Protein AF-A0A139WBY4-F1 (afdb_monomer_lite)

pLDDT: mean 70.83, std 23.9, range [20.16, 96.94]

Structure (mmCIF, N/CA/C/O backbone):
data_AF-A0A139WBY4-F1
#
_entry.id   AF-A0A139WBY4-F1
#
loop_
_atom_site.group_PDB
_atom_site.id
_atom_site.type_symbol
_atom_site.label_atom_id
_atom_site.label_alt_id
_atom_site.label_comp_id
_atom_site.label_asym_id
_atom_site.label_entity_id
_atom_site.label_seq_id
_atom_site.pdbx_PDB_ins_code
_atom_site.Cartn_x
_atom_site.Cartn_y
_atom_site.Cartn_z
_atom_site.occupancy
_atom_site.B_iso_or_equiv
_atom_site.auth_seq_id
_atom_site.auth_comp_id
_atom_site.auth_asym_id
_atom_site.auth_atom_id
_atom_site.pdbx_PDB_model_num
ATOM 1 N N . MET A 1 1 ? -14.180 -82.169 -16.763 1.00 25.75 1 MET A N 1
ATOM 2 C CA . MET A 1 1 ? -13.495 -82.871 -15.652 1.00 25.75 1 MET A CA 1
ATOM 3 C C . MET A 1 1 ? -12.190 -82.146 -15.343 1.00 25.75 1 MET A C 1
ATOM 5 O O . MET A 1 1 ? -11.665 -81.523 -16.259 1.00 25.75 1 MET A O 1
ATOM 9 N N . PRO A 1 2 ? -11.700 -82.163 -14.093 1.00 49.03 2 PRO A N 1
ATOM 10 C CA . PRO A 1 2 ? -10.420 -81.559 -13.716 1.00 49.03 2 PRO A CA 1
ATOM 11 C C . PRO A 1 2 ? -9.249 -82.526 -13.975 1.00 49.03 2 PRO A C 1
ATOM 13 O O . PRO A 1 2 ? -9.481 -83.679 -14.327 1.00 49.03 2 PRO A O 1
ATOM 16 N N . VAL A 1 3 ? -8.012 -82.091 -13.707 1.00 25.80 3 VAL A N 1
ATOM 17 C CA . VAL A 1 3 ? -7.171 -82.624 -12.606 1.00 25.80 3 VAL A CA 1
ATOM 18 C C . VAL A 1 3 ? -5.886 -81.786 -12.473 1.00 25.80 3 VAL A C 1
ATOM 20 O O . VAL A 1 3 ? -5.333 -81.303 -13.455 1.00 25.80 3 VAL A O 1
ATOM 23 N N . ARG A 1 4 ? -5.431 -81.585 -11.228 1.00 34.12 4 ARG A N 1
ATOM 24 C CA . ARG A 1 4 ? -4.137 -80.966 -10.882 1.00 34.12 4 ARG A CA 1
ATOM 25 C C . ARG A 1 4 ? -3.002 -81.988 -11.019 1.00 34.12 4 ARG A C 1
ATOM 27 O O . ARG A 1 4 ? -3.176 -83.106 -10.546 1.00 34.12 4 ARG A O 1
ATOM 34 N N . THR A 1 5 ? -1.796 -81.544 -11.372 1.00 25.16 5 THR A N 1
ATOM 35 C CA . THR A 1 5 ? -0.554 -82.158 -10.850 1.00 25.16 5 THR A CA 1
ATOM 36 C C . THR A 1 5 ? 0.551 -81.115 -10.654 1.00 25.16 5 THR A C 1
ATOM 38 O O . THR A 1 5 ? 0.410 -79.970 -11.077 1.00 25.16 5 THR A O 1
ATOM 41 N N . ARG A 1 6 ? 1.595 -81.471 -9.892 1.00 24.41 6 ARG A N 1
ATOM 42 C CA . ARG A 1 6 ? 2.592 -80.545 -9.318 1.00 24.41 6 ARG A CA 1
ATOM 43 C C . ARG A 1 6 ? 3.942 -80.565 -10.055 1.00 24.41 6 ARG A C 1
ATOM 45 O O . ARG A 1 6 ? 4.232 -81.487 -10.806 1.00 24.41 6 ARG A O 1
ATOM 52 N N . LYS A 1 7 ? 4.753 -79.546 -9.734 1.00 31.27 7 LYS A N 1
ATOM 53 C CA . LYS A 1 7 ? 6.201 -79.386 -9.975 1.00 31.27 7 LYS A CA 1
ATOM 54 C C . LYS A 1 7 ? 7.021 -80.691 -9.973 1.00 31.27 7 LYS A C 1
ATOM 56 O O . LYS A 1 7 ? 6.852 -81.500 -9.063 1.00 31.27 7 LYS A O 1
ATOM 61 N N . ALA A 1 8 ? 8.026 -80.748 -10.849 1.00 23.16 8 ALA A N 1
ATOM 62 C CA . ALA A 1 8 ? 9.354 -81.316 -10.581 1.00 23.16 8 ALA A CA 1
ATOM 63 C C . ALA A 1 8 ? 10.386 -80.693 -11.551 1.00 23.16 8 ALA A C 1
ATOM 65 O O . ALA A 1 8 ? 10.024 -80.292 -12.657 1.00 23.16 8 ALA A O 1
ATOM 66 N N . ASP A 1 9 ? 11.648 -80.590 -11.134 1.00 25.72 9 ASP A N 1
ATOM 67 C CA . ASP A 1 9 ? 12.742 -79.944 -11.878 1.00 25.72 9 ASP A CA 1
ATOM 68 C C . ASP A 1 9 ? 13.570 -80.941 -12.721 1.00 25.72 9 ASP A C 1
ATOM 70 O O . ASP A 1 9 ? 13.648 -82.117 -12.369 1.00 25.72 9 ASP A O 1
ATOM 74 N N . SER A 1 10 ? 14.287 -80.471 -13.763 1.00 23.94 10 SER A N 1
ATOM 75 C CA . SER A 1 10 ? 15.779 -80.484 -13.821 1.00 23.94 10 SER A CA 1
ATOM 76 C C . SER A 1 10 ? 16.448 -80.500 -15.227 1.00 23.94 10 SER A C 1
ATOM 78 O O . SER A 1 10 ? 16.250 -81.385 -16.046 1.00 23.94 10 SER A O 1
ATOM 80 N N . LYS A 1 11 ? 17.329 -79.504 -15.429 1.00 27.52 11 LYS A N 1
ATOM 81 C CA . LYS A 1 11 ? 18.681 -79.504 -16.058 1.00 27.52 11 LYS A CA 1
ATOM 82 C C . LYS A 1 11 ? 19.018 -80.204 -17.411 1.00 27.52 11 LYS A C 1
ATOM 84 O O . LYS A 1 11 ? 19.361 -81.377 -17.434 1.00 27.52 11 LYS A O 1
ATOM 89 N N . GLN A 1 12 ? 19.314 -79.332 -18.396 1.00 33.47 12 GLN A N 1
ATOM 90 C CA . GLN A 1 12 ? 20.577 -79.229 -19.190 1.00 33.47 12 GLN A CA 1
ATOM 91 C C . GLN A 1 12 ? 20.934 -80.251 -20.306 1.00 33.47 12 GLN A C 1
ATOM 93 O O . GLN A 1 12 ? 20.332 -81.308 -20.410 1.00 33.47 12 GLN A O 1
ATOM 98 N N . ILE A 1 13 ? 21.983 -79.881 -21.088 1.00 28.48 13 ILE A N 1
ATOM 99 C CA . ILE A 1 13 ? 22.612 -80.523 -22.284 1.00 28.48 13 ILE A CA 1
ATOM 100 C C . ILE A 1 13 ? 21.940 -80.099 -23.625 1.00 28.48 13 ILE A C 1
ATOM 102 O O . ILE A 1 13 ? 20.727 -80.193 -23.735 1.00 28.48 13 ILE A O 1
ATOM 106 N N . GLN A 1 14 ? 22.631 -79.581 -24.670 1.00 27.17 14 GLN A N 1
ATOM 107 C CA . GLN A 1 14 ? 24.067 -79.244 -24.853 1.00 27.17 14 GLN A CA 1
ATOM 108 C C . GLN A 1 14 ? 24.352 -78.116 -25.895 1.00 27.17 14 GLN A C 1
ATOM 110 O O . GLN A 1 14 ? 23.577 -77.904 -26.816 1.00 27.17 14 GLN A O 1
ATOM 115 N N . ALA A 1 15 ? 25.518 -77.466 -25.735 1.00 30.45 15 ALA A N 1
ATOM 116 C CA . ALA A 1 15 ? 26.491 -76.918 -26.713 1.00 30.45 15 ALA A CA 1
ATOM 117 C C . ALA A 1 15 ? 26.117 -76.187 -28.046 1.00 30.45 15 ALA A C 1
ATOM 119 O O . ALA A 1 15 ? 25.554 -76.761 -28.967 1.00 30.45 15 ALA A O 1
ATOM 120 N N . ASN A 1 16 ? 26.752 -75.007 -28.194 1.00 32.56 16 ASN A N 1
ATOM 121 C CA . ASN A 1 16 ? 27.363 -74.394 -29.399 1.00 32.56 16 ASN A CA 1
ATOM 122 C C . ASN A 1 16 ? 26.503 -73.827 -30.558 1.00 32.56 16 ASN A C 1
ATOM 124 O O . ASN A 1 16 ? 25.912 -74.564 -31.336 1.00 32.56 16 ASN A O 1
ATOM 128 N N . GLY A 1 17 ? 26.643 -72.508 -30.791 1.00 31.58 17 GLY A N 1
ATOM 129 C CA . GLY A 1 17 ? 26.324 -71.832 -32.066 1.00 31.58 17 GLY A CA 1
ATOM 130 C C . GLY A 1 17 ? 25.459 -70.570 -31.925 1.00 31.58 17 GLY A C 1
ATOM 131 O O . GLY A 1 17 ? 24.245 -70.688 -31.900 1.00 31.58 17 GLY A O 1
ATOM 132 N N . LEU A 1 18 ? 26.091 -69.387 -31.831 1.00 29.94 18 LEU A N 1
ATOM 133 C CA . LEU A 1 18 ? 25.503 -68.023 -31.822 1.00 29.94 18 LEU A CA 1
ATOM 134 C C . LEU A 1 18 ? 23.992 -67.910 -31.496 1.00 29.94 18 LEU A C 1
ATOM 136 O O . LEU A 1 18 ? 23.150 -67.862 -32.392 1.00 29.94 18 LEU A O 1
ATOM 140 N N . TYR A 1 19 ? 23.655 -67.706 -30.219 1.00 31.11 19 TYR A N 1
ATOM 141 C CA . TYR A 1 19 ? 22.336 -67.181 -29.854 1.00 31.11 19 TYR A CA 1
ATOM 142 C C . TYR A 1 19 ? 22.318 -65.653 -29.946 1.00 31.11 19 TYR A C 1
ATOM 144 O O . TYR A 1 19 ? 22.942 -64.959 -29.142 1.00 31.11 19 TYR A O 1
ATOM 152 N N . ILE A 1 20 ? 21.554 -65.126 -30.904 1.00 33.03 20 ILE A N 1
ATOM 153 C CA . ILE A 1 20 ? 21.166 -63.713 -30.919 1.00 33.03 20 ILE A CA 1
ATOM 154 C C . ILE A 1 20 ? 20.171 -63.508 -29.775 1.00 33.03 20 ILE A C 1
ATOM 156 O O . ILE A 1 20 ? 19.000 -63.872 -29.883 1.00 33.03 20 ILE A O 1
ATOM 160 N N . HIS A 1 21 ? 20.624 -62.917 -28.669 1.00 30.19 21 HIS A N 1
ATOM 161 C CA . HIS A 1 21 ? 19.721 -62.450 -27.623 1.00 30.19 21 HIS A CA 1
ATOM 162 C C . HIS A 1 21 ? 18.934 -61.236 -28.127 1.00 30.19 21 HIS A C 1
ATOM 164 O O . HIS A 1 21 ? 19.346 -60.091 -27.930 1.00 30.19 21 HIS A O 1
ATOM 170 N N . SER A 1 22 ? 17.767 -61.492 -28.721 1.00 37.75 22 SER A N 1
ATOM 171 C CA . SER A 1 22 ? 16.711 -60.502 -28.949 1.00 37.75 22 SER A CA 1
ATOM 172 C C . SER A 1 22 ? 16.124 -60.043 -27.608 1.00 37.75 22 SER A C 1
ATOM 174 O O . SER A 1 22 ? 14.992 -60.369 -27.245 1.00 37.75 22 SER A O 1
ATOM 176 N N . SER A 1 23 ? 16.932 -59.322 -26.833 1.00 30.09 23 SER A N 1
ATOM 177 C CA . SER A 1 23 ? 16.465 -58.604 -25.652 1.00 30.09 23 SER A CA 1
ATOM 178 C C . SER A 1 23 ? 15.419 -57.585 -26.109 1.00 30.09 23 SER A C 1
ATOM 180 O O . SER A 1 23 ? 15.676 -56.893 -27.098 1.00 30.09 23 SER A O 1
ATOM 182 N N . PRO A 1 24 ? 14.269 -57.446 -25.423 1.00 34.19 24 PRO A N 1
ATOM 183 C CA . PRO A 1 24 ? 13.368 -56.336 -25.705 1.00 34.19 24 PRO A CA 1
ATOM 184 C C . PRO A 1 24 ? 14.147 -55.020 -25.544 1.00 34.19 24 PRO A C 1
ATOM 186 O O . PRO A 1 24 ? 15.011 -54.939 -24.659 1.00 34.19 24 PRO A O 1
ATOM 189 N N . PRO A 1 25 ? 13.901 -54.007 -26.396 1.00 31.38 25 PRO A N 1
ATOM 190 C CA . PRO A 1 25 ? 14.686 -52.782 -26.388 1.00 31.38 25 PRO A CA 1
ATOM 191 C C . PRO A 1 25 ? 14.604 -52.134 -25.007 1.00 31.38 25 PRO A C 1
ATOM 193 O O . PRO A 1 25 ? 13.535 -51.716 -24.561 1.00 31.38 25 PRO A O 1
ATOM 196 N N . ARG A 1 26 ? 15.746 -52.064 -24.312 1.00 34.34 26 ARG A N 1
ATOM 197 C CA . ARG A 1 26 ? 15.847 -51.287 -23.077 1.00 34.34 26 ARG A CA 1
ATOM 198 C C . ARG A 1 26 ? 15.548 -49.840 -23.438 1.00 34.34 26 ARG A C 1
ATOM 200 O O . ARG A 1 26 ? 16.297 -49.250 -24.213 1.00 34.34 26 ARG A O 1
ATOM 207 N N . VAL A 1 27 ? 14.486 -49.283 -22.860 1.00 43.03 27 VAL A N 1
ATOM 208 C CA . VAL A 1 27 ? 14.234 -47.841 -22.905 1.00 43.03 27 VAL A CA 1
ATOM 209 C C . VAL A 1 27 ? 15.477 -47.165 -22.334 1.00 43.03 27 VAL A C 1
ATOM 211 O O . VAL A 1 27 ? 15.796 -47.335 -21.155 1.00 43.03 27 VAL A O 1
ATOM 214 N N . LEU A 1 28 ? 16.219 -46.467 -23.192 1.00 41.09 28 LEU A N 1
ATOM 215 C CA . LEU A 1 28 ? 17.378 -45.693 -22.776 1.00 41.09 28 LEU A CA 1
ATOM 216 C C . LEU A 1 28 ? 16.861 -44.579 -21.867 1.00 41.09 28 LEU A C 1
ATOM 218 O O . LEU A 1 28 ? 16.106 -43.717 -22.313 1.00 41.09 28 LEU A O 1
ATOM 222 N N . GLN A 1 29 ? 17.235 -44.607 -20.586 1.00 51.12 29 GLN A N 1
ATOM 223 C CA . GLN A 1 29 ? 16.936 -43.491 -19.694 1.00 51.12 29 GLN A CA 1
ATOM 224 C C . GLN A 1 29 ? 17.591 -42.235 -20.272 1.00 51.12 29 GLN A C 1
ATOM 226 O O . GLN A 1 29 ? 18.789 -42.233 -20.555 1.00 51.12 29 GLN A O 1
ATOM 231 N N . LEU A 1 30 ? 16.789 -41.189 -20.483 1.00 62.41 30 LEU A N 1
ATOM 232 C CA . LEU A 1 30 ? 17.211 -39.976 -21.177 1.00 62.41 30 LEU A CA 1
ATOM 233 C C . LEU A 1 30 ? 18.198 -39.179 -20.306 1.00 62.41 30 LEU A C 1
ATOM 235 O O . LEU A 1 30 ? 17.794 -38.349 -19.488 1.00 62.41 30 LEU A O 1
ATOM 239 N N . THR A 1 31 ? 19.491 -39.480 -20.444 1.00 68.75 31 THR A N 1
ATOM 240 C CA . THR A 1 31 ? 20.572 -38.834 -19.691 1.00 68.75 31 THR A CA 1
ATOM 241 C C . THR A 1 31 ? 20.813 -37.407 -20.178 1.00 68.75 31 THR A C 1
ATOM 243 O O . THR A 1 31 ? 20.632 -37.091 -21.355 1.00 68.75 31 THR A O 1
ATOM 246 N N . SER A 1 32 ? 21.299 -36.541 -19.285 1.00 69.50 32 SER A N 1
ATOM 247 C CA . SER A 1 32 ? 21.711 -35.171 -19.626 1.00 69.50 32 SER A CA 1
ATOM 248 C C . SER A 1 32 ? 22.769 -35.131 -20.736 1.00 69.50 32 SER A C 1
ATOM 250 O O . SER A 1 32 ? 22.735 -34.246 -21.586 1.00 69.50 32 SER A O 1
ATOM 252 N N . ALA A 1 33 ? 23.661 -36.127 -20.789 1.00 73.38 33 ALA A N 1
ATOM 253 C CA . ALA A 1 33 ? 24.628 -36.291 -21.872 1.00 73.38 33 ALA A CA 1
ATOM 254 C C . ALA A 1 33 ? 23.957 -36.513 -23.241 1.00 73.38 33 ALA A C 1
ATOM 256 O O . ALA A 1 33 ? 24.384 -35.915 -24.226 1.00 73.38 33 ALA A O 1
ATOM 257 N N . HIS A 1 34 ? 22.890 -37.317 -23.311 1.00 77.50 34 HIS A N 1
ATOM 258 C CA . HIS A 1 34 ? 22.159 -37.545 -24.560 1.00 77.50 34 HIS A CA 1
ATOM 259 C C . HIS A 1 34 ? 21.332 -36.321 -24.984 1.00 77.50 34 HIS A C 1
ATOM 261 O O . HIS A 1 34 ? 21.301 -35.983 -26.163 1.00 77.50 34 HIS A O 1
ATOM 267 N N . ILE A 1 35 ? 20.744 -35.590 -24.029 1.00 76.31 35 ILE A N 1
ATOM 268 C CA . ILE A 1 35 ? 20.075 -34.307 -24.311 1.00 76.31 35 ILE A CA 1
ATOM 269 C C . ILE A 1 35 ? 21.080 -33.309 -24.904 1.00 76.31 35 ILE A C 1
ATOM 271 O O . ILE A 1 35 ? 20.849 -32.772 -25.984 1.00 76.31 35 ILE A O 1
ATOM 275 N N . LYS A 1 36 ? 22.250 -33.132 -24.275 1.00 80.19 36 LYS A N 1
ATOM 276 C CA . LYS A 1 36 ? 23.314 -32.253 -24.794 1.00 80.19 36 LYS A CA 1
ATOM 277 C C . LYS A 1 36 ? 23.897 -32.745 -26.127 1.00 80.19 36 LYS A C 1
ATOM 279 O O . LYS A 1 36 ? 24.352 -31.928 -26.920 1.00 80.19 36 LYS A O 1
ATOM 284 N N . GLN A 1 37 ? 23.852 -34.048 -26.420 1.00 80.88 37 GLN A N 1
ATOM 285 C CA . GLN A 1 37 ? 24.198 -34.594 -27.738 1.00 80.88 37 GLN A CA 1
ATOM 286 C C . GLN A 1 37 ? 23.174 -34.198 -28.818 1.00 80.88 37 GLN A C 1
ATOM 288 O O . GLN A 1 37 ? 23.588 -33.813 -29.906 1.00 80.88 37 GLN A O 1
ATOM 293 N N . LEU A 1 38 ? 21.870 -34.248 -28.519 1.00 76.00 38 LEU A N 1
ATOM 294 C CA . LEU A 1 38 ? 20.805 -33.821 -29.440 1.00 76.00 38 LEU A CA 1
ATOM 295 C C . LEU A 1 38 ? 20.827 -32.302 -29.678 1.00 76.00 38 LEU A C 1
ATOM 297 O O . LEU A 1 38 ? 20.723 -31.844 -30.811 1.00 76.00 38 LEU A O 1
ATOM 301 N N . ILE A 1 39 ? 21.050 -31.514 -28.624 1.00 81.31 39 ILE A N 1
ATOM 302 C CA . ILE A 1 39 ? 21.184 -30.050 -28.719 1.00 81.31 39 ILE A CA 1
ATOM 303 C C . ILE A 1 39 ? 22.398 -29.653 -29.582 1.00 81.31 39 ILE A C 1
ATOM 305 O O . ILE A 1 39 ? 22.319 -28.695 -30.351 1.00 81.31 39 ILE A O 1
ATOM 309 N N . ARG A 1 40 ? 23.496 -30.423 -29.517 1.00 79.56 40 ARG A N 1
ATOM 310 C CA . ARG A 1 40 ? 24.673 -30.284 -30.398 1.00 79.56 40 ARG A CA 1
ATOM 311 C C . ARG A 1 40 ? 24.454 -30.783 -31.830 1.00 79.56 40 ARG A C 1
ATOM 313 O O . ARG A 1 40 ? 25.272 -30.461 -32.684 1.00 79.56 40 ARG A O 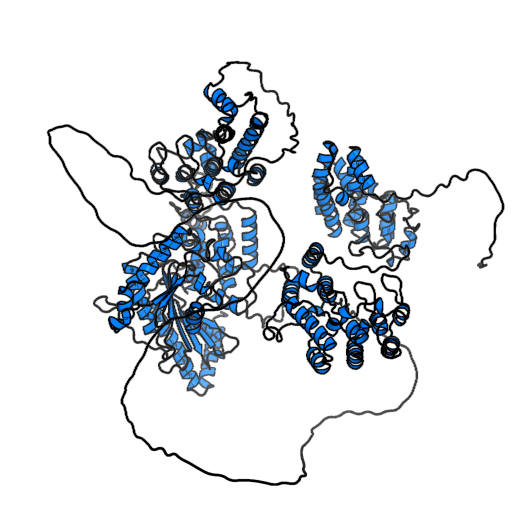1
ATOM 320 N N . SER A 1 41 ? 23.418 -31.580 -32.105 1.00 79.44 41 SER A N 1
ATOM 321 C CA . SER A 1 41 ? 23.168 -32.124 -33.448 1.00 79.44 41 SER A CA 1
ATOM 322 C C . SER A 1 41 ? 22.253 -31.256 -34.318 1.00 79.44 41 SER A C 1
ATOM 324 O O . SER A 1 41 ? 22.015 -31.626 -35.464 1.00 79.44 41 SER A O 1
ATOM 326 N N . GLY A 1 42 ? 21.725 -30.140 -33.797 1.00 76.69 42 GLY A N 1
ATOM 327 C CA . GLY A 1 42 ? 20.862 -29.209 -34.545 1.00 76.69 42 GLY A CA 1
ATOM 328 C C . GLY A 1 42 ? 19.481 -29.768 -34.925 1.00 76.69 42 GLY A C 1
ATOM 329 O O . GLY A 1 42 ? 18.789 -29.217 -35.780 1.00 76.69 42 GLY A O 1
ATOM 330 N N . ASP A 1 43 ? 19.086 -30.906 -34.347 1.00 82.06 43 ASP A N 1
ATOM 331 C CA . ASP A 1 43 ? 17.928 -31.681 -34.798 1.00 82.06 43 ASP A CA 1
ATOM 332 C C . ASP A 1 43 ? 16.654 -31.255 -34.058 1.00 82.06 43 ASP A C 1
ATOM 334 O O . ASP A 1 43 ? 16.251 -31.842 -33.049 1.00 82.06 43 ASP A O 1
ATOM 338 N N . VAL A 1 44 ? 16.035 -30.188 -34.567 1.00 82.19 44 VAL A N 1
ATOM 339 C CA . VAL A 1 44 ? 14.827 -29.591 -33.981 1.00 82.19 44 VAL A CA 1
ATOM 340 C C . VAL A 1 44 ? 13.663 -30.584 -33.916 1.00 82.19 44 VAL A C 1
ATOM 342 O O . VAL A 1 44 ? 12.936 -30.573 -32.929 1.00 82.19 44 VAL A O 1
ATOM 345 N N . GLU A 1 45 ? 13.503 -31.490 -34.888 1.00 80.88 45 GLU A N 1
ATOM 346 C CA . GLU A 1 45 ? 12.407 -32.472 -34.865 1.00 80.88 45 GLU A CA 1
ATOM 347 C C . GLU A 1 45 ? 12.543 -33.452 -33.691 1.00 80.88 45 GLU A C 1
ATOM 349 O O . GLU A 1 45 ? 11.558 -33.747 -33.010 1.00 80.88 45 GLU A O 1
ATOM 354 N N . LYS A 1 46 ? 13.765 -33.915 -33.389 1.00 81.62 46 LYS A N 1
ATOM 355 C CA . LYS A 1 46 ? 14.017 -34.752 -32.204 1.00 81.62 46 LYS A CA 1
ATOM 356 C C . LYS A 1 46 ? 13.830 -33.982 -30.896 1.00 81.62 46 LYS A C 1
ATOM 358 O O . LYS A 1 46 ? 13.355 -34.564 -29.922 1.00 81.62 46 LYS A O 1
ATOM 363 N N . LEU A 1 47 ? 14.172 -32.694 -30.855 1.00 82.75 47 LEU A N 1
ATOM 364 C CA . LEU A 1 47 ? 13.966 -31.850 -29.671 1.00 82.75 47 LEU A CA 1
ATOM 365 C C . LEU A 1 47 ? 12.479 -31.520 -29.446 1.00 82.75 47 LEU A C 1
ATOM 367 O O . LEU A 1 47 ? 12.019 -31.534 -28.306 1.00 82.75 47 LEU A O 1
ATOM 371 N N . GLU A 1 48 ? 11.705 -31.317 -30.511 1.00 83.19 48 GLU A N 1
ATOM 372 C CA . GLU A 1 48 ? 10.251 -31.151 -30.445 1.00 83.19 48 GLU A CA 1
ATOM 373 C C . GLU A 1 48 ? 9.554 -32.442 -30.010 1.00 83.19 48 GLU A C 1
ATOM 375 O O . GLU A 1 48 ? 8.693 -32.404 -29.129 1.00 83.19 48 GLU A O 1
ATOM 380 N N . GLN A 1 49 ? 9.994 -33.599 -30.519 1.00 83.19 49 GLN A N 1
ATOM 381 C CA . GLN A 1 49 ? 9.508 -34.898 -30.054 1.00 83.19 49 GLN A CA 1
ATOM 382 C C . GLN A 1 49 ? 9.745 -35.091 -28.545 1.00 83.19 49 GLN A C 1
ATOM 384 O O . GLN A 1 49 ? 8.861 -35.600 -27.863 1.00 83.19 49 GLN A O 1
ATOM 389 N N . LEU A 1 50 ? 10.870 -34.620 -27.985 1.00 82.44 50 LEU A N 1
ATOM 390 C CA . LEU A 1 50 ? 11.088 -34.637 -26.530 1.00 82.44 50 LEU A CA 1
ATOM 391 C C . LEU A 1 50 ? 10.100 -33.742 -25.761 1.00 82.44 50 LEU A C 1
ATOM 393 O O . LEU A 1 50 ? 9.673 -34.120 -24.670 1.00 82.44 50 LEU A O 1
ATOM 397 N N . VAL A 1 51 ? 9.700 -32.586 -26.300 1.00 84.19 51 VAL A N 1
ATOM 398 C CA . VAL A 1 51 ? 8.651 -31.754 -25.678 1.00 84.19 51 VAL A CA 1
ATOM 399 C C . VAL A 1 51 ? 7.299 -32.474 -25.716 1.00 84.19 51 VAL A C 1
ATOM 401 O O . VAL A 1 51 ? 6.630 -32.546 -24.687 1.00 84.19 51 VAL A O 1
ATOM 404 N N . VAL A 1 52 ? 6.934 -33.073 -26.856 1.00 84.12 52 VAL A N 1
ATOM 405 C CA . VAL A 1 52 ? 5.703 -33.874 -27.018 1.00 84.12 52 VAL A CA 1
ATOM 406 C C . VAL A 1 52 ? 5.702 -35.104 -26.097 1.00 84.12 52 VAL A C 1
ATOM 408 O O . VAL A 1 52 ? 4.665 -35.447 -25.532 1.00 84.12 52 VAL A O 1
ATOM 411 N N . ASP A 1 53 ? 6.858 -35.728 -25.857 1.00 79.88 53 ASP A N 1
ATOM 412 C CA . ASP A 1 53 ? 7.029 -36.829 -24.899 1.00 79.88 53 ASP A CA 1
ATOM 413 C C . ASP A 1 53 ? 7.114 -36.378 -23.418 1.00 79.88 53 ASP A C 1
ATOM 415 O O . ASP A 1 53 ? 7.540 -37.149 -22.553 1.00 79.88 53 ASP A O 1
ATOM 419 N N . GLY A 1 54 ? 6.709 -35.144 -23.094 1.00 78.31 54 GLY A N 1
ATOM 420 C CA . GLY A 1 54 ? 6.612 -34.631 -21.719 1.00 78.31 54 GLY A CA 1
ATOM 421 C C . GLY A 1 54 ? 7.953 -34.247 -21.080 1.00 78.31 54 GLY A C 1
ATOM 422 O O . GLY A 1 54 ? 8.022 -33.958 -19.889 1.00 78.31 54 GLY A O 1
ATOM 423 N N . HIS A 1 55 ? 9.048 -34.234 -21.847 1.00 80.94 55 HIS A N 1
ATOM 424 C CA . HIS A 1 55 ? 10.398 -33.969 -21.337 1.00 80.94 55 HIS A CA 1
ATOM 425 C C . HIS A 1 55 ? 10.819 -32.490 -21.418 1.00 80.94 55 HIS A C 1
ATOM 427 O O . HIS A 1 55 ? 11.957 -32.170 -21.069 1.00 80.94 55 HIS A O 1
ATOM 433 N N . GLY A 1 56 ? 9.920 -31.578 -21.816 1.00 81.75 56 GLY A N 1
ATOM 434 C CA . GLY A 1 56 ? 10.218 -30.156 -22.054 1.00 81.75 56 GLY A CA 1
ATOM 435 C C . GLY A 1 56 ? 10.937 -29.443 -20.900 1.00 81.75 56 GLY A C 1
ATOM 436 O O . GLY A 1 56 ? 11.879 -28.692 -21.144 1.00 81.75 56 GLY A O 1
ATOM 437 N N . LYS A 1 57 ? 10.612 -29.769 -19.637 1.00 81.25 57 LYS A N 1
ATOM 438 C CA . LYS A 1 57 ? 11.311 -29.243 -18.442 1.00 81.25 57 LYS A CA 1
ATOM 439 C C . LYS A 1 57 ? 12.827 -29.476 -18.432 1.00 81.25 57 LYS A C 1
ATOM 441 O O . LYS A 1 57 ? 13.532 -28.734 -17.762 1.00 81.25 57 LYS A O 1
ATOM 446 N N . LYS A 1 58 ? 13.336 -30.477 -19.160 1.00 79.62 58 LYS A N 1
ATOM 447 C CA . LYS A 1 58 ? 14.776 -30.783 -19.271 1.00 79.62 58 LYS A CA 1
ATOM 448 C C . LYS A 1 58 ? 15.494 -29.995 -20.379 1.00 79.62 58 LYS A C 1
ATOM 450 O O . LYS A 1 58 ? 16.700 -30.154 -20.528 1.00 79.62 58 LYS A O 1
ATOM 455 N N . LEU A 1 59 ? 14.761 -29.205 -21.168 1.00 82.94 59 LEU A N 1
ATOM 456 C CA . LEU A 1 59 ? 15.293 -28.335 -22.225 1.00 82.94 59 LEU A CA 1
ATOM 457 C C . LEU A 1 59 ? 15.298 -26.851 -21.815 1.00 82.94 59 LEU A C 1
ATOM 459 O O . LEU A 1 59 ? 16.026 -26.053 -22.400 1.00 82.94 59 LEU A O 1
ATOM 463 N N . VAL A 1 60 ? 14.509 -26.473 -20.803 1.00 80.12 60 VAL A N 1
ATOM 464 C CA . VAL A 1 60 ? 14.471 -25.105 -20.267 1.00 80.12 60 VAL A CA 1
ATOM 465 C C . VAL A 1 60 ? 15.814 -24.771 -19.606 1.00 80.12 60 VAL A C 1
ATOM 467 O O . VAL A 1 60 ? 16.197 -25.402 -18.624 1.00 80.12 60 VAL A O 1
ATOM 470 N N . GLY A 1 61 ? 16.512 -23.764 -20.138 1.00 75.62 61 GLY A N 1
ATOM 471 C CA . GLY A 1 61 ? 17.807 -23.293 -19.626 1.00 75.62 61 GLY A CA 1
ATOM 472 C C . GLY A 1 61 ? 19.048 -23.942 -20.255 1.00 75.62 61 GLY A C 1
ATOM 473 O O . GLY A 1 61 ? 20.161 -23.569 -19.896 1.00 75.62 61 GLY A O 1
ATOM 474 N N . GLU A 1 62 ? 18.895 -24.873 -21.201 1.00 80.94 62 GLU A N 1
ATOM 475 C CA . GLU A 1 62 ? 20.012 -25.350 -22.032 1.00 80.94 62 GLU A CA 1
ATOM 476 C C . GLU A 1 62 ? 20.236 -24.420 -23.245 1.00 80.94 62 GLU A C 1
ATOM 478 O O . GLU A 1 62 ? 19.297 -23.800 -23.747 1.00 80.94 62 GLU A O 1
ATOM 483 N N . TYR A 1 63 ? 21.478 -24.333 -23.735 1.00 78.69 63 TYR A N 1
ATOM 484 C CA . TYR A 1 63 ? 21.885 -23.451 -24.842 1.00 78.69 63 TYR A CA 1
ATOM 485 C C . TYR A 1 63 ? 22.400 -24.243 -26.055 1.00 78.69 63 TYR A C 1
ATOM 487 O O . TYR A 1 63 ? 22.997 -25.310 -25.898 1.00 78.69 63 TYR A O 1
ATOM 495 N N . SER A 1 64 ? 22.217 -23.696 -27.261 1.00 80.12 64 SER A N 1
ATOM 496 C CA . SER A 1 64 ? 22.837 -24.190 -28.498 1.00 80.12 64 SER A CA 1
ATOM 497 C C . SER A 1 64 ? 23.339 -23.038 -29.358 1.00 80.12 64 SER A C 1
ATOM 499 O O . SER A 1 64 ? 22.726 -21.973 -29.379 1.00 80.12 64 SER A O 1
ATOM 501 N N . ALA A 1 65 ? 24.412 -23.301 -30.105 1.00 74.81 65 ALA A N 1
ATOM 502 C CA . ALA A 1 65 ? 24.949 -22.401 -31.122 1.00 74.81 65 ALA A CA 1
ATOM 503 C C . ALA A 1 65 ? 24.192 -22.488 -32.466 1.00 74.81 65 ALA A C 1
ATOM 505 O O . ALA A 1 65 ? 24.324 -21.597 -33.296 1.00 74.81 65 ALA A O 1
ATOM 506 N N . ASP A 1 66 ? 23.387 -23.534 -32.703 1.00 81.75 66 ASP A N 1
ATOM 507 C CA . ASP A 1 66 ? 22.511 -23.577 -33.881 1.00 81.75 66 ASP A CA 1
ATOM 508 C C . ASP A 1 66 ? 21.303 -22.650 -33.685 1.00 81.75 66 ASP A C 1
ATOM 510 O O . ASP A 1 66 ? 20.483 -22.871 -32.790 1.00 81.75 66 ASP A O 1
ATOM 514 N N . TYR A 1 67 ? 21.161 -21.661 -34.572 1.00 78.06 67 TYR A N 1
ATOM 515 C CA . TYR A 1 67 ? 20.046 -20.712 -34.609 1.00 78.06 67 TYR A CA 1
ATOM 516 C C . TYR A 1 67 ? 18.678 -21.406 -34.539 1.00 78.06 67 TYR A C 1
ATOM 518 O O . TYR A 1 67 ? 17.817 -20.993 -33.760 1.00 78.06 67 TYR A O 1
ATOM 526 N N . LYS A 1 68 ? 18.464 -22.486 -35.310 1.00 78.62 68 LYS A N 1
ATOM 527 C CA . LYS A 1 68 ? 17.156 -23.164 -35.379 1.00 78.62 68 LYS A CA 1
ATOM 528 C C . LYS A 1 68 ? 16.810 -23.815 -34.042 1.00 78.62 68 LYS A C 1
ATOM 530 O O . LYS A 1 68 ? 15.722 -23.600 -33.508 1.00 78.62 68 LYS A O 1
ATOM 535 N N . THR A 1 69 ? 17.764 -24.540 -33.465 1.00 83.06 69 THR A N 1
ATOM 536 C CA . THR A 1 69 ? 17.665 -25.133 -32.129 1.00 83.06 69 THR A CA 1
ATOM 537 C C . THR A 1 69 ? 17.493 -24.073 -31.046 1.00 83.06 69 THR A C 1
ATOM 539 O O . THR A 1 69 ? 16.640 -24.230 -30.178 1.00 83.06 69 THR A O 1
ATOM 542 N N . ARG A 1 70 ? 18.238 -22.965 -31.086 1.00 84.56 70 ARG A N 1
ATOM 543 C CA . ARG A 1 70 ? 18.159 -21.891 -30.085 1.00 84.56 70 ARG A CA 1
ATOM 544 C C . ARG A 1 70 ? 16.809 -21.161 -30.129 1.00 84.56 70 ARG A C 1
ATOM 546 O O . ARG A 1 70 ? 16.221 -20.906 -29.078 1.00 84.56 70 ARG A O 1
ATOM 553 N N . THR A 1 71 ? 16.272 -20.890 -31.318 1.00 83.75 71 THR A N 1
ATOM 554 C CA . THR A 1 71 ? 14.930 -20.306 -31.505 1.00 83.75 71 THR A CA 1
ATOM 555 C C . THR A 1 71 ? 13.818 -21.287 -31.118 1.00 83.75 71 THR A C 1
ATOM 557 O O . THR A 1 71 ? 12.814 -20.871 -30.538 1.00 83.75 71 THR A O 1
ATOM 560 N N . PHE A 1 72 ? 14.008 -22.594 -31.329 1.00 85.62 72 PHE A N 1
ATOM 561 C CA . PHE A 1 72 ? 13.124 -23.614 -30.761 1.00 85.62 72 PHE A CA 1
ATOM 562 C C . PHE A 1 72 ? 13.168 -23.616 -29.222 1.00 85.62 72 PHE A C 1
ATOM 564 O O . PHE A 1 72 ? 12.121 -23.507 -28.588 1.00 85.62 72 PHE A O 1
ATOM 571 N N . LEU A 1 73 ? 14.360 -23.656 -28.611 1.00 85.31 73 LEU A N 1
ATOM 572 C CA . LEU A 1 73 ? 14.548 -23.678 -27.152 1.00 85.31 73 LEU A CA 1
ATOM 573 C C . LEU A 1 73 ? 13.936 -22.447 -26.460 1.00 85.31 73 LEU A C 1
ATOM 575 O O . LEU A 1 73 ? 13.249 -22.606 -25.451 1.00 85.31 73 LEU A O 1
ATOM 579 N N . LYS A 1 74 ? 14.071 -21.244 -27.044 1.00 85.44 74 LYS A N 1
ATOM 580 C CA . LYS A 1 74 ? 13.373 -20.023 -26.582 1.00 85.44 74 LYS A CA 1
ATOM 581 C C . LYS A 1 74 ? 11.839 -20.168 -26.578 1.00 85.44 74 LYS A C 1
ATOM 583 O O . LYS A 1 74 ? 11.176 -19.548 -25.753 1.00 85.44 74 LYS A O 1
ATOM 588 N N . ASN A 1 75 ? 11.271 -20.995 -27.460 1.00 86.25 75 ASN A N 1
ATOM 589 C CA . ASN A 1 75 ? 9.828 -21.234 -27.576 1.00 86.25 75 ASN A CA 1
ATOM 590 C C . ASN A 1 75 ? 9.306 -22.439 -26.766 1.00 86.25 75 ASN A C 1
ATOM 592 O O . ASN A 1 75 ? 8.089 -22.580 -26.617 1.00 86.25 75 ASN A O 1
ATOM 596 N N . VAL A 1 76 ? 10.177 -23.285 -26.199 1.00 86.94 76 VAL A N 1
ATOM 597 C CA . VAL A 1 76 ? 9.767 -24.440 -25.370 1.00 86.94 76 VAL A CA 1
ATOM 598 C C . VAL A 1 76 ? 8.857 -24.046 -24.191 1.00 86.94 76 VAL A C 1
ATOM 600 O O . VAL A 1 76 ? 7.846 -24.727 -24.006 1.00 86.94 76 VAL A O 1
ATOM 603 N N . PRO A 1 77 ? 9.101 -22.954 -23.433 1.00 86.94 77 PRO A N 1
ATOM 604 C CA . PRO A 1 77 ? 8.194 -22.532 -22.361 1.00 86.94 77 PRO A CA 1
ATOM 605 C C . PRO A 1 77 ? 6.767 -22.239 -22.853 1.00 86.94 77 PRO A C 1
ATOM 607 O O . PRO A 1 77 ? 5.805 -22.658 -22.212 1.00 86.94 77 PRO A O 1
ATOM 610 N N . ASN A 1 78 ? 6.625 -21.603 -24.021 1.00 85.56 78 ASN A N 1
ATOM 611 C CA . ASN A 1 78 ? 5.327 -21.260 -24.620 1.00 85.56 78 ASN A CA 1
ATOM 612 C C . ASN A 1 78 ? 4.579 -22.494 -25.155 1.00 85.56 78 ASN A C 1
ATOM 614 O O . ASN A 1 78 ? 3.350 -22.533 -25.149 1.00 85.56 78 ASN A O 1
ATOM 618 N N . LEU A 1 79 ? 5.308 -23.522 -25.601 1.00 84.31 79 LEU A N 1
ATOM 619 C CA . LEU A 1 79 ? 4.722 -24.827 -25.918 1.00 84.31 79 LEU A CA 1
ATOM 620 C C . LEU A 1 79 ? 4.250 -25.537 -24.641 1.00 84.31 79 LEU A C 1
ATOM 622 O O . LEU A 1 79 ? 3.143 -26.069 -24.608 1.00 84.31 79 LEU A O 1
ATOM 626 N N . MET A 1 80 ? 5.052 -25.510 -23.574 1.00 86.50 80 MET A N 1
ATOM 627 C CA . MET A 1 80 ? 4.720 -26.154 -22.300 1.00 86.50 80 MET A CA 1
ATOM 628 C C . MET A 1 80 ? 3.509 -25.526 -21.598 1.00 86.50 80 MET A C 1
ATOM 630 O O . MET A 1 80 ? 2.686 -26.266 -21.063 1.00 86.50 80 MET A O 1
ATOM 634 N N . THR A 1 81 ? 3.353 -24.197 -21.614 1.00 87.25 81 THR A N 1
ATOM 635 C CA . THR A 1 81 ? 2.161 -23.544 -21.042 1.00 87.25 81 THR A CA 1
ATOM 636 C C . THR A 1 81 ? 0.894 -23.929 -21.803 1.00 87.25 81 THR A C 1
ATOM 638 O O . THR A 1 81 ? -0.085 -24.322 -21.170 1.00 87.25 81 THR A O 1
ATOM 641 N N . LYS A 1 82 ? 0.923 -23.933 -23.146 1.00 86.12 82 LYS A N 1
ATOM 642 C CA . LYS A 1 82 ? -0.202 -24.419 -23.966 1.00 86.12 82 LYS A CA 1
ATOM 643 C C . LYS A 1 82 ? -0.521 -25.898 -23.714 1.00 86.12 82 LYS A C 1
ATOM 645 O O . LYS A 1 82 ? -1.692 -26.251 -23.605 1.00 86.12 82 LYS A O 1
ATOM 650 N N . ILE A 1 83 ? 0.491 -26.755 -23.550 1.00 88.38 83 ILE A N 1
ATOM 651 C CA . ILE A 1 83 ? 0.288 -28.166 -23.177 1.00 88.38 83 ILE A CA 1
ATOM 652 C C . ILE A 1 83 ? -0.368 -28.275 -21.788 1.00 88.38 83 ILE A C 1
ATOM 654 O O . ILE A 1 83 ? -1.321 -29.038 -21.648 1.00 88.38 83 ILE A O 1
ATOM 658 N N . SER A 1 84 ? 0.059 -27.493 -20.785 1.00 87.56 84 SER A N 1
ATOM 659 C CA . SER A 1 84 ? -0.597 -27.487 -19.464 1.00 87.56 84 SER A CA 1
ATOM 660 C C . SER A 1 84 ? -2.071 -27.108 -19.576 1.00 87.56 84 SER A C 1
ATOM 662 O O . SER A 1 84 ? -2.916 -27.870 -19.122 1.00 87.56 84 SER A O 1
ATOM 664 N N . LEU A 1 85 ? -2.394 -26.004 -20.263 1.00 89.25 85 LEU A N 1
ATOM 665 C CA . LEU A 1 85 ? -3.775 -25.536 -20.438 1.00 89.25 85 LEU A CA 1
ATOM 666 C C . LEU A 1 85 ? -4.677 -26.597 -21.095 1.00 89.25 85 LEU A C 1
ATOM 668 O O . LEU A 1 85 ? -5.788 -26.829 -20.625 1.00 89.25 85 LEU A O 1
ATOM 672 N N . LEU A 1 86 ? -4.188 -27.311 -22.117 1.00 89.31 86 LEU A N 1
ATOM 673 C CA . LEU A 1 86 ? -4.920 -28.430 -22.730 1.00 89.31 86 LEU A CA 1
ATOM 674 C C . LEU A 1 86 ? -5.160 -29.588 -21.745 1.00 89.31 86 LEU A C 1
ATOM 676 O O . LEU A 1 86 ? -6.247 -30.170 -21.719 1.00 89.31 86 LEU A O 1
ATOM 680 N N . HIS A 1 87 ? -4.167 -29.926 -20.917 1.00 89.44 87 HIS A N 1
ATOM 681 C CA . HIS A 1 87 ? -4.313 -30.949 -19.875 1.00 89.44 87 HIS A CA 1
ATOM 682 C C . HIS A 1 87 ? -5.240 -30.496 -18.738 1.00 89.44 87 HIS A C 1
ATOM 684 O O . HIS A 1 87 ? -5.986 -31.321 -18.216 1.00 89.44 87 HIS A O 1
ATOM 690 N N . ASP A 1 88 ? -5.259 -29.209 -18.397 1.00 88.62 88 ASP A N 1
ATOM 691 C CA . ASP A 1 88 ? -6.098 -28.636 -17.343 1.00 88.62 88 ASP A CA 1
ATOM 692 C C . ASP A 1 88 ? -7.562 -28.436 -17.782 1.00 88.62 88 ASP A C 1
ATOM 694 O O . ASP A 1 88 ? -8.482 -28.671 -16.989 1.00 88.62 88 ASP A O 1
ATOM 698 N N . ALA A 1 89 ? -7.813 -28.152 -19.064 1.00 87.94 89 ALA A N 1
ATOM 699 C CA . ALA A 1 89 ? -9.148 -28.221 -19.667 1.00 87.94 89 ALA A CA 1
ATOM 700 C C . ALA A 1 89 ? -9.726 -29.653 -19.610 1.00 87.94 89 ALA A C 1
ATOM 702 O O . ALA A 1 89 ? -10.904 -29.843 -19.291 1.00 87.94 89 ALA A O 1
ATOM 703 N N . VAL A 1 90 ? -8.889 -30.682 -19.823 1.00 88.12 90 VAL A N 1
ATOM 704 C CA . VAL A 1 90 ? -9.285 -32.089 -19.614 1.00 88.12 90 VAL A CA 1
ATOM 705 C C . VAL A 1 90 ? -9.492 -32.397 -18.128 1.00 88.12 90 VAL A C 1
ATOM 707 O O . VAL A 1 90 ? -10.533 -32.952 -17.788 1.00 88.12 90 VAL A O 1
ATOM 710 N N . ASN A 1 91 ? -8.574 -32.010 -17.234 1.00 85.81 91 ASN A N 1
ATOM 711 C CA . ASN A 1 91 ? -8.706 -32.224 -15.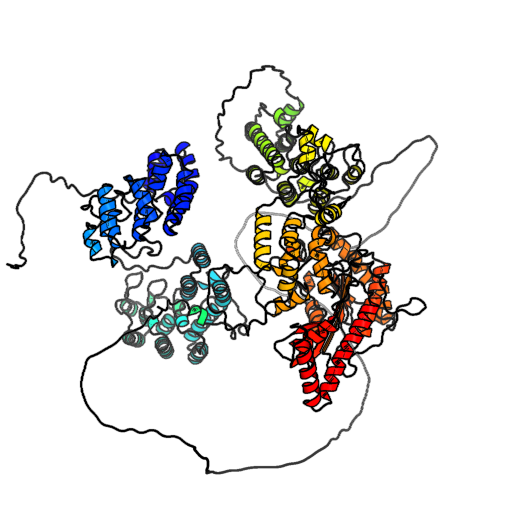782 1.00 85.81 91 ASN A CA 1
ATOM 712 C C . ASN A 1 91 ? -10.003 -31.612 -15.214 1.00 85.81 91 ASN A C 1
ATOM 714 O O . ASN A 1 91 ? -10.615 -32.178 -14.311 1.00 85.81 91 ASN A O 1
ATOM 718 N N . SER A 1 92 ? -10.425 -30.459 -15.743 1.00 83.06 92 SER A N 1
ATOM 719 C CA . SER A 1 92 ? -11.638 -29.738 -15.329 1.00 83.06 92 SER A CA 1
ATOM 720 C C . SER A 1 92 ? -12.915 -30.152 -16.077 1.00 83.06 92 SER A C 1
ATOM 722 O O . SER A 1 92 ? -13.995 -29.653 -15.759 1.00 83.06 92 SER A O 1
ATOM 724 N N . GLY A 1 93 ? -12.825 -31.073 -17.045 1.00 86.94 93 GLY A N 1
ATOM 725 C CA . GLY A 1 93 ? -13.975 -31.614 -17.777 1.00 86.94 93 GLY A CA 1
ATOM 726 C C . GLY A 1 93 ? -14.603 -30.672 -18.814 1.00 86.94 93 GLY A C 1
ATOM 727 O O . GLY A 1 93 ? -15.718 -30.933 -19.275 1.00 86.94 93 GLY A O 1
ATOM 728 N N . ARG A 1 94 ? -13.919 -29.588 -19.199 1.00 89.44 94 ARG A N 1
ATOM 729 C CA . ARG A 1 94 ? -14.460 -28.519 -20.053 1.00 89.44 94 ARG A CA 1
ATOM 730 C C . ARG A 1 94 ? -14.189 -28.786 -21.535 1.00 89.44 94 ARG A C 1
ATOM 732 O O . ARG A 1 94 ? -13.090 -28.561 -22.033 1.00 89.44 94 ARG A O 1
ATOM 739 N N . LEU A 1 95 ? -15.210 -29.251 -22.260 1.00 88.62 95 LEU A N 1
ATOM 740 C CA . LEU A 1 95 ? -15.080 -29.545 -23.694 1.00 88.62 95 LEU A CA 1
ATOM 741 C C . LEU A 1 95 ? -14.907 -28.281 -24.555 1.00 88.62 95 LEU A C 1
ATOM 743 O O . LEU A 1 95 ? -14.137 -28.316 -25.506 1.00 88.62 95 LEU A O 1
ATOM 747 N N . GLU A 1 96 ? -15.602 -27.189 -24.237 1.00 87.12 96 GLU A N 1
ATOM 748 C CA . GLU A 1 96 ? -15.597 -25.958 -25.048 1.00 87.12 96 GLU A CA 1
ATOM 749 C C . GLU A 1 96 ? -14.230 -25.251 -25.005 1.00 87.12 96 GLU A C 1
ATOM 751 O O . GLU A 1 96 ? -13.689 -24.888 -26.043 1.00 87.12 96 GLU A O 1
ATOM 756 N N . GLU A 1 97 ? -13.615 -25.168 -23.822 1.00 88.38 97 GLU A N 1
ATOM 757 C CA . GLU A 1 97 ? -12.258 -24.632 -23.617 1.00 88.38 97 GLU A CA 1
ATOM 758 C C . GLU A 1 97 ? -11.184 -25.512 -24.282 1.00 88.38 97 GLU A C 1
ATOM 760 O O . GLU A 1 97 ? -10.241 -25.010 -24.889 1.00 88.38 97 GLU A O 1
ATOM 765 N N . LEU A 1 98 ? -11.360 -26.840 -24.256 1.00 88.56 98 LEU A N 1
ATOM 766 C CA . LEU A 1 98 ? -10.514 -27.764 -25.017 1.00 88.56 98 LEU A CA 1
ATOM 767 C C . LEU A 1 98 ? -10.697 -27.609 -26.539 1.00 88.56 98 LEU A C 1
ATOM 769 O O . LEU A 1 98 ? -9.774 -27.905 -27.291 1.00 88.56 98 LEU A O 1
ATOM 773 N N . GLN A 1 99 ? -11.870 -27.175 -27.006 1.00 87.25 99 GLN A N 1
ATOM 774 C CA . GLN A 1 99 ? -12.127 -26.936 -28.426 1.00 87.25 99 GLN A CA 1
ATOM 775 C C . GLN A 1 99 ? -11.493 -25.624 -28.893 1.00 87.25 99 GLN A C 1
ATOM 777 O O . GLN A 1 99 ? -10.737 -25.664 -29.859 1.00 87.25 99 GLN A O 1
ATOM 782 N N . SER A 1 100 ? -11.686 -24.502 -28.187 1.00 88.19 100 SER A N 1
ATOM 783 C CA . SER A 1 100 ? -11.081 -23.215 -28.574 1.00 88.19 100 SER A CA 1
ATOM 784 C C . SER A 1 100 ? -9.550 -23.281 -28.618 1.00 88.19 100 SER A C 1
ATOM 786 O O . SER A 1 100 ? -8.958 -22.971 -29.651 1.00 88.19 100 SER A O 1
ATOM 788 N N . LEU A 1 101 ? -8.916 -23.826 -27.570 1.00 86.62 101 LEU A N 1
ATOM 789 C CA . LEU A 1 101 ? -7.455 -23.997 -27.486 1.00 86.62 101 LEU A CA 1
ATOM 790 C C . LEU A 1 101 ? -6.865 -24.901 -28.586 1.00 86.62 101 LEU A C 1
ATOM 792 O O . LEU A 1 101 ? -5.657 -24.874 -28.828 1.00 86.62 101 LEU A O 1
ATOM 796 N N . LEU A 1 102 ? -7.690 -25.728 -29.237 1.00 85.12 102 LEU A N 1
ATOM 797 C CA . LEU A 1 102 ? -7.285 -26.539 -30.385 1.00 85.12 102 LEU A CA 1
ATOM 798 C C . LEU A 1 102 ? -7.642 -25.885 -31.719 1.00 85.12 102 LEU A C 1
ATOM 800 O O . LEU A 1 102 ? -6.885 -26.051 -32.675 1.00 85.12 102 LEU A O 1
ATOM 804 N N . ASP A 1 103 ? -8.756 -25.158 -31.803 1.00 82.81 103 ASP A N 1
ATOM 805 C CA . ASP A 1 103 ? -9.200 -24.489 -33.024 1.00 82.81 103 ASP A CA 1
ATOM 806 C C . ASP A 1 103 ? -8.365 -23.246 -33.377 1.00 82.81 103 ASP A C 1
ATOM 808 O O . ASP A 1 103 ? -8.167 -22.989 -34.565 1.00 82.81 103 ASP A O 1
ATOM 812 N N . GLU A 1 104 ? -7.765 -22.581 -32.383 1.00 81.44 104 GLU A N 1
ATOM 813 C CA . GLU A 1 104 ? -6.769 -21.504 -32.545 1.00 81.44 104 GLU A CA 1
ATOM 814 C C . GLU A 1 104 ? -5.473 -21.936 -33.267 1.00 81.44 104 GLU A C 1
ATOM 816 O O . GLU A 1 104 ? -4.781 -21.103 -33.853 1.00 81.44 104 GLU A O 1
ATOM 821 N N . GLU A 1 105 ? -5.103 -23.222 -33.228 1.00 78.38 105 GLU A N 1
ATOM 822 C CA . GLU A 1 105 ? -3.810 -23.711 -33.733 1.00 78.38 105 GLU A CA 1
ATOM 823 C C . GLU A 1 105 ? -3.923 -24.383 -35.123 1.00 78.38 105 GLU A C 1
ATOM 825 O O . GLU A 1 105 ? -4.867 -25.149 -35.384 1.00 78.38 105 GLU A O 1
ATOM 830 N N . PRO A 1 106 ? -2.940 -24.172 -36.028 1.00 78.31 106 PRO A N 1
ATOM 831 C CA . PRO A 1 106 ? -2.953 -24.736 -37.375 1.00 78.31 106 PRO A CA 1
ATOM 832 C C . PRO A 1 106 ? -2.900 -26.270 -37.364 1.00 78.31 106 PRO A C 1
ATOM 834 O O . PRO A 1 106 ? -2.300 -26.899 -36.491 1.00 78.31 106 PRO A O 1
ATOM 837 N N . ILE A 1 107 ? -3.512 -26.880 -38.385 1.00 72.12 107 ILE A N 1
ATOM 838 C CA . ILE A 1 107 ? -3.859 -28.314 -38.454 1.00 72.12 107 ILE A CA 1
ATOM 839 C C . ILE A 1 107 ? -2.669 -29.256 -38.183 1.00 72.12 107 ILE A C 1
ATOM 841 O O . ILE A 1 107 ? -2.846 -30.327 -37.600 1.00 72.12 107 ILE A O 1
ATOM 845 N N . GLU A 1 108 ? -1.456 -28.884 -38.591 1.00 67.38 108 GLU A N 1
ATOM 846 C CA . GLU A 1 108 ? -0.249 -29.695 -38.378 1.00 67.38 108 GLU A CA 1
ATOM 847 C C . GLU A 1 108 ? 0.229 -29.658 -36.920 1.00 67.38 108 GLU A C 1
ATOM 849 O O . GLU A 1 108 ? 0.492 -30.705 -36.323 1.00 67.38 108 GLU A O 1
ATOM 854 N N . ARG A 1 109 ? 0.253 -28.464 -36.317 1.00 73.88 109 ARG A N 1
ATOM 855 C CA . ARG A 1 109 ? 0.654 -28.236 -34.921 1.00 73.88 109 ARG A CA 1
ATOM 856 C C . ARG A 1 109 ? -0.386 -28.776 -33.942 1.00 73.88 109 ARG A C 1
ATOM 858 O O . ARG A 1 109 ? -0.023 -29.391 -32.943 1.00 73.88 109 ARG A O 1
ATOM 865 N N . ARG A 1 110 ? -1.671 -28.675 -34.299 1.00 79.62 110 ARG A N 1
ATOM 866 C CA . ARG A 1 110 ? -2.803 -29.277 -33.579 1.00 79.62 110 ARG A CA 1
ATOM 867 C C . ARG A 1 110 ? -2.614 -30.779 -33.353 1.00 79.62 110 ARG A C 1
ATOM 869 O O . ARG A 1 110 ? -2.841 -31.248 -32.245 1.00 79.62 110 ARG A O 1
ATOM 876 N N . LYS A 1 111 ? -2.130 -31.533 -34.353 1.00 76.88 111 LYS A N 1
ATOM 877 C CA . LYS A 1 111 ? -1.814 -32.969 -34.188 1.00 76.88 111 LYS A CA 1
ATOM 878 C C . LYS A 1 111 ? -0.736 -33.183 -33.120 1.00 76.88 111 LYS A C 1
ATOM 880 O O . LYS A 1 111 ? -0.941 -33.985 -32.216 1.00 76.88 111 LYS A O 1
ATOM 885 N N . ARG A 1 112 ? 0.374 -32.437 -33.194 1.00 78.56 112 ARG A N 1
ATOM 886 C CA . ARG A 1 112 ? 1.513 -32.561 -32.263 1.00 78.56 112 ARG A CA 1
ATOM 887 C C . ARG A 1 112 ? 1.135 -32.185 -30.822 1.00 78.56 112 ARG A C 1
ATOM 889 O O . ARG A 1 112 ? 1.463 -32.924 -29.896 1.00 78.56 112 ARG A O 1
ATOM 896 N N . LEU A 1 113 ? 0.370 -31.105 -30.638 1.00 82.88 113 LEU A N 1
ATOM 897 C CA . LEU A 1 113 ? -0.165 -30.684 -29.335 1.00 82.88 113 LEU A CA 1
ATOM 898 C C . LEU A 1 113 ? -1.143 -31.712 -28.746 1.00 82.88 113 LEU A C 1
ATOM 900 O O . LEU A 1 113 ? -1.060 -32.035 -27.566 1.00 82.88 113 LEU A O 1
ATOM 904 N N . VAL A 1 114 ? -2.032 -32.283 -29.562 1.00 83.38 114 VAL A N 1
ATOM 905 C CA . VAL A 1 114 ? -3.011 -33.286 -29.109 1.00 83.38 114 VAL A CA 1
ATOM 906 C C . VAL A 1 114 ? -2.346 -34.627 -28.755 1.00 83.38 114 VAL A C 1
ATOM 908 O O . VAL A 1 114 ? -2.818 -35.326 -27.858 1.00 83.38 114 VAL A O 1
ATOM 911 N N . THR A 1 115 ? -1.203 -34.962 -29.369 1.00 85.69 115 THR A N 1
ATOM 912 C CA . THR A 1 115 ? -0.353 -36.090 -28.940 1.00 85.69 115 THR A CA 1
ATOM 913 C C . THR A 1 115 ? 0.483 -35.823 -27.680 1.00 85.69 115 THR A C 1
ATOM 915 O O . THR A 1 115 ? 1.072 -36.768 -27.154 1.00 85.69 115 THR A O 1
ATOM 918 N N . ALA A 1 116 ? 0.559 -34.580 -27.187 1.00 86.50 116 ALA A N 1
ATOM 919 C CA . ALA A 1 116 ? 1.503 -34.205 -26.138 1.00 86.50 116 ALA A CA 1
ATOM 920 C C . ALA A 1 116 ? 1.153 -34.780 -24.755 1.00 86.50 116 ALA A C 1
ATOM 922 O O . ALA A 1 116 ? 0.011 -34.738 -24.275 1.00 86.50 116 ALA A O 1
ATOM 923 N N . LYS A 1 117 ? 2.185 -35.299 -24.094 1.00 87.62 117 LYS A N 1
ATOM 924 C CA . LYS A 1 117 ? 2.144 -35.794 -22.719 1.00 87.62 117 LYS A CA 1
ATOM 925 C C . LYS A 1 117 ? 2.395 -34.660 -21.729 1.00 87.62 117 LYS A C 1
ATOM 927 O O . LYS A 1 117 ? 3.071 -33.685 -22.046 1.00 87.62 117 LYS A O 1
ATOM 932 N N . ASP A 1 118 ? 1.869 -34.816 -20.522 1.00 83.69 118 ASP A N 1
ATOM 933 C CA . ASP A 1 118 ? 2.251 -33.977 -19.388 1.00 83.69 118 ASP A CA 1
ATOM 934 C C . ASP A 1 118 ? 3.647 -34.336 -18.839 1.00 83.69 118 ASP A C 1
ATOM 936 O O . ASP A 1 118 ? 4.303 -35.274 -19.300 1.00 83.69 118 ASP A O 1
ATOM 940 N N . ASP A 1 119 ? 4.083 -33.612 -17.803 1.00 79.31 119 ASP A N 1
ATOM 941 C CA . ASP A 1 119 ? 5.358 -33.830 -17.100 1.00 79.31 119 ASP A CA 1
ATOM 942 C C . ASP A 1 119 ? 5.542 -35.249 -16.521 1.00 79.31 119 ASP A C 1
ATOM 944 O O . ASP A 1 119 ? 6.654 -35.623 -16.139 1.00 79.31 119 ASP A O 1
ATOM 948 N N . PHE A 1 120 ? 4.465 -36.034 -16.412 1.00 76.38 120 PHE A N 1
ATOM 949 C CA . PHE A 1 120 ? 4.460 -37.392 -15.864 1.00 76.38 120 PHE A CA 1
ATOM 950 C C . PHE A 1 120 ? 4.381 -38.461 -16.968 1.00 76.38 120 PHE A C 1
ATOM 952 O O . PHE A 1 120 ? 4.393 -39.661 -16.681 1.00 76.38 120 PHE A O 1
ATOM 959 N N . GLY A 1 121 ? 4.348 -38.045 -18.239 1.00 78.31 121 GLY A N 1
ATOM 960 C CA . GLY A 1 121 ? 4.285 -38.920 -19.406 1.00 78.31 121 GLY A CA 1
ATOM 961 C C . GLY A 1 121 ? 2.872 -39.399 -19.756 1.00 78.31 121 GLY A C 1
ATOM 962 O O . GLY A 1 121 ? 2.736 -40.393 -20.469 1.00 78.31 121 GLY A O 1
ATOM 963 N N . VAL A 1 122 ? 1.822 -38.729 -19.273 1.00 85.81 122 VAL A N 1
ATOM 964 C CA . VAL A 1 122 ? 0.416 -39.093 -19.503 1.00 85.81 122 VAL A CA 1
ATOM 965 C C . VAL A 1 122 ? -0.164 -38.258 -20.647 1.00 85.81 122 VAL A C 1
ATOM 967 O O . VAL A 1 122 ? -0.100 -37.035 -20.615 1.00 85.81 122 VAL A O 1
ATOM 970 N N . GLY A 1 123 ? -0.760 -38.898 -21.659 1.00 88.44 123 GLY A N 1
ATOM 971 C CA . GLY A 1 123 ? -1.438 -38.205 -22.773 1.00 88.44 123 GLY A CA 1
ATOM 972 C C . GLY A 1 123 ? -2.926 -37.922 -22.506 1.00 88.44 123 GLY A C 1
ATOM 973 O O . GLY A 1 123 ? -3.575 -38.703 -21.808 1.00 88.44 123 GLY A O 1
ATOM 974 N N . LEU A 1 124 ? -3.481 -36.865 -23.117 1.00 89.38 124 LEU A N 1
ATOM 975 C CA . LEU A 1 124 ? -4.847 -36.340 -22.887 1.00 89.38 124 LEU A CA 1
ATOM 976 C C . LEU A 1 124 ? -5.953 -37.417 -22.839 1.00 89.38 124 LEU A C 1
ATOM 978 O O . LEU A 1 124 ? -6.781 -37.424 -21.927 1.00 89.38 124 LEU A O 1
ATOM 982 N N . LEU A 1 125 ? -5.947 -38.367 -23.783 1.00 89.31 125 LEU A N 1
ATOM 983 C CA . LEU A 1 125 ? -6.958 -39.432 -23.866 1.00 89.31 125 LEU A CA 1
ATOM 984 C C . LEU A 1 125 ? -6.952 -40.372 -22.641 1.00 89.31 125 LEU A C 1
ATOM 986 O O . LEU A 1 125 ? -8.009 -40.858 -22.245 1.00 89.31 125 LEU A O 1
ATOM 990 N N . HIS A 1 126 ? -5.796 -40.592 -22.004 1.00 88.94 126 HIS A N 1
ATOM 991 C CA . HIS A 1 126 ? -5.688 -41.426 -20.801 1.00 88.94 126 HIS A CA 1
ATOM 992 C C . HIS A 1 126 ? -6.402 -40.768 -19.613 1.00 88.94 126 HIS A C 1
ATOM 994 O O . HIS A 1 126 ? -7.193 -41.423 -18.938 1.00 88.94 126 HIS A O 1
ATOM 1000 N N . LYS A 1 127 ? -6.199 -39.456 -19.412 1.00 88.81 127 LYS A N 1
ATOM 1001 C CA . LYS A 1 127 ? -6.905 -38.664 -18.388 1.00 88.81 127 LYS A CA 1
ATOM 1002 C C . LYS A 1 127 ? -8.406 -38.616 -18.649 1.00 88.81 127 LYS A C 1
ATOM 1004 O O . LYS A 1 127 ? -9.190 -38.878 -17.743 1.00 88.81 127 LYS A O 1
ATOM 1009 N N . ALA A 1 128 ? -8.810 -38.352 -19.894 1.00 89.62 128 ALA A N 1
ATOM 1010 C CA . ALA A 1 128 ? -10.222 -38.287 -20.265 1.00 89.62 128 ALA A CA 1
ATOM 1011 C C . ALA A 1 128 ? -10.976 -39.595 -19.956 1.00 89.62 128 ALA A C 1
ATOM 1013 O O . ALA A 1 128 ? -12.115 -39.548 -19.499 1.00 89.62 128 ALA A O 1
ATOM 1014 N N . ILE A 1 129 ? -10.339 -40.754 -20.162 1.00 88.50 129 ILE A N 1
ATOM 1015 C CA . ILE A 1 129 ? -10.899 -42.077 -19.836 1.00 88.50 129 ILE A CA 1
ATOM 1016 C C . ILE A 1 129 ? -10.863 -42.343 -18.322 1.00 88.50 129 ILE A C 1
ATOM 1018 O O . ILE A 1 129 ? -11.870 -42.774 -17.766 1.00 88.50 129 ILE A O 1
ATOM 1022 N N . TYR A 1 130 ? -9.749 -42.041 -17.646 1.00 88.44 130 TYR A N 1
ATOM 1023 C CA . TYR A 1 130 ? -9.591 -42.229 -16.196 1.00 88.44 130 TYR A CA 1
ATOM 1024 C C . TYR A 1 130 ? -10.632 -41.450 -15.373 1.00 88.44 130 TYR A C 1
ATOM 1026 O O . TYR A 1 130 ? -11.167 -41.978 -14.404 1.00 88.44 130 TYR A O 1
ATOM 1034 N N . TYR A 1 131 ? -10.967 -40.225 -15.790 1.00 87.62 131 TYR A N 1
ATOM 1035 C CA . TYR A 1 131 ? -12.002 -39.392 -15.163 1.00 87.62 131 TYR A CA 1
ATOM 1036 C C . TYR A 1 131 ? -13.430 -39.625 -15.731 1.00 87.62 131 TYR A C 1
ATOM 1038 O O . TYR A 1 131 ? -14.344 -38.869 -15.410 1.00 87.62 131 TYR A O 1
ATOM 1046 N N . ASP A 1 132 ? -13.637 -40.644 -16.581 1.00 87.19 132 ASP A N 1
ATOM 1047 C CA . ASP A 1 132 ? -14.902 -40.986 -17.278 1.00 87.19 132 ASP A CA 1
ATOM 1048 C C . ASP A 1 132 ? -15.587 -39.795 -17.995 1.00 87.19 132 ASP A C 1
ATOM 1050 O O . ASP A 1 132 ? -16.813 -39.644 -18.024 1.00 87.19 132 ASP A O 1
ATOM 1054 N N . LEU A 1 133 ? -14.783 -38.922 -18.612 1.00 89.88 133 LEU A N 1
ATOM 1055 C CA . LEU A 1 133 ? -15.222 -37.680 -19.256 1.00 89.88 133 LEU A CA 1
ATOM 1056 C C . LEU A 1 133 ? -15.810 -37.943 -20.650 1.00 89.88 133 LEU A C 1
ATOM 1058 O O . LEU A 1 133 ? -15.222 -37.610 -21.683 1.00 89.88 133 LEU A O 1
ATOM 1062 N N . LYS A 1 134 ? -17.009 -38.535 -20.666 1.00 87.19 134 LYS A N 1
ATOM 1063 C CA . LYS A 1 134 ? -17.710 -39.067 -21.849 1.00 87.19 134 LYS A CA 1
ATOM 1064 C C . LYS A 1 134 ? -17.773 -38.143 -23.063 1.00 87.19 134 LYS A C 1
ATOM 1066 O O . LYS A 1 134 ? -17.628 -38.612 -24.191 1.00 87.19 134 LYS A O 1
ATOM 1071 N N . ASN A 1 135 ? -17.961 -36.843 -22.852 1.00 88.56 135 ASN A N 1
ATOM 1072 C CA . ASN A 1 135 ? -18.019 -35.869 -23.944 1.00 88.56 135 ASN A CA 1
ATOM 1073 C C . ASN A 1 135 ? -16.627 -35.626 -24.558 1.00 88.56 135 ASN A C 1
ATOM 1075 O O . ASN A 1 135 ? -16.499 -35.547 -25.779 1.00 88.56 135 ASN A O 1
ATOM 1079 N N . ILE A 1 136 ? -15.582 -35.589 -23.724 1.00 87.44 136 ILE A N 1
ATOM 1080 C CA . ILE A 1 136 ? -14.197 -35.328 -24.131 1.00 87.44 136 ILE A CA 1
ATOM 1081 C C . ILE A 1 136 ? -13.571 -36.560 -24.785 1.00 87.44 136 ILE A C 1
ATOM 1083 O O . ILE A 1 136 ? -13.072 -36.440 -25.902 1.00 87.44 136 ILE A O 1
ATOM 1087 N N . TYR A 1 137 ? -13.631 -37.756 -24.175 1.00 88.75 137 TYR A N 1
ATOM 1088 C CA . TYR A 1 137 ? -13.031 -38.934 -24.822 1.00 88.75 137 TYR A CA 1
ATOM 1089 C C . TYR A 1 137 ? -13.734 -39.289 -26.137 1.00 88.75 137 TYR A C 1
ATOM 1091 O O . TYR A 1 137 ? -13.067 -39.692 -27.086 1.00 88.75 137 TYR A O 1
ATOM 1099 N N . LYS A 1 138 ? -15.053 -39.066 -26.253 1.00 88.19 138 LYS A N 1
ATOM 1100 C CA . LYS A 1 138 ? -15.762 -39.255 -27.526 1.00 88.19 138 LYS A CA 1
ATOM 1101 C C . LYS A 1 138 ? -15.307 -38.251 -28.592 1.00 88.19 138 LYS A C 1
ATOM 1103 O O . LYS A 1 138 ? -15.059 -38.668 -29.718 1.00 88.19 138 LYS A O 1
ATOM 1108 N N . TYR A 1 139 ? -15.168 -36.967 -28.249 1.00 89.31 139 TYR A N 1
ATOM 1109 C CA . TYR A 1 139 ? -14.652 -35.942 -29.167 1.00 89.31 139 TYR A CA 1
ATOM 1110 C C . TYR A 1 139 ? -13.213 -36.248 -29.618 1.00 89.31 139 TYR A C 1
ATOM 1112 O O . TYR A 1 139 ? -12.927 -36.226 -30.814 1.00 89.31 139 TYR A O 1
ATOM 1120 N N . LEU A 1 140 ? -12.327 -36.610 -28.683 1.00 87.44 140 LEU A N 1
ATOM 1121 C CA . LEU A 1 140 ? -10.935 -36.956 -28.986 1.00 87.44 140 LEU A CA 1
ATOM 1122 C C . LEU A 1 140 ? -10.823 -38.199 -29.882 1.00 87.44 140 LEU A C 1
ATOM 1124 O O . LEU A 1 140 ? -10.008 -38.202 -30.798 1.00 87.44 140 LEU A O 1
ATOM 1128 N N . ILE A 1 141 ? -11.647 -39.230 -29.668 1.00 87.31 141 ILE A N 1
ATOM 1129 C CA . ILE A 1 141 ? -11.653 -40.438 -30.512 1.00 87.31 141 ILE A CA 1
ATOM 1130 C C . ILE A 1 141 ? -12.223 -40.145 -31.915 1.00 87.31 141 ILE A C 1
ATOM 1132 O O . ILE A 1 141 ? -11.668 -40.634 -32.895 1.00 87.31 141 ILE A O 1
ATOM 1136 N N . ASP A 1 142 ? -13.284 -39.334 -32.029 1.00 86.06 142 ASP A N 1
ATOM 1137 C CA . ASP A 1 142 ? -13.908 -38.948 -33.311 1.00 86.06 142 ASP A CA 1
ATOM 1138 C C . ASP A 1 142 ? -12.981 -38.081 -34.180 1.00 86.06 142 ASP A C 1
ATOM 1140 O O . ASP A 1 142 ? -12.831 -38.325 -35.377 1.00 86.06 142 ASP A O 1
ATOM 1144 N N . LYS A 1 143 ? -12.323 -37.079 -33.577 1.00 84.12 143 LYS A N 1
ATOM 1145 C CA . LYS A 1 143 ? -11.441 -36.143 -34.294 1.00 84.12 143 LYS A CA 1
ATOM 1146 C C . LYS A 1 143 ? -10.008 -36.640 -34.453 1.00 84.12 143 LYS A C 1
ATOM 1148 O O . LYS A 1 143 ? -9.363 -36.317 -35.450 1.00 84.12 143 LYS A O 1
ATOM 1153 N N . PHE A 1 144 ? -9.500 -37.421 -33.499 1.00 84.88 144 PHE A N 1
ATOM 1154 C CA . PHE A 1 144 ? -8.089 -37.804 -33.433 1.00 84.88 144 PHE A CA 1
ATOM 1155 C C . PHE A 1 144 ? -7.880 -39.311 -33.136 1.00 84.88 144 PHE A C 1
ATOM 1157 O O . PHE A 1 144 ? -7.252 -39.660 -32.132 1.00 84.88 144 PHE A O 1
ATOM 1164 N N . PRO A 1 145 ? -8.298 -40.238 -34.031 1.00 81.50 145 PRO A N 1
ATOM 1165 C CA . PRO A 1 145 ? -8.113 -41.687 -33.832 1.00 81.50 145 PRO A CA 1
ATOM 1166 C C . PRO A 1 145 ? -6.662 -42.122 -33.558 1.00 81.50 145 PRO A C 1
ATOM 1168 O O . PRO A 1 145 ? -6.419 -43.115 -32.877 1.00 81.50 145 PRO A O 1
ATOM 1171 N N . HIS A 1 146 ? -5.679 -41.351 -34.036 1.00 81.00 146 HIS A N 1
ATOM 1172 C CA . HIS A 1 146 ? -4.248 -41.608 -33.838 1.00 81.00 146 HIS A CA 1
ATOM 1173 C C . HIS A 1 146 ? -3.779 -41.535 -32.368 1.00 81.00 146 HIS A C 1
ATOM 1175 O O . HIS A 1 146 ? -2.655 -41.936 -32.076 1.00 81.00 146 HIS A O 1
ATOM 1181 N N . LEU A 1 147 ? -4.622 -41.063 -31.440 1.00 82.75 147 LEU A N 1
ATOM 1182 C CA . LEU A 1 147 ? -4.349 -41.084 -29.998 1.00 82.75 147 LEU A CA 1
ATOM 1183 C C . LEU A 1 147 ? -4.506 -42.468 -29.358 1.00 82.75 147 LEU A C 1
ATOM 1185 O O . LEU A 1 147 ? -3.887 -42.750 -28.335 1.00 82.75 147 LEU A O 1
ATOM 1189 N N . VAL A 1 148 ? -5.341 -43.329 -29.940 1.00 82.62 148 VAL A N 1
ATOM 1190 C CA . VAL A 1 148 ? -5.715 -44.635 -29.380 1.00 82.62 148 VAL A CA 1
ATOM 1191 C C . VAL A 1 148 ? -4.522 -45.585 -29.133 1.00 82.62 148 VAL A C 1
ATOM 1193 O O . VAL A 1 148 ? -4.503 -46.214 -28.071 1.00 82.62 148 VAL A O 1
ATOM 1196 N N . PRO A 1 149 ? -3.512 -45.701 -30.027 1.00 83.75 149 PRO A N 1
ATOM 1197 C CA . PRO A 1 149 ? -2.335 -46.545 -29.792 1.00 83.75 149 PRO A CA 1
ATOM 1198 C C . PRO A 1 149 ? -1.242 -45.900 -28.920 1.00 83.75 149 PRO A C 1
ATOM 1200 O O . PRO A 1 149 ? -0.233 -46.558 -28.654 1.00 83.75 149 PRO A O 1
ATOM 1203 N N . LEU A 1 150 ? -1.389 -44.638 -28.490 1.00 85.12 150 LEU A N 1
ATOM 1204 C CA . LEU A 1 150 ? -0.379 -43.984 -27.651 1.00 85.12 150 LEU A CA 1
ATOM 1205 C C . LEU A 1 150 ? -0.230 -44.690 -26.300 1.00 85.12 150 LEU A C 1
ATOM 1207 O O . LEU A 1 150 ? -1.179 -45.260 -25.761 1.00 85.12 150 LEU A O 1
ATOM 1211 N N . LYS A 1 151 ? 0.986 -44.615 -25.753 1.00 85.12 151 LYS A N 1
ATOM 1212 C CA . LYS A 1 151 ? 1.369 -45.203 -24.468 1.00 85.12 151 LYS A CA 1
ATOM 1213 C C . LYS A 1 151 ? 1.833 -44.135 -23.481 1.00 85.12 151 LYS A C 1
ATOM 1215 O O . LYS A 1 151 ? 2.530 -43.195 -23.875 1.00 85.12 151 LYS A O 1
ATOM 1220 N N . ASP A 1 152 ? 1.468 -44.316 -22.217 1.00 84.88 152 ASP A N 1
ATOM 1221 C CA . ASP A 1 152 ? 1.973 -43.540 -21.085 1.00 84.88 152 ASP A CA 1
ATOM 1222 C C . ASP A 1 152 ? 3.414 -43.937 -20.690 1.00 84.88 152 ASP A C 1
ATOM 1224 O O . ASP A 1 152 ? 4.060 -44.772 -21.334 1.00 84.88 152 ASP A O 1
ATOM 1228 N N . SER A 1 153 ? 3.921 -43.342 -19.610 1.00 80.12 153 SER A N 1
ATOM 1229 C CA . SER A 1 153 ? 5.244 -43.614 -19.030 1.00 80.12 153 SER A CA 1
ATOM 1230 C C . SER A 1 153 ? 5.432 -45.028 -18.449 1.00 80.12 153 SER A C 1
ATOM 1232 O O . SER A 1 153 ? 6.576 -45.458 -18.320 1.00 80.12 153 SER A O 1
ATOM 1234 N N . GLU A 1 154 ? 4.360 -45.780 -18.165 1.00 79.00 154 GLU A N 1
ATOM 1235 C CA . GLU A 1 154 ? 4.392 -47.210 -17.790 1.00 79.00 154 GLU A CA 1
ATOM 1236 C C . GLU A 1 154 ? 4.059 -48.138 -18.982 1.00 79.00 154 GLU A C 1
ATOM 1238 O O . GLU A 1 154 ? 3.856 -49.347 -18.825 1.00 79.00 154 GLU A O 1
ATOM 1243 N N . GLY A 1 155 ? 3.988 -47.597 -20.202 1.00 80.38 155 GLY A N 1
ATOM 1244 C CA . GLY A 1 155 ? 3.669 -48.348 -21.412 1.00 80.38 155 GLY A CA 1
ATOM 1245 C C . GLY A 1 155 ? 2.197 -48.763 -21.545 1.00 80.38 155 GLY A C 1
ATOM 1246 O O . GLY A 1 155 ? 1.886 -49.543 -22.451 1.00 80.38 155 GLY A O 1
ATOM 1247 N N . ARG A 1 156 ? 1.294 -48.283 -20.683 1.00 85.06 156 ARG A N 1
ATOM 1248 C CA . ARG A 1 156 ? -0.157 -48.519 -20.753 1.00 85.06 156 ARG A CA 1
ATOM 1249 C C . ARG A 1 156 ? -0.770 -47.663 -21.857 1.00 85.06 156 ARG A C 1
ATOM 1251 O O . ARG A 1 156 ? -0.378 -46.519 -22.046 1.00 85.06 156 ARG A O 1
ATOM 1258 N N . THR A 1 157 ? -1.751 -48.211 -22.564 1.00 87.19 157 THR A N 1
ATOM 1259 C CA . THR A 1 157 ? -2.556 -47.486 -23.568 1.00 87.19 157 THR A CA 1
ATOM 1260 C C . THR A 1 157 ? -3.882 -47.007 -22.980 1.00 87.19 157 THR A C 1
ATOM 1262 O O . THR A 1 157 ? -4.333 -47.521 -21.955 1.00 87.19 157 THR A O 1
ATOM 1265 N N . ALA A 1 158 ? -4.583 -46.120 -23.689 1.00 84.88 158 ALA A N 1
ATOM 1266 C CA . ALA A 1 158 ? -5.962 -45.711 -23.395 1.00 84.88 158 ALA A CA 1
ATOM 1267 C C . ALA A 1 158 ? -6.906 -46.896 -23.077 1.00 84.88 158 ALA A C 1
ATOM 1269 O O . ALA A 1 158 ? -7.746 -46.813 -22.182 1.00 84.88 158 ALA A O 1
ATOM 1270 N N . PHE A 1 159 ? -6.725 -48.037 -23.754 1.00 86.62 159 PHE A N 1
ATOM 1271 C CA . PHE A 1 159 ? -7.519 -49.254 -23.546 1.00 86.62 159 PHE A CA 1
ATOM 1272 C C . PHE A 1 159 ? -7.339 -49.882 -22.150 1.00 86.62 159 PHE A C 1
ATOM 1274 O O . PHE A 1 159 ? -8.287 -50.449 -21.603 1.00 86.62 159 PHE A O 1
ATOM 1281 N N . HIS A 1 160 ? -6.163 -49.731 -21.530 1.00 86.56 160 HIS A N 1
ATOM 1282 C CA . HIS A 1 160 ? -5.888 -50.221 -20.173 1.00 86.56 160 HIS A CA 1
ATOM 1283 C C . HIS A 1 160 ? -6.652 -49.456 -19.088 1.00 86.56 160 HIS A C 1
ATOM 1285 O O . HIS A 1 160 ? -6.937 -50.030 -18.042 1.00 86.56 160 HIS A O 1
ATOM 1291 N N . TYR A 1 161 ? -7.020 -48.199 -19.349 1.00 86.06 161 TYR A N 1
ATOM 1292 C CA . TYR A 1 161 ? -7.753 -47.350 -18.408 1.00 86.06 161 TYR A CA 1
ATOM 1293 C C . TYR A 1 161 ? -9.277 -47.553 -18.437 1.00 86.06 161 TYR A C 1
ATOM 1295 O O . TYR A 1 161 ? -9.982 -47.056 -17.562 1.00 86.06 161 TYR A O 1
ATOM 1303 N N . THR A 1 162 ? -9.791 -48.344 -19.387 1.00 85.81 162 THR A N 1
ATOM 1304 C CA . THR A 1 162 ? -11.231 -48.636 -19.518 1.00 85.81 162 THR A CA 1
ATOM 1305 C C . THR A 1 162 ? -11.941 -49.197 -18.274 1.00 85.81 162 THR A C 1
ATOM 1307 O O . THR A 1 162 ? -13.136 -48.926 -18.160 1.00 85.81 162 THR A O 1
ATOM 1310 N N . PRO A 1 163 ? -11.298 -49.913 -17.320 1.00 83.88 163 PRO A N 1
ATOM 1311 C CA . PRO A 1 163 ? -11.961 -50.355 -16.088 1.00 83.88 163 PRO A CA 1
ATOM 1312 C C . PRO A 1 163 ? -12.411 -49.228 -15.147 1.00 83.88 163 PRO A C 1
ATOM 1314 O O . PRO A 1 163 ? -13.217 -49.496 -14.262 1.00 83.88 163 PRO A O 1
ATOM 1317 N N . MET A 1 164 ? -11.916 -47.993 -15.319 1.00 81.38 164 MET A N 1
ATOM 1318 C CA . MET A 1 164 ? -12.344 -46.836 -14.515 1.00 81.38 164 MET A CA 1
ATOM 1319 C C . MET A 1 164 ? -13.660 -46.208 -14.997 1.00 81.38 164 MET A C 1
ATOM 1321 O O . MET A 1 164 ? -14.314 -45.492 -14.241 1.00 81.38 164 MET A O 1
ATOM 1325 N N . CYS A 1 165 ? -14.080 -46.473 -16.238 1.00 81.56 165 CYS A N 1
ATOM 1326 C CA . CYS A 1 165 ? -15.322 -45.925 -16.780 1.00 81.56 165 CYS A CA 1
ATOM 1327 C C . CYS A 1 165 ? -16.538 -46.733 -16.307 1.00 81.56 165 CYS A C 1
ATOM 1329 O O . CYS A 1 165 ? -16.530 -47.966 -16.348 1.00 81.56 165 CYS A O 1
ATOM 1331 N N . LYS A 1 166 ? -17.646 -46.054 -15.985 1.00 80.69 166 LYS A N 1
ATOM 1332 C CA . LYS A 1 166 ? -18.912 -46.701 -15.582 1.00 80.69 166 LYS A CA 1
ATOM 1333 C C . LYS A 1 166 ? -19.510 -47.583 -16.686 1.00 80.69 166 LYS A C 1
ATOM 1335 O O . LYS A 1 166 ? -20.244 -48.521 -16.396 1.00 80.69 166 LYS A O 1
ATOM 1340 N N . ASP A 1 167 ? -19.173 -47.298 -17.945 1.00 82.88 167 ASP A N 1
ATOM 1341 C CA . ASP A 1 167 ? -19.508 -48.103 -19.126 1.00 82.88 167 ASP A CA 1
ATOM 1342 C C . ASP A 1 167 ? -18.235 -48.650 -19.802 1.00 82.88 167 ASP A C 1
ATOM 1344 O O . ASP A 1 167 ? -17.962 -48.398 -20.977 1.00 82.88 167 ASP A O 1
ATOM 1348 N N . ALA A 1 168 ? -17.423 -49.401 -19.050 1.00 80.31 168 ALA A N 1
ATOM 1349 C CA . ALA A 1 168 ? -16.198 -50.024 -19.560 1.00 80.31 168 ALA A CA 1
ATOM 1350 C C . ALA A 1 168 ? -16.427 -50.816 -20.867 1.00 80.31 168 ALA A C 1
ATOM 1352 O O . ALA A 1 168 ? -15.606 -50.757 -21.781 1.00 80.31 168 ALA A O 1
ATOM 1353 N N . ALA A 1 169 ? -17.563 -51.511 -21.003 1.00 81.75 169 ALA A N 1
ATOM 1354 C CA . ALA A 1 169 ? -17.897 -52.286 -22.200 1.00 81.75 169 ALA A CA 1
ATOM 1355 C C . ALA A 1 169 ? -18.238 -51.406 -23.422 1.00 81.75 169 ALA A C 1
ATOM 1357 O O . ALA A 1 169 ? -17.892 -51.766 -24.551 1.00 81.75 169 ALA A O 1
ATOM 1358 N N . GLY A 1 170 ? -18.900 -50.263 -23.226 1.00 82.94 170 GLY A N 1
ATOM 1359 C CA . GLY A 1 170 ? -19.133 -49.262 -24.266 1.00 82.94 170 GLY A CA 1
ATOM 1360 C C . GLY A 1 170 ? -17.844 -48.562 -24.694 1.00 82.94 170 GLY A C 1
ATOM 1361 O O . GLY A 1 170 ? -17.565 -48.478 -25.892 1.00 82.94 170 GLY A O 1
ATOM 1362 N N . VAL A 1 171 ? -17.007 -48.137 -23.741 1.00 84.00 171 VAL A N 1
ATOM 1363 C CA . VAL A 1 171 ? -15.722 -47.476 -24.037 1.00 84.00 171 VAL A CA 1
ATOM 1364 C C . VAL A 1 171 ? -14.745 -48.434 -24.728 1.00 84.00 171 VAL A C 1
ATOM 1366 O O . VAL A 1 171 ? -14.117 -48.049 -25.713 1.00 84.00 171 VAL A O 1
ATOM 1369 N N . GLN A 1 172 ? -14.674 -49.706 -24.314 1.00 83.50 172 GLN A N 1
ATOM 1370 C CA . GLN A 1 172 ? -13.881 -50.723 -25.018 1.00 83.50 172 GLN A CA 1
ATOM 1371 C C . GLN A 1 172 ? -14.341 -50.910 -26.471 1.00 83.50 172 GLN A C 1
ATOM 1373 O O . GLN A 1 172 ? -13.497 -50.976 -27.362 1.00 83.50 172 GLN A O 1
ATOM 1378 N N . LYS A 1 173 ? -15.655 -50.933 -26.745 1.00 84.25 173 LYS A N 1
ATOM 1379 C CA . LYS A 1 173 ? -16.179 -51.000 -28.124 1.00 84.25 173 LYS A CA 1
ATOM 1380 C C . LYS A 1 173 ? -15.809 -49.767 -28.949 1.00 84.25 173 LYS A C 1
ATOM 1382 O O . LYS A 1 173 ? -15.397 -49.931 -30.094 1.00 84.25 173 LYS A O 1
ATOM 1387 N N . LEU A 1 174 ? -15.919 -48.563 -28.379 1.00 85.25 174 LEU A N 1
ATOM 1388 C CA . LEU A 1 174 ? -15.525 -47.318 -29.051 1.00 85.25 174 LEU A CA 1
ATOM 1389 C C . LEU A 1 174 ? -14.033 -47.332 -29.411 1.00 85.25 174 LEU A C 1
ATOM 1391 O O . LEU A 1 174 ? -13.681 -47.115 -30.568 1.00 85.25 174 LEU A O 1
ATOM 1395 N N . LEU A 1 175 ? -13.165 -47.678 -28.458 1.00 85.25 175 LEU A N 1
ATOM 1396 C CA . LEU A 1 175 ? -11.722 -47.773 -28.685 1.00 85.25 175 LEU A CA 1
ATOM 1397 C C . LEU A 1 175 ? -11.363 -48.847 -29.723 1.00 85.25 175 LEU A C 1
ATOM 1399 O O . LEU A 1 175 ? -10.569 -48.572 -30.617 1.00 85.25 175 LEU A O 1
ATOM 1403 N N . ILE A 1 176 ? -11.976 -50.036 -29.670 1.00 85.00 176 ILE A N 1
ATOM 1404 C CA . ILE A 1 176 ? -11.770 -51.091 -30.681 1.00 85.00 176 ILE A CA 1
ATOM 1405 C C . ILE A 1 176 ? -12.231 -50.615 -32.068 1.00 85.00 176 ILE A C 1
ATOM 1407 O O . ILE A 1 176 ? -11.518 -50.824 -33.046 1.00 85.00 176 ILE A O 1
ATOM 1411 N N . SER A 1 177 ? -13.368 -49.912 -32.167 1.00 83.19 177 SER A N 1
ATOM 1412 C CA . SER A 1 177 ? -13.838 -49.342 -33.442 1.00 83.19 177 SER A CA 1
ATOM 1413 C C . SER A 1 177 ? -12.921 -48.245 -34.003 1.00 83.19 177 SER A C 1
ATOM 1415 O O . SER A 1 177 ? -12.906 -48.027 -35.211 1.00 83.19 177 SER A O 1
ATOM 1417 N N . ALA A 1 178 ? -12.113 -47.615 -33.145 1.00 81.19 178 ALA A N 1
ATOM 1418 C CA . ALA A 1 178 ? -11.078 -46.648 -33.503 1.00 81.19 178 ALA A CA 1
ATOM 1419 C C . ALA A 1 178 ? -9.662 -47.263 -33.616 1.00 81.19 178 ALA A C 1
ATOM 1421 O O . ALA A 1 178 ? -8.683 -46.528 -33.724 1.00 81.19 178 ALA A O 1
ATOM 1422 N N . GLY A 1 179 ? -9.537 -48.598 -33.609 1.00 80.50 179 GLY A N 1
ATOM 1423 C CA . GLY A 1 179 ? -8.275 -49.307 -33.860 1.00 80.50 179 GLY A CA 1
ATOM 1424 C C . GLY A 1 179 ? -7.466 -49.726 -32.625 1.00 80.50 179 GLY A C 1
ATOM 1425 O O . GLY A 1 179 ? -6.284 -50.035 -32.763 1.00 80.50 179 GLY A O 1
ATOM 1426 N N . ALA A 1 180 ? -8.054 -49.759 -31.424 1.00 80.88 180 ALA A N 1
ATOM 1427 C CA . ALA A 1 180 ? -7.368 -50.261 -30.230 1.00 80.88 180 ALA A CA 1
ATOM 1428 C C . ALA A 1 180 ? -7.098 -51.773 -30.298 1.00 80.88 180 ALA A C 1
ATOM 1430 O O . ALA A 1 180 ? -8.025 -52.583 -30.368 1.00 80.88 180 ALA A O 1
ATOM 1431 N N . ASP A 1 181 ? -5.829 -52.161 -30.167 1.00 77.38 181 ASP A N 1
ATOM 1432 C CA . ASP A 1 181 ? -5.444 -53.558 -29.978 1.00 77.38 181 ASP A CA 1
ATOM 1433 C C . ASP A 1 181 ? -5.760 -54.021 -28.546 1.00 77.38 181 ASP A C 1
ATOM 1435 O O . ASP A 1 181 ? -5.094 -53.646 -27.581 1.00 77.38 181 ASP A O 1
ATOM 1439 N N . SER A 1 182 ? -6.762 -54.890 -28.409 1.00 71.62 182 SER A N 1
ATOM 1440 C CA . SER A 1 182 ? -7.151 -55.486 -27.123 1.00 71.62 182 SER A CA 1
ATOM 1441 C C . SER A 1 182 ? -6.095 -56.413 -26.494 1.00 71.62 182 SER A C 1
ATOM 1443 O O . SER A 1 182 ? -6.217 -56.755 -25.316 1.00 71.62 182 SER A O 1
ATOM 1445 N N . SER A 1 183 ? -5.071 -56.817 -27.255 1.00 77.88 183 SER A N 1
ATOM 1446 C CA . SER A 1 183 ? -3.974 -57.683 -26.803 1.00 77.88 183 SER A CA 1
ATOM 1447 C C . SER A 1 183 ? -2.725 -56.924 -26.339 1.00 77.88 183 SER A C 1
ATOM 1449 O O . SER A 1 183 ? -1.787 -57.548 -25.840 1.00 77.88 183 SER A O 1
ATOM 1451 N N . CYS A 1 184 ? -2.711 -55.589 -26.457 1.00 78.56 184 CYS A N 1
ATOM 1452 C CA . CYS A 1 184 ? -1.549 -54.786 -26.091 1.00 78.56 184 CYS A CA 1
ATOM 1453 C C . CYS A 1 184 ? -1.175 -54.924 -24.601 1.00 78.56 184 CYS A C 1
ATOM 1455 O O . CYS A 1 184 ? -2.036 -55.068 -23.730 1.00 78.56 184 CYS A O 1
ATOM 1457 N N . LEU A 1 185 ? 0.133 -54.871 -24.324 1.00 81.62 185 LEU A N 1
ATOM 1458 C CA . LEU A 1 185 ? 0.719 -55.076 -22.995 1.00 81.62 185 LEU A CA 1
ATOM 1459 C C . LEU A 1 185 ? 1.371 -53.798 -22.451 1.00 81.62 185 LEU A C 1
ATOM 1461 O O . LEU A 1 185 ? 1.952 -53.025 -23.223 1.00 81.62 185 LEU A O 1
ATOM 1465 N N . ASP A 1 186 ? 1.312 -53.609 -21.131 1.00 82.69 186 ASP A N 1
ATOM 1466 C CA . ASP A 1 186 ? 2.081 -52.591 -20.400 1.00 82.69 186 ASP A CA 1
ATOM 1467 C C . ASP A 1 186 ? 3.566 -52.992 -20.216 1.00 82.69 186 ASP A C 1
ATOM 1469 O O . ASP A 1 186 ? 4.000 -54.087 -20.591 1.00 82.69 186 ASP A O 1
ATOM 1473 N N . GLN A 1 187 ? 4.377 -52.111 -19.620 1.00 80.25 187 GLN A N 1
ATOM 1474 C CA . GLN A 1 187 ? 5.798 -52.382 -19.355 1.00 80.25 187 GLN A CA 1
ATOM 1475 C C . GLN A 1 187 ? 6.029 -53.565 -18.390 1.00 80.25 187 GLN A C 1
ATOM 1477 O O . GLN A 1 187 ? 7.103 -54.168 -18.409 1.00 80.25 187 GLN A O 1
ATOM 1482 N N . LYS A 1 188 ? 5.023 -53.940 -17.587 1.00 79.81 188 LYS A N 1
ATOM 1483 C CA . LYS A 1 188 ? 5.033 -55.072 -16.643 1.00 79.81 188 LYS A CA 1
ATOM 1484 C C . LYS A 1 188 ? 4.376 -56.335 -17.236 1.00 79.81 188 LYS A C 1
ATOM 1486 O O . LYS A 1 188 ? 4.162 -57.301 -16.510 1.00 79.81 188 LYS A O 1
ATOM 1491 N N . GLN A 1 189 ? 4.107 -56.352 -18.549 1.00 80.88 189 GLN A N 1
ATOM 1492 C CA . GLN A 1 189 ? 3.469 -57.446 -19.302 1.00 80.88 189 GLN A CA 1
ATOM 1493 C C . GLN A 1 189 ? 2.015 -57.764 -18.878 1.00 80.88 189 GLN A C 1
ATOM 1495 O O . GLN A 1 189 ? 1.531 -58.879 -19.079 1.00 80.88 189 GLN A O 1
ATOM 1500 N N . ARG A 1 190 ? 1.290 -56.789 -18.315 1.00 81.12 190 ARG A N 1
ATOM 1501 C CA . ARG A 1 190 ? -0.144 -56.881 -17.982 1.00 81.12 190 ARG A CA 1
ATOM 1502 C C . ARG A 1 190 ? -1.003 -56.450 -19.180 1.00 81.12 190 ARG A C 1
ATOM 1504 O O . ARG A 1 190 ? -0.596 -55.590 -19.953 1.00 81.12 190 ARG A O 1
ATOM 1511 N N . THR A 1 191 ? -2.199 -57.031 -19.312 1.00 83.25 191 THR A N 1
ATOM 1512 C CA . THR A 1 191 ? -3.229 -56.646 -20.307 1.00 83.25 191 THR A CA 1
ATOM 1513 C C . THR A 1 191 ? -4.320 -55.790 -19.664 1.00 83.25 191 THR A C 1
ATOM 1515 O O . THR A 1 191 ? -4.561 -55.894 -18.462 1.00 83.25 191 THR A O 1
ATOM 1518 N N . ALA A 1 192 ? -5.100 -55.048 -20.456 1.00 76.81 192 ALA A N 1
ATOM 1519 C CA . ALA A 1 192 ? -6.303 -54.353 -19.972 1.00 76.81 192 ALA A CA 1
ATOM 1520 C C . ALA A 1 192 ? -7.290 -55.272 -19.210 1.00 76.81 192 ALA A C 1
ATOM 1522 O O . ALA A 1 192 ? -7.911 -54.853 -18.235 1.00 76.81 192 ALA A O 1
ATOM 1523 N N . LYS A 1 193 ? -7.385 -56.557 -19.592 1.00 80.06 193 LYS A N 1
ATOM 1524 C CA . LYS A 1 193 ? -8.237 -57.551 -18.916 1.00 80.06 193 LYS A CA 1
ATOM 1525 C C . LYS A 1 193 ? -7.785 -57.871 -17.482 1.00 80.06 193 LYS A C 1
ATOM 1527 O O . LYS A 1 193 ? -8.625 -58.234 -16.665 1.00 80.06 193 LYS A O 1
ATOM 1532 N N . TYR A 1 194 ? -6.497 -57.730 -17.161 1.00 81.69 194 TYR A N 1
ATOM 1533 C CA . TYR A 1 194 ? -5.989 -57.882 -15.790 1.00 81.69 194 TYR A CA 1
ATOM 1534 C C . TYR A 1 194 ? -6.531 -56.779 -14.872 1.00 81.69 194 TYR A C 1
ATOM 1536 O O . TYR A 1 194 ? -7.036 -57.046 -13.783 1.00 81.69 194 TYR A O 1
ATOM 1544 N N . TYR A 1 195 ? -6.516 -55.537 -15.353 1.00 81.12 195 TYR A N 1
ATOM 1545 C CA . TYR A 1 195 ? -6.991 -54.385 -14.591 1.00 81.12 195 TYR A CA 1
ATOM 1546 C C . TYR A 1 195 ? -8.503 -54.389 -14.338 1.00 81.12 195 TYR A C 1
ATOM 1548 O O . TYR A 1 195 ? -8.946 -53.777 -13.374 1.00 81.12 195 TYR A O 1
ATOM 1556 N N . MET A 1 196 ? -9.295 -55.133 -15.121 1.00 76.19 196 MET A N 1
ATOM 1557 C CA . MET A 1 196 ? -10.719 -55.360 -14.822 1.00 76.19 196 MET A CA 1
ATOM 1558 C C . MET A 1 196 ? -10.954 -56.127 -13.508 1.00 76.19 196 MET A C 1
ATOM 1560 O O . MET A 1 196 ? -12.064 -56.088 -12.988 1.00 76.19 196 MET A O 1
ATOM 1564 N N . THR A 1 197 ? -9.947 -56.829 -12.974 1.00 77.50 197 THR A N 1
ATOM 1565 C CA . THR A 1 197 ? -10.014 -57.489 -11.656 1.00 77.50 197 THR A CA 1
ATOM 1566 C C . THR A 1 197 ? -9.096 -56.855 -10.608 1.00 77.50 197 THR A C 1
ATOM 1568 O O . THR A 1 197 ? -9.312 -57.073 -9.421 1.00 77.50 197 THR A O 1
ATOM 1571 N N . HIS A 1 198 ? -8.120 -56.042 -11.025 1.00 77.81 198 HIS A N 1
ATOM 1572 C CA . HIS A 1 198 ? -7.137 -55.373 -10.161 1.00 77.81 198 HIS A CA 1
ATOM 1573 C C . HIS A 1 198 ? -7.198 -53.844 -10.338 1.00 77.81 198 HIS A C 1
ATOM 1575 O O . HIS A 1 198 ? -6.195 -53.186 -10.610 1.00 77.81 198 HIS A O 1
ATOM 1581 N N . ILE A 1 199 ? -8.400 -53.269 -10.206 1.00 76.50 199 ILE A N 1
ATOM 1582 C CA . ILE A 1 199 ? -8.666 -51.834 -10.436 1.00 76.50 199 ILE A CA 1
ATOM 1583 C C . ILE A 1 199 ? -7.813 -50.943 -9.509 1.00 76.50 199 ILE A C 1
ATOM 1585 O O . ILE A 1 199 ? -7.355 -49.882 -9.921 1.00 76.50 199 ILE A O 1
ATOM 1589 N N . GLN A 1 200 ? -7.513 -51.407 -8.291 1.00 70.06 200 GLN A N 1
ATOM 1590 C CA . GLN A 1 200 ? -6.661 -50.703 -7.319 1.00 70.06 200 GLN A CA 1
ATOM 1591 C C . GLN A 1 200 ? -5.189 -50.539 -7.764 1.00 70.06 200 GLN A C 1
ATOM 1593 O O . GLN A 1 200 ? -4.487 -49.696 -7.218 1.00 70.06 200 GLN A O 1
ATOM 1598 N N . GLU A 1 201 ? -4.706 -51.291 -8.764 1.00 72.06 201 GLU A N 1
ATOM 1599 C CA . GLU A 1 201 ? -3.353 -51.119 -9.331 1.00 72.06 201 GLU A CA 1
ATOM 1600 C C . GLU A 1 201 ? -3.279 -50.055 -10.449 1.00 72.06 201 GLU A C 1
ATOM 1602 O O . GLU A 1 201 ? -2.203 -49.806 -11.005 1.00 72.06 201 GLU A O 1
ATOM 1607 N N . LEU A 1 202 ? -4.414 -49.470 -10.845 1.00 75.31 202 LEU A N 1
ATOM 1608 C CA . LEU A 1 202 ? -4.561 -48.625 -12.033 1.00 75.31 202 LEU A CA 1
ATOM 1609 C C . LEU A 1 202 ? -4.638 -47.134 -11.662 1.00 75.31 202 LEU A C 1
ATOM 1611 O O . LEU A 1 202 ? -5.610 -46.452 -11.963 1.00 75.31 202 LEU A O 1
ATOM 1615 N N . GLU A 1 203 ? -3.600 -46.606 -11.021 1.00 72.69 203 GLU A N 1
ATOM 1616 C CA . GLU A 1 203 ? -3.467 -45.159 -10.798 1.00 72.69 203 GLU A CA 1
ATOM 1617 C C . GLU A 1 203 ? -2.841 -44.438 -12.008 1.00 72.69 203 GLU A C 1
ATOM 1619 O O . GLU A 1 203 ? -2.046 -45.014 -12.761 1.00 72.69 203 GLU A O 1
ATOM 1624 N N . LEU A 1 204 ? -3.146 -43.143 -12.160 1.00 74.81 204 LEU A N 1
ATOM 1625 C CA . LEU A 1 204 ? -2.346 -42.236 -12.991 1.00 74.81 204 LEU A CA 1
ATOM 1626 C C . LEU A 1 204 ? -0.974 -41.950 -12.336 1.00 74.81 204 LEU A C 1
ATOM 1628 O O . LEU A 1 204 ? -0.908 -41.800 -11.112 1.00 74.81 204 LEU A O 1
ATOM 1632 N N . PRO A 1 205 ? 0.105 -41.791 -13.128 1.00 67.31 205 PRO A N 1
ATOM 1633 C CA . PRO A 1 205 ? 1.378 -41.227 -12.676 1.00 67.31 205 PRO A CA 1
ATOM 1634 C C . PRO A 1 205 ? 1.194 -39.837 -12.035 1.00 67.31 205 PRO A C 1
ATOM 1636 O O . PRO A 1 205 ? 1.013 -38.836 -12.720 1.00 67.31 205 PRO A O 1
ATOM 1639 N N . ASN A 1 206 ? 1.207 -39.783 -10.700 1.00 53.09 206 ASN A N 1
ATOM 1640 C CA . ASN A 1 206 ? 0.846 -38.600 -9.913 1.00 53.09 206 ASN A CA 1
ATOM 1641 C C . ASN A 1 206 ? 2.064 -37.912 -9.275 1.00 53.09 206 ASN A C 1
ATOM 1643 O O . ASN A 1 206 ? 2.924 -38.570 -8.687 1.00 53.09 206 ASN A O 1
ATOM 1647 N N . SER A 1 207 ? 2.056 -36.574 -9.234 1.00 41.44 207 SER A N 1
ATOM 1648 C CA . SER A 1 207 ? 3.095 -35.754 -8.576 1.00 41.44 207 SER A CA 1
ATOM 1649 C C . SER A 1 207 ? 3.263 -36.004 -7.068 1.00 41.44 207 SER A C 1
ATOM 1651 O O . SER A 1 207 ? 4.271 -35.608 -6.487 1.00 41.44 207 SER A O 1
ATOM 1653 N N . ARG A 1 208 ? 2.293 -36.671 -6.427 1.00 35.09 208 ARG A N 1
ATOM 1654 C CA . ARG A 1 208 ? 2.295 -37.005 -4.992 1.00 35.09 208 ARG A CA 1
ATOM 1655 C C . ARG A 1 208 ? 3.046 -38.291 -4.621 1.00 35.09 208 ARG A C 1
ATOM 1657 O O . ARG A 1 208 ? 3.088 -38.623 -3.442 1.00 35.09 208 ARG A O 1
ATOM 1664 N N . LYS A 1 209 ? 3.664 -39.000 -5.574 1.00 31.36 209 LYS A N 1
ATOM 1665 C CA . LYS A 1 209 ? 4.599 -40.104 -5.279 1.00 31.36 209 LYS A CA 1
ATOM 1666 C C . LYS A 1 209 ? 6.028 -39.690 -5.626 1.00 31.36 209 LYS A C 1
ATOM 1668 O O . LYS A 1 209 ? 6.570 -40.053 -6.667 1.00 31.36 209 LYS A O 1
ATOM 1673 N N . SER A 1 210 ? 6.643 -38.922 -4.727 1.00 27.67 210 SER A N 1
ATOM 1674 C CA . SER A 1 210 ? 8.062 -38.560 -4.782 1.00 27.67 210 SER A CA 1
ATOM 1675 C C . SER A 1 210 ? 8.954 -39.780 -4.508 1.00 27.67 210 SER A C 1
ATOM 1677 O O . SER A 1 210 ? 9.430 -39.981 -3.397 1.00 27.67 210 SER A O 1
ATOM 1679 N N . ALA A 1 211 ? 9.168 -40.586 -5.550 1.00 31.86 211 ALA A N 1
ATOM 1680 C CA . ALA A 1 211 ? 10.278 -41.529 -5.709 1.00 31.86 211 ALA A CA 1
ATOM 1681 C C . ALA A 1 211 ? 10.539 -42.560 -4.582 1.00 31.86 211 ALA A C 1
ATOM 1683 O O . ALA A 1 211 ? 11.685 -42.964 -4.380 1.00 31.86 211 ALA A O 1
ATOM 1684 N N . THR A 1 212 ? 9.509 -43.091 -3.914 1.00 26.17 212 THR A N 1
ATOM 1685 C CA . THR A 1 212 ? 9.671 -44.232 -2.993 1.00 26.17 212 THR A CA 1
ATOM 1686 C C . THR A 1 212 ? 9.879 -45.564 -3.730 1.00 26.17 212 THR A C 1
ATOM 1688 O O . THR A 1 212 ? 8.979 -46.386 -3.878 1.00 26.17 212 THR A O 1
ATOM 1691 N N . SER A 1 213 ? 11.136 -45.806 -4.108 1.00 29.44 213 SER A N 1
ATOM 1692 C CA . SER A 1 213 ? 11.743 -47.108 -4.431 1.00 29.44 213 SER A CA 1
ATOM 1693 C C . SER A 1 213 ? 11.272 -47.880 -5.684 1.00 29.44 213 SER A C 1
ATOM 1695 O O . SER A 1 213 ? 10.127 -48.290 -5.841 1.00 29.44 213 SER A O 1
ATOM 1697 N N . SER A 1 214 ? 12.245 -48.255 -6.522 1.00 26.69 214 SER A N 1
ATOM 1698 C CA . SER A 1 214 ? 12.211 -49.541 -7.235 1.00 26.69 214 SER A CA 1
ATOM 1699 C C . SER A 1 214 ? 13.576 -50.237 -7.151 1.00 26.69 214 SER A C 1
ATOM 1701 O O . SER A 1 214 ? 14.359 -50.255 -8.090 1.00 26.69 214 SER A O 1
ATOM 1703 N N . SER A 1 215 ? 13.844 -50.801 -5.968 1.00 24.02 215 SER A N 1
ATOM 1704 C CA . SER A 1 215 ? 14.853 -51.835 -5.678 1.00 24.02 215 SER A CA 1
ATOM 1705 C C . SER A 1 215 ? 16.242 -51.717 -6.337 1.00 24.02 215 SER A C 1
ATOM 1707 O O . SER A 1 215 ? 16.458 -52.201 -7.453 1.00 24.02 215 SER A O 1
ATOM 1709 N N . LYS A 1 216 ? 17.229 -51.244 -5.555 1.00 27.86 216 LYS A N 1
ATOM 1710 C CA . LYS A 1 216 ? 18.570 -51.866 -5.490 1.00 27.86 216 LYS A CA 1
ATOM 1711 C C . LYS A 1 216 ? 19.384 -51.455 -4.249 1.00 27.86 216 LYS A C 1
ATOM 1713 O O . LYS A 1 216 ? 20.172 -50.525 -4.290 1.00 27.86 216 LYS A O 1
ATOM 1718 N N . THR A 1 217 ? 19.196 -52.238 -3.183 1.00 25.27 217 THR A N 1
ATOM 1719 C CA . THR A 1 217 ? 20.197 -52.585 -2.145 1.00 25.27 217 THR A CA 1
ATOM 1720 C C . THR A 1 217 ? 21.047 -51.465 -1.521 1.00 25.27 217 THR A C 1
ATOM 1722 O O . THR A 1 217 ? 22.115 -51.143 -2.035 1.00 25.27 217 THR A O 1
ATOM 1725 N N . GLY A 1 218 ? 20.655 -51.025 -0.322 1.00 23.28 218 GLY A N 1
ATOM 1726 C CA . GLY A 1 218 ? 21.517 -50.302 0.622 1.00 23.28 218 GLY A CA 1
ATOM 1727 C C . GLY A 1 218 ? 20.703 -49.452 1.608 1.00 23.28 218 GLY A C 1
ATOM 1728 O O . GLY A 1 218 ? 19.915 -48.634 1.140 1.00 23.28 218 GLY A O 1
ATOM 1729 N N . PRO A 1 219 ? 20.845 -49.620 2.937 1.00 28.70 219 PRO A N 1
ATOM 1730 C CA . PRO A 1 219 ? 20.276 -48.685 3.899 1.00 28.70 219 PRO A CA 1
ATOM 1731 C C . PRO A 1 219 ? 21.187 -47.455 4.007 1.00 28.70 219 PRO A C 1
ATOM 1733 O O . PRO A 1 219 ? 22.271 -47.518 4.582 1.00 28.70 219 PRO A O 1
ATOM 1736 N N . GLN A 1 220 ? 20.752 -46.333 3.439 1.00 29.41 220 GLN A N 1
ATOM 1737 C CA . GLN A 1 220 ? 21.302 -45.008 3.723 1.00 29.41 220 GLN A CA 1
ATOM 1738 C C . GLN A 1 220 ? 20.147 -44.055 4.030 1.00 29.41 220 GLN A C 1
ATOM 1740 O O . GLN A 1 220 ? 19.036 -44.234 3.535 1.00 29.41 220 GLN A O 1
ATOM 1745 N N . HIS A 1 221 ? 20.400 -43.088 4.908 1.00 36.34 221 HIS A N 1
ATOM 1746 C CA . HIS A 1 221 ? 19.366 -42.255 5.513 1.00 36.34 221 HIS A CA 1
ATOM 1747 C C . HIS A 1 221 ? 18.828 -41.225 4.499 1.00 36.34 221 HIS A C 1
ATOM 1749 O O . HIS A 1 221 ? 19.570 -40.336 4.078 1.00 36.34 221 HIS A O 1
ATOM 1755 N N . ASP A 1 222 ? 17.545 -41.315 4.123 1.00 36.19 222 ASP A N 1
ATOM 1756 C CA . ASP A 1 222 ? 16.867 -40.356 3.230 1.00 36.19 222 ASP A CA 1
ATOM 1757 C C . ASP A 1 222 ? 16.618 -39.013 3.953 1.00 36.19 222 ASP A C 1
ATOM 1759 O O . ASP A 1 222 ? 15.510 -38.672 4.372 1.00 36.19 222 ASP A O 1
ATOM 1763 N N . GLY A 1 223 ? 17.688 -38.241 4.151 1.00 51.12 223 GLY A N 1
ATOM 1764 C CA . GLY A 1 223 ? 17.646 -36.941 4.817 1.00 51.12 223 GLY A CA 1
ATOM 1765 C C . GLY A 1 223 ? 16.986 -35.854 3.962 1.00 51.12 223 GLY A C 1
ATOM 1766 O O . GLY A 1 223 ? 17.413 -35.582 2.835 1.00 51.12 223 GLY A O 1
ATOM 1767 N N . LEU A 1 224 ? 15.988 -35.160 4.521 1.00 66.44 224 LEU A N 1
ATOM 1768 C CA . LEU A 1 224 ? 15.436 -33.945 3.914 1.00 66.44 224 LEU A CA 1
ATOM 1769 C C . LEU A 1 224 ? 16.547 -32.902 3.707 1.00 66.44 224 LEU A C 1
ATOM 1771 O O . LEU A 1 224 ? 17.326 -32.586 4.601 1.00 66.44 224 LEU A O 1
ATOM 1775 N N . ASN A 1 225 ? 16.626 -32.329 2.506 1.00 73.06 225 ASN A N 1
ATOM 1776 C CA . ASN A 1 225 ? 17.726 -31.434 2.156 1.00 73.06 225 ASN A CA 1
ATOM 1777 C C . ASN A 1 225 ? 17.463 -30.003 2.669 1.00 73.06 225 ASN A C 1
ATOM 1779 O O . ASN A 1 225 ? 16.815 -29.199 1.997 1.00 73.06 225 ASN A O 1
ATOM 1783 N N . PHE A 1 226 ? 17.965 -29.682 3.862 1.00 77.50 226 PHE A N 1
ATOM 1784 C CA . PHE A 1 226 ? 17.697 -28.436 4.599 1.00 77.50 226 PHE A CA 1
ATOM 1785 C C . PHE A 1 226 ? 18.476 -27.195 4.102 1.00 77.50 226 PHE A C 1
ATOM 1787 O O . PHE A 1 226 ? 19.138 -26.496 4.882 1.00 77.50 226 PHE A O 1
ATOM 1794 N N . LYS A 1 227 ? 18.405 -26.915 2.794 1.00 79.75 227 LYS A N 1
ATOM 1795 C CA . LYS A 1 227 ? 18.874 -25.668 2.156 1.00 79.75 227 LYS A CA 1
ATOM 1796 C C . LYS A 1 227 ? 17.808 -24.569 2.237 1.00 79.75 227 LYS A C 1
ATOM 1798 O O . LYS A 1 227 ? 16.618 -24.863 2.129 1.00 79.75 227 LYS A O 1
ATOM 1803 N N . LYS A 1 228 ? 18.226 -23.294 2.314 1.00 77.56 228 LYS A N 1
ATOM 1804 C CA . LYS A 1 228 ? 17.315 -22.123 2.321 1.00 77.56 228 LYS A CA 1
ATOM 1805 C C . LYS A 1 228 ? 16.335 -22.119 1.134 1.00 77.56 228 LYS A C 1
ATOM 1807 O O . LYS A 1 228 ? 15.160 -21.820 1.313 1.00 77.56 228 LYS A O 1
ATOM 1812 N N . SER A 1 229 ? 16.779 -22.547 -0.053 1.00 77.50 229 SER A N 1
ATOM 1813 C CA . SER A 1 229 ? 15.920 -22.732 -1.237 1.00 77.50 229 SER A CA 1
ATOM 1814 C C . SER A 1 229 ? 14.732 -23.663 -0.977 1.00 77.50 229 SER A C 1
ATOM 1816 O O . SER A 1 229 ? 13.609 -23.373 -1.375 1.00 77.50 229 SER A O 1
ATOM 1818 N N . ASN A 1 230 ? 14.973 -24.773 -0.281 1.00 82.56 230 ASN A N 1
ATOM 1819 C CA . ASN A 1 230 ? 13.983 -25.822 -0.056 1.00 82.56 230 ASN A CA 1
ATOM 1820 C C . ASN A 1 230 ? 13.025 -25.423 1.070 1.00 82.56 230 ASN A C 1
ATOM 1822 O O . ASN A 1 230 ? 11.825 -25.647 0.956 1.00 82.56 230 ASN A O 1
ATOM 1826 N N . ILE A 1 231 ? 13.538 -24.727 2.088 1.00 86.12 231 ILE A N 1
ATOM 1827 C CA . ILE A 1 231 ? 12.740 -24.073 3.132 1.00 86.12 231 ILE A CA 1
ATOM 1828 C C . ILE A 1 231 ? 11.754 -23.072 2.506 1.00 86.12 231 ILE A C 1
ATOM 1830 O O . ILE A 1 231 ? 10.555 -23.161 2.766 1.00 86.12 231 ILE A O 1
ATOM 1834 N N . ARG A 1 232 ? 12.214 -22.192 1.602 1.00 84.00 232 ARG A N 1
ATOM 1835 C CA . ARG A 1 232 ? 11.339 -21.268 0.852 1.00 84.00 232 ARG A CA 1
ATOM 1836 C C . ARG A 1 232 ? 10.291 -22.009 0.024 1.00 84.00 232 ARG A C 1
ATOM 1838 O O . ARG A 1 232 ? 9.115 -21.653 0.069 1.00 84.00 232 ARG A O 1
ATOM 1845 N N . ILE A 1 233 ? 10.678 -23.084 -0.667 1.00 83.50 233 ILE A N 1
ATOM 1846 C CA . ILE A 1 233 ? 9.737 -23.950 -1.394 1.00 83.50 233 ILE A CA 1
ATOM 1847 C C . ILE A 1 233 ? 8.670 -24.529 -0.448 1.00 83.50 233 ILE A C 1
ATOM 1849 O O . ILE A 1 233 ? 7.490 -24.475 -0.787 1.00 83.50 233 ILE A O 1
ATOM 1853 N N . TRP A 1 234 ? 9.027 -25.009 0.748 1.00 86.69 234 TRP A N 1
ATOM 1854 C CA . TRP A 1 234 ? 8.059 -25.526 1.728 1.00 86.69 234 TRP A CA 1
ATOM 1855 C C . TRP A 1 234 ? 7.147 -24.434 2.309 1.00 86.69 234 TRP A C 1
ATOM 1857 O O . TRP A 1 234 ? 5.953 -24.684 2.490 1.00 86.69 234 TRP A O 1
ATOM 1867 N N . ILE A 1 235 ? 7.654 -23.210 2.508 1.00 85.62 235 ILE A N 1
ATOM 1868 C CA . ILE A 1 235 ? 6.851 -22.031 2.882 1.00 85.62 235 ILE A CA 1
ATOM 1869 C C . ILE A 1 235 ? 5.820 -21.707 1.786 1.00 85.62 235 ILE A C 1
ATOM 1871 O O . ILE A 1 235 ? 4.634 -21.552 2.090 1.00 85.62 235 ILE A O 1
ATOM 1875 N N . HIS A 1 236 ? 6.221 -21.677 0.509 1.00 77.56 236 HIS A N 1
ATOM 1876 C CA . HIS A 1 236 ? 5.299 -21.461 -0.616 1.00 77.56 236 HIS A CA 1
ATOM 1877 C C . HIS A 1 236 ? 4.289 -22.611 -0.786 1.00 77.56 236 HIS A C 1
ATOM 1879 O O . HIS A 1 236 ? 3.100 -22.359 -0.991 1.00 77.56 236 HIS A O 1
ATOM 1885 N N . GLN A 1 237 ? 4.731 -23.865 -0.640 1.00 78.88 237 GLN A N 1
ATOM 1886 C CA . GLN A 1 237 ? 3.887 -25.071 -0.669 1.00 78.88 237 GLN A CA 1
ATOM 1887 C C . GLN A 1 237 ? 2.972 -25.209 0.558 1.00 78.88 237 GLN A C 1
ATOM 1889 O O . GLN A 1 237 ? 2.077 -26.051 0.559 1.00 78.88 237 GLN A O 1
ATOM 1894 N N . ARG A 1 238 ? 3.169 -24.377 1.590 1.00 84.12 238 ARG A N 1
ATOM 1895 C CA . ARG A 1 238 ? 2.434 -24.393 2.863 1.00 84.12 238 ARG A CA 1
ATOM 1896 C C . ARG A 1 238 ? 2.610 -25.686 3.668 1.00 84.12 238 ARG A C 1
ATOM 1898 O O . ARG A 1 238 ? 1.744 -26.039 4.467 1.00 84.12 238 ARG A O 1
ATOM 1905 N N . ASN A 1 239 ? 3.730 -26.379 3.471 1.00 82.12 239 ASN A N 1
ATOM 1906 C CA . ASN A 1 239 ? 4.024 -27.639 4.139 1.00 82.12 239 ASN A CA 1
ATOM 1907 C C . ASN A 1 239 ? 4.589 -27.386 5.547 1.00 82.12 239 ASN A C 1
ATOM 1909 O O . ASN A 1 239 ? 5.801 -27.300 5.743 1.00 82.12 239 ASN A O 1
ATOM 1913 N N . LEU A 1 240 ? 3.685 -27.266 6.523 1.00 82.69 240 LEU A N 1
ATOM 1914 C CA . LEU A 1 240 ? 4.037 -27.065 7.929 1.00 82.69 240 LEU A CA 1
ATOM 1915 C C . LEU A 1 240 ? 4.825 -28.249 8.514 1.00 82.69 240 LEU A C 1
ATOM 1917 O O . LEU A 1 240 ? 5.709 -28.015 9.326 1.00 82.69 240 LEU A O 1
ATOM 1921 N N . LEU A 1 241 ? 4.570 -29.488 8.076 1.00 80.19 241 LEU A N 1
ATOM 1922 C CA . LEU A 1 241 ? 5.246 -30.685 8.593 1.00 80.19 241 LEU A CA 1
ATOM 1923 C C . LEU A 1 241 ? 6.753 -30.665 8.284 1.00 80.19 241 LEU A C 1
ATOM 1925 O O . LEU A 1 241 ? 7.576 -30.862 9.174 1.00 80.19 241 LEU A O 1
ATOM 1929 N N . ASN A 1 242 ? 7.132 -30.326 7.047 1.00 84.06 242 ASN A N 1
ATOM 1930 C CA . ASN A 1 242 ? 8.547 -30.178 6.688 1.00 84.06 242 ASN A CA 1
ATOM 1931 C C . ASN A 1 242 ? 9.215 -29.013 7.445 1.00 84.06 242 ASN A C 1
ATOM 1933 O O . ASN A 1 242 ? 10.396 -29.094 7.769 1.00 84.06 242 ASN A O 1
ATOM 1937 N N . LEU A 1 243 ? 8.477 -27.935 7.739 1.00 85.56 243 LEU A N 1
ATOM 1938 C CA . LEU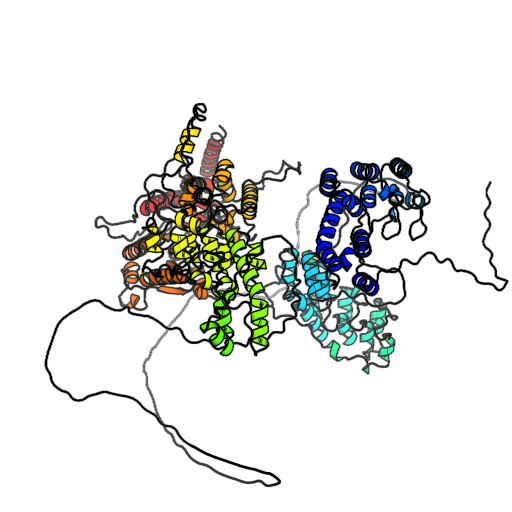 A 1 243 ? 8.992 -26.785 8.495 1.00 85.56 243 LEU A CA 1
ATOM 1939 C C . LEU A 1 243 ? 9.117 -27.078 10.001 1.00 85.56 243 LEU A C 1
ATOM 1941 O O . LEU A 1 243 ? 10.068 -26.615 10.623 1.00 85.56 243 LEU A O 1
ATOM 1945 N N . GLN A 1 244 ? 8.230 -27.900 10.569 1.00 85.12 244 GLN A N 1
ATOM 1946 C CA . GLN A 1 244 ? 8.389 -28.479 11.907 1.00 85.12 244 GLN A CA 1
ATOM 1947 C C . GLN A 1 244 ? 9.649 -29.353 11.969 1.00 85.12 244 GLN A C 1
ATOM 1949 O O . GLN A 1 244 ? 10.472 -29.172 12.862 1.00 85.12 244 GLN A O 1
ATOM 1954 N N . GLN A 1 245 ? 9.863 -30.236 10.985 1.00 84.94 245 GLN A N 1
ATOM 1955 C CA . GLN A 1 245 ? 11.049 -31.098 10.955 1.00 84.94 245 GLN A CA 1
ATOM 1956 C C . GLN A 1 245 ? 12.367 -30.306 10.833 1.00 84.94 245 GLN A C 1
ATOM 1958 O O . GLN A 1 245 ? 13.365 -30.718 11.411 1.00 84.94 245 GLN A O 1
ATOM 1963 N N . VAL A 1 246 ? 12.383 -29.126 10.193 1.00 86.75 246 VAL A N 1
ATOM 1964 C CA . VAL A 1 246 ? 13.552 -28.213 10.231 1.00 86.75 246 VAL A CA 1
ATOM 1965 C C . VAL A 1 246 ? 13.892 -27.765 11.662 1.00 86.75 246 VAL A C 1
ATOM 1967 O O . VAL A 1 246 ? 15.066 -27.576 11.972 1.00 86.75 246 VAL A O 1
ATOM 1970 N N . VAL A 1 247 ? 12.904 -27.597 12.545 1.00 86.62 247 VAL A N 1
ATOM 1971 C CA . VAL A 1 247 ? 13.152 -27.259 13.958 1.00 86.62 247 VAL A CA 1
ATOM 1972 C C . VAL A 1 247 ? 13.646 -28.486 14.725 1.00 86.62 247 VAL A C 1
ATOM 1974 O O . VAL A 1 247 ? 14.660 -28.393 15.412 1.00 86.62 247 VAL A O 1
ATOM 1977 N N . TRP A 1 248 ? 12.981 -29.636 14.570 1.00 86.19 248 TRP A N 1
ATOM 1978 C CA . TRP A 1 248 ? 13.342 -30.865 15.291 1.00 86.19 248 TRP A CA 1
ATOM 1979 C C . TRP A 1 248 ? 14.724 -31.410 14.902 1.00 86.19 248 TRP A C 1
ATOM 1981 O O . TRP A 1 248 ? 15.431 -31.929 15.757 1.00 86.19 248 TRP A O 1
ATOM 1991 N N . GLU A 1 249 ? 15.165 -31.223 13.656 1.00 83.19 249 GLU A N 1
ATOM 1992 C CA . GLU A 1 249 ? 16.485 -31.654 13.162 1.00 83.19 249 GLU A CA 1
ATOM 1993 C C . GLU A 1 249 ? 17.604 -30.620 13.437 1.00 83.19 249 GLU A C 1
ATOM 1995 O O . GLU A 1 249 ? 18.587 -30.544 12.700 1.00 83.19 249 GLU A O 1
ATOM 2000 N N . GLY A 1 250 ? 17.456 -29.779 14.470 1.00 79.94 250 GLY A N 1
ATOM 2001 C CA . GLY A 1 250 ? 18.506 -28.853 14.925 1.00 79.94 250 GLY A CA 1
ATOM 2002 C C . GLY A 1 250 ? 18.807 -27.699 13.960 1.00 79.94 250 GLY A C 1
ATOM 2003 O O . GLY A 1 250 ? 19.904 -27.140 13.957 1.00 79.94 250 GLY A O 1
ATOM 2004 N N . HIS A 1 251 ? 17.861 -27.338 13.089 1.00 84.38 251 HIS A N 1
ATOM 2005 C CA . HIS A 1 251 ? 18.067 -26.362 12.013 1.00 84.38 251 HIS A CA 1
ATOM 2006 C C . HIS A 1 251 ? 17.151 -25.130 12.081 1.00 84.38 251 HIS A C 1
ATOM 2008 O O . HIS A 1 251 ? 17.129 -24.334 11.137 1.00 84.38 251 HIS A O 1
ATOM 2014 N N . GLY A 1 252 ? 16.458 -24.917 13.207 1.00 83.62 252 GLY A N 1
ATOM 2015 C CA . GLY A 1 252 ? 15.535 -23.793 13.418 1.00 83.62 252 GLY A CA 1
ATOM 2016 C C . GLY A 1 252 ? 16.130 -22.408 13.119 1.00 83.62 252 GLY A C 1
ATOM 2017 O O . GLY A 1 252 ? 15.438 -21.557 12.565 1.00 83.62 252 GLY A O 1
ATOM 2018 N N . ALA A 1 253 ? 17.436 -22.205 13.340 1.00 83.44 253 ALA A N 1
ATOM 2019 C CA . ALA A 1 253 ? 18.137 -20.960 13.000 1.00 83.44 253 ALA A CA 1
ATOM 2020 C C . ALA A 1 253 ? 18.003 -20.557 11.513 1.00 83.44 253 ALA A C 1
ATOM 2022 O O . ALA A 1 253 ? 18.023 -19.373 11.180 1.00 83.44 253 ALA A O 1
ATOM 2023 N N . LYS A 1 254 ? 17.802 -21.525 10.603 1.00 85.50 254 LYS A N 1
ATOM 2024 C CA . LYS A 1 254 ? 17.587 -21.279 9.164 1.00 85.50 254 LYS A CA 1
ATOM 2025 C C . LYS A 1 254 ? 16.198 -20.708 8.840 1.00 85.50 254 LYS A C 1
ATOM 2027 O O . LYS A 1 254 ? 16.007 -20.260 7.713 1.00 85.50 254 LYS A O 1
ATOM 2032 N N . LEU A 1 255 ? 15.251 -20.745 9.783 1.00 88.00 255 LEU A N 1
ATOM 2033 C CA . LEU A 1 255 ? 13.889 -20.210 9.643 1.00 88.00 255 LEU A CA 1
ATOM 2034 C C . LEU A 1 255 ? 13.765 -18.758 10.128 1.00 88.00 255 LEU A C 1
ATOM 2036 O O . LEU A 1 255 ? 12.882 -18.050 9.659 1.00 88.00 255 LEU A O 1
ATOM 2040 N N . LEU A 1 256 ? 14.655 -18.306 11.020 1.00 85.56 256 LEU A N 1
ATOM 2041 C CA . LEU A 1 256 ? 14.627 -16.956 11.603 1.00 85.56 256 LEU A CA 1
ATOM 2042 C C . LEU A 1 256 ? 14.589 -15.799 10.572 1.00 85.56 256 LEU A C 1
ATOM 2044 O O . LEU A 1 256 ? 13.867 -14.839 10.828 1.00 85.56 256 LEU A O 1
ATOM 2048 N N . PRO A 1 257 ? 15.298 -15.842 9.420 1.00 85.31 257 PRO A N 1
ATOM 2049 C CA . PRO A 1 257 ? 15.258 -14.767 8.423 1.00 85.31 257 PRO A CA 1
ATOM 2050 C C . PRO A 1 257 ? 14.184 -14.970 7.334 1.00 85.31 257 PRO A C 1
ATOM 2052 O O . PRO A 1 257 ? 14.229 -14.303 6.302 1.00 85.31 257 PRO A O 1
ATOM 2055 N N . GLU A 1 258 ? 13.271 -15.933 7.490 1.00 87.00 258 GLU A N 1
ATOM 2056 C CA . GLU A 1 258 ? 12.288 -16.304 6.467 1.00 87.00 258 GLU A CA 1
ATOM 2057 C C . GLU A 1 258 ? 10.872 -15.872 6.887 1.00 87.00 258 GLU A C 1
ATOM 2059 O O . GLU A 1 258 ? 10.454 -16.084 8.021 1.00 87.00 258 GLU A O 1
ATOM 2064 N N . HIS A 1 259 ? 10.104 -15.286 5.964 1.00 83.81 259 HIS A N 1
ATOM 2065 C CA . HIS A 1 259 ? 8.777 -14.713 6.236 1.00 83.81 259 HIS A CA 1
ATOM 2066 C C . HIS A 1 259 ? 7.660 -15.363 5.398 1.00 83.81 259 HIS A C 1
ATOM 2068 O O . HIS A 1 259 ? 7.902 -15.878 4.302 1.00 83.81 259 HIS A O 1
ATOM 2074 N N . SER A 1 260 ? 6.406 -15.305 5.865 1.00 85.81 260 SER A N 1
ATOM 2075 C CA . SER A 1 260 ? 5.256 -15.842 5.122 1.00 85.81 260 SER A CA 1
ATOM 2076 C C . SER A 1 260 ? 3.966 -15.042 5.306 1.00 85.81 260 SER A C 1
ATOM 2078 O O . SER A 1 260 ? 3.579 -14.711 6.423 1.00 85.81 260 SER A O 1
ATOM 2080 N N . ASN A 1 261 ? 3.231 -14.853 4.206 1.00 78.31 261 ASN A N 1
ATOM 2081 C CA . ASN A 1 261 ? 1.903 -14.226 4.194 1.00 78.31 261 ASN A CA 1
ATOM 2082 C C . ASN A 1 261 ? 0.765 -15.201 4.575 1.00 78.31 261 ASN A C 1
ATOM 2084 O O . ASN A 1 261 ? -0.403 -14.815 4.606 1.00 78.31 261 ASN A O 1
ATOM 2088 N N . ASN A 1 262 ? 1.065 -16.479 4.839 1.00 82.62 262 ASN A N 1
ATOM 2089 C CA . ASN A 1 262 ? 0.075 -17.449 5.314 1.00 82.62 262 ASN A CA 1
ATOM 2090 C C . ASN A 1 262 ? -0.029 -17.381 6.850 1.00 82.62 262 ASN A C 1
ATOM 2092 O O . ASN A 1 262 ? 0.972 -17.655 7.511 1.00 82.62 262 ASN A O 1
ATOM 2096 N N . PRO A 1 263 ? -1.211 -17.122 7.445 1.00 79.50 263 PRO A N 1
ATOM 2097 C CA . PRO A 1 263 ? -1.346 -16.925 8.889 1.00 79.50 263 PRO A CA 1
ATOM 2098 C C . PRO A 1 263 ? -0.952 -18.142 9.740 1.00 79.50 263 PRO A C 1
ATOM 2100 O O . PRO A 1 263 ? -0.500 -17.949 10.864 1.00 79.50 263 PRO A O 1
ATOM 2103 N N . LYS A 1 264 ? -1.064 -19.383 9.233 1.00 79.44 264 LYS A N 1
ATOM 2104 C CA . LYS A 1 264 ? -0.568 -20.567 9.966 1.00 79.44 264 LYS A CA 1
ATOM 2105 C C . LYS A 1 264 ? 0.963 -20.621 9.997 1.00 79.44 264 LYS A C 1
ATOM 2107 O O . LYS A 1 264 ? 1.541 -20.990 11.010 1.00 79.44 264 LYS A O 1
ATOM 2112 N N . ILE A 1 265 ? 1.612 -20.248 8.893 1.00 84.62 265 ILE A N 1
ATOM 2113 C CA . ILE A 1 265 ? 3.076 -20.297 8.762 1.00 84.62 265 ILE A CA 1
ATOM 2114 C C . ILE A 1 265 ? 3.711 -19.091 9.457 1.00 84.62 265 ILE A C 1
ATOM 2116 O O . ILE A 1 265 ? 4.715 -19.261 10.132 1.00 84.62 265 ILE A O 1
ATOM 2120 N N . LYS A 1 266 ? 3.100 -17.900 9.360 1.00 84.44 266 LYS A N 1
ATOM 2121 C CA . LYS A 1 266 ? 3.537 -16.693 10.077 1.00 84.44 266 LYS A CA 1
ATOM 2122 C C . LYS A 1 266 ? 3.574 -16.946 11.588 1.00 84.44 266 LYS A C 1
ATOM 2124 O O . LYS A 1 266 ? 4.647 -16.853 12.167 1.00 84.44 266 LYS A O 1
ATOM 2129 N N . LYS A 1 267 ? 2.468 -17.435 12.169 1.00 82.19 267 LYS A N 1
ATOM 2130 C CA . LYS A 1 267 ? 2.393 -17.826 13.591 1.00 82.19 267 LYS A CA 1
ATOM 2131 C C . LYS A 1 267 ? 3.395 -18.906 13.999 1.00 82.19 267 LYS A C 1
ATOM 2133 O O . LYS A 1 267 ? 3.882 -18.888 15.122 1.00 82.19 267 LYS A O 1
ATOM 2138 N N . PHE A 1 268 ? 3.693 -19.854 13.110 1.00 86.25 268 PHE A N 1
ATOM 2139 C CA . PHE A 1 268 ? 4.724 -20.857 13.368 1.00 86.25 268 PHE A CA 1
ATOM 2140 C C . PHE A 1 268 ? 6.124 -20.226 13.399 1.00 86.25 268 PHE A C 1
ATOM 2142 O O . PHE A 1 268 ? 6.853 -20.438 14.360 1.00 86.25 268 PHE A O 1
ATOM 2149 N N . LEU A 1 269 ? 6.477 -19.414 12.397 1.00 86.62 269 LEU A N 1
ATOM 2150 C CA . LEU A 1 269 ? 7.774 -18.730 12.301 1.00 86.62 269 LEU A CA 1
ATOM 2151 C C . LEU A 1 269 ? 7.992 -17.742 13.461 1.00 86.62 269 LEU A C 1
ATOM 2153 O O . LEU A 1 269 ? 9.072 -17.724 14.040 1.00 86.62 269 LEU A O 1
ATOM 2157 N N . GLU A 1 270 ? 6.951 -17.008 13.862 1.00 83.75 270 GLU A N 1
ATOM 2158 C CA . GLU A 1 270 ? 6.934 -16.145 15.057 1.00 83.75 270 GLU A CA 1
ATOM 2159 C C . GLU A 1 270 ? 7.216 -16.926 16.354 1.00 83.75 270 GLU A C 1
ATOM 2161 O O . GLU A 1 270 ? 7.821 -16.391 17.278 1.00 83.75 270 GLU A O 1
ATOM 2166 N N . ALA A 1 271 ? 6.838 -18.208 16.417 1.00 82.94 271 ALA A N 1
ATOM 2167 C CA . ALA A 1 271 ? 7.076 -19.074 17.570 1.00 82.94 271 ALA A CA 1
ATOM 2168 C C . ALA A 1 271 ? 8.409 -19.848 17.524 1.00 82.94 271 ALA A C 1
ATOM 2170 O O . ALA A 1 271 ? 8.854 -20.328 18.568 1.00 82.94 271 ALA A O 1
ATOM 2171 N N . VAL A 1 272 ? 9.083 -19.959 16.367 1.00 88.50 272 VAL A N 1
ATOM 2172 C CA . VAL A 1 272 ? 10.374 -20.673 16.242 1.00 88.50 272 VAL A CA 1
ATOM 2173 C C . VAL A 1 272 ? 11.426 -20.199 17.263 1.00 88.50 272 VAL A C 1
ATOM 2175 O O . VAL A 1 272 ? 12.026 -21.075 17.889 1.00 88.50 272 VAL A O 1
ATOM 2178 N N . PRO A 1 273 ? 11.635 -18.887 17.520 1.00 86.19 273 PRO A N 1
ATOM 2179 C CA . PRO A 1 273 ? 12.562 -18.419 18.557 1.00 86.19 273 PRO A CA 1
ATOM 2180 C C . PRO A 1 273 ? 12.281 -19.020 19.942 1.00 86.19 273 PRO A C 1
ATOM 2182 O O . PRO A 1 273 ? 13.204 -19.458 20.628 1.00 86.19 273 PRO A O 1
ATOM 2185 N N . HIS A 1 274 ? 11.005 -19.097 20.328 1.00 81.69 274 HIS A N 1
ATOM 2186 C CA . HIS A 1 274 ? 10.577 -19.625 21.622 1.00 81.69 274 HIS A CA 1
ATOM 2187 C C . HIS A 1 274 ? 10.685 -21.154 21.686 1.00 81.69 274 HIS A C 1
ATOM 2189 O O . HIS A 1 274 ? 11.152 -21.687 22.689 1.00 81.69 274 HIS A O 1
ATOM 2195 N N . ILE A 1 275 ? 10.341 -21.866 20.605 1.00 84.94 275 ILE A N 1
ATOM 2196 C CA . ILE A 1 275 ? 10.509 -23.327 20.518 1.00 84.94 275 ILE A CA 1
ATOM 2197 C C . ILE A 1 275 ? 12.001 -23.699 20.595 1.00 84.94 275 ILE A C 1
ATOM 2199 O O . ILE A 1 275 ? 12.363 -24.621 21.322 1.00 84.94 275 ILE A O 1
ATOM 2203 N N . MET A 1 276 ? 12.883 -22.949 19.922 1.00 86.00 276 MET A N 1
ATOM 2204 C CA . MET A 1 276 ? 14.338 -23.117 20.045 1.00 86.00 276 MET A CA 1
ATOM 2205 C C . MET A 1 276 ? 14.835 -22.836 21.470 1.00 86.00 276 MET A C 1
ATOM 2207 O O . MET A 1 276 ? 15.690 -23.568 21.963 1.00 86.00 276 MET A O 1
ATOM 2211 N N . GLY A 1 277 ? 14.277 -21.828 22.151 1.00 85.44 277 GLY A N 1
ATOM 2212 C CA . GLY A 1 277 ? 14.552 -21.558 23.565 1.00 85.44 277 GLY A CA 1
ATOM 2213 C C . GLY A 1 277 ? 14.166 -22.722 24.484 1.00 85.44 277 GLY A C 1
ATOM 2214 O O . GLY A 1 277 ? 14.965 -23.115 25.326 1.00 85.44 277 GLY A O 1
ATOM 2215 N N . ILE A 1 278 ? 12.993 -23.331 24.281 1.00 85.31 278 ILE A N 1
ATOM 2216 C CA . ILE A 1 278 ? 12.544 -24.504 25.054 1.00 85.31 278 ILE A CA 1
ATOM 2217 C C . ILE A 1 278 ? 13.446 -25.719 24.788 1.00 85.31 278 ILE A C 1
ATOM 2219 O O . ILE A 1 278 ? 13.862 -26.376 25.736 1.00 85.31 278 ILE A O 1
ATOM 2223 N N . ILE A 1 279 ? 13.806 -25.998 23.527 1.00 87.50 279 ILE A N 1
ATOM 2224 C CA . ILE A 1 279 ? 14.742 -27.088 23.185 1.00 87.50 279 ILE A CA 1
ATOM 2225 C C . ILE A 1 279 ? 16.104 -26.852 23.852 1.00 87.50 279 ILE A C 1
ATOM 2227 O O . ILE A 1 279 ? 16.661 -27.770 24.451 1.00 87.50 279 ILE A O 1
ATOM 2231 N N . LYS A 1 280 ? 16.636 -25.625 23.785 1.00 88.25 280 LYS A N 1
ATOM 2232 C CA . LYS A 1 280 ? 17.894 -25.253 24.439 1.00 88.25 280 LYS A CA 1
ATOM 2233 C C . LYS A 1 280 ? 17.848 -25.509 25.945 1.00 88.25 280 LYS A C 1
ATOM 2235 O O . LYS A 1 280 ? 18.762 -26.142 26.467 1.00 88.25 280 LYS A O 1
ATOM 2240 N N . ASP A 1 281 ? 16.798 -25.034 26.606 1.00 86.25 281 ASP A N 1
ATOM 2241 C CA . ASP A 1 281 ? 16.624 -25.167 28.050 1.00 86.25 281 ASP A CA 1
ATOM 2242 C C . ASP A 1 281 ? 16.444 -26.653 28.456 1.00 86.25 281 ASP A C 1
ATOM 2244 O O . ASP A 1 281 ? 17.088 -27.107 29.394 1.00 86.25 281 ASP A O 1
ATOM 2248 N N . ILE A 1 282 ? 15.695 -27.467 27.697 1.00 87.12 282 ILE A N 1
ATOM 2249 C CA . ILE A 1 282 ? 15.623 -28.932 27.905 1.00 87.12 282 ILE A CA 1
ATOM 2250 C C . ILE A 1 282 ? 17.016 -29.578 27.814 1.00 87.12 282 ILE A C 1
ATOM 2252 O O . ILE A 1 282 ? 17.367 -30.423 28.636 1.00 87.12 282 ILE A O 1
ATOM 2256 N N . HIS A 1 283 ? 17.833 -29.184 26.832 1.00 87.94 283 HIS A N 1
ATOM 2257 C CA . HIS A 1 283 ? 19.199 -29.702 26.696 1.00 87.94 283 HIS A CA 1
ATOM 2258 C C . HIS A 1 283 ? 20.122 -29.259 27.843 1.00 87.94 283 HIS A C 1
ATOM 2260 O O . HIS A 1 283 ? 20.976 -30.052 28.233 1.00 87.94 283 HIS A O 1
ATOM 2266 N N . SER A 1 284 ? 19.966 -28.055 28.413 1.00 88.31 284 SER A N 1
ATOM 2267 C CA . SER A 1 284 ? 20.738 -27.654 29.602 1.00 88.31 284 SER A CA 1
ATOM 2268 C C . SER A 1 284 ? 20.301 -28.396 30.860 1.00 88.31 284 SER A C 1
ATOM 2270 O O . SER A 1 284 ? 21.157 -28.890 31.587 1.00 88.31 284 SER A O 1
ATOM 2272 N N . ASP A 1 285 ? 18.996 -28.546 31.087 1.00 87.88 285 ASP A N 1
ATOM 2273 C CA . ASP A 1 285 ? 18.465 -29.215 32.277 1.00 87.88 285 ASP A CA 1
ATOM 2274 C C . ASP A 1 285 ? 18.916 -30.697 32.327 1.00 87.88 285 ASP A C 1
ATOM 2276 O O . ASP A 1 285 ? 19.285 -31.204 33.386 1.00 87.88 285 ASP A O 1
ATOM 2280 N N . VAL A 1 286 ? 19.005 -31.375 31.170 1.00 87.25 286 VAL A N 1
ATOM 2281 C CA . VAL A 1 286 ? 19.555 -32.745 31.054 1.00 87.25 286 VAL A CA 1
ATOM 2282 C C . VAL A 1 286 ? 21.072 -32.816 31.290 1.00 87.25 286 VAL A C 1
ATOM 2284 O O . VAL A 1 286 ? 21.555 -33.806 31.842 1.00 87.25 286 VAL A O 1
ATOM 2287 N N . ILE A 1 287 ? 21.838 -31.792 30.901 1.00 86.94 287 ILE A N 1
ATOM 2288 C CA . ILE A 1 287 ? 23.286 -31.720 31.178 1.00 86.94 287 ILE A CA 1
ATOM 2289 C C . ILE A 1 287 ? 23.538 -31.456 32.675 1.00 86.94 287 ILE A C 1
ATOM 2291 O O . ILE A 1 287 ? 24.438 -32.063 33.260 1.00 86.94 287 ILE A O 1
ATOM 2295 N N . ASN A 1 288 ? 22.719 -30.603 33.297 1.00 85.81 288 ASN A N 1
ATOM 2296 C CA . ASN A 1 288 ? 22.827 -30.196 34.701 1.00 85.81 288 ASN A CA 1
ATOM 2297 C C . ASN A 1 288 ? 22.252 -31.214 35.709 1.00 85.81 288 ASN A C 1
ATOM 2299 O O . ASN A 1 288 ? 22.528 -31.088 36.900 1.00 85.81 288 ASN A O 1
ATOM 2303 N N . ASP A 1 289 ? 21.507 -32.229 35.250 1.00 86.12 289 ASP A N 1
ATOM 2304 C CA . ASP A 1 289 ? 20.768 -33.211 36.075 1.00 86.12 289 ASP A CA 1
ATOM 2305 C C . ASP A 1 289 ? 19.505 -32.656 36.779 1.00 86.12 289 ASP A C 1
ATOM 2307 O O . ASP A 1 289 ? 19.057 -33.163 37.809 1.00 86.12 289 ASP A O 1
ATOM 2311 N N . GLU A 1 290 ? 18.898 -31.603 36.226 1.00 87.25 290 GLU A N 1
ATOM 2312 C CA . GLU A 1 290 ? 17.773 -30.880 36.832 1.00 87.25 290 GLU A CA 1
ATOM 2313 C C . GLU A 1 290 ? 16.404 -31.514 36.509 1.00 87.25 290 GLU A C 1
ATOM 2315 O O . GLU A 1 290 ? 15.567 -30.933 35.813 1.00 87.25 290 GLU A O 1
ATOM 2320 N N . LEU A 1 291 ? 16.146 -32.715 37.038 1.00 84.06 291 LEU A N 1
ATOM 2321 C CA . LEU A 1 291 ? 14.909 -33.470 36.778 1.00 84.06 291 LEU A CA 1
ATOM 2322 C C . LEU A 1 291 ? 13.615 -32.683 37.088 1.00 84.06 291 LEU A C 1
ATOM 2324 O O . LEU A 1 291 ? 12.651 -32.773 36.329 1.00 84.06 291 LEU A O 1
ATOM 2328 N N . GLU A 1 292 ? 13.574 -31.897 38.169 1.00 83.19 292 GLU A N 1
ATOM 2329 C CA . GLU A 1 292 ? 12.376 -31.117 38.530 1.00 83.19 292 GLU A CA 1
ATOM 2330 C C . GLU A 1 292 ? 12.198 -29.853 37.667 1.00 83.19 292 GLU A C 1
ATOM 2332 O O . GLU A 1 292 ? 11.063 -29.501 37.336 1.00 83.19 292 GLU A O 1
ATOM 2337 N N . SER A 1 293 ? 13.291 -29.211 37.229 1.00 81.75 293 SER A N 1
ATOM 2338 C CA . SER A 1 293 ? 13.240 -28.132 36.226 1.00 81.75 293 SER A CA 1
ATOM 2339 C C . SER A 1 293 ? 12.680 -28.670 34.905 1.00 81.75 293 SER A C 1
ATOM 2341 O O . SER A 1 293 ? 11.747 -28.093 34.342 1.00 81.75 293 SER A O 1
ATOM 2343 N N . LEU A 1 294 ? 13.168 -29.839 34.470 1.00 84.81 294 LEU A N 1
ATOM 2344 C CA . LEU A 1 294 ? 12.729 -30.515 33.253 1.00 84.81 294 LEU A CA 1
ATOM 2345 C C . LEU A 1 294 ? 11.236 -30.886 33.300 1.00 84.81 294 LEU A C 1
ATOM 2347 O O . LEU A 1 294 ? 10.507 -30.564 32.363 1.00 84.81 294 LEU A O 1
ATOM 2351 N N . LYS A 1 295 ? 10.758 -31.499 34.394 1.00 83.31 295 LYS A N 1
ATOM 2352 C CA . LYS A 1 295 ? 9.329 -31.820 34.594 1.00 83.31 295 LYS A CA 1
ATOM 2353 C C . LYS A 1 295 ? 8.445 -30.579 34.494 1.00 83.31 295 LYS A C 1
ATOM 2355 O O . LYS A 1 295 ? 7.497 -30.569 33.714 1.00 83.31 295 LYS A O 1
ATOM 2360 N N . LYS A 1 296 ? 8.791 -29.514 35.224 1.00 83.31 296 LYS A N 1
ATOM 2361 C CA . LYS A 1 296 ? 8.028 -28.256 35.253 1.00 83.31 296 LYS A CA 1
ATOM 2362 C C . LYS A 1 296 ? 7.929 -27.583 33.877 1.00 83.31 296 LYS A C 1
ATOM 2364 O O . LYS A 1 296 ? 6.956 -26.894 33.585 1.00 83.31 296 LYS A O 1
ATOM 2369 N N . ARG A 1 297 ? 8.926 -27.783 33.008 1.00 79.00 297 ARG A N 1
ATOM 2370 C CA . ARG A 1 297 ? 8.925 -27.305 31.611 1.00 79.00 297 ARG A CA 1
ATOM 2371 C C . ARG A 1 297 ? 8.146 -28.196 30.643 1.00 79.00 297 ARG A C 1
ATOM 2373 O O . ARG A 1 297 ? 7.933 -27.776 29.509 1.00 79.00 297 ARG A O 1
ATOM 2380 N N . LEU A 1 298 ? 7.764 -29.405 31.052 1.00 78.31 298 LEU A N 1
ATOM 2381 C CA . LEU A 1 298 ? 6.961 -30.343 30.262 1.00 78.31 298 LEU A CA 1
ATOM 2382 C C . LEU A 1 298 ? 5.483 -30.377 30.684 1.00 78.31 298 LEU A C 1
ATOM 2384 O O . LEU A 1 298 ? 4.699 -31.114 30.090 1.00 78.31 298 LEU A O 1
ATOM 2388 N N . GLU A 1 299 ? 5.077 -29.562 31.661 1.00 74.50 299 GLU A N 1
ATOM 2389 C CA . GLU A 1 299 ? 3.666 -29.394 32.013 1.00 74.50 299 GLU A CA 1
ATOM 2390 C C . GLU A 1 299 ? 2.831 -28.945 30.784 1.00 74.50 299 GLU A C 1
ATOM 2392 O O . GLU A 1 299 ? 3.297 -28.151 29.952 1.00 74.50 299 GLU A O 1
ATOM 2397 N N . PRO A 1 300 ? 1.588 -29.446 30.625 1.00 64.62 300 PRO A N 1
ATOM 2398 C CA . PRO A 1 300 ? 0.736 -29.084 29.495 1.00 64.62 300 PRO A CA 1
ATOM 2399 C C . PRO A 1 300 ? 0.485 -27.566 29.490 1.00 64.62 300 PRO A C 1
ATOM 2401 O O . PRO A 1 300 ? 0.129 -27.004 30.526 1.00 64.62 300 PRO A O 1
ATOM 2404 N N . PRO A 1 301 ? 0.642 -26.883 28.338 1.00 63.84 301 PRO A N 1
ATOM 2405 C CA . PRO A 1 301 ? 0.230 -27.370 27.015 1.00 63.84 301 PRO A CA 1
ATOM 2406 C C . PRO A 1 301 ? 1.347 -27.877 26.076 1.00 63.84 301 PRO A C 1
ATOM 2408 O O . PRO A 1 301 ? 1.080 -28.066 24.888 1.00 63.84 301 PRO A O 1
ATOM 2411 N N . ILE A 1 302 ? 2.583 -28.067 26.546 1.00 74.00 302 ILE A N 1
ATOM 2412 C CA . ILE A 1 302 ? 3.717 -28.429 25.674 1.00 74.00 302 ILE A CA 1
ATOM 2413 C C . ILE A 1 302 ? 3.614 -29.905 25.211 1.00 74.00 302 ILE A C 1
ATOM 2415 O O . ILE A 1 302 ? 3.392 -30.786 26.037 1.00 74.00 302 ILE A O 1
ATOM 2419 N N . PRO A 1 303 ? 3.758 -30.220 23.905 1.00 75.88 303 PRO A N 1
ATOM 2420 C CA . PRO A 1 303 ? 3.633 -31.588 23.401 1.00 75.88 303 PRO A CA 1
ATOM 2421 C C . PRO A 1 303 ? 4.942 -32.394 23.548 1.00 75.88 303 PRO A C 1
ATOM 2423 O O . PRO A 1 303 ? 6.019 -31.865 23.253 1.00 75.88 303 PRO A O 1
ATOM 2426 N N . PRO A 1 304 ? 4.880 -33.708 23.851 1.00 73.12 304 PRO A N 1
ATOM 2427 C CA . PRO A 1 304 ? 6.068 -34.545 24.084 1.00 73.12 304 PRO A CA 1
ATOM 2428 C C . PRO A 1 304 ? 6.984 -34.694 22.856 1.00 73.12 304 PRO A C 1
ATOM 2430 O O . PRO A 1 304 ? 8.155 -35.038 22.990 1.00 73.12 304 PRO A O 1
ATOM 2433 N N . LEU A 1 305 ? 6.501 -34.355 21.651 1.00 79.00 305 LEU A N 1
ATOM 2434 C CA . LEU A 1 305 ? 7.309 -34.306 20.426 1.00 79.00 305 LEU A CA 1
ATOM 2435 C C . LEU A 1 305 ? 8.538 -33.382 20.549 1.00 79.00 305 LEU A C 1
ATOM 2437 O O . LEU A 1 305 ? 9.538 -33.623 19.872 1.00 79.00 305 LEU A O 1
ATOM 2441 N N . VAL A 1 306 ? 8.511 -32.367 21.424 1.00 81.62 306 VAL A N 1
ATOM 2442 C CA . VAL A 1 306 ? 9.660 -31.468 21.657 1.00 81.62 306 VAL A CA 1
ATOM 2443 C C . VAL A 1 306 ? 10.894 -32.236 22.165 1.00 81.62 306 VAL A C 1
ATOM 2445 O O . VAL A 1 306 ? 12.017 -31.853 21.839 1.00 81.62 306 VAL A O 1
ATOM 2448 N N . LEU A 1 307 ? 10.716 -33.382 22.840 1.00 82.62 307 LEU A N 1
ATOM 2449 C CA . LEU A 1 307 ? 11.812 -34.271 23.262 1.00 82.62 307 LEU A CA 1
ATOM 2450 C C . LEU A 1 307 ? 12.579 -34.922 22.094 1.00 82.62 307 LEU A C 1
ATOM 2452 O O . LEU A 1 307 ? 13.664 -35.467 22.297 1.00 82.62 307 LEU A O 1
ATOM 2456 N N . SER A 1 308 ? 12.062 -34.851 20.862 1.00 83.94 308 SER A N 1
ATOM 2457 C CA . SER A 1 308 ? 12.799 -35.256 19.655 1.00 83.94 308 SER A CA 1
ATOM 2458 C C . SER A 1 308 ? 13.774 -34.188 19.134 1.00 83.94 308 SER A C 1
ATOM 2460 O O . SER A 1 308 ? 14.567 -34.485 18.241 1.00 83.94 308 SER A O 1
ATOM 2462 N N . GLY A 1 309 ? 13.746 -32.968 19.690 1.00 84.94 309 GLY A N 1
ATOM 2463 C CA . GLY A 1 309 ? 14.559 -31.834 19.252 1.00 84.94 309 GLY A CA 1
ATOM 2464 C C . GLY A 1 309 ? 16.067 -32.067 19.385 1.00 84.94 309 GLY A C 1
ATOM 2465 O O . GLY A 1 309 ? 16.586 -32.325 20.475 1.00 84.94 309 GLY A O 1
ATOM 2466 N N . LYS A 1 310 ? 16.779 -31.943 18.265 1.00 88.12 310 LYS A N 1
ATOM 2467 C CA . LYS A 1 310 ? 18.224 -32.161 18.152 1.00 88.12 310 LYS A CA 1
ATOM 2468 C C . LYS A 1 310 ? 19.042 -30.881 18.335 1.00 88.12 310 LYS A C 1
ATOM 2470 O O . LYS A 1 310 ? 18.575 -29.782 18.040 1.00 88.12 310 LYS A O 1
ATOM 2475 N N . ASP A 1 311 ? 20.287 -31.041 18.777 1.00 85.69 311 ASP A N 1
ATOM 2476 C CA . ASP A 1 311 ? 21.301 -29.983 18.748 1.00 85.69 311 ASP A CA 1
ATOM 2477 C C . ASP A 1 311 ? 22.008 -29.864 17.379 1.00 85.69 311 ASP A C 1
ATOM 2479 O O . ASP A 1 311 ? 21.650 -30.531 16.405 1.00 85.69 311 ASP A O 1
ATOM 2483 N N . SER A 1 312 ? 23.035 -29.012 17.302 1.00 81.00 312 SER A N 1
ATOM 2484 C CA . SER A 1 312 ? 23.837 -28.773 16.093 1.00 81.00 312 SER A CA 1
ATOM 2485 C C . SER A 1 312 ? 24.614 -29.995 15.578 1.00 81.00 312 SER A C 1
ATOM 2487 O O . SER A 1 312 ? 24.983 -30.012 14.405 1.00 81.00 312 SER A O 1
ATOM 2489 N N . ASN A 1 313 ? 24.822 -31.025 16.408 1.00 81.19 313 ASN A N 1
ATOM 2490 C CA . ASN A 1 313 ? 25.455 -32.296 16.038 1.00 81.19 313 ASN A CA 1
ATOM 2491 C C . ASN A 1 313 ? 24.421 -33.398 15.724 1.00 81.19 313 ASN A C 1
ATOM 2493 O O . ASN A 1 313 ? 24.787 -34.513 15.344 1.00 81.19 313 ASN A O 1
ATOM 2497 N N . GLY A 1 314 ? 23.127 -33.106 15.872 1.00 83.75 314 GLY A N 1
ATOM 2498 C CA . GLY A 1 314 ? 22.039 -34.065 15.703 1.00 83.75 314 GLY A CA 1
ATOM 2499 C C . GLY A 1 314 ? 21.666 -34.839 16.976 1.00 83.75 314 GLY A C 1
ATOM 2500 O O . GLY A 1 314 ? 20.853 -35.757 16.893 1.00 83.75 314 GLY A O 1
ATOM 2501 N N . LEU A 1 315 ? 22.225 -34.505 18.143 1.00 88.00 315 LEU A N 1
ATOM 2502 C CA . LEU A 1 315 ? 21.978 -35.242 19.387 1.00 88.00 315 LEU A CA 1
ATOM 2503 C C . LEU A 1 315 ? 20.646 -34.831 20.017 1.00 88.00 315 LEU A C 1
ATOM 2505 O O . LEU A 1 315 ? 20.375 -33.642 20.179 1.00 88.00 315 LEU A O 1
ATOM 2509 N N . THR A 1 316 ? 19.833 -35.809 20.423 1.00 89.56 316 THR A N 1
ATOM 2510 C CA . THR A 1 316 ? 18.602 -35.584 21.211 1.00 89.56 316 THR A CA 1
ATOM 2511 C C . THR A 1 316 ? 18.912 -35.534 22.718 1.00 89.56 316 THR A C 1
ATOM 2513 O O . THR A 1 316 ? 19.995 -35.966 23.126 1.00 89.56 316 THR A O 1
ATOM 2516 N N . PRO A 1 317 ? 17.985 -35.076 23.583 1.00 89.62 317 PRO A N 1
ATOM 2517 C CA . PRO A 1 317 ? 18.177 -35.099 25.035 1.00 89.62 317 PRO A CA 1
ATOM 2518 C C . PRO A 1 317 ? 18.502 -36.503 25.573 1.00 89.62 317 PRO A C 1
ATOM 2520 O O . PRO A 1 317 ? 19.383 -36.646 26.419 1.00 89.62 317 PRO A O 1
ATOM 2523 N N . LEU A 1 318 ? 17.891 -37.560 25.016 1.00 90.31 318 LEU A N 1
ATOM 2524 C CA . LEU A 1 318 ? 18.191 -38.942 25.411 1.00 90.31 318 LEU A CA 1
ATOM 2525 C C . LEU A 1 318 ? 19.637 -39.352 25.080 1.00 90.31 318 LEU A C 1
ATOM 2527 O O . LEU A 1 318 ? 20.268 -40.006 25.902 1.00 90.31 318 LEU A O 1
ATOM 2531 N N . HIS A 1 319 ? 20.209 -38.924 23.943 1.00 89.44 319 HIS A N 1
ATOM 2532 C CA . HIS A 1 319 ? 21.627 -39.195 23.641 1.00 89.44 319 HIS A CA 1
ATOM 2533 C C . HIS A 1 319 ? 22.549 -38.642 24.740 1.00 89.44 319 HIS A C 1
ATOM 2535 O O . HIS A 1 319 ? 23.536 -39.284 25.106 1.00 89.44 319 HIS A O 1
ATOM 2541 N N . LYS A 1 320 ? 22.205 -37.474 25.300 1.00 88.25 320 LYS A N 1
ATOM 2542 C CA . LYS A 1 320 ? 22.961 -36.836 26.384 1.00 88.25 320 LYS A CA 1
ATOM 2543 C C . LYS A 1 320 ? 22.729 -37.524 27.721 1.00 88.25 320 LYS A C 1
ATOM 2545 O O . LYS A 1 320 ? 23.707 -37.880 28.369 1.00 88.25 320 LYS A O 1
ATOM 2550 N N . ALA A 1 321 ? 21.482 -37.824 28.088 1.00 88.38 321 ALA A N 1
ATOM 2551 C CA . ALA A 1 321 ? 21.178 -38.591 29.297 1.00 88.38 321 ALA A CA 1
ATOM 2552 C C . ALA A 1 321 ? 21.889 -39.963 29.307 1.00 88.38 321 ALA A C 1
ATOM 2554 O O . ALA A 1 321 ? 22.530 -40.321 30.297 1.00 88.38 321 ALA A O 1
ATOM 2555 N N . SER A 1 322 ? 21.861 -40.692 28.186 1.00 89.12 322 SER A N 1
ATOM 2556 C CA . SER A 1 322 ? 22.525 -41.993 28.033 1.00 89.12 322 SER A CA 1
ATOM 2557 C C . SER A 1 322 ? 24.052 -41.907 27.966 1.00 89.12 322 SER A C 1
ATOM 2559 O O . SER A 1 322 ? 24.716 -42.811 28.460 1.00 89.12 322 SER A O 1
ATOM 2561 N N . GLY A 1 323 ? 24.632 -40.840 27.405 1.00 85.94 323 GLY A N 1
ATOM 2562 C CA . GLY A 1 323 ? 26.087 -40.628 27.398 1.00 85.94 323 GLY A CA 1
ATOM 2563 C C . GLY A 1 323 ? 26.659 -40.094 28.720 1.00 85.94 323 GLY A C 1
ATOM 2564 O O . GLY A 1 323 ? 27.829 -40.324 29.015 1.00 85.94 323 GLY A O 1
ATOM 2565 N N . LEU A 1 324 ? 25.845 -39.395 29.521 1.00 85.88 324 LEU A N 1
ATOM 2566 C CA . LEU A 1 324 ? 26.222 -38.796 30.811 1.00 85.88 324 LEU A CA 1
ATOM 2567 C C . LEU A 1 324 ? 25.807 -39.644 32.032 1.00 85.88 324 LEU A C 1
ATOM 2569 O O . LEU A 1 324 ? 26.114 -39.272 33.163 1.00 85.88 324 LEU A O 1
ATOM 2573 N N . GLY A 1 325 ? 25.117 -40.773 31.827 1.00 84.88 325 GLY A N 1
ATOM 2574 C CA . GLY A 1 325 ? 24.711 -41.694 32.898 1.00 84.88 325 GLY A CA 1
ATOM 2575 C C . GLY A 1 325 ? 23.498 -41.244 33.718 1.00 84.88 325 GLY A C 1
ATOM 2576 O O . GLY A 1 325 ? 23.300 -41.726 34.831 1.00 84.88 325 GLY A O 1
ATOM 2577 N N . LYS A 1 326 ? 22.675 -40.327 33.196 1.00 88.31 326 LYS A N 1
ATOM 2578 C CA . LYS A 1 326 ? 21.534 -39.732 33.912 1.00 88.31 326 LYS A CA 1
ATOM 2579 C C . LYS A 1 326 ? 20.303 -40.643 33.875 1.00 88.31 326 LYS A C 1
ATOM 2581 O O . LYS A 1 326 ? 19.335 -40.366 33.172 1.00 88.31 326 LYS A O 1
ATOM 2586 N N . GLN A 1 327 ? 20.349 -41.756 34.610 1.00 86.44 327 GLN A N 1
ATOM 2587 C CA . GLN A 1 327 ? 19.328 -42.812 34.547 1.00 86.44 327 GLN A CA 1
ATOM 2588 C C . GLN A 1 327 ? 17.906 -42.318 34.856 1.00 86.44 327 GLN A C 1
ATOM 2590 O O . GLN A 1 327 ? 16.999 -42.618 34.090 1.00 86.44 327 GLN A O 1
ATOM 2595 N N . GLN A 1 328 ? 17.711 -41.508 35.903 1.00 86.12 328 GLN A N 1
ATOM 2596 C CA . GLN A 1 328 ? 16.383 -40.985 36.276 1.00 86.12 328 GLN A CA 1
ATOM 2597 C C . GLN A 1 328 ? 15.791 -40.052 35.203 1.00 86.12 328 GLN A C 1
ATOM 2599 O O . GLN A 1 328 ? 14.586 -40.048 34.961 1.00 86.12 328 GLN A O 1
ATOM 2604 N N . ILE A 1 329 ? 16.646 -39.286 34.518 1.00 86.81 329 ILE A N 1
ATOM 2605 C CA . ILE A 1 329 ? 16.245 -38.434 33.394 1.00 86.81 329 ILE A CA 1
ATOM 2606 C C . ILE A 1 329 ? 15.960 -39.281 32.149 1.00 86.81 329 ILE A C 1
ATOM 2608 O O . ILE A 1 329 ? 14.980 -39.022 31.458 1.00 86.81 329 ILE A O 1
ATOM 2612 N N . ALA A 1 330 ? 16.761 -40.313 31.870 1.00 86.50 330 ALA A N 1
ATOM 2613 C CA . ALA A 1 330 ? 16.488 -41.249 30.781 1.00 86.50 330 ALA A CA 1
ATOM 2614 C C . ALA A 1 330 ? 15.146 -41.979 30.988 1.00 86.50 330 ALA A C 1
ATOM 2616 O O . ALA A 1 330 ? 14.359 -42.068 30.054 1.00 86.50 330 ALA A O 1
ATOM 2617 N N . GLU A 1 331 ? 14.849 -42.426 32.209 1.00 88.12 331 GLU A N 1
ATOM 2618 C CA . GLU A 1 331 ? 13.568 -43.036 32.586 1.00 88.12 331 GLU A CA 1
ATOM 2619 C C . GLU A 1 331 ? 12.384 -42.085 32.357 1.00 88.12 331 GLU A C 1
ATOM 2621 O O . GLU A 1 331 ? 11.418 -42.459 31.693 1.00 88.12 331 GLU A O 1
ATOM 2626 N N . PHE A 1 332 ? 12.488 -40.825 32.795 1.00 87.44 332 PHE A N 1
ATOM 2627 C CA . PHE A 1 332 ? 11.458 -39.811 32.547 1.00 87.44 332 PHE A CA 1
ATOM 2628 C C . PHE A 1 332 ? 11.259 -39.510 31.048 1.00 87.44 332 PHE A C 1
ATOM 2630 O O . PHE A 1 332 ? 10.129 -39.507 30.561 1.00 87.44 332 PHE A O 1
ATOM 2637 N N . LEU A 1 333 ? 12.345 -39.324 30.287 1.00 86.12 333 LEU A N 1
ATOM 2638 C CA . LEU A 1 333 ? 12.286 -39.078 28.838 1.00 86.12 333 LEU A CA 1
ATOM 2639 C C . LEU A 1 333 ? 11.638 -40.244 28.069 1.00 86.12 333 LEU A C 1
ATOM 2641 O O . LEU A 1 333 ? 10.938 -40.016 27.080 1.00 86.12 333 LEU A O 1
ATOM 2645 N N . LEU A 1 334 ? 11.863 -41.483 28.515 1.00 85.69 334 LEU A N 1
ATOM 2646 C CA . LEU A 1 334 ? 11.288 -42.684 27.909 1.00 85.69 334 LEU A CA 1
ATOM 2647 C C . LEU A 1 334 ? 9.830 -42.920 28.306 1.00 85.69 334 LEU A C 1
ATOM 2649 O O . LEU A 1 334 ? 9.073 -43.422 27.477 1.00 85.69 334 LEU A O 1
ATOM 2653 N N . ALA A 1 335 ? 9.420 -42.525 29.513 1.00 85.19 335 ALA A N 1
ATOM 2654 C CA . ALA A 1 335 ? 8.019 -42.551 29.928 1.00 85.19 335 ALA A CA 1
ATOM 2655 C C . ALA A 1 335 ? 7.161 -41.569 29.105 1.00 85.19 335 ALA A C 1
ATOM 2657 O O . ALA A 1 335 ? 6.098 -41.948 28.614 1.00 85.19 335 ALA A O 1
ATOM 2658 N N . GLU A 1 336 ? 7.645 -40.339 28.900 1.00 81.88 336 GLU A N 1
ATOM 2659 C CA . GLU A 1 336 ? 6.923 -39.294 28.155 1.00 81.88 336 GLU A CA 1
ATOM 2660 C C . GLU A 1 336 ? 6.987 -39.470 26.625 1.00 81.88 336 GLU A C 1
ATOM 2662 O O . GLU A 1 336 ? 6.041 -39.123 25.911 1.00 81.88 336 GLU A O 1
ATOM 2667 N N . TYR A 1 337 ? 8.087 -40.009 26.079 1.00 82.25 337 TYR A N 1
ATOM 2668 C CA . TYR A 1 337 ? 8.227 -40.213 24.632 1.00 82.25 337 TYR A CA 1
ATOM 2669 C C . TYR A 1 337 ? 9.041 -41.476 24.260 1.00 82.25 337 TYR A C 1
ATOM 2671 O O . TYR A 1 337 ? 10.187 -41.373 23.805 1.00 82.25 337 TYR A O 1
ATOM 2679 N N . PRO A 1 338 ? 8.439 -42.685 24.326 1.00 82.19 338 PRO A N 1
ATOM 2680 C CA . PRO A 1 338 ? 9.118 -43.954 24.021 1.00 82.19 338 PRO A CA 1
ATOM 2681 C C . PRO A 1 338 ? 9.794 -44.021 22.639 1.00 82.19 338 PRO A C 1
ATOM 2683 O O . PRO A 1 338 ? 10.758 -44.754 22.435 1.00 82.19 338 PRO A O 1
ATOM 2686 N N . ASN A 1 339 ? 9.330 -43.230 21.667 1.00 78.56 339 ASN A N 1
ATOM 2687 C CA . ASN A 1 339 ? 9.853 -43.240 20.299 1.00 78.56 339 ASN A CA 1
ATOM 2688 C C . ASN A 1 339 ? 11.267 -42.633 20.149 1.00 78.56 339 ASN A C 1
ATOM 2690 O O . ASN A 1 339 ? 11.830 -42.709 19.057 1.00 78.56 339 ASN A O 1
ATOM 2694 N N . CYS A 1 340 ? 11.865 -42.026 21.186 1.00 81.81 340 CYS A N 1
ATOM 2695 C CA . CYS A 1 340 ? 13.223 -41.466 21.074 1.00 81.81 340 CYS A CA 1
ATOM 2696 C C . CYS A 1 340 ? 14.370 -42.489 21.166 1.00 81.81 340 CYS A C 1
ATOM 2698 O O . CYS A 1 340 ? 15.485 -42.149 20.767 1.00 81.81 340 CYS A O 1
ATOM 2700 N N . VAL A 1 341 ? 14.110 -43.724 21.620 1.00 85.25 341 VAL A N 1
ATOM 2701 C CA . VAL A 1 341 ? 15.132 -44.771 21.854 1.00 85.25 341 VAL A CA 1
ATOM 2702 C C . VAL A 1 341 ? 16.011 -45.038 20.626 1.00 85.25 341 VAL A C 1
ATOM 2704 O O . VAL A 1 341 ? 17.220 -45.214 20.757 1.00 85.25 341 VAL A O 1
ATOM 2707 N N . ASN A 1 342 ? 15.409 -45.056 19.434 1.00 86.12 342 ASN A N 1
ATOM 2708 C CA . ASN A 1 342 ? 16.062 -45.435 18.175 1.00 86.12 342 ASN A CA 1
ATOM 2709 C C . ASN A 1 342 ? 16.278 -44.246 17.214 1.00 86.12 342 ASN A C 1
ATOM 2711 O O . ASN A 1 342 ? 16.498 -44.445 16.021 1.00 86.12 342 ASN A O 1
ATOM 2715 N N . LEU A 1 343 ? 16.211 -43.003 17.709 1.00 86.00 343 LEU A N 1
ATOM 2716 C CA . LEU A 1 343 ? 16.618 -41.831 16.925 1.00 86.00 343 LEU A CA 1
ATOM 2717 C C . LEU A 1 343 ? 18.140 -41.824 16.721 1.00 86.00 343 LEU A C 1
ATOM 2719 O O . LEU A 1 343 ? 18.875 -42.306 17.579 1.00 86.00 343 LEU A O 1
ATOM 2723 N N . VAL A 1 344 ? 18.603 -41.238 15.613 1.00 87.62 344 VAL A N 1
ATOM 2724 C CA . VAL A 1 344 ? 20.034 -41.133 15.278 1.00 87.62 344 VAL A CA 1
ATOM 2725 C C . VAL A 1 344 ? 20.530 -39.693 15.163 1.00 87.62 344 VAL A C 1
ATOM 2727 O O . VAL A 1 344 ? 19.781 -38.791 14.764 1.00 87.62 344 VAL A O 1
ATOM 2730 N N . ASP A 1 345 ? 21.810 -39.506 15.477 1.00 86.44 345 ASP A N 1
ATOM 2731 C CA . ASP A 1 345 ? 22.566 -38.269 15.274 1.00 86.44 345 ASP A CA 1
ATOM 2732 C C . ASP A 1 345 ? 23.045 -38.070 13.817 1.00 86.44 345 ASP A C 1
ATOM 2734 O O . ASP A 1 345 ? 22.685 -38.823 12.908 1.00 86.44 345 ASP A O 1
ATOM 2738 N N . SER A 1 346 ? 23.862 -37.038 13.574 1.00 84.50 346 SER A N 1
ATOM 2739 C CA . SER A 1 346 ? 24.417 -36.749 12.238 1.00 84.50 346 SER A CA 1
ATOM 2740 C C . SER A 1 346 ? 25.410 -37.801 11.707 1.00 84.50 346 SER A C 1
ATOM 2742 O O . SER A 1 346 ? 25.642 -37.867 10.497 1.00 84.50 346 SER A O 1
ATOM 2744 N N . GLU A 1 347 ? 25.956 -38.665 12.568 1.00 82.00 347 GLU A N 1
ATOM 2745 C CA . GLU A 1 347 ? 26.822 -39.792 12.205 1.00 82.00 347 GLU A CA 1
ATOM 2746 C C . GLU A 1 347 ? 26.077 -41.143 12.194 1.00 82.00 347 GLU A C 1
ATOM 2748 O O . GLU A 1 347 ? 26.698 -42.185 11.979 1.00 82.00 347 GLU A O 1
ATOM 2753 N N . GLY A 1 348 ? 24.750 -41.150 12.365 1.00 82.69 348 GLY A N 1
ATOM 2754 C CA . GLY A 1 348 ? 23.935 -42.370 12.372 1.00 82.69 348 GLY A CA 1
ATOM 2755 C C . GLY A 1 348 ? 23.984 -43.151 13.692 1.00 82.69 348 GLY A C 1
ATOM 2756 O O . GLY A 1 348 ? 23.534 -44.293 13.741 1.00 82.69 348 GLY A O 1
ATOM 2757 N N . ARG A 1 349 ? 24.540 -42.573 14.763 1.00 87.38 349 ARG A N 1
ATOM 2758 C CA . ARG A 1 349 ? 24.656 -43.203 16.086 1.00 87.38 349 ARG A CA 1
ATOM 2759 C C . ARG A 1 349 ? 23.357 -43.029 16.871 1.00 87.38 349 ARG A C 1
ATOM 2761 O O . ARG A 1 349 ? 22.783 -41.947 16.857 1.00 87.38 349 ARG A O 1
ATOM 2768 N N . THR A 1 350 ? 22.931 -44.072 17.583 1.00 89.38 350 THR A N 1
ATOM 2769 C CA . THR A 1 350 ? 21.769 -44.061 18.501 1.00 89.38 350 THR A CA 1
ATOM 2770 C C . THR A 1 350 ? 22.187 -43.770 19.956 1.00 89.38 350 THR A C 1
ATOM 2772 O O . THR A 1 350 ? 23.372 -43.907 20.279 1.00 89.38 350 THR A O 1
ATOM 2775 N N . PRO A 1 351 ? 21.262 -43.476 20.897 1.00 89.56 351 PRO A N 1
ATOM 2776 C CA . PRO A 1 351 ? 21.570 -43.366 22.330 1.00 89.56 351 PRO A CA 1
ATOM 2777 C C . PRO A 1 351 ? 22.308 -44.587 22.901 1.00 89.56 351 PRO A C 1
ATOM 2779 O O . PRO A 1 351 ? 23.179 -44.438 23.757 1.00 89.56 351 PRO A O 1
ATOM 2782 N N . LEU A 1 352 ? 22.039 -45.786 22.368 1.00 89.19 352 LEU A N 1
ATOM 2783 C CA . LEU A 1 352 ? 22.721 -47.031 22.738 1.00 89.19 352 LEU A CA 1
ATOM 2784 C C . LEU A 1 352 ? 24.233 -46.998 22.432 1.00 89.19 352 LEU A C 1
ATOM 2786 O O . LEU A 1 352 ? 25.027 -47.569 23.179 1.00 89.19 352 LEU A O 1
ATOM 2790 N N . HIS A 1 353 ? 24.649 -46.293 21.373 1.00 87.31 353 HIS A N 1
ATOM 2791 C CA . HIS A 1 353 ? 26.065 -46.079 21.054 1.00 87.31 353 HIS A CA 1
ATOM 2792 C C . HIS A 1 353 ? 26.744 -45.148 22.068 1.00 87.31 353 HIS A C 1
ATOM 2794 O O . HIS A 1 353 ? 27.910 -45.353 22.397 1.00 87.31 353 HIS A O 1
ATOM 2800 N N . TYR A 1 354 ? 26.016 -44.162 22.600 1.00 86.06 354 TYR A N 1
ATOM 2801 C CA . TYR A 1 354 ? 26.525 -43.246 23.624 1.00 86.06 354 TYR A CA 1
ATOM 2802 C C . TYR A 1 354 ? 26.545 -43.870 25.022 1.00 86.06 354 TYR A C 1
ATOM 2804 O O . TYR A 1 354 ? 27.503 -43.646 25.759 1.00 86.06 354 TYR A O 1
ATOM 2812 N N . ALA A 1 355 ? 25.588 -44.743 25.353 1.00 85.12 355 ALA A N 1
ATOM 2813 C CA . ALA A 1 355 ? 25.637 -45.561 26.570 1.00 85.12 355 ALA A CA 1
ATOM 2814 C C . ALA A 1 355 ? 26.918 -46.419 26.658 1.00 85.12 355 ALA A C 1
ATOM 2816 O O . ALA A 1 355 ? 27.401 -46.706 27.750 1.00 85.12 355 ALA A O 1
ATOM 2817 N N . ALA A 1 356 ? 27.525 -46.777 25.520 1.00 83.19 356 ALA A N 1
ATOM 2818 C CA . ALA A 1 356 ? 28.783 -47.524 25.467 1.00 83.19 356 ALA A CA 1
ATOM 2819 C C . ALA A 1 356 ? 30.034 -46.730 25.923 1.00 83.19 356 ALA A C 1
ATOM 2821 O O . ALA A 1 356 ? 31.107 -47.326 26.035 1.00 83.19 356 ALA A O 1
ATOM 2822 N N . LEU A 1 357 ? 29.922 -45.418 26.184 1.00 80.12 357 LEU A N 1
ATOM 2823 C CA . LEU A 1 357 ? 30.972 -44.616 26.837 1.00 80.12 357 LEU A CA 1
ATOM 2824 C C . LEU A 1 357 ? 31.058 -44.860 28.349 1.00 80.12 357 LEU A C 1
ATOM 2826 O O . LEU A 1 357 ? 32.108 -44.608 28.951 1.00 80.12 357 LEU A O 1
ATOM 2830 N N . LEU A 1 358 ? 29.960 -45.293 28.971 1.00 79.00 358 LEU A N 1
ATOM 2831 C CA . LEU A 1 358 ? 29.862 -45.403 30.420 1.00 79.00 358 LEU A CA 1
ATOM 2832 C C . LEU A 1 358 ? 30.666 -46.588 30.964 1.00 79.00 358 LEU A C 1
ATOM 2834 O O . LEU A 1 358 ? 30.871 -47.615 30.316 1.00 79.00 358 LEU A O 1
ATOM 2838 N N . LYS A 1 359 ? 31.121 -46.427 32.208 1.00 75.19 359 LYS A N 1
ATOM 2839 C CA . LYS A 1 359 ? 31.804 -47.458 33.004 1.00 75.19 359 LYS A CA 1
ATOM 2840 C C . LYS A 1 359 ? 30.875 -47.969 34.107 1.00 75.19 359 LYS A C 1
ATOM 2842 O O . LYS A 1 359 ? 31.260 -48.053 35.266 1.00 75.19 359 LYS A O 1
ATOM 2847 N N . ASP A 1 360 ? 29.637 -48.249 33.723 1.00 73.81 360 ASP A N 1
ATOM 2848 C CA . ASP A 1 360 ? 28.509 -48.679 34.558 1.00 73.81 360 ASP A CA 1
ATOM 2849 C C . ASP A 1 360 ? 28.247 -50.198 34.440 1.00 73.81 360 ASP A C 1
ATOM 2851 O O . ASP A 1 360 ? 27.128 -50.670 34.634 1.00 73.81 360 ASP A O 1
ATOM 2855 N N . ASP A 1 361 ? 29.264 -50.953 34.009 1.00 72.00 361 ASP A N 1
ATOM 2856 C CA . ASP A 1 361 ? 29.218 -52.348 33.534 1.00 72.00 361 ASP A CA 1
ATOM 2857 C C . ASP A 1 361 ? 28.262 -52.626 32.345 1.00 72.00 361 ASP A C 1
ATOM 2859 O O . ASP A 1 361 ? 28.292 -53.707 31.741 1.00 72.00 361 ASP A O 1
ATOM 2863 N N . GLY A 1 362 ? 27.514 -51.622 31.881 1.00 74.94 362 GLY A N 1
ATOM 2864 C CA . GLY A 1 362 ? 26.465 -51.712 30.869 1.00 74.94 362 GLY A CA 1
ATOM 2865 C C . GLY A 1 362 ? 25.043 -51.565 31.417 1.00 74.94 362 GLY A C 1
ATOM 2866 O O . GLY A 1 362 ? 24.122 -51.979 30.723 1.00 74.94 362 GLY A O 1
ATOM 2867 N N . GLN A 1 363 ? 24.832 -51.010 32.614 1.00 83.62 363 GLN A N 1
ATOM 2868 C CA . GLN A 1 363 ? 23.493 -50.804 33.191 1.00 83.62 363 GLN A CA 1
ATOM 2869 C C . GLN A 1 363 ? 22.585 -49.940 32.296 1.00 83.62 363 GLN A C 1
ATOM 2871 O O . GLN A 1 363 ? 21.493 -50.378 31.942 1.00 83.62 363 GLN A O 1
ATOM 2876 N N . MET A 1 364 ? 23.052 -48.774 31.840 1.00 83.81 364 MET A N 1
ATOM 2877 C CA . MET A 1 364 ? 22.344 -47.900 30.893 1.00 83.81 364 MET A CA 1
ATOM 2878 C C . MET A 1 364 ? 22.102 -48.590 29.544 1.00 83.81 364 MET A C 1
ATOM 2880 O O . MET A 1 364 ? 21.061 -48.405 28.917 1.00 83.81 364 MET A O 1
ATOM 2884 N N . MET A 1 365 ? 23.054 -49.412 29.094 1.00 83.81 365 MET A N 1
ATOM 2885 C CA . MET A 1 365 ? 22.925 -50.186 27.857 1.00 83.81 365 MET A CA 1
ATOM 2886 C C . MET A 1 365 ? 21.830 -51.257 27.980 1.00 83.81 365 MET A C 1
ATOM 2888 O O . MET A 1 365 ? 20.995 -51.360 27.087 1.00 83.81 365 MET A O 1
ATOM 2892 N N . SER A 1 366 ? 21.775 -51.995 29.093 1.00 85.56 366 SER A N 1
ATOM 2893 C CA . SER A 1 366 ? 20.700 -52.954 29.387 1.00 85.56 366 SER A CA 1
ATOM 2894 C C . SER A 1 366 ? 19.341 -52.262 29.506 1.00 85.56 366 SER A C 1
ATOM 2896 O O . SER A 1 366 ? 18.381 -52.698 28.880 1.00 85.56 366 SER A O 1
ATOM 2898 N N . PHE A 1 367 ? 19.277 -51.139 30.225 1.00 87.12 367 PHE A N 1
ATOM 2899 C CA . PHE A 1 367 ? 18.064 -50.338 30.399 1.00 87.12 367 PHE A CA 1
ATOM 2900 C C . PHE A 1 367 ? 17.480 -49.851 29.060 1.00 87.12 367 PHE A C 1
ATOM 2902 O O . PHE A 1 367 ? 16.275 -49.951 28.832 1.00 87.12 367 PHE A O 1
ATOM 2909 N N . LEU A 1 368 ? 18.322 -49.385 28.130 1.00 86.56 368 LEU A N 1
ATOM 2910 C CA . LEU A 1 368 ? 17.884 -49.009 26.780 1.00 86.56 368 LEU A CA 1
ATOM 2911 C C . LEU A 1 368 ? 17.401 -50.215 25.955 1.00 86.56 368 LEU A C 1
ATOM 2913 O O . LEU A 1 368 ? 16.432 -50.088 25.208 1.00 86.56 368 LEU A O 1
ATOM 2917 N N . LEU A 1 369 ? 18.043 -51.382 26.086 1.00 87.50 369 LEU A N 1
ATOM 2918 C CA . LEU A 1 369 ? 17.614 -52.619 25.414 1.00 87.50 369 LEU A CA 1
ATOM 2919 C C . LEU A 1 369 ? 16.253 -53.108 25.938 1.00 87.50 369 LEU A C 1
ATOM 2921 O O . LEU A 1 369 ? 15.401 -53.498 25.142 1.00 87.50 369 LEU A O 1
ATOM 2925 N N . GLU A 1 370 ? 16.008 -53.017 27.248 1.00 86.31 370 GLU A N 1
ATOM 2926 C CA . GLU A 1 370 ? 14.703 -53.300 27.871 1.00 86.31 370 GLU A CA 1
ATOM 2927 C C . GLU A 1 370 ? 13.590 -52.379 27.338 1.00 86.31 370 GLU A C 1
ATOM 2929 O O . GLU A 1 370 ? 12.456 -52.822 27.162 1.00 86.31 370 GLU A O 1
ATOM 2934 N N . HIS A 1 371 ? 13.929 -51.134 26.986 1.00 84.12 371 HIS A N 1
ATOM 2935 C CA . HIS A 1 371 ? 13.026 -50.163 26.354 1.00 84.12 371 HIS A CA 1
ATOM 2936 C C . HIS A 1 371 ? 13.001 -50.238 24.811 1.00 84.12 371 HIS A C 1
ATOM 2938 O O . HIS A 1 371 ? 12.435 -49.363 24.155 1.00 84.12 371 HIS A O 1
ATOM 2944 N N . GLY A 1 372 ? 13.563 -51.292 24.208 1.00 81.69 372 GLY A N 1
ATOM 2945 C CA . GLY A 1 372 ? 13.438 -51.569 22.773 1.00 81.69 372 GLY A CA 1
ATOM 2946 C C . GLY A 1 372 ? 14.488 -50.910 21.873 1.00 81.69 372 GLY A C 1
ATOM 2947 O O . GLY A 1 372 ? 14.205 -50.647 20.701 1.00 81.69 372 GLY A O 1
ATOM 2948 N N . ALA A 1 373 ? 15.692 -50.636 22.384 1.00 86.94 373 ALA A N 1
ATOM 2949 C CA . ALA A 1 373 ? 16.819 -50.222 21.548 1.00 86.94 373 ALA A CA 1
ATOM 2950 C C . ALA A 1 373 ? 17.288 -51.349 20.615 1.00 86.94 373 ALA A C 1
ATOM 2952 O O . ALA A 1 373 ? 17.412 -52.502 21.026 1.00 86.94 373 ALA A O 1
ATOM 2953 N N . ASP A 1 374 ? 17.600 -51.012 19.364 1.00 81.75 374 ASP A N 1
ATOM 2954 C CA . ASP A 1 374 ? 18.150 -51.969 18.402 1.00 81.75 374 ASP A CA 1
ATOM 2955 C C . ASP A 1 374 ? 19.663 -52.175 18.618 1.00 81.75 374 ASP A C 1
ATOM 2957 O O . ASP A 1 374 ? 20.487 -51.330 18.260 1.00 81.75 374 ASP A O 1
ATOM 2961 N N . GLU A 1 375 ? 20.041 -53.329 19.180 1.00 83.81 375 GLU A N 1
ATOM 2962 C CA . GLU A 1 375 ? 21.442 -53.758 19.333 1.00 83.81 375 GLU A CA 1
ATOM 2963 C C . GLU A 1 375 ? 22.167 -53.907 17.978 1.00 83.81 375 GLU A C 1
ATOM 2965 O O . GLU A 1 375 ? 23.391 -53.768 17.898 1.00 83.81 375 GLU A O 1
ATOM 2970 N N . SER A 1 376 ? 21.417 -54.172 16.902 1.00 83.69 376 SER A N 1
ATOM 2971 C CA . SER A 1 376 ? 21.945 -54.368 15.548 1.00 83.69 376 SER A CA 1
ATOM 2972 C C . SER A 1 376 ? 22.104 -53.074 14.742 1.00 83.69 376 SER A C 1
ATOM 2974 O O . SER A 1 376 ? 22.642 -53.121 13.633 1.00 83.69 376 SER A O 1
ATOM 2976 N N . ALA A 1 377 ? 21.704 -51.925 15.300 1.00 83.12 377 ALA A N 1
ATOM 2977 C CA . ALA A 1 377 ? 21.868 -50.620 14.670 1.00 83.12 377 ALA A CA 1
ATOM 2978 C C . ALA A 1 377 ? 23.345 -50.330 14.339 1.00 83.12 377 ALA A C 1
ATOM 2980 O O . ALA A 1 377 ? 24.242 -50.549 15.158 1.00 83.12 377 ALA A O 1
ATOM 2981 N N . LEU A 1 378 ? 23.581 -49.810 13.131 1.00 85.12 378 LEU A N 1
ATOM 2982 C CA . LEU A 1 378 ? 24.904 -49.479 12.602 1.00 85.12 378 LEU A CA 1
ATOM 2983 C C . LEU A 1 378 ? 25.024 -47.979 12.336 1.00 85.12 378 LEU A C 1
ATOM 2985 O O . LEU A 1 378 ? 24.175 -47.406 11.655 1.00 85.12 378 LEU A O 1
ATOM 2989 N N . ASP A 1 379 ? 26.123 -47.381 12.791 1.00 84.12 379 ASP A N 1
ATOM 2990 C CA . ASP A 1 379 ? 26.479 -46.004 12.445 1.00 84.12 379 ASP A CA 1
ATOM 2991 C C . ASP A 1 379 ? 26.900 -45.848 10.960 1.00 84.12 379 ASP A C 1
ATOM 2993 O O . ASP A 1 379 ? 27.087 -46.819 10.209 1.00 84.12 379 ASP A O 1
ATOM 2997 N N . ASN A 1 380 ? 27.122 -44.604 10.519 1.00 83.88 380 ASN A N 1
ATOM 2998 C CA . ASN A 1 380 ? 27.609 -44.293 9.167 1.00 83.88 380 ASN A CA 1
ATOM 2999 C C . ASN A 1 380 ? 29.013 -44.875 8.875 1.00 83.88 380 ASN A C 1
ATOM 3001 O O . ASN A 1 380 ? 29.445 -44.895 7.721 1.00 83.88 380 ASN A O 1
ATOM 3005 N N . ARG A 1 381 ? 29.727 -45.373 9.895 1.00 82.44 381 ARG A N 1
ATOM 3006 C CA . ARG A 1 381 ? 31.029 -46.060 9.807 1.00 82.44 381 ARG A CA 1
ATOM 3007 C C . ARG A 1 381 ? 30.876 -47.593 9.838 1.00 82.44 381 ARG A C 1
ATOM 3009 O O . ARG A 1 381 ? 31.886 -48.298 9.815 1.00 82.44 381 ARG A O 1
ATOM 3016 N N . GLN A 1 382 ? 29.636 -48.096 9.841 1.00 82.56 382 GLN A N 1
ATOM 3017 C CA . GLN A 1 382 ? 29.237 -49.507 9.914 1.00 82.56 382 GLN A CA 1
ATOM 3018 C C . GLN A 1 382 ? 29.707 -50.220 11.196 1.00 82.56 382 GLN A C 1
ATOM 3020 O O . GLN A 1 382 ? 30.097 -51.390 11.168 1.00 82.56 382 GLN A O 1
ATOM 3025 N N . LYS A 1 383 ? 29.664 -49.515 12.332 1.00 84.12 383 LYS A N 1
ATOM 3026 C CA . LYS A 1 383 ? 29.962 -50.031 13.676 1.00 84.12 383 LYS A CA 1
ATOM 3027 C C . LYS A 1 383 ? 28.682 -50.125 14.513 1.00 84.12 383 LYS A C 1
ATOM 3029 O O . LYS A 1 383 ? 27.807 -49.279 14.379 1.00 84.12 383 LYS A O 1
ATOM 3034 N N . THR A 1 384 ? 28.599 -51.132 15.386 1.00 86.00 384 THR A N 1
ATOM 3035 C CA . THR A 1 384 ? 27.525 -51.295 16.386 1.00 86.00 384 THR A CA 1
ATOM 3036 C C . THR A 1 384 ? 27.897 -50.656 17.727 1.00 86.00 384 THR A C 1
ATOM 3038 O O . THR A 1 384 ? 29.080 -50.484 18.037 1.00 86.00 384 THR A O 1
ATOM 3041 N N . ALA A 1 385 ? 26.912 -50.412 18.595 1.00 81.88 385 ALA A N 1
ATOM 3042 C CA . ALA A 1 385 ? 27.132 -49.911 19.957 1.00 81.88 385 ALA A CA 1
ATOM 3043 C C . ALA A 1 385 ? 28.139 -50.765 20.765 1.00 81.88 385 ALA A C 1
ATOM 3045 O O . ALA A 1 385 ? 29.027 -50.232 21.436 1.00 81.88 385 ALA A O 1
ATOM 3046 N N . ALA A 1 386 ? 28.077 -52.095 20.630 1.00 81.12 386 ALA A N 1
ATOM 3047 C CA . ALA A 1 386 ? 28.989 -53.029 21.297 1.00 81.12 386 ALA A CA 1
ATOM 3048 C C . ALA A 1 386 ? 30.473 -52.851 20.903 1.00 81.12 386 ALA A C 1
ATOM 3050 O O . ALA A 1 386 ? 31.364 -53.190 21.685 1.00 81.12 386 ALA A O 1
ATOM 3051 N N . TYR A 1 387 ? 30.771 -52.284 19.726 1.00 83.25 387 TYR A N 1
ATOM 3052 C CA . TYR A 1 387 ? 32.143 -51.950 19.327 1.00 83.25 387 TYR A CA 1
ATOM 3053 C C . TYR A 1 387 ? 32.752 -50.892 20.257 1.00 83.25 387 TYR A C 1
ATOM 3055 O O . TYR A 1 387 ? 33.882 -51.049 20.737 1.00 83.25 387 TYR A O 1
ATOM 3063 N N . TYR A 1 388 ? 31.992 -49.826 20.526 1.00 80.31 388 TYR A N 1
ATOM 3064 C CA . TYR A 1 388 ? 32.447 -48.656 21.275 1.00 80.31 388 TYR A CA 1
ATOM 3065 C C . TYR A 1 388 ? 32.726 -48.977 22.752 1.00 80.31 388 TYR A C 1
ATOM 3067 O O . TYR A 1 388 ? 33.684 -48.434 23.300 1.00 80.31 388 TYR A O 1
ATOM 3075 N N . LYS A 1 389 ? 32.052 -49.985 23.336 1.00 77.38 389 LYS A N 1
ATOM 3076 C CA . LYS A 1 389 ? 32.334 -50.515 24.691 1.00 77.38 389 LYS A CA 1
ATOM 3077 C C . LYS A 1 389 ? 33.791 -50.978 24.883 1.00 77.38 389 LYS A C 1
ATOM 3079 O O . LYS A 1 389 ? 34.287 -51.026 26.003 1.00 77.38 389 LYS A O 1
ATOM 3084 N N . THR A 1 390 ? 34.509 -51.291 23.797 1.00 75.00 390 THR A N 1
ATOM 3085 C CA . THR A 1 390 ? 35.948 -51.639 23.831 1.00 75.00 390 THR A CA 1
ATOM 3086 C C . THR A 1 390 ? 36.888 -50.482 23.473 1.00 75.00 390 THR A C 1
ATOM 3088 O O . THR A 1 390 ? 38.097 -50.597 23.665 1.00 75.00 390 THR A O 1
ATOM 3091 N N . ARG A 1 391 ? 36.359 -49.394 22.896 1.00 73.06 391 ARG A N 1
ATOM 3092 C CA . ARG A 1 391 ? 37.101 -48.338 22.179 1.00 73.06 391 ARG A CA 1
ATOM 3093 C C . ARG A 1 391 ? 36.464 -46.960 22.403 1.00 73.06 391 ARG A C 1
ATOM 3095 O O . ARG A 1 391 ? 36.276 -46.194 21.462 1.00 73.06 391 ARG A O 1
ATOM 3102 N N . ALA A 1 392 ? 36.153 -46.637 23.659 1.00 68.94 392 ALA A N 1
ATOM 3103 C CA . ALA A 1 392 ? 35.491 -45.387 24.048 1.00 68.94 392 ALA A CA 1
ATOM 3104 C C . ALA A 1 392 ? 36.216 -44.112 23.556 1.00 68.94 392 ALA A C 1
ATOM 3106 O O . ALA A 1 392 ? 35.581 -43.089 23.345 1.00 68.94 392 ALA A O 1
ATOM 3107 N N . SER A 1 393 ? 37.528 -44.178 23.296 1.00 68.94 393 SER A N 1
ATOM 3108 C CA . SER A 1 393 ? 38.317 -43.079 22.719 1.00 68.94 393 SER A CA 1
ATOM 3109 C C . SER A 1 393 ? 37.999 -42.738 21.254 1.00 68.94 393 SER A C 1
ATOM 3111 O O . SER A 1 393 ? 38.567 -41.784 20.733 1.00 68.94 393 SER A O 1
ATOM 3113 N N . GLU A 1 394 ? 37.156 -43.513 20.560 1.00 71.62 394 GLU A N 1
ATOM 3114 C CA . GLU A 1 394 ? 36.673 -43.182 19.208 1.00 71.62 394 GLU A CA 1
ATOM 3115 C C . GLU A 1 394 ? 35.390 -42.333 19.185 1.00 71.62 394 GLU A C 1
ATOM 3117 O O . GLU A 1 394 ? 34.936 -41.978 18.098 1.00 71.62 394 GLU A O 1
ATOM 3122 N N . LEU A 1 395 ? 34.796 -42.016 20.341 1.00 73.25 395 LEU A N 1
ATOM 3123 C CA . LEU A 1 395 ? 33.573 -41.220 20.440 1.00 73.25 395 LEU A CA 1
ATOM 3124 C C . LEU A 1 395 ? 33.826 -40.018 21.365 1.00 73.25 395 LEU A C 1
ATOM 3126 O O . LEU A 1 395 ? 34.154 -40.197 22.536 1.00 73.25 395 LEU A O 1
ATOM 3130 N N . ASP A 1 396 ? 33.738 -38.794 20.835 1.00 73.94 396 ASP A N 1
ATOM 3131 C CA . ASP A 1 396 ? 34.124 -37.590 21.585 1.00 73.94 396 ASP A CA 1
ATOM 3132 C C . ASP A 1 396 ? 33.063 -37.217 22.633 1.00 73.94 396 ASP A C 1
ATOM 3134 O O . ASP A 1 396 ? 31.950 -36.794 22.311 1.00 73.94 396 ASP A O 1
ATOM 3138 N N . SER A 1 397 ? 33.431 -37.342 23.910 1.00 71.50 397 SER A N 1
ATOM 3139 C CA . SER A 1 397 ? 32.572 -37.000 25.044 1.00 71.50 397 SER A CA 1
ATOM 3140 C C . SER A 1 397 ? 32.239 -35.506 25.127 1.00 71.50 397 SER A C 1
ATOM 3142 O O . SER A 1 397 ? 31.226 -35.155 25.730 1.00 71.50 397 SER A O 1
ATOM 3144 N N . LYS A 1 398 ? 33.013 -34.620 24.482 1.00 77.88 398 LYS A N 1
ATOM 3145 C CA . LYS A 1 398 ? 32.731 -33.172 24.436 1.00 77.88 398 LYS A CA 1
ATOM 3146 C C . LYS A 1 398 ? 31.426 -32.840 23.712 1.00 77.88 398 LYS A C 1
ATOM 3148 O O . LYS A 1 398 ? 30.801 -31.827 24.023 1.00 77.88 398 LYS A O 1
ATOM 3153 N N . LEU A 1 399 ? 30.989 -33.697 22.785 1.00 78.44 399 LEU A N 1
ATOM 3154 C CA . LEU A 1 399 ? 29.728 -33.526 22.054 1.00 78.44 399 LEU A CA 1
ATOM 3155 C C . LEU A 1 399 ? 28.512 -33.552 22.997 1.00 78.44 399 LEU A C 1
ATOM 3157 O O . LEU A 1 399 ? 27.521 -32.870 22.747 1.00 78.44 399 LEU A O 1
ATOM 3161 N N . LEU A 1 400 ? 28.605 -34.278 24.118 1.00 80.38 400 LEU A N 1
ATOM 3162 C CA . LEU A 1 400 ? 27.531 -34.391 25.110 1.00 80.38 400 LEU A CA 1
ATOM 3163 C C . LEU A 1 400 ? 27.281 -33.078 25.870 1.00 80.38 400 LEU A C 1
ATOM 3165 O O . LEU A 1 400 ? 26.155 -32.827 26.287 1.00 80.38 400 LEU A O 1
ATOM 3169 N N . SER A 1 401 ? 28.307 -32.233 26.017 1.00 78.06 401 SER A N 1
ATOM 3170 C CA . SER A 1 401 ? 28.235 -30.935 26.709 1.00 78.06 401 SER A CA 1
ATOM 3171 C C . SER A 1 401 ? 27.837 -29.749 25.815 1.00 78.06 401 SER A C 1
ATOM 3173 O O . SER A 1 401 ? 27.807 -28.613 26.284 1.00 78.06 401 SER A O 1
ATOM 3175 N N . VAL A 1 402 ? 27.543 -29.972 24.529 1.00 82.25 402 VAL A N 1
ATOM 3176 C CA . VAL A 1 402 ? 27.121 -28.899 23.611 1.00 82.25 402 VAL A CA 1
ATOM 3177 C C . VAL A 1 402 ? 25.679 -28.480 23.915 1.00 82.25 402 VAL A C 1
ATOM 3179 O O . VAL A 1 402 ? 24.801 -29.325 24.081 1.00 82.25 402 VAL A O 1
ATOM 3182 N N . ILE A 1 403 ? 25.410 -27.174 23.956 1.00 81.12 403 ILE A N 1
ATOM 3183 C CA . ILE A 1 403 ? 24.069 -26.607 24.177 1.00 81.12 403 ILE A CA 1
ATOM 3184 C C . ILE A 1 403 ? 23.541 -26.034 22.845 1.00 81.12 403 ILE A C 1
ATOM 3186 O O . ILE A 1 403 ? 24.305 -25.354 22.157 1.00 81.12 403 ILE A O 1
ATOM 3190 N N . PRO A 1 404 ? 22.268 -26.269 22.460 1.00 81.12 404 PRO A N 1
ATOM 3191 C CA . PRO A 1 404 ? 21.692 -25.715 21.234 1.00 81.12 404 PRO A CA 1
ATOM 3192 C C . PRO A 1 404 ? 21.746 -24.182 21.162 1.00 81.12 404 PRO A C 1
ATOM 3194 O O . PRO A 1 404 ? 21.506 -23.477 22.147 1.00 81.12 404 PRO A O 1
ATOM 3197 N N . GLU A 1 405 ? 21.991 -23.654 19.963 1.00 74.19 405 GLU A N 1
ATOM 3198 C CA . GLU A 1 405 ? 21.879 -22.222 19.691 1.00 74.19 405 GLU A CA 1
ATOM 3199 C C . GLU A 1 405 ? 20.408 -21.782 19.695 1.00 74.19 405 GLU A C 1
ATOM 3201 O O . GLU A 1 405 ? 19.571 -22.346 18.990 1.00 74.19 405 GLU A O 1
ATOM 3206 N N . ALA A 1 406 ? 20.098 -20.733 20.459 1.00 79.00 406 ALA A N 1
ATOM 3207 C CA . ALA A 1 406 ? 18.800 -20.066 20.446 1.00 79.00 406 ALA A CA 1
ATOM 3208 C C . ALA A 1 406 ? 18.986 -18.547 20.619 1.00 79.00 406 ALA A C 1
ATOM 3210 O O . ALA A 1 406 ? 19.861 -18.134 21.393 1.00 79.00 406 ALA A O 1
ATOM 3211 N N . PRO A 1 407 ? 18.190 -17.710 19.923 1.00 78.31 407 PRO A N 1
ATOM 3212 C CA . PRO A 1 407 ? 18.246 -16.257 20.068 1.00 78.31 407 PRO A CA 1
ATOM 3213 C C . PRO A 1 407 ? 17.841 -15.813 21.484 1.00 78.31 407 PRO A C 1
ATOM 3215 O O . PRO A 1 407 ? 17.106 -16.507 22.187 1.00 78.31 407 PRO A O 1
ATOM 3218 N N . ARG A 1 408 ? 18.300 -14.629 21.911 1.00 70.31 408 ARG A N 1
ATOM 3219 C CA . ARG A 1 408 ? 17.949 -14.045 23.218 1.00 70.31 408 ARG A CA 1
ATOM 3220 C C . ARG A 1 408 ? 16.504 -13.520 23.215 1.00 70.31 408 ARG A C 1
ATOM 3222 O O . ARG A 1 408 ? 16.275 -12.340 22.981 1.00 70.31 408 ARG A O 1
ATOM 3229 N N . THR A 1 409 ? 15.532 -14.388 23.485 1.00 61.16 409 THR A N 1
ATOM 3230 C CA . THR A 1 409 ? 14.133 -13.995 23.730 1.00 61.16 409 THR A CA 1
ATOM 3231 C C . THR A 1 409 ? 13.922 -13.592 25.192 1.00 61.16 409 THR A C 1
ATOM 3233 O O . THR A 1 409 ? 14.333 -14.332 26.088 1.00 61.16 409 THR A O 1
ATOM 3236 N N . ALA A 1 410 ? 13.222 -12.483 25.451 1.00 52.28 410 ALA A N 1
ATOM 3237 C CA . ALA A 1 410 ? 12.753 -12.147 26.799 1.00 52.28 410 ALA A CA 1
ATOM 3238 C C . ALA A 1 410 ? 11.810 -13.250 27.322 1.00 52.28 410 ALA A C 1
ATOM 3240 O O . ALA A 1 410 ? 10.877 -13.651 26.622 1.00 52.28 410 ALA A O 1
ATOM 3241 N N . LYS A 1 411 ? 12.064 -13.767 28.533 1.00 50.31 411 LYS A N 1
ATOM 3242 C CA . LYS A 1 411 ? 11.463 -15.029 29.014 1.00 50.31 411 LYS A CA 1
ATOM 3243 C C . LYS A 1 411 ? 9.956 -14.964 29.317 1.00 50.31 411 LYS A C 1
ATOM 3245 O O . LYS A 1 411 ? 9.334 -16.011 29.445 1.00 50.31 411 LYS A O 1
ATOM 3250 N N . GLU A 1 412 ? 9.367 -13.773 29.402 1.00 46.56 412 GLU A N 1
ATOM 3251 C CA . GLU A 1 412 ? 8.045 -13.573 30.022 1.00 46.56 412 GLU A CA 1
ATOM 3252 C C . GLU A 1 412 ? 6.931 -13.168 29.036 1.00 46.56 412 GLU A C 1
ATOM 3254 O O . GLU A 1 412 ? 5.752 -13.303 29.347 1.00 46.56 412 GLU A O 1
ATOM 3259 N N . SER A 1 413 ? 7.267 -12.724 27.818 1.00 48.06 413 SER A N 1
ATOM 3260 C CA . SER A 1 413 ? 6.301 -12.048 26.928 1.00 48.06 413 SER A CA 1
ATOM 3261 C C . SER A 1 413 ? 5.367 -12.978 26.123 1.00 48.06 413 SER A C 1
ATOM 3263 O O . SER A 1 413 ? 4.351 -12.518 25.606 1.00 48.06 413 SER A O 1
ATOM 3265 N N . PHE A 1 414 ? 5.668 -14.282 26.009 1.00 51.44 414 PHE A N 1
ATOM 3266 C CA . PHE A 1 414 ? 4.979 -15.180 25.054 1.00 51.44 414 PHE A CA 1
ATOM 3267 C C . PHE A 1 414 ? 4.314 -16.432 25.664 1.00 51.44 414 PHE A C 1
ATOM 3269 O O . PHE A 1 414 ? 3.566 -17.129 24.978 1.00 51.44 414 PHE A O 1
ATOM 3276 N N . LEU A 1 415 ? 4.542 -16.724 26.951 1.00 44.62 415 LEU A N 1
ATOM 3277 C CA . LEU A 1 415 ? 4.110 -17.983 27.586 1.00 44.62 415 LEU A CA 1
ATOM 3278 C C . LEU A 1 415 ? 2.583 -18.147 27.737 1.00 44.62 415 LEU A C 1
ATOM 3280 O O . LEU A 1 415 ? 2.122 -19.255 27.993 1.00 44.62 415 LEU A O 1
ATOM 3284 N N . GLY A 1 416 ? 1.792 -17.085 27.549 1.00 48.94 416 GLY A N 1
ATOM 3285 C CA . GLY A 1 416 ? 0.330 -17.127 27.686 1.00 48.94 416 GLY A CA 1
ATOM 3286 C C . GLY A 1 416 ? -0.470 -17.437 26.412 1.00 48.94 416 GLY A C 1
ATOM 3287 O O . GLY A 1 416 ? -1.680 -17.634 26.516 1.00 48.94 416 GLY A O 1
ATOM 3288 N N . THR A 1 417 ? 0.146 -17.444 25.218 1.00 52.19 417 THR A N 1
ATOM 3289 C CA . THR A 1 417 ? -0.628 -17.253 23.964 1.00 52.19 417 THR A CA 1
ATOM 3290 C C . THR A 1 417 ? -0.232 -18.152 22.782 1.00 52.19 417 THR A C 1
ATOM 3292 O O . THR A 1 417 ? -0.839 -18.042 21.712 1.00 52.19 417 THR A O 1
ATOM 3295 N N . PHE A 1 418 ? 0.744 -19.060 22.922 1.00 63.53 418 PHE A N 1
ATOM 3296 C CA . PHE A 1 418 ? 1.034 -20.027 21.854 1.00 63.53 418 PHE A CA 1
ATOM 3297 C C . PHE A 1 418 ? 0.111 -21.251 21.916 1.00 63.53 418 PHE A C 1
ATOM 3299 O O . PHE A 1 418 ? 0.222 -22.106 22.792 1.00 63.53 418 PHE A O 1
ATOM 3306 N N . ASP A 1 419 ? -0.790 -21.344 20.940 1.00 65.38 419 ASP A N 1
ATOM 3307 C CA . ASP A 1 419 ? -1.697 -22.476 20.766 1.00 65.38 419 ASP A CA 1
ATOM 3308 C C . ASP A 1 419 ? -0.980 -23.665 20.101 1.00 65.38 419 ASP A C 1
ATOM 3310 O O . ASP A 1 419 ? -0.890 -23.769 18.873 1.00 65.38 419 ASP A O 1
ATOM 3314 N N . TRP A 1 420 ? -0.491 -24.590 20.929 1.00 71.06 420 TRP A N 1
ATOM 3315 C CA . TRP A 1 420 ? 0.171 -25.824 20.495 1.00 71.06 420 TRP A CA 1
ATOM 3316 C C . TRP A 1 420 ? -0.719 -26.746 19.639 1.00 71.06 420 TRP A C 1
ATOM 3318 O O . TRP A 1 420 ? -0.185 -27.573 18.891 1.00 71.06 420 TRP A O 1
ATOM 3328 N N . SER A 1 421 ? -2.053 -26.579 19.637 1.00 62.50 421 SER A N 1
ATOM 3329 C CA . SER A 1 421 ? -2.938 -27.334 18.732 1.00 62.50 421 SER A CA 1
ATOM 3330 C C . SER A 1 421 ? -2.662 -27.029 17.252 1.00 62.50 421 SER A C 1
ATOM 3332 O O . SER A 1 421 ? -2.898 -27.878 16.387 1.00 62.50 421 SER A O 1
ATOM 3334 N N . LEU A 1 422 ? -2.054 -25.873 16.952 1.00 62.66 422 LEU A N 1
ATOM 3335 C CA . LEU A 1 422 ? -1.611 -25.493 15.609 1.00 62.66 422 LEU A CA 1
ATOM 3336 C C . LEU A 1 422 ? -0.539 -26.443 15.043 1.00 62.66 422 LEU A C 1
ATOM 3338 O O . LEU A 1 422 ? -0.430 -26.553 13.820 1.00 62.66 422 LEU A O 1
ATOM 3342 N N . LEU A 1 423 ? 0.210 -27.156 15.898 1.00 60.53 423 LEU A N 1
ATOM 3343 C CA . LEU A 1 423 ? 1.129 -28.216 15.466 1.00 60.53 423 LEU A CA 1
ATOM 3344 C C . LEU A 1 423 ? 0.423 -29.566 15.264 1.00 60.53 423 LEU A C 1
ATOM 3346 O O . LEU A 1 423 ? 0.805 -30.313 14.365 1.00 60.53 423 LEU A O 1
ATOM 3350 N N . LEU A 1 424 ? -0.602 -29.861 16.072 1.00 55.19 424 LEU A N 1
ATOM 3351 C CA . LEU A 1 424 ? -1.330 -31.138 16.083 1.00 55.19 424 LEU A CA 1
ATOM 3352 C C . LEU A 1 424 ? -2.358 -31.259 14.946 1.00 55.19 424 LEU A C 1
ATOM 3354 O O . LEU A 1 424 ? -2.569 -32.350 14.422 1.00 55.19 424 LEU A O 1
ATOM 3358 N N . ALA A 1 425 ? -2.959 -30.145 14.511 1.00 41.25 425 ALA A N 1
ATOM 3359 C CA . ALA A 1 425 ? -3.979 -30.079 13.455 1.00 41.25 425 ALA A CA 1
ATOM 3360 C C . ALA A 1 425 ? -3.433 -30.296 12.018 1.00 41.25 425 ALA A C 1
ATOM 3362 O O . ALA A 1 425 ? -3.867 -29.635 11.067 1.00 41.25 425 ALA A O 1
ATOM 3363 N N . ALA A 1 426 ? -2.445 -31.183 11.874 1.00 34.78 426 ALA A N 1
ATOM 3364 C CA . ALA A 1 426 ? -1.771 -31.553 10.630 1.00 34.78 426 ALA A CA 1
ATOM 3365 C C . ALA A 1 426 ? -1.910 -33.050 10.278 1.00 34.78 426 ALA A C 1
ATOM 3367 O O . ALA A 1 426 ? -1.546 -33.445 9.169 1.00 34.78 426 ALA A O 1
ATOM 3368 N N . THR A 1 427 ? -2.451 -33.881 11.176 1.00 28.69 427 THR A N 1
ATOM 3369 C CA . THR A 1 427 ? -2.822 -35.268 10.861 1.00 28.69 427 THR A CA 1
ATOM 3370 C C . THR A 1 427 ? -4.110 -35.309 10.021 1.00 28.69 427 THR A C 1
ATOM 3372 O O . THR A 1 427 ? -5.050 -34.559 10.295 1.00 28.69 427 THR A O 1
ATOM 3375 N N . PRO A 1 428 ? -4.194 -36.162 8.983 1.00 27.47 428 PRO A N 1
ATOM 3376 C CA . PRO A 1 428 ? -5.424 -36.339 8.219 1.00 27.47 428 PRO A CA 1
ATOM 3377 C C . PRO A 1 428 ? -6.397 -37.236 8.995 1.00 27.47 428 PRO A C 1
ATOM 3379 O O . PRO A 1 428 ? -6.267 -38.457 8.991 1.00 27.47 428 PRO A O 1
ATOM 3382 N N . THR A 1 429 ? -7.381 -36.635 9.660 1.00 25.39 429 THR A N 1
ATOM 3383 C CA . THR A 1 429 ? -8.526 -37.366 10.220 1.00 25.39 429 THR A CA 1
ATOM 3384 C C . THR A 1 429 ? -9.461 -37.808 9.096 1.00 25.39 429 THR A C 1
ATOM 3386 O O . THR A 1 429 ? -10.009 -36.962 8.387 1.00 25.39 429 THR A O 1
ATOM 3389 N N . GLU A 1 430 ? -9.661 -39.115 8.936 1.00 25.97 430 GLU A N 1
ATOM 3390 C CA . GLU A 1 430 ? -10.663 -39.662 8.015 1.00 25.97 430 GLU A CA 1
ATOM 3391 C C . GLU A 1 430 ? -12.082 -39.414 8.561 1.00 25.97 430 GLU A C 1
ATOM 3393 O O . GLU A 1 430 ? -12.357 -39.652 9.739 1.00 25.97 430 GLU A O 1
ATOM 3398 N N . GLU A 1 431 ? -12.992 -38.914 7.719 1.00 24.77 431 GLU A N 1
ATOM 3399 C CA . GLU A 1 431 ? -14.381 -38.647 8.113 1.00 24.77 431 GLU A CA 1
ATOM 3400 C C . GLU A 1 431 ? -15.249 -39.913 8.023 1.00 24.77 431 GLU A C 1
ATOM 3402 O O . GLU A 1 431 ? -15.230 -40.647 7.034 1.00 24.77 431 GLU A O 1
ATOM 3407 N N . ILE A 1 432 ? -16.046 -40.152 9.067 1.00 32.41 432 ILE A N 1
ATOM 3408 C CA . ILE A 1 432 ? -16.888 -41.345 9.226 1.00 32.41 432 ILE A CA 1
ATOM 3409 C C . ILE A 1 432 ? -18.171 -41.230 8.388 1.00 32.41 432 ILE A C 1
ATOM 3411 O O . ILE A 1 432 ? -18.860 -40.210 8.434 1.00 32.41 432 ILE A O 1
ATOM 3415 N N . GLN A 1 433 ? -18.569 -42.322 7.729 1.00 25.78 433 GLN A N 1
ATOM 3416 C CA . GLN A 1 433 ? -19.957 -42.554 7.301 1.00 25.78 433 GLN A CA 1
ATOM 3417 C C . GLN A 1 433 ? -20.480 -43.890 7.858 1.00 25.78 433 GLN A C 1
ATOM 3419 O O . GLN A 1 433 ? -19.708 -44.706 8.359 1.00 25.78 433 GLN A O 1
ATOM 3424 N N . LYS A 1 434 ? -21.808 -44.040 7.898 1.00 27.00 434 LYS A N 1
ATOM 3425 C CA . LYS A 1 434 ? -22.520 -44.881 8.875 1.00 27.00 434 LYS A CA 1
ATOM 3426 C C . LYS A 1 434 ? -23.238 -46.105 8.286 1.00 27.00 434 LYS A C 1
ATOM 3428 O O . LYS A 1 434 ? -23.485 -46.140 7.088 1.00 27.00 434 LYS A O 1
ATOM 3433 N N . GLU A 1 435 ? -23.735 -46.936 9.218 1.00 23.80 435 GLU A N 1
ATOM 3434 C CA . GLU A 1 435 ? -24.850 -47.898 9.083 1.00 23.80 435 GLU A CA 1
ATOM 3435 C C . GLU A 1 435 ? -24.509 -49.120 8.181 1.00 23.80 435 GLU A C 1
ATOM 3437 O O . GLU A 1 435 ? -23.731 -49.019 7.241 1.00 23.80 435 GLU A O 1
ATOM 3442 N N . GLU A 1 436 ? -24.931 -50.360 8.459 1.00 22.12 436 GLU A N 1
ATOM 3443 C CA . GLU A 1 436 ? -25.995 -50.879 9.341 1.00 22.12 436 GLU A CA 1
ATOM 3444 C C . GLU A 1 436 ? -25.573 -52.217 10.033 1.00 22.12 436 GLU A C 1
ATOM 3446 O O . GLU A 1 436 ? -24.424 -52.645 9.925 1.00 22.12 436 GLU A O 1
ATOM 3451 N N . SER A 1 437 ? -26.472 -52.864 10.789 1.00 20.42 437 SER A N 1
ATOM 3452 C CA . SER A 1 437 ? -26.264 -54.137 11.535 1.00 20.42 437 SER A CA 1
ATOM 3453 C C . SER A 1 437 ? -26.814 -55.363 10.737 1.00 20.42 437 SER A C 1
ATOM 3455 O O . SER A 1 437 ? -27.141 -55.151 9.567 1.00 20.42 437 SER A O 1
ATOM 3457 N N . PRO A 1 438 ? -26.964 -56.628 11.242 1.00 29.36 438 PRO A N 1
ATOM 3458 C CA . PRO A 1 438 ? -26.715 -57.202 12.585 1.00 29.36 438 PRO A CA 1
ATOM 3459 C C . PRO A 1 438 ? -26.096 -58.640 12.632 1.00 29.36 438 PRO A C 1
ATOM 3461 O O . PRO A 1 438 ? -25.840 -59.261 11.605 1.00 29.36 438 PRO A O 1
ATOM 3464 N N . THR A 1 439 ? -26.014 -59.216 13.853 1.00 20.98 439 THR A N 1
ATOM 3465 C CA . THR A 1 439 ? -25.884 -60.670 14.195 1.00 20.98 439 THR A CA 1
ATOM 3466 C C . THR A 1 439 ? -24.575 -61.398 13.799 1.00 20.98 439 THR A C 1
ATOM 3468 O O . THR A 1 439 ? -23.888 -60.994 12.874 1.00 20.98 439 THR A O 1
ATOM 3471 N N . GLU A 1 440 ? -24.110 -62.450 14.494 1.00 23.77 440 GLU A N 1
ATOM 3472 C CA . GLU A 1 440 ? -24.775 -63.387 15.426 1.00 23.77 440 GLU A CA 1
ATOM 3473 C C . GLU A 1 440 ? -23.803 -63.898 16.536 1.00 23.77 440 GLU A C 1
ATOM 3475 O O . GLU A 1 440 ? -22.626 -64.097 16.261 1.00 23.77 440 GLU A O 1
ATOM 3480 N N . GLU A 1 441 ? -24.318 -64.081 17.766 1.00 23.23 441 GLU A N 1
ATOM 3481 C CA . GLU A 1 441 ? -24.055 -65.138 18.789 1.00 23.23 441 GLU A CA 1
ATOM 3482 C C . GLU A 1 441 ? -22.670 -65.826 19.002 1.00 23.23 441 GLU A C 1
ATOM 3484 O O . GLU A 1 441 ? -21.921 -66.096 18.075 1.00 23.23 441 GLU A O 1
ATOM 3489 N N . SER A 1 442 ? -22.277 -66.318 20.196 1.00 23.23 442 SER A N 1
ATOM 3490 C CA . SER A 1 442 ? -22.854 -66.420 21.569 1.00 23.23 442 SER A CA 1
ATOM 3491 C C . SER A 1 442 ? -21.706 -66.794 22.574 1.00 23.23 442 SER A C 1
ATOM 3493 O O . SER A 1 442 ? -20.577 -66.969 22.125 1.00 23.23 442 SER A O 1
ATOM 3495 N N . LYS A 1 443 ? -21.805 -66.926 23.919 1.00 24.22 443 LYS A N 1
ATOM 3496 C CA . LYS A 1 443 ? -22.850 -67.417 24.860 1.00 24.22 443 LYS A CA 1
ATOM 3497 C C . LYS A 1 443 ? -22.623 -66.937 26.318 1.00 24.22 443 LYS A C 1
ATOM 3499 O O . LYS A 1 443 ? -21.471 -66.915 26.722 1.00 24.22 443 LYS A O 1
ATOM 3504 N N . LYS A 1 444 ? -23.731 -66.799 27.085 1.00 24.28 444 LYS A N 1
ATOM 3505 C CA . LYS A 1 444 ? -23.976 -67.213 28.508 1.00 24.28 444 LYS A CA 1
ATOM 3506 C C . LYS A 1 444 ? -23.023 -66.732 29.637 1.00 24.28 444 LYS A C 1
ATOM 3508 O O . LYS A 1 444 ? -21.821 -66.681 29.450 1.00 24.28 444 LYS A O 1
ATOM 3513 N N . GLU A 1 445 ? -23.451 -66.491 30.884 1.00 22.86 445 GLU A N 1
ATOM 3514 C CA . GLU A 1 445 ? -24.774 -66.425 31.558 1.00 22.86 445 GLU A CA 1
ATOM 3515 C C . GLU A 1 445 ? -24.583 -65.626 32.874 1.00 22.86 445 GLU A C 1
ATOM 3517 O O . GLU A 1 445 ? -23.633 -65.911 33.595 1.00 22.86 445 GLU A O 1
ATOM 3522 N N . GLY A 1 446 ? -25.347 -64.557 33.145 1.00 24.17 446 GLY A N 1
ATOM 3523 C CA . GLY A 1 446 ? -26.465 -64.552 34.121 1.00 24.17 446 GLY A CA 1
ATOM 3524 C C . GLY A 1 446 ? -26.065 -63.838 35.439 1.00 24.17 446 GLY A C 1
ATOM 3525 O O . GLY A 1 446 ? -24.885 -63.841 35.766 1.00 24.17 446 GLY A O 1
ATOM 3526 N N . VAL A 1 447 ? -26.927 -63.186 36.238 1.00 22.47 447 VAL A N 1
ATOM 3527 C CA . VAL A 1 447 ? -28.402 -63.015 36.258 1.00 22.47 447 VAL A CA 1
ATOM 3528 C C . VAL A 1 447 ? -28.763 -61.646 36.910 1.00 22.47 447 VAL A C 1
ATOM 3530 O O . VAL A 1 447 ? -28.036 -61.232 37.804 1.00 22.47 447 VAL A O 1
ATOM 3533 N N . GLU A 1 448 ? -29.845 -61.006 36.418 1.00 22.83 448 GLU A N 1
ATOM 3534 C CA . GLU A 1 448 ? -30.814 -59.972 36.936 1.00 22.83 448 GLU A CA 1
ATOM 3535 C C . GLU A 1 448 ? -30.597 -59.256 38.314 1.00 22.83 448 GLU A C 1
ATOM 3537 O O . GLU A 1 448 ? -29.933 -59.795 39.191 1.00 22.83 448 GLU A O 1
ATOM 3542 N N . THR A 1 449 ? -31.142 -58.064 38.651 1.00 21.53 449 THR A N 1
ATOM 3543 C CA . THR A 1 449 ? -32.287 -57.201 38.194 1.00 21.53 449 THR A CA 1
ATOM 3544 C C . THR A 1 449 ? -31.849 -55.707 38.056 1.00 21.53 449 THR A C 1
ATOM 3546 O O . THR A 1 449 ? -30.762 -55.370 38.512 1.00 21.53 449 THR A O 1
ATOM 3549 N N . GLU A 1 450 ? -32.488 -54.757 37.340 1.00 22.56 450 GLU A N 1
ATOM 3550 C CA . GLU A 1 450 ? -33.804 -54.059 37.518 1.00 22.56 450 GLU A CA 1
ATOM 3551 C C . GLU A 1 450 ? -34.042 -53.487 38.951 1.00 22.56 450 GLU A C 1
ATOM 3553 O O . GLU A 1 450 ? -33.654 -54.144 39.915 1.00 22.56 450 GLU A O 1
ATOM 3558 N N . GLU A 1 451 ? -34.596 -52.279 39.215 1.00 22.20 451 GLU A N 1
ATOM 3559 C CA . GLU A 1 451 ? -35.489 -51.344 38.465 1.00 22.20 451 GLU A CA 1
ATOM 3560 C C . GLU A 1 451 ? -35.113 -49.813 38.573 1.00 22.20 451 GLU A C 1
ATOM 3562 O O . GLU A 1 451 ? -33.972 -49.455 38.852 1.00 22.20 451 GLU A O 1
ATOM 3567 N N . ASN A 1 452 ? -36.078 -48.910 38.288 1.00 22.05 452 ASN A N 1
ATOM 3568 C CA . ASN A 1 452 ? -36.036 -47.433 38.167 1.00 22.05 452 ASN A CA 1
ATOM 3569 C C . ASN A 1 452 ? -36.325 -46.649 39.491 1.00 22.05 452 ASN A C 1
ATOM 3571 O O . ASN A 1 452 ? -36.506 -47.252 40.543 1.00 22.05 452 ASN A O 1
ATOM 3575 N N . ILE A 1 453 ? -36.549 -45.320 39.351 1.00 22.89 453 ILE A N 1
ATOM 3576 C CA . ILE A 1 453 ? -37.329 -44.359 40.194 1.00 22.89 453 ILE A CA 1
ATOM 3577 C C . ILE A 1 453 ? -36.507 -43.231 40.881 1.00 22.89 453 ILE A C 1
ATOM 3579 O O . ILE A 1 453 ? -35.279 -43.239 40.895 1.00 22.89 453 ILE A O 1
ATOM 3583 N N . GLU A 1 454 ? -37.224 -42.162 41.249 1.00 22.48 454 GLU A N 1
ATOM 3584 C CA . GLU A 1 454 ? -36.834 -40.756 41.432 1.00 22.48 454 GLU A CA 1
ATOM 3585 C C . GLU A 1 454 ? -36.531 -40.344 42.902 1.00 22.48 454 GLU A C 1
ATOM 3587 O O . GLU A 1 454 ? -36.543 -41.162 43.815 1.00 22.48 454 GLU A O 1
ATOM 3592 N N . GLU A 1 455 ? -36.380 -39.023 43.096 1.00 20.64 455 GLU A N 1
ATOM 3593 C CA . GLU A 1 455 ? -36.551 -38.224 44.332 1.00 20.64 455 GLU A CA 1
ATOM 3594 C C . GLU A 1 455 ? -35.378 -37.971 45.317 1.00 20.64 455 GLU A C 1
ATOM 3596 O O . GLU A 1 455 ? -34.739 -38.859 45.866 1.00 20.64 455 GLU A O 1
ATOM 3601 N N . ASN A 1 456 ? -35.203 -36.666 45.588 1.00 21.66 456 ASN A N 1
ATOM 3602 C CA . ASN A 1 456 ? -34.975 -35.985 46.877 1.00 21.66 456 ASN A CA 1
ATOM 3603 C C . ASN A 1 456 ? -33.989 -36.573 47.915 1.00 21.66 456 ASN A C 1
ATOM 3605 O O . ASN A 1 456 ? -34.264 -37.555 48.595 1.00 21.66 456 ASN A O 1
ATOM 3609 N N . GLY A 1 457 ? -32.900 -35.833 48.170 1.00 22.55 457 GLY A N 1
ATOM 3610 C CA . GLY A 1 457 ? -31.962 -36.083 49.277 1.00 22.55 457 GLY A CA 1
ATOM 3611 C C . GLY A 1 457 ? -32.142 -35.164 50.498 1.00 22.55 457 GLY A C 1
ATOM 3612 O O . GLY A 1 457 ? -33.078 -34.362 50.576 1.00 22.55 457 GLY A O 1
ATOM 3613 N N . HIS A 1 458 ? -31.199 -35.246 51.445 1.00 21.19 458 HIS A N 1
ATOM 3614 C CA . HIS A 1 458 ? -31.107 -34.349 52.604 1.00 21.19 458 HIS A CA 1
ATOM 3615 C C . HIS A 1 458 ? -29.672 -34.221 53.161 1.00 21.19 458 HIS A C 1
ATOM 3617 O O . HIS A 1 458 ? -28.829 -35.087 52.948 1.00 21.19 458 HIS A O 1
ATOM 3623 N N . LYS A 1 459 ? -29.422 -33.116 53.879 1.00 24.30 459 LYS A N 1
ATOM 3624 C CA . LYS A 1 459 ? -28.366 -32.947 54.910 1.00 24.30 459 LYS A CA 1
ATOM 3625 C C . LYS A 1 459 ? -28.827 -33.640 56.228 1.00 24.30 459 LYS A C 1
ATOM 3627 O O . LYS A 1 459 ? -29.991 -34.047 56.230 1.00 24.30 459 LYS A O 1
ATOM 3632 N N . PRO A 1 460 ? -28.068 -33.712 57.355 1.00 38.16 460 PRO A N 1
ATOM 3633 C CA . PRO A 1 460 ? -26.844 -32.978 57.754 1.00 38.16 460 PRO A CA 1
ATOM 3634 C C . PRO A 1 460 ? -25.803 -33.849 58.528 1.00 38.16 460 PRO A C 1
ATOM 3636 O O . PRO A 1 460 ? -25.790 -35.058 58.345 1.00 38.16 460 PRO A O 1
ATOM 3639 N N . GLU A 1 461 ? -24.995 -33.204 59.395 1.00 22.44 461 GLU A N 1
ATOM 3640 C CA . GLU A 1 461 ? -24.375 -33.743 60.637 1.00 22.44 461 GLU A CA 1
ATOM 3641 C C . GLU A 1 461 ? -23.212 -34.772 60.525 1.00 22.44 461 GLU A C 1
ATOM 3643 O O . GLU A 1 461 ? -23.177 -35.591 59.615 1.00 22.44 461 GLU A O 1
ATOM 3648 N N . GLU A 1 462 ? -22.207 -34.808 61.423 1.00 24.41 462 GLU A N 1
ATOM 3649 C CA . GLU A 1 462 ? -21.617 -33.776 62.316 1.00 24.41 462 GLU A CA 1
ATOM 3650 C C . GLU A 1 462 ? -20.253 -34.256 62.898 1.00 24.41 462 GLU A C 1
ATOM 3652 O O . GLU A 1 462 ? -20.085 -35.454 63.094 1.00 24.41 462 GLU A O 1
ATOM 3657 N N . GLU A 1 463 ? -19.345 -33.310 63.210 1.00 23.47 463 GLU A N 1
ATOM 3658 C CA . GLU A 1 463 ? -18.209 -33.362 64.184 1.00 23.47 463 GLU A CA 1
ATOM 3659 C C . GLU A 1 463 ? -17.233 -34.595 64.159 1.00 23.47 463 GLU A C 1
ATOM 3661 O O . GLU A 1 463 ? -17.295 -35.419 63.257 1.00 23.47 463 GLU A O 1
ATOM 3666 N N . GLU A 1 464 ? -16.174 -34.782 64.975 1.00 22.84 464 GLU A N 1
ATOM 3667 C CA . GLU A 1 464 ? -15.529 -34.087 66.119 1.00 22.84 464 GLU A CA 1
ATOM 3668 C C . GLU A 1 464 ? -13.997 -33.925 65.856 1.00 22.84 464 GLU A C 1
ATOM 3670 O O . GLU A 1 464 ? -13.415 -34.758 65.165 1.00 22.84 464 GLU A O 1
ATOM 3675 N N . LYS A 1 465 ? -13.332 -32.784 66.153 1.00 24.02 465 LYS A N 1
ATOM 3676 C CA . LYS A 1 465 ? -12.720 -32.317 67.443 1.00 24.02 465 LYS A CA 1
ATOM 3677 C C . LYS A 1 465 ? -11.549 -33.216 67.940 1.00 24.02 465 LYS A C 1
ATOM 3679 O O . LYS A 1 465 ? -11.529 -34.393 67.618 1.00 24.02 465 LYS A O 1
ATOM 3684 N N . ILE A 1 466 ? -10.531 -32.802 68.720 1.00 24.69 466 ILE A N 1
ATOM 3685 C CA . ILE A 1 466 ? -10.038 -31.524 69.319 1.00 24.69 466 ILE A CA 1
ATOM 3686 C C . ILE A 1 466 ? -8.479 -31.674 69.495 1.00 24.69 466 ILE A C 1
ATOM 3688 O O . ILE A 1 466 ? -7.963 -32.690 69.038 1.00 24.69 466 ILE A O 1
ATOM 3692 N N . GLU A 1 467 ? -7.580 -30.799 69.990 1.00 23.98 467 GLU A N 1
ATOM 3693 C CA . GLU A 1 467 ? -7.502 -29.734 71.024 1.00 23.98 467 GLU A CA 1
ATOM 3694 C C . GLU A 1 467 ? -6.379 -28.722 70.591 1.00 23.98 467 GLU A C 1
ATOM 3696 O O . GLU A 1 467 ? -5.399 -29.164 70.000 1.00 23.98 467 GLU A O 1
ATOM 3701 N N . GLN A 1 468 ? -6.556 -27.383 70.592 1.00 24.95 468 GLN A N 1
ATOM 3702 C CA . GLN A 1 468 ? -6.097 -26.359 71.587 1.00 24.95 468 GLN A CA 1
ATOM 3703 C C . GLN A 1 468 ? -4.566 -26.219 71.827 1.00 24.95 468 GLN A C 1
ATOM 3705 O O . GLN A 1 468 ? -3.815 -27.146 71.566 1.00 24.95 468 GLN A O 1
ATOM 3710 N N . GLN A 1 469 ? -3.993 -25.114 72.342 1.00 24.95 469 GLN A N 1
ATOM 3711 C CA . GLN A 1 469 ? -4.425 -23.774 72.837 1.00 24.95 469 GLN A CA 1
ATOM 3712 C C . GLN A 1 469 ? -3.180 -22.834 72.717 1.00 24.95 469 GLN A C 1
ATOM 3714 O O . GLN A 1 469 ? -2.079 -23.362 72.581 1.00 24.95 469 GLN A O 1
ATOM 3719 N N . ASN A 1 470 ? -3.163 -21.494 72.808 1.00 23.64 470 ASN A N 1
ATOM 3720 C CA . ASN A 1 470 ? -4.121 -20.364 72.885 1.00 23.64 470 ASN A CA 1
ATOM 3721 C C . ASN A 1 470 ? -3.341 -19.101 72.368 1.00 23.64 470 ASN A C 1
ATOM 3723 O O . ASN A 1 470 ? -2.193 -19.261 71.958 1.00 23.64 470 ASN A O 1
ATOM 3727 N N . GLY A 1 471 ? -3.780 -17.834 72.365 1.00 22.84 471 GLY A N 1
ATOM 3728 C CA . GLY A 1 471 ? -5.045 -17.166 72.716 1.00 22.84 471 GLY A CA 1
ATOM 3729 C C . GLY A 1 471 ? -4.808 -15.685 73.074 1.00 22.84 471 GLY A C 1
ATOM 3730 O O . GLY A 1 471 ? -3.860 -15.448 73.807 1.00 22.84 471 GLY A O 1
ATOM 3731 N N . ASN A 1 472 ? -5.674 -14.778 72.582 1.00 22.11 472 ASN A N 1
ATOM 3732 C CA . ASN A 1 472 ? -5.991 -13.380 72.990 1.00 22.11 472 ASN A CA 1
ATOM 3733 C C . ASN A 1 472 ? -4.824 -12.386 73.314 1.00 22.11 472 ASN A C 1
ATOM 3735 O O . ASN A 1 472 ? -3.739 -12.771 73.716 1.00 22.11 472 ASN A O 1
ATOM 3739 N N . ASP A 1 473 ? -4.913 -11.074 73.058 1.00 23.30 473 ASP A N 1
ATOM 3740 C CA . ASP A 1 473 ? -5.872 -10.096 73.614 1.00 23.30 473 ASP A CA 1
ATOM 3741 C C . ASP A 1 473 ? -6.178 -8.900 72.670 1.00 23.30 473 ASP A C 1
ATOM 3743 O O . ASP A 1 473 ? -5.725 -8.844 71.527 1.00 23.30 473 ASP A O 1
ATOM 3747 N N . GLU A 1 474 ? -7.022 -7.978 73.151 1.00 22.64 474 GLU A N 1
ATOM 3748 C CA . GLU A 1 474 ? -7.647 -6.857 72.428 1.00 22.64 474 GLU A CA 1
ATOM 3749 C C . GLU A 1 474 ? -6.945 -5.483 72.647 1.00 22.64 474 GLU A C 1
ATOM 3751 O O . GLU A 1 474 ? -5.923 -5.393 73.322 1.00 22.64 474 GLU A O 1
ATOM 3756 N N . HIS A 1 475 ? -7.600 -4.418 72.149 1.00 25.41 475 HIS A N 1
ATOM 3757 C CA . HIS A 1 475 ? -7.505 -2.985 72.511 1.00 25.41 475 HIS A CA 1
ATOM 3758 C C . HIS A 1 475 ? -6.565 -2.006 71.755 1.00 25.41 475 HIS A C 1
ATOM 3760 O O . HIS A 1 475 ? -5.379 -2.247 71.571 1.00 25.41 475 HIS A O 1
ATOM 3766 N N . ASN A 1 476 ? -7.193 -0.887 71.336 1.00 21.61 476 ASN A N 1
ATOM 3767 C CA . ASN A 1 476 ? -6.940 0.550 71.622 1.00 21.61 476 ASN A CA 1
ATOM 3768 C C . ASN A 1 476 ? -5.487 1.092 71.721 1.00 21.61 476 ASN A C 1
ATOM 3770 O O . ASN A 1 476 ? -4.603 0.414 72.222 1.00 21.61 476 ASN A O 1
ATOM 3774 N N . GLU A 1 477 ? -5.166 2.359 71.409 1.00 20.91 477 GLU A N 1
ATOM 3775 C CA . GLU A 1 477 ? -5.837 3.492 70.722 1.00 20.91 477 GLU A CA 1
ATOM 3776 C C . GLU A 1 477 ? -4.772 4.580 70.402 1.00 20.91 477 GLU A C 1
ATOM 3778 O O . GLU A 1 477 ? -3.618 4.451 70.796 1.00 20.91 477 GLU A O 1
ATOM 3783 N N . GLU A 1 478 ? -5.183 5.629 69.682 1.00 20.16 478 GLU A N 1
ATOM 3784 C CA . GLU A 1 478 ? -4.716 7.036 69.745 1.00 20.16 478 GLU A CA 1
ATOM 3785 C C . GLU A 1 478 ? -3.252 7.402 70.125 1.00 20.16 478 GLU A C 1
ATOM 3787 O O . GLU A 1 478 ? -2.805 7.284 71.261 1.00 20.16 478 GLU A O 1
ATOM 3792 N N . SER A 1 479 ? -2.570 8.018 69.147 1.00 22.44 479 SER A N 1
ATOM 3793 C CA . SER A 1 479 ? -1.740 9.245 69.238 1.00 22.44 479 SER A CA 1
ATOM 3794 C C . SER A 1 479 ? -1.153 9.706 70.589 1.00 22.44 479 SER A C 1
ATOM 3796 O O . SER A 1 479 ? -1.885 10.067 71.508 1.00 22.44 479 SER A O 1
ATOM 3798 N N . ASN A 1 480 ? 0.161 9.961 70.617 1.00 22.06 480 ASN A N 1
ATOM 3799 C CA . ASN A 1 480 ? 0.754 11.309 70.447 1.00 22.06 480 ASN A CA 1
ATOM 3800 C C . ASN A 1 480 ? 2.285 11.146 70.228 1.00 22.06 480 ASN A C 1
ATOM 3802 O O . ASN A 1 480 ? 2.850 10.174 70.722 1.00 22.06 480 ASN A O 1
ATOM 3806 N N . ASP A 1 481 ? 3.012 11.889 69.389 1.00 22.36 481 ASP A N 1
ATOM 3807 C CA . ASP A 1 481 ? 3.081 13.340 69.112 1.00 22.36 481 ASP A CA 1
ATOM 3808 C C . ASP A 1 481 ? 3.946 14.111 70.137 1.00 22.36 481 ASP A C 1
ATOM 3810 O O . ASP A 1 481 ? 3.914 13.800 71.330 1.00 22.36 481 ASP A O 1
ATOM 3814 N N . ASN A 1 482 ? 4.654 15.149 69.665 1.00 23.83 482 ASN A N 1
ATOM 3815 C CA . ASN A 1 482 ? 5.607 16.041 70.370 1.00 23.83 482 ASN A CA 1
ATOM 3816 C C . ASN A 1 482 ? 7.054 15.521 70.610 1.00 23.83 482 ASN A C 1
ATOM 3818 O O . ASN A 1 482 ? 7.244 14.394 71.060 1.00 23.83 482 ASN A O 1
ATOM 3822 N N . ASN A 1 483 ? 8.123 16.321 70.435 1.00 23.39 483 ASN A N 1
ATOM 3823 C CA . ASN A 1 483 ? 8.283 17.579 69.673 1.00 23.39 483 ASN A CA 1
ATOM 3824 C C . ASN A 1 483 ? 9.781 17.879 69.394 1.00 23.39 483 ASN A C 1
ATOM 3826 O O . ASN A 1 483 ? 10.638 17.184 69.934 1.00 23.39 483 ASN A O 1
ATOM 3830 N N . GLU A 1 484 ? 10.025 18.872 68.522 1.00 22.30 484 GLU A N 1
ATOM 3831 C CA . GLU A 1 484 ? 10.967 20.030 68.599 1.00 22.30 484 GLU A CA 1
ATOM 3832 C C . GLU A 1 484 ? 12.272 19.899 69.445 1.00 22.30 484 GLU A C 1
ATOM 3834 O O . GLU A 1 484 ? 12.320 19.242 70.476 1.00 22.30 484 GLU A O 1
ATOM 3839 N N . GLU A 1 485 ? 13.398 20.534 69.101 1.00 24.89 485 GLU A N 1
ATOM 3840 C CA . GLU A 1 485 ? 13.555 21.897 68.554 1.00 24.89 485 GLU A CA 1
ATOM 3841 C C . GLU A 1 485 ? 14.567 22.006 67.389 1.00 24.89 485 GLU A C 1
ATOM 3843 O O . GLU A 1 485 ? 15.280 21.065 67.039 1.00 24.89 485 GLU A O 1
ATOM 3848 N N . GLU A 1 486 ? 14.578 23.185 66.763 1.00 23.08 486 GLU A N 1
ATOM 3849 C CA . GLU A 1 486 ? 15.473 23.601 65.678 1.00 23.08 486 GLU A CA 1
ATOM 3850 C C . GLU A 1 486 ? 16.893 23.918 66.188 1.00 23.08 486 GLU A C 1
ATOM 3852 O O . GLU A 1 486 ? 17.056 24.357 67.322 1.00 23.08 486 GLU A O 1
ATOM 3857 N N . GLU A 1 487 ? 17.901 23.883 65.308 1.00 24.00 487 GLU A N 1
ATOM 3858 C CA . GLU A 1 487 ? 18.765 25.065 65.153 1.00 24.00 487 GLU A CA 1
ATOM 3859 C C . GLU A 1 487 ? 19.444 25.103 63.772 1.00 24.00 487 GLU A C 1
ATOM 3861 O O . GLU A 1 487 ? 19.639 24.080 63.114 1.00 24.00 487 GLU A O 1
ATOM 3866 N N . VAL A 1 488 ? 19.788 26.312 63.323 1.00 21.86 488 VAL A N 1
ATOM 3867 C CA . VAL A 1 488 ? 20.433 26.598 62.033 1.00 21.86 488 VAL A CA 1
ATOM 3868 C C . VAL A 1 488 ? 21.781 27.254 62.294 1.00 21.86 488 VAL A C 1
ATOM 3870 O O . VAL A 1 488 ? 21.823 28.243 63.023 1.00 21.86 488 VAL A O 1
ATOM 3873 N N . ASN A 1 489 ? 22.850 26.785 61.638 1.00 22.55 489 ASN A N 1
ATOM 3874 C CA . ASN A 1 489 ? 23.860 27.651 61.009 1.00 22.55 489 ASN A CA 1
ATOM 3875 C C . ASN A 1 489 ? 24.878 26.865 60.166 1.00 22.55 489 ASN A C 1
ATOM 3877 O O . ASN A 1 489 ? 25.231 25.729 60.479 1.00 22.55 489 ASN A O 1
ATOM 3881 N N . ASP A 1 490 ? 25.388 27.521 59.125 1.00 22.58 490 ASP A N 1
ATOM 3882 C CA . ASP A 1 490 ? 26.564 27.094 58.366 1.00 22.58 490 ASP A CA 1
ATOM 3883 C C . ASP A 1 490 ? 27.843 27.130 59.222 1.00 22.58 490 ASP A C 1
ATOM 3885 O O . ASP A 1 490 ? 27.905 27.855 60.219 1.00 22.58 490 ASP A O 1
ATOM 3889 N N . ASN A 1 491 ? 28.919 26.477 58.757 1.00 23.02 491 ASN A N 1
ATOM 3890 C CA . ASN A 1 491 ? 30.086 27.173 58.169 1.00 23.02 491 ASN A CA 1
ATOM 3891 C C . ASN A 1 491 ? 31.310 26.233 57.977 1.00 23.02 491 ASN A C 1
ATOM 3893 O O . ASN A 1 491 ? 31.830 25.730 58.966 1.00 23.02 491 ASN A O 1
ATOM 3897 N N . LYS A 1 492 ? 31.863 26.211 56.742 1.00 23.14 492 LYS A N 1
ATOM 3898 C CA . LYS A 1 492 ? 33.315 26.403 56.438 1.00 23.14 492 LYS A CA 1
ATOM 3899 C C . LYS A 1 492 ? 34.298 25.210 56.757 1.00 23.14 492 LYS A C 1
ATOM 3901 O O . LYS A 1 492 ? 34.054 24.455 57.682 1.00 23.14 492 LYS A O 1
ATOM 3906 N N . VAL A 1 493 ? 35.318 24.873 55.920 1.00 22.23 493 VAL A N 1
ATOM 3907 C CA . VAL A 1 493 ? 36.695 25.482 55.731 1.00 22.23 493 VAL A CA 1
ATOM 3908 C C . VAL A 1 493 ? 37.800 24.593 56.342 1.00 22.23 493 VAL A C 1
ATOM 3910 O O . VAL A 1 493 ? 37.505 23.919 57.322 1.00 22.23 493 VAL A O 1
ATOM 3913 N N . GLU A 1 494 ? 39.052 24.503 55.861 1.00 23.20 494 GLU A N 1
ATOM 3914 C CA . GLU A 1 494 ? 39.802 25.102 54.720 1.00 23.20 494 GLU A CA 1
ATOM 3915 C C . GLU A 1 494 ? 40.988 24.162 54.323 1.00 23.20 494 GLU A C 1
ATOM 3917 O O . GLU A 1 494 ? 41.193 23.167 55.013 1.00 23.20 494 GLU A O 1
ATOM 3922 N N . GLU A 1 495 ? 41.764 24.525 53.277 1.00 22.59 495 GLU A N 1
ATOM 3923 C CA . GLU A 1 495 ? 43.238 24.284 53.125 1.00 22.59 495 GLU A CA 1
ATOM 3924 C C . GLU A 1 495 ? 43.773 22.811 52.977 1.00 22.59 495 GLU A C 1
ATOM 3926 O O . GLU A 1 495 ? 43.131 21.853 53.397 1.00 22.59 495 GLU A O 1
ATOM 3931 N N . GLU A 1 496 ? 44.919 22.488 52.336 1.00 22.48 496 GLU A N 1
ATOM 3932 C CA . GLU A 1 496 ? 45.912 23.253 51.534 1.00 22.48 496 GLU A CA 1
ATOM 3933 C C . GLU A 1 496 ? 46.778 22.345 50.603 1.00 22.48 496 GLU A C 1
ATOM 3935 O O . GLU A 1 496 ? 46.694 21.126 50.705 1.00 22.48 496 GLU A O 1
ATOM 3940 N N . GLU A 1 497 ? 47.577 22.980 49.717 1.00 22.61 497 GLU A N 1
ATOM 3941 C CA . GLU A 1 497 ? 48.865 22.591 49.050 1.00 22.61 497 GLU A CA 1
ATOM 3942 C C . GLU A 1 497 ? 49.113 21.138 48.528 1.00 22.61 497 GLU A C 1
ATOM 3944 O O . GLU A 1 497 ? 48.796 20.141 49.163 1.00 22.61 497 GLU A O 1
ATOM 3949 N N . LYS A 1 498 ? 49.572 20.891 47.282 1.00 21.73 498 LYS A N 1
ATOM 3950 C CA . LYS A 1 498 ? 50.832 21.257 46.569 1.00 21.73 498 LYS A CA 1
ATOM 3951 C C . LYS A 1 498 ? 52.131 20.662 47.153 1.00 21.73 498 LYS A C 1
ATOM 3953 O O . LYS A 1 498 ? 52.536 21.051 48.235 1.00 21.73 498 LYS A O 1
ATOM 3958 N N . GLU A 1 499 ? 52.830 19.825 46.376 1.00 22.17 499 GLU A N 1
ATOM 3959 C CA . GLU A 1 499 ? 54.116 20.120 45.687 1.00 22.17 499 GLU A CA 1
ATOM 3960 C C . GLU A 1 499 ? 54.631 18.866 44.928 1.00 22.17 499 GLU A C 1
ATOM 3962 O O . GLU A 1 499 ? 54.018 17.798 45.005 1.00 22.17 499 GLU A O 1
ATOM 3967 N N . ASP A 1 500 ? 55.690 19.028 44.127 1.00 20.39 500 ASP A N 1
ATOM 3968 C CA . ASP A 1 500 ? 56.233 18.058 43.157 1.00 20.39 500 ASP A CA 1
ATOM 3969 C C . ASP A 1 500 ? 57.518 17.333 43.657 1.00 20.39 500 ASP A C 1
ATOM 3971 O O . ASP A 1 500 ? 57.952 17.533 44.788 1.00 20.39 500 ASP A O 1
ATOM 3975 N N . GLU A 1 501 ? 58.155 16.542 42.772 1.00 23.88 501 GLU A N 1
ATOM 3976 C CA . GLU A 1 501 ? 59.548 16.021 42.863 1.00 23.88 501 GLU A CA 1
ATOM 3977 C C . GLU A 1 501 ? 59.844 14.919 43.937 1.00 23.88 501 GLU A C 1
ATOM 3979 O O . GLU A 1 501 ? 59.180 14.805 44.959 1.00 23.88 501 GLU A O 1
ATOM 3984 N N . GLU A 1 502 ? 60.805 13.985 43.785 1.00 23.81 502 GLU A N 1
ATOM 3985 C CA . GLU A 1 502 ? 61.697 13.639 42.659 1.00 23.81 502 GLU A CA 1
ATOM 3986 C C . GLU A 1 502 ? 62.140 12.138 42.686 1.00 23.81 502 GLU A C 1
ATOM 3988 O O . GLU A 1 502 ? 62.507 11.609 43.731 1.00 23.81 502 GLU A O 1
ATOM 3993 N N . ASN A 1 503 ? 62.182 11.503 41.503 1.00 23.64 503 ASN A N 1
ATOM 3994 C CA . ASN A 1 503 ? 63.286 10.700 40.911 1.00 23.64 503 ASN A CA 1
ATOM 3995 C C . ASN A 1 503 ? 63.974 9.436 41.540 1.00 23.64 503 ASN A C 1
ATOM 3997 O O . ASN A 1 503 ? 64.265 9.357 42.728 1.00 23.64 503 ASN A O 1
ATOM 4001 N N . ASN A 1 504 ? 64.468 8.571 40.618 1.00 25.08 504 ASN A N 1
ATOM 4002 C CA . ASN A 1 504 ? 65.662 7.672 40.698 1.00 25.08 504 ASN A CA 1
ATOM 4003 C C . ASN A 1 504 ? 65.621 6.390 41.599 1.00 25.08 504 ASN A C 1
ATOM 4005 O O . ASN A 1 504 ? 64.913 6.366 42.596 1.00 25.08 504 ASN A O 1
ATOM 4009 N N . LYS A 1 505 ? 66.367 5.271 41.385 1.00 28.36 505 LYS A N 1
ATOM 4010 C CA . LYS A 1 505 ? 67.316 4.709 40.354 1.00 28.36 505 LYS A CA 1
ATOM 4011 C C . LYS A 1 505 ? 67.618 3.209 40.703 1.00 28.36 505 LYS A C 1
ATOM 4013 O O . LYS A 1 505 ? 67.271 2.831 41.817 1.00 28.36 505 LYS A O 1
ATOM 4018 N N . GLU A 1 506 ? 68.264 2.291 39.951 1.00 29.02 506 GLU A N 1
ATOM 4019 C CA . GLU A 1 506 ? 68.794 2.104 38.563 1.00 29.02 506 GLU A CA 1
ATOM 4020 C C . GLU A 1 506 ? 68.987 0.555 38.320 1.00 29.02 506 GLU A C 1
ATOM 4022 O O . GLU A 1 506 ? 68.353 -0.219 39.031 1.00 29.02 506 GLU A O 1
ATOM 4027 N N . GLU A 1 507 ? 69.898 0.121 37.416 1.00 24.55 507 GLU A N 1
ATOM 4028 C CA . GLU A 1 507 ? 70.440 -1.255 37.167 1.00 24.55 507 GLU A CA 1
ATOM 4029 C C . GLU A 1 507 ? 69.503 -2.287 36.469 1.00 24.55 507 GLU A C 1
ATOM 4031 O O . GLU A 1 507 ? 68.353 -2.445 36.861 1.00 24.55 507 GLU A O 1
ATOM 4036 N N . GLU A 1 508 ? 69.904 -3.096 35.464 1.00 22.67 508 GLU A N 1
ATOM 4037 C CA . GLU A 1 508 ? 71.001 -3.060 34.456 1.00 22.67 508 GLU A CA 1
ATOM 4038 C C . GLU A 1 508 ? 70.640 -4.000 33.249 1.00 22.67 508 GLU A C 1
ATOM 4040 O O . GLU A 1 508 ? 69.637 -4.712 33.311 1.00 22.67 508 GLU A O 1
ATOM 4045 N N . GLU A 1 509 ? 71.436 -4.030 32.162 1.00 22.84 509 GLU A N 1
ATOM 4046 C CA . GLU A 1 509 ? 71.333 -4.979 31.015 1.00 22.84 509 GLU A CA 1
ATOM 4047 C C . GLU A 1 509 ? 72.448 -6.077 31.081 1.00 22.84 509 GLU A C 1
ATOM 4049 O O . GLU A 1 509 ? 72.561 -6.705 32.135 1.00 22.84 509 GLU A O 1
ATOM 4054 N N . PRO A 1 510 ? 73.382 -6.284 30.109 1.00 41.00 510 PRO A N 1
ATOM 4055 C CA . PRO A 1 510 ? 73.313 -6.574 28.651 1.00 41.00 510 PRO A CA 1
ATOM 4056 C C . PRO A 1 510 ? 73.904 -7.978 28.300 1.00 41.00 510 PRO A C 1
ATOM 4058 O O . PRO A 1 510 ? 74.291 -8.730 29.191 1.00 41.00 510 PRO A O 1
ATOM 4061 N N . ASN A 1 511 ? 74.061 -8.468 27.057 1.00 29.02 511 ASN A N 1
ATOM 4062 C CA . ASN A 1 511 ? 73.777 -8.002 25.677 1.00 29.02 511 ASN A CA 1
ATOM 4063 C C . ASN A 1 511 ? 73.128 -9.203 24.904 1.00 29.02 511 ASN A C 1
ATOM 4065 O O . ASN A 1 511 ? 72.443 -9.985 25.558 1.00 29.02 511 ASN A O 1
ATOM 4069 N N . ASP A 1 512 ? 73.239 -9.564 23.611 1.00 28.58 512 ASP A N 1
ATOM 4070 C CA . ASP A 1 512 ? 73.917 -9.202 22.332 1.00 28.58 512 ASP A CA 1
ATOM 4071 C C . ASP A 1 512 ? 73.115 -9.974 21.221 1.00 28.58 512 ASP A C 1
ATOM 4073 O O . ASP A 1 512 ? 72.372 -10.887 21.584 1.00 28.58 512 ASP A O 1
ATOM 4077 N N . ASN A 1 513 ? 73.138 -9.848 19.882 1.00 26.19 513 ASN A N 1
ATOM 4078 C CA . ASN A 1 513 ? 73.854 -9.184 18.761 1.00 26.19 513 ASN A CA 1
ATOM 4079 C C . ASN A 1 513 ? 72.909 -9.451 17.529 1.00 26.19 513 ASN A C 1
ATOM 4081 O O . ASN A 1 513 ? 72.289 -10.516 17.539 1.00 26.19 513 ASN A O 1
ATOM 4085 N N . LYS A 1 514 ? 72.671 -8.742 16.407 1.00 28.80 514 LYS A N 1
ATOM 4086 C CA . LYS A 1 514 ? 73.042 -7.527 15.616 1.00 28.80 514 LYS A CA 1
ATOM 4087 C C . LYS A 1 514 ? 71.946 -7.456 14.467 1.00 28.80 514 LYS A C 1
ATOM 4089 O O . LYS A 1 514 ? 71.138 -8.381 14.430 1.00 28.80 514 LYS A O 1
ATOM 4094 N N . VAL A 1 515 ? 71.795 -6.604 13.427 1.00 29.84 515 VAL A N 1
ATOM 4095 C CA . VAL A 1 515 ? 72.211 -5.278 12.847 1.00 29.84 515 VAL A CA 1
ATOM 4096 C C . VAL A 1 515 ? 71.477 -5.168 11.456 1.00 29.84 515 VAL A C 1
ATOM 4098 O O . VAL A 1 515 ? 70.605 -6.012 11.258 1.00 29.84 515 VAL A O 1
ATOM 4101 N N . GLU A 1 516 ? 71.613 -4.329 10.404 1.00 28.27 516 GLU A N 1
ATOM 4102 C CA . GLU A 1 516 ? 72.325 -3.160 9.768 1.00 28.27 516 GLU A CA 1
ATOM 4103 C C . GLU A 1 516 ? 71.251 -2.646 8.724 1.00 28.27 516 GLU A C 1
ATOM 4105 O O . GLU A 1 516 ? 70.491 -3.501 8.263 1.00 28.27 516 GLU A O 1
ATOM 4110 N N . GLU A 1 517 ? 70.987 -1.416 8.233 1.00 26.91 517 GLU A N 1
ATOM 4111 C CA . GLU A 1 517 ? 71.402 0.025 8.224 1.00 26.91 517 GLU A CA 1
ATOM 4112 C C . GLU A 1 517 ? 70.152 0.824 7.667 1.00 26.91 517 GLU A C 1
ATOM 4114 O O . GLU A 1 517 ? 69.291 0.175 7.070 1.00 26.91 517 GLU A O 1
ATOM 4119 N N . GLU A 1 518 ? 69.889 2.152 7.685 1.00 27.19 518 GLU A N 1
ATOM 4120 C CA . GLU A 1 518 ? 70.310 3.384 8.407 1.00 27.19 518 GLU A CA 1
ATOM 4121 C C . GLU A 1 518 ? 69.314 4.571 8.083 1.00 27.19 518 GLU A C 1
ATOM 4123 O O . GLU A 1 518 ? 68.958 4.739 6.922 1.00 27.19 518 GLU A O 1
ATOM 4128 N N . GLU A 1 519 ? 68.918 5.400 9.081 1.00 26.11 519 GLU A N 1
ATOM 4129 C CA . GLU A 1 519 ? 68.750 6.902 9.050 1.00 26.11 519 GLU A CA 1
ATOM 4130 C C . GLU A 1 519 ? 67.687 7.692 8.186 1.00 26.11 519 GLU A C 1
ATOM 4132 O O . GLU A 1 519 ? 67.209 7.189 7.177 1.00 26.11 519 GLU A O 1
ATOM 4137 N N . THR A 1 520 ? 67.248 8.958 8.467 1.00 23.48 520 THR A N 1
ATOM 4138 C CA . THR A 1 520 ? 67.315 9.913 9.635 1.00 23.48 520 THR A CA 1
ATOM 4139 C C . THR A 1 520 ? 66.253 11.069 9.601 1.00 23.48 520 THR A C 1
ATOM 4141 O O . THR A 1 520 ? 65.919 11.544 8.523 1.00 23.48 520 THR A O 1
ATOM 4144 N N . ASN A 1 521 ? 65.866 11.597 10.793 1.00 23.16 521 ASN A N 1
ATOM 4145 C CA . ASN A 1 521 ? 65.588 13.023 11.189 1.00 23.16 521 ASN A CA 1
ATOM 4146 C C . ASN A 1 521 ? 64.459 13.881 10.516 1.00 23.16 521 ASN A C 1
ATOM 4148 O O . ASN A 1 521 ? 64.122 13.659 9.362 1.00 23.16 521 ASN A O 1
ATOM 4152 N N . GLN A 1 522 ? 63.843 14.924 11.129 1.00 24.22 522 GLN A N 1
ATOM 4153 C CA . GLN A 1 522 ? 63.894 15.537 12.490 1.00 24.22 522 GLN A CA 1
ATOM 4154 C C . GLN A 1 522 ? 62.646 16.430 12.794 1.00 24.22 522 GLN A C 1
ATOM 4156 O O . GLN A 1 522 ? 62.006 16.886 11.854 1.00 24.22 522 GLN A O 1
ATOM 4161 N N . ASP A 1 523 ? 62.369 16.673 14.091 1.00 23.42 523 ASP A N 1
ATOM 4162 C CA . ASP A 1 523 ? 61.740 17.812 14.838 1.00 23.42 523 ASP A CA 1
ATOM 4163 C C . ASP A 1 523 ? 60.928 18.923 14.084 1.00 23.42 523 ASP A C 1
ATOM 4165 O O . ASP A 1 523 ? 61.294 19.339 12.991 1.00 23.42 523 ASP A O 1
ATOM 4169 N N . ASN A 1 524 ? 59.877 19.579 14.632 1.00 23.11 524 ASN A N 1
ATOM 4170 C CA . ASN A 1 524 ? 59.827 20.240 15.958 1.00 23.11 524 ASN A CA 1
ATOM 4171 C C . ASN A 1 524 ? 58.408 20.718 16.443 1.00 23.11 524 ASN A C 1
ATOM 4173 O O . ASN A 1 524 ? 57.389 20.389 15.842 1.00 23.11 524 ASN A O 1
ATOM 4177 N N . THR A 1 525 ? 58.371 21.484 17.549 1.00 21.23 525 THR A N 1
ATOM 4178 C CA . THR A 1 525 ? 57.256 21.823 18.484 1.00 21.23 525 THR A CA 1
ATOM 4179 C C . THR A 1 525 ? 56.173 22.875 18.123 1.00 21.23 525 THR A C 1
ATOM 4181 O O . THR A 1 525 ? 56.437 23.850 17.431 1.00 21.23 525 THR A O 1
ATOM 4184 N N . VAL A 1 526 ? 54.991 22.676 18.743 1.00 22.92 526 VAL A N 1
ATOM 4185 C CA . VAL A 1 526 ? 54.003 23.586 19.419 1.00 22.92 526 VAL A CA 1
ATOM 4186 C C . VAL A 1 526 ? 54.225 25.127 19.435 1.00 22.92 526 VAL A C 1
ATOM 4188 O O . VAL A 1 526 ? 55.328 25.548 19.760 1.00 22.92 526 VAL A O 1
ATOM 4191 N N . GLU A 1 527 ? 53.162 25.936 19.198 1.00 21.95 527 GLU A N 1
ATOM 4192 C CA . GLU A 1 527 ? 52.557 26.968 20.116 1.00 21.95 527 GLU A CA 1
ATOM 4193 C C . GLU A 1 527 ? 51.588 27.997 19.441 1.00 21.95 527 GLU A C 1
ATOM 4195 O O . GLU A 1 527 ? 51.936 28.658 18.470 1.00 21.95 527 GLU A O 1
ATOM 4200 N N . ASP A 1 528 ? 50.361 28.051 19.989 1.00 20.44 528 ASP A N 1
ATOM 4201 C CA . ASP A 1 528 ? 49.385 29.136 20.295 1.00 20.44 528 ASP A CA 1
ATOM 4202 C C . ASP A 1 528 ? 49.087 30.467 19.520 1.00 20.44 528 ASP A C 1
ATOM 4204 O O . ASP A 1 528 ? 49.895 31.056 18.814 1.00 20.44 528 ASP A O 1
ATOM 4208 N N . GLU A 1 529 ? 47.851 30.940 19.803 1.00 21.33 529 GLU A N 1
ATOM 4209 C CA . GLU A 1 529 ? 47.236 32.301 19.803 1.00 21.33 529 GLU A CA 1
ATOM 4210 C C . GLU A 1 529 ? 47.054 33.207 18.538 1.00 21.33 529 GLU A C 1
ATOM 4212 O O . GLU A 1 529 ? 47.972 33.832 18.023 1.00 21.33 529 GLU A O 1
ATOM 4217 N N . ASN A 1 530 ? 45.766 33.401 18.187 1.00 20.75 530 ASN A N 1
ATOM 4218 C CA . ASN A 1 530 ? 44.994 34.659 17.988 1.00 20.75 530 ASN A CA 1
ATOM 4219 C C . ASN A 1 530 ? 45.389 35.814 17.008 1.00 20.75 530 ASN A C 1
ATOM 4221 O O . ASN A 1 530 ? 46.464 36.398 17.045 1.00 20.75 530 ASN A O 1
ATOM 4225 N N . GLU A 1 531 ? 44.367 36.203 16.219 1.00 20.80 531 GLU A N 1
ATOM 4226 C CA . GLU A 1 531 ? 43.860 37.540 15.783 1.00 20.80 531 GLU A CA 1
ATOM 4227 C C . GLU A 1 531 ? 44.396 38.868 16.412 1.00 20.80 531 GLU A C 1
ATOM 4229 O O . GLU A 1 531 ? 44.924 38.817 17.523 1.00 20.80 531 GLU A O 1
ATOM 4234 N N . PRO A 1 532 ? 44.128 40.092 15.842 1.00 37.94 532 PRO A N 1
ATOM 4235 C CA . PRO A 1 532 ? 43.369 40.466 14.614 1.00 37.94 532 PRO A CA 1
ATOM 4236 C C . PRO A 1 532 ? 43.944 41.677 13.777 1.00 37.94 532 PRO A C 1
ATOM 4238 O O . PRO A 1 532 ? 45.074 42.118 13.963 1.00 37.94 532 PRO A O 1
ATOM 4241 N N . GLU A 1 533 ? 43.081 42.254 12.913 1.00 20.47 533 GLU A N 1
ATOM 4242 C CA . GLU A 1 533 ? 42.986 43.661 12.420 1.00 20.47 533 GLU A CA 1
ATOM 4243 C C . GLU A 1 533 ? 43.664 44.169 11.113 1.00 20.47 533 GLU A C 1
ATOM 4245 O O . GLU A 1 533 ? 44.766 43.806 10.709 1.00 20.47 533 GLU A O 1
ATOM 4250 N N . GLU A 1 534 ? 42.917 45.067 10.444 1.00 24.09 534 GLU A N 1
ATOM 4251 C CA . GLU A 1 534 ? 43.198 45.795 9.190 1.00 24.09 534 GLU A CA 1
ATOM 4252 C C . GLU A 1 534 ? 44.025 47.093 9.445 1.00 24.09 534 GLU A C 1
ATOM 4254 O O . GLU A 1 534 ? 43.989 47.660 10.532 1.00 24.09 534 GLU A O 1
ATOM 4259 N N . THR A 1 535 ? 44.750 47.717 8.500 1.00 25.06 535 THR A N 1
ATOM 4260 C CA . THR A 1 535 ? 44.187 48.649 7.486 1.00 25.06 535 THR A CA 1
ATOM 4261 C C . THR A 1 535 ? 45.285 49.420 6.698 1.00 25.06 535 THR A C 1
ATOM 4263 O O . THR A 1 535 ? 46.319 49.755 7.262 1.00 25.06 535 THR A O 1
ATOM 4266 N N . ASN A 1 536 ? 44.963 49.841 5.455 1.00 29.30 536 ASN A N 1
ATOM 4267 C CA . ASN A 1 536 ? 45.364 51.095 4.748 1.00 29.30 536 ASN A CA 1
ATOM 4268 C C . ASN A 1 536 ? 46.870 51.420 4.462 1.00 29.30 536 ASN A C 1
ATOM 4270 O O . ASN A 1 536 ? 47.761 51.152 5.254 1.00 29.30 536 ASN A O 1
ATOM 4274 N N . ASN A 1 537 ? 47.251 52.065 3.337 1.00 25.41 537 ASN A N 1
ATOM 4275 C CA . ASN A 1 537 ? 46.854 53.441 2.954 1.00 25.41 537 ASN A CA 1
ATOM 4276 C C . ASN A 1 537 ? 47.252 53.911 1.512 1.00 25.41 537 ASN A C 1
ATOM 4278 O O . ASN A 1 537 ? 48.211 53.403 0.939 1.00 25.41 537 ASN A O 1
ATOM 4282 N N . ASN A 1 538 ? 46.610 55.011 1.058 1.00 23.38 538 ASN A N 1
ATOM 4283 C CA . ASN A 1 538 ? 47.023 56.054 0.067 1.00 23.38 538 ASN A CA 1
ATOM 4284 C C . ASN A 1 538 ? 46.879 55.889 -1.486 1.00 23.38 538 ASN A C 1
ATOM 4286 O O . ASN A 1 538 ? 47.772 55.372 -2.147 1.00 23.38 538 ASN A O 1
ATOM 4290 N N . GLU A 1 539 ? 45.786 56.435 -2.066 1.00 24.61 539 GLU A N 1
ATOM 4291 C CA . GLU A 1 539 ? 45.648 57.753 -2.787 1.00 24.61 539 GLU A CA 1
ATOM 4292 C C . GLU A 1 539 ? 46.741 58.364 -3.737 1.00 24.61 539 GLU A C 1
ATOM 4294 O O . GLU A 1 539 ? 47.911 58.016 -3.582 1.00 24.61 539 GLU A O 1
ATOM 4299 N N . PRO A 1 540 ? 46.453 59.401 -4.606 1.00 47.06 540 PRO A N 1
ATOM 4300 C CA . PRO A 1 540 ? 45.162 59.979 -5.115 1.00 47.06 540 PRO A CA 1
ATOM 4301 C C . PRO A 1 540 ? 45.103 60.571 -6.591 1.00 47.06 540 PRO A C 1
ATOM 4303 O O . PRO A 1 540 ? 46.091 60.613 -7.315 1.00 47.06 540 PRO A O 1
ATOM 4306 N N . GLU A 1 541 ? 43.924 61.143 -6.955 1.00 28.81 541 GLU A N 1
ATOM 4307 C CA . GLU A 1 541 ? 43.597 62.284 -7.892 1.00 28.81 541 GLU A CA 1
ATOM 4308 C C . GLU A 1 541 ? 43.425 62.172 -9.455 1.00 28.81 541 GLU A C 1
ATOM 4310 O O . GLU A 1 541 ? 44.388 62.214 -10.209 1.00 28.81 541 GLU A O 1
ATOM 4315 N N . ARG A 1 542 ? 42.137 62.212 -9.906 1.00 25.42 542 ARG A N 1
ATOM 4316 C CA . ARG A 1 542 ? 41.409 63.128 -10.875 1.00 25.42 542 ARG A CA 1
ATOM 4317 C C . ARG A 1 542 ? 41.985 63.578 -12.266 1.00 25.42 542 ARG A C 1
ATOM 4319 O O . ARG A 1 542 ? 43.197 63.610 -12.428 1.00 25.42 542 ARG A O 1
ATOM 4326 N N . PRO A 1 543 ? 41.162 64.086 -13.249 1.00 42.12 543 PRO A N 1
ATOM 4327 C CA . PRO A 1 543 ? 39.676 64.189 -13.348 1.00 42.12 543 PRO A CA 1
ATOM 4328 C C . PRO A 1 543 ? 38.974 63.840 -14.719 1.00 42.12 543 PRO A C 1
ATOM 4330 O O . PRO A 1 543 ? 39.507 64.129 -15.780 1.00 42.12 543 PRO A O 1
ATOM 4333 N N . GLU A 1 544 ? 37.708 63.360 -14.650 1.00 30.36 544 GLU A N 1
ATOM 4334 C CA . GLU A 1 544 ? 36.489 63.684 -15.480 1.00 30.36 544 GLU A CA 1
ATOM 4335 C C . GLU A 1 544 ? 36.463 63.609 -17.051 1.00 30.36 544 GLU A C 1
ATOM 4337 O O . GLU A 1 544 ? 37.431 63.941 -17.714 1.00 30.36 544 GLU A O 1
ATOM 4342 N N . SER A 1 545 ? 35.348 63.324 -17.777 1.00 27.50 545 SER A N 1
ATOM 4343 C CA . SER A 1 545 ? 34.048 62.641 -17.498 1.00 27.50 545 SER A CA 1
ATOM 4344 C C . SER A 1 545 ? 33.153 62.436 -18.772 1.00 27.50 545 SER A C 1
ATOM 4346 O O . SER A 1 545 ? 33.225 63.245 -19.691 1.00 27.50 545 SER A O 1
ATOM 4348 N N . ALA A 1 546 ? 32.229 61.447 -18.740 1.00 22.97 546 ALA A N 1
ATOM 4349 C CA . ALA A 1 546 ? 30.946 61.294 -19.501 1.00 22.97 546 ALA A CA 1
ATOM 4350 C C . ALA A 1 546 ? 30.932 61.052 -21.052 1.00 22.97 546 ALA A C 1
ATOM 4352 O O . ALA A 1 546 ? 31.884 61.450 -21.718 1.00 22.97 546 ALA A O 1
ATOM 4353 N N . PRO A 1 547 ? 29.849 60.476 -21.674 1.00 38.84 547 PRO A N 1
ATOM 4354 C CA . PRO A 1 547 ? 28.568 59.953 -21.122 1.00 38.84 547 PRO A CA 1
ATOM 4355 C C . PRO A 1 547 ? 28.058 58.545 -21.617 1.00 38.84 547 PRO A C 1
ATOM 4357 O O . PRO A 1 547 ? 28.246 58.206 -22.774 1.00 38.84 547 PRO A O 1
ATOM 4360 N N . LYS A 1 548 ? 27.288 57.832 -20.754 1.00 27.00 548 LYS A N 1
ATOM 4361 C CA . LYS A 1 548 ? 26.021 57.029 -20.957 1.00 27.00 548 LYS A CA 1
ATOM 4362 C C . LYS A 1 548 ? 25.813 56.066 -22.171 1.00 27.00 548 LYS A C 1
ATOM 4364 O O . LYS A 1 548 ? 26.184 56.419 -23.276 1.00 27.00 548 LYS A O 1
ATOM 4369 N N . SER A 1 549 ? 25.017 54.971 -22.152 1.00 24.52 549 SER A N 1
ATOM 4370 C CA . SER A 1 549 ? 24.337 54.025 -21.193 1.00 24.52 549 SER A CA 1
ATOM 4371 C C . SER A 1 549 ? 23.331 53.146 -22.023 1.00 24.52 549 SER A C 1
ATOM 4373 O O . SER A 1 549 ? 23.102 53.573 -23.158 1.00 24.52 549 SER A O 1
ATOM 4375 N N . PRO A 1 550 ? 22.628 52.066 -21.559 1.00 36.91 550 PRO A N 1
ATOM 4376 C CA . PRO A 1 550 ? 22.483 51.475 -20.205 1.00 36.91 550 PRO A CA 1
ATOM 4377 C C . PRO A 1 550 ? 22.482 49.900 -20.132 1.00 36.91 550 PRO A C 1
ATOM 4379 O O . PRO A 1 550 ? 22.859 49.234 -21.088 1.00 36.91 550 PRO A O 1
ATOM 4382 N N . GLU A 1 551 ? 21.970 49.367 -19.003 1.00 22.64 551 GLU A N 1
ATOM 4383 C CA . GLU A 1 551 ? 21.437 48.004 -18.699 1.00 22.64 551 GLU A CA 1
ATOM 4384 C C . GLU A 1 551 ? 22.376 46.862 -18.196 1.00 22.64 551 GLU A C 1
ATOM 4386 O O . GLU A 1 551 ? 23.582 46.916 -18.439 1.00 22.64 551 GLU A O 1
ATOM 4391 N N . PRO A 1 552 ? 21.869 45.910 -17.354 1.00 27.80 552 PRO A N 1
ATOM 4392 C CA . PRO A 1 552 ? 22.674 45.263 -16.298 1.00 27.80 552 PRO A CA 1
ATOM 4393 C C . PRO A 1 552 ? 22.767 43.709 -16.342 1.00 27.80 552 PRO A C 1
ATOM 4395 O O . PRO A 1 552 ? 21.967 43.054 -17.010 1.00 27.80 552 PRO A O 1
ATOM 4398 N N . PRO A 1 553 ? 23.709 43.092 -15.591 1.00 28.70 553 PRO A N 1
ATOM 4399 C CA . PRO A 1 553 ? 23.920 41.637 -15.551 1.00 28.70 553 PRO A CA 1
ATOM 4400 C C . PRO A 1 553 ? 23.111 40.882 -14.471 1.00 28.70 553 PRO A C 1
ATOM 4402 O O . PRO A 1 553 ? 22.577 41.474 -13.533 1.00 28.70 553 PRO A O 1
ATOM 4405 N N . LYS A 1 554 ? 23.074 39.544 -14.600 1.00 26.89 554 LYS A N 1
ATOM 4406 C CA . LYS A 1 554 ? 22.441 38.585 -13.668 1.00 26.89 554 LYS A CA 1
ATOM 4407 C C . LYS A 1 554 ? 23.249 38.413 -12.359 1.00 26.89 554 LYS A C 1
ATOM 4409 O O . LYS A 1 554 ? 24.465 38.586 -12.358 1.00 26.89 554 LYS A O 1
ATOM 4414 N N . ILE A 1 555 ? 22.578 38.012 -11.273 1.00 28.53 555 ILE A N 1
ATOM 4415 C CA . ILE A 1 555 ? 23.181 37.549 -10.001 1.00 28.53 555 ILE A CA 1
ATOM 4416 C C . ILE A 1 555 ? 23.034 36.019 -9.915 1.00 28.53 555 ILE A C 1
ATOM 4418 O O . ILE A 1 555 ? 22.061 35.478 -10.437 1.00 28.53 555 ILE A O 1
ATOM 4422 N N . ALA A 1 556 ? 23.987 35.331 -9.278 1.00 30.75 556 ALA A N 1
ATOM 4423 C CA . ALA A 1 556 ? 24.047 33.869 -9.190 1.00 30.75 556 ALA A CA 1
ATOM 4424 C C . ALA A 1 556 ? 24.148 33.356 -7.741 1.00 30.75 556 ALA A C 1
ATOM 4426 O O . ALA A 1 556 ? 24.743 34.013 -6.889 1.00 30.75 556 ALA A O 1
ATOM 4427 N N . THR A 1 557 ? 23.617 32.153 -7.507 1.00 24.14 557 THR A N 1
ATOM 4428 C CA . THR A 1 557 ? 23.807 31.278 -6.332 1.00 24.14 557 THR A CA 1
ATOM 4429 C C . THR A 1 557 ? 23.516 29.822 -6.756 1.00 24.14 557 THR A C 1
ATOM 4431 O O . THR A 1 557 ? 22.831 29.623 -7.760 1.00 24.14 557 THR A O 1
ATOM 4434 N N . PRO A 1 558 ? 23.918 28.796 -5.984 1.00 33.38 558 PRO A N 1
ATOM 4435 C CA . PRO A 1 558 ? 25.245 28.578 -5.401 1.00 33.38 558 PRO A CA 1
ATOM 4436 C C . PRO A 1 558 ? 25.819 27.189 -5.787 1.00 33.38 558 PRO A C 1
ATOM 4438 O O . PRO A 1 558 ? 25.104 26.322 -6.285 1.00 33.38 558 PRO A O 1
ATOM 4441 N N . GLU A 1 559 ? 27.107 26.953 -5.528 1.00 25.86 559 GLU A N 1
ATOM 4442 C CA . GLU A 1 559 ? 27.760 25.657 -5.788 1.00 25.86 559 GLU A CA 1
ATOM 4443 C C . GLU A 1 559 ? 27.541 24.632 -4.653 1.00 25.86 559 GLU A C 1
ATOM 4445 O O . GLU A 1 559 ? 27.226 24.984 -3.515 1.00 25.86 559 GLU A O 1
ATOM 4450 N N . VAL A 1 560 ? 27.709 23.345 -4.978 1.00 29.53 560 VAL A N 1
ATOM 4451 C CA . VAL A 1 560 ? 27.508 22.171 -4.102 1.00 29.53 560 VAL A CA 1
ATOM 4452 C C . VAL A 1 560 ? 28.820 21.363 -4.066 1.00 29.53 560 VAL A C 1
ATOM 4454 O O . VAL A 1 560 ? 29.491 21.296 -5.098 1.00 29.53 560 VAL A O 1
ATOM 4457 N N . PRO A 1 561 ? 29.235 20.782 -2.918 1.00 33.28 561 PRO A N 1
ATOM 4458 C CA . PRO A 1 561 ? 30.558 20.165 -2.757 1.00 33.28 561 PRO A CA 1
ATOM 4459 C C . PRO A 1 561 ? 30.840 18.971 -3.695 1.00 33.28 561 PRO A C 1
ATOM 4461 O O . PRO A 1 561 ? 29.909 18.298 -4.143 1.00 33.28 561 PRO A O 1
ATOM 4464 N N . PRO A 1 562 ? 32.130 18.683 -3.970 1.00 31.16 562 PRO A N 1
ATOM 4465 C CA . PRO A 1 562 ? 32.544 17.626 -4.889 1.00 31.16 562 PRO A CA 1
ATOM 4466 C C . PRO A 1 562 ? 32.299 16.218 -4.329 1.00 31.16 562 PRO A C 1
ATOM 4468 O O . PRO A 1 562 ? 32.390 15.982 -3.126 1.00 31.16 562 PRO A O 1
ATOM 4471 N N . VAL A 1 563 ? 32.053 15.273 -5.239 1.00 29.42 563 VAL A N 1
ATOM 4472 C CA . VAL A 1 563 ? 31.954 13.829 -4.972 1.00 29.42 563 VAL A CA 1
ATOM 4473 C C . VAL A 1 563 ? 33.159 13.123 -5.603 1.00 29.42 563 VAL A C 1
ATOM 4475 O O . VAL A 1 563 ? 33.676 13.569 -6.628 1.00 29.42 563 VAL A O 1
ATOM 4478 N N . GLU A 1 564 ? 33.623 12.047 -4.971 1.00 30.44 564 GLU A N 1
ATOM 4479 C CA . GLU A 1 564 ? 34.815 11.289 -5.371 1.00 30.44 564 GLU A CA 1
ATOM 4480 C C . GLU A 1 564 ? 34.632 10.532 -6.712 1.00 30.44 564 GLU A C 1
ATOM 4482 O O . GLU A 1 564 ? 33.506 10.170 -7.068 1.00 30.44 564 GLU A O 1
ATOM 4487 N N . PRO A 1 565 ? 35.714 10.287 -7.482 1.00 31.62 565 PRO A N 1
ATOM 4488 C CA . PRO A 1 565 ? 35.631 9.645 -8.795 1.00 31.62 565 PRO A CA 1
ATOM 4489 C C . PRO A 1 565 ? 35.679 8.105 -8.720 1.00 31.62 565 PRO A C 1
ATOM 4491 O O . PRO A 1 565 ? 36.730 7.530 -8.436 1.00 31.62 565 PRO A O 1
ATOM 4494 N N . GLU A 1 566 ? 34.579 7.425 -9.064 1.00 29.61 566 GLU A N 1
ATOM 4495 C CA . GLU A 1 566 ? 34.543 5.958 -9.208 1.00 29.61 566 GLU A CA 1
ATOM 4496 C C . GLU A 1 566 ? 34.668 5.470 -10.669 1.00 29.61 566 GLU A C 1
ATOM 4498 O O . GLU A 1 566 ? 33.797 5.703 -11.504 1.00 29.61 566 GLU A O 1
ATOM 4503 N N . GLU A 1 567 ? 35.751 4.715 -10.888 1.00 31.55 567 GLU A N 1
ATOM 4504 C CA . GLU A 1 567 ? 36.013 3.646 -11.873 1.00 31.55 567 GLU A CA 1
ATOM 4505 C C . GLU A 1 567 ? 35.936 3.881 -13.405 1.00 31.55 567 GLU A C 1
ATOM 4507 O O . GLU A 1 567 ? 35.100 4.575 -13.979 1.00 31.55 567 GLU A O 1
ATOM 4512 N N . VAL A 1 568 ? 36.882 3.217 -14.082 1.00 32.09 568 VAL A N 1
ATOM 4513 C CA . VAL A 1 568 ? 37.171 3.274 -15.525 1.00 32.09 568 VAL A CA 1
ATOM 4514 C C . VAL A 1 568 ? 36.305 2.276 -16.308 1.00 32.09 568 VAL A C 1
ATOM 4516 O O . VAL A 1 568 ? 35.889 1.242 -15.790 1.00 32.09 568 VAL A O 1
ATOM 4519 N N . ILE A 1 569 ? 36.061 2.550 -17.595 1.00 39.34 569 ILE A N 1
ATOM 4520 C CA . ILE A 1 569 ? 35.301 1.672 -18.499 1.00 39.34 569 ILE A CA 1
ATOM 4521 C C . ILE A 1 569 ? 36.149 0.462 -18.958 1.00 39.34 569 ILE A C 1
ATOM 4523 O O . ILE A 1 569 ? 36.509 0.356 -20.127 1.00 39.34 569 ILE A O 1
ATOM 4527 N N . GLU A 1 570 ? 36.416 -0.496 -18.067 1.00 29.41 570 GLU A N 1
ATOM 4528 C CA . GLU A 1 570 ? 36.924 -1.831 -18.433 1.00 29.41 570 GLU A CA 1
ATOM 4529 C C . GLU A 1 570 ? 35.876 -2.920 -18.138 1.00 29.41 570 GLU A C 1
ATOM 4531 O O . GLU A 1 570 ? 35.330 -3.003 -17.040 1.00 29.41 570 GLU A O 1
ATOM 4536 N N . GLY A 1 571 ? 35.553 -3.774 -19.123 1.00 26.97 571 GLY A N 1
ATOM 4537 C CA . GLY A 1 571 ? 34.433 -4.715 -18.954 1.00 26.97 571 GLY A CA 1
ATOM 4538 C C . GLY A 1 571 ? 34.085 -5.625 -20.136 1.00 26.97 571 GLY A C 1
ATOM 4539 O O . GLY A 1 571 ? 32.911 -5.737 -20.475 1.00 26.97 571 GLY A O 1
ATOM 4540 N N . VAL A 1 572 ? 35.094 -6.252 -20.759 1.00 26.14 572 VAL A N 1
ATOM 4541 C CA . VAL A 1 572 ? 35.032 -7.411 -21.691 1.00 26.14 572 VAL A CA 1
ATOM 4542 C C . VAL A 1 572 ? 33.699 -7.633 -22.437 1.00 26.14 572 VAL A C 1
ATOM 4544 O O . VAL A 1 572 ? 32.778 -8.292 -21.945 1.00 26.14 572 VAL A O 1
ATOM 4547 N N . VAL A 1 573 ? 33.642 -7.211 -23.704 1.00 27.16 573 VAL A N 1
ATOM 4548 C CA . VAL A 1 573 ? 32.525 -7.536 -24.605 1.00 27.16 573 VAL A CA 1
ATOM 4549 C C . VAL A 1 573 ? 32.552 -9.020 -24.994 1.00 27.16 573 VAL A C 1
ATOM 4551 O O . VAL A 1 573 ? 33.309 -9.435 -25.864 1.00 27.16 573 VAL A O 1
ATOM 4554 N N . ASN A 1 574 ? 31.657 -9.810 -24.398 1.00 28.52 574 ASN A N 1
ATOM 4555 C CA . ASN A 1 574 ? 31.210 -11.109 -24.922 1.00 28.52 574 ASN A CA 1
ATOM 4556 C C . ASN A 1 574 ? 29.709 -11.038 -25.263 1.00 28.52 574 ASN A C 1
ATOM 4558 O O . ASN A 1 574 ? 28.879 -11.752 -24.699 1.00 28.52 574 ASN A O 1
ATOM 4562 N N . GLY A 1 575 ? 29.361 -10.116 -26.165 1.00 27.75 575 GLY A N 1
ATOM 4563 C CA . GLY A 1 575 ? 28.020 -9.955 -26.725 1.00 27.75 575 GLY A CA 1
ATOM 4564 C C . GLY A 1 575 ? 28.009 -10.294 -28.213 1.00 27.75 575 GLY A C 1
ATOM 4565 O O . GLY A 1 575 ? 28.353 -9.451 -29.036 1.00 27.75 575 GLY A O 1
ATOM 4566 N N . GLU A 1 576 ? 27.613 -11.519 -28.564 1.00 28.28 576 GLU A N 1
ATOM 4567 C CA . GLU A 1 576 ? 27.428 -11.934 -29.961 1.00 28.28 576 GLU A CA 1
ATOM 4568 C C . GLU A 1 576 ? 26.186 -11.239 -30.556 1.00 28.28 576 GLU A C 1
ATOM 4570 O O . GLU A 1 576 ? 25.056 -11.697 -30.374 1.00 28.28 576 GLU A O 1
ATOM 4575 N N . ASN A 1 577 ? 26.387 -10.126 -31.268 1.00 28.55 577 ASN A N 1
ATOM 4576 C CA . ASN A 1 577 ? 25.332 -9.488 -32.058 1.00 28.55 577 ASN A CA 1
ATOM 4577 C C . ASN A 1 577 ? 25.066 -10.304 -33.332 1.00 28.55 577 ASN A C 1
ATOM 4579 O O . ASN A 1 577 ? 25.937 -10.435 -34.192 1.00 28.55 577 ASN A O 1
ATOM 4583 N N . GLU A 1 578 ? 23.846 -10.819 -33.486 1.00 30.31 578 GLU A N 1
ATOM 4584 C CA . GLU A 1 578 ? 23.410 -11.430 -34.743 1.00 30.31 578 GLU A CA 1
ATOM 4585 C C . GLU A 1 578 ? 22.925 -10.355 -35.719 1.00 30.31 578 GLU A C 1
ATOM 4587 O O . GLU A 1 578 ? 21.989 -9.610 -35.431 1.00 30.31 578 GLU A O 1
ATOM 4592 N N . ILE A 1 579 ? 23.553 -10.299 -36.894 1.00 25.94 579 ILE A N 1
ATOM 4593 C CA . ILE A 1 579 ? 23.127 -9.439 -38.000 1.00 25.94 579 ILE A CA 1
ATOM 4594 C C . ILE A 1 579 ? 21.894 -10.079 -38.653 1.00 25.94 579 ILE A C 1
ATOM 4596 O O . ILE A 1 579 ? 22.019 -11.025 -39.434 1.00 25.94 579 ILE A O 1
ATOM 4600 N N . GLU A 1 580 ? 20.699 -9.567 -38.353 1.00 27.89 580 GLU A N 1
ATOM 4601 C CA . GLU A 1 580 ? 19.490 -9.921 -39.103 1.00 27.89 580 GLU A CA 1
ATOM 4602 C C . GLU A 1 580 ? 19.500 -9.222 -40.468 1.00 27.89 580 GLU A C 1
ATOM 4604 O O . GLU A 1 580 ? 19.221 -8.030 -40.592 1.00 27.89 580 GLU A O 1
ATOM 4609 N N . THR A 1 581 ? 19.819 -9.980 -41.519 1.00 27.83 581 THR A N 1
ATOM 4610 C CA . THR A 1 581 ? 19.795 -9.520 -42.912 1.00 27.83 581 THR A CA 1
ATOM 4611 C C . THR A 1 581 ? 18.365 -9.406 -43.450 1.00 27.83 581 THR A C 1
ATOM 4613 O O . THR A 1 581 ? 17.917 -10.206 -44.276 1.00 27.83 581 THR A O 1
ATOM 4616 N N . LEU A 1 582 ? 17.638 -8.379 -43.005 1.00 28.39 582 LEU A N 1
ATOM 4617 C CA . LEU A 1 582 ? 16.400 -7.952 -43.657 1.00 28.39 582 LEU A CA 1
ATOM 4618 C C . LEU A 1 582 ? 16.730 -7.255 -44.982 1.00 28.39 582 LEU A C 1
ATOM 4620 O O . LEU A 1 582 ? 17.419 -6.241 -45.027 1.00 28.39 582 LEU A O 1
ATOM 4624 N N . ASN A 1 583 ? 16.254 -7.853 -46.071 1.00 27.50 583 ASN A N 1
ATOM 4625 C CA . ASN A 1 583 ? 16.588 -7.481 -47.440 1.00 27.50 583 ASN A CA 1
ATOM 4626 C C . ASN A 1 583 ? 15.363 -6.852 -48.119 1.00 27.50 583 ASN A C 1
ATOM 4628 O O . ASN A 1 583 ? 14.626 -7.547 -48.822 1.00 27.50 583 ASN A O 1
ATOM 4632 N N . GLU A 1 584 ? 15.140 -5.555 -47.898 1.00 28.70 584 GLU A N 1
ATOM 4633 C CA . GLU A 1 584 ? 14.124 -4.766 -48.610 1.00 28.70 584 GLU A CA 1
ATOM 4634 C C . GLU A 1 584 ? 14.768 -3.713 -49.526 1.00 28.70 584 GLU A C 1
ATOM 4636 O O . GLU A 1 584 ? 15.892 -3.264 -49.314 1.00 28.70 584 GLU A O 1
ATOM 4641 N N . GLN A 1 585 ? 14.084 -3.392 -50.626 1.00 29.89 585 GLN A N 1
ATOM 4642 C CA . GLN A 1 585 ? 14.683 -2.756 -51.803 1.00 29.89 585 GLN A CA 1
ATOM 4643 C C . GLN A 1 585 ? 14.378 -1.251 -51.839 1.00 29.89 585 GLN A C 1
ATOM 4645 O O . GLN A 1 585 ? 13.225 -0.868 -52.022 1.00 29.89 585 GLN A O 1
ATOM 4650 N N . GLY A 1 586 ? 15.411 -0.405 -51.713 1.00 28.52 586 GLY A N 1
ATOM 4651 C CA . GLY A 1 586 ? 15.248 1.033 -51.438 1.00 28.52 586 GLY A CA 1
ATOM 4652 C C . GLY A 1 586 ? 16.186 1.997 -52.180 1.00 28.52 586 GLY A C 1
ATOM 4653 O O . GLY A 1 586 ? 16.626 2.955 -51.569 1.00 28.52 586 GLY A O 1
ATOM 4654 N N . GLN A 1 587 ? 16.449 1.758 -53.473 1.00 27.94 587 GLN A N 1
ATOM 4655 C CA . GLN A 1 587 ? 17.111 2.664 -54.443 1.00 27.94 587 GLN A CA 1
ATOM 4656 C C . GLN A 1 587 ? 18.526 3.204 -54.118 1.00 27.94 587 GLN A C 1
ATOM 4658 O O . GLN A 1 587 ? 18.729 4.006 -53.215 1.00 27.94 587 GLN A O 1
ATOM 4663 N N . ASP A 1 588 ? 19.491 2.904 -54.996 1.00 30.03 588 ASP A N 1
ATOM 4664 C CA . ASP A 1 588 ? 20.764 3.630 -55.052 1.00 30.03 588 ASP A CA 1
ATOM 4665 C C . ASP A 1 588 ? 20.555 5.117 -55.405 1.00 30.03 588 ASP A C 1
ATOM 4667 O O . ASP A 1 588 ? 20.091 5.444 -56.502 1.00 30.03 588 ASP A O 1
ATOM 4671 N N . SER A 1 589 ? 21.016 6.025 -54.543 1.00 30.80 589 SER A N 1
ATOM 4672 C CA . SER A 1 589 ? 21.346 7.406 -54.918 1.00 30.80 589 SER A CA 1
ATOM 4673 C C . SER A 1 589 ? 22.773 7.733 -54.481 1.00 30.80 589 SER A C 1
ATOM 4675 O O . SER A 1 589 ? 23.012 8.313 -53.425 1.00 30.80 589 SER A O 1
ATOM 4677 N N . ASN A 1 590 ? 23.739 7.312 -55.298 1.00 31.50 590 ASN A N 1
ATOM 4678 C CA . ASN A 1 590 ? 25.159 7.546 -55.054 1.00 31.50 590 ASN A CA 1
ATOM 4679 C C . ASN A 1 590 ? 25.517 9.031 -55.264 1.00 31.50 590 ASN A C 1
ATOM 4681 O O . ASN A 1 590 ? 25.632 9.485 -56.405 1.00 31.50 590 ASN A O 1
ATOM 4685 N N . SER A 1 591 ? 25.717 9.764 -54.170 1.00 29.42 591 SER A N 1
ATOM 4686 C CA . SER A 1 591 ? 26.314 11.102 -54.151 1.00 29.42 591 SER A CA 1
ATOM 4687 C C . SER A 1 591 ? 27.394 11.156 -53.073 1.00 29.42 591 SER A C 1
ATOM 4689 O O . SER A 1 591 ? 27.091 11.342 -51.895 1.00 29.42 591 SER A O 1
ATOM 4691 N N . GLY A 1 592 ? 28.648 10.959 -53.473 1.00 37.56 592 GLY A N 1
ATOM 4692 C CA . GLY A 1 592 ? 29.786 11.197 -52.594 1.00 37.56 592 GLY A CA 1
ATOM 4693 C C . GLY A 1 592 ? 30.121 12.685 -52.527 1.00 37.56 592 GLY A C 1
ATOM 4694 O O . GLY A 1 592 ? 30.242 13.324 -53.569 1.00 37.56 592 GLY A O 1
ATOM 4695 N N . ASP A 1 593 ? 30.327 13.186 -51.313 1.00 32.97 593 ASP A N 1
ATOM 4696 C CA . ASP A 1 593 ? 31.109 14.388 -51.025 1.00 32.97 593 ASP A CA 1
ATOM 4697 C C . ASP A 1 593 ? 32.070 14.028 -49.883 1.00 32.97 593 ASP A C 1
ATOM 4699 O O . ASP A 1 593 ? 31.640 13.733 -48.768 1.00 32.97 593 ASP A O 1
ATOM 4703 N N . GLU A 1 594 ? 33.377 14.025 -50.159 1.00 44.97 594 GLU A N 1
ATOM 4704 C CA . GLU A 1 594 ? 34.430 13.805 -49.156 1.00 44.97 594 GLU A CA 1
ATOM 4705 C C . GLU A 1 594 ? 34.648 15.086 -48.326 1.00 44.97 594 GLU A C 1
ATOM 4707 O O . GLU A 1 594 ? 35.697 15.724 -48.392 1.00 44.97 594 GLU A O 1
ATOM 4712 N N . ASN A 1 595 ? 33.636 15.480 -47.549 1.00 44.62 595 ASN A N 1
ATOM 4713 C CA . ASN A 1 595 ? 33.768 16.496 -46.504 1.00 44.62 595 ASN A CA 1
ATOM 4714 C C . ASN A 1 595 ? 34.015 15.808 -45.157 1.00 44.62 595 ASN A C 1
ATOM 4716 O O . ASN A 1 595 ? 33.099 15.611 -44.361 1.00 44.62 595 ASN A O 1
ATOM 4720 N N . THR A 1 596 ? 35.266 15.424 -44.906 1.00 50.84 596 THR A N 1
ATOM 4721 C CA . THR A 1 596 ? 35.713 15.010 -43.572 1.00 50.84 596 THR A CA 1
ATOM 4722 C C . THR A 1 596 ? 35.704 16.233 -42.656 1.00 50.84 596 THR A C 1
ATOM 4724 O O . THR A 1 596 ? 36.527 17.133 -42.825 1.00 50.84 596 THR A O 1
ATOM 4727 N N . ASP A 1 597 ? 34.769 16.286 -41.703 1.00 61.62 597 ASP A N 1
ATOM 4728 C CA . ASP A 1 597 ? 34.690 17.368 -40.714 1.00 61.62 597 ASP A CA 1
ATOM 4729 C C . ASP A 1 597 ? 36.017 17.465 -39.929 1.00 61.62 597 ASP A C 1
ATOM 4731 O O . ASP A 1 597 ? 36.334 16.537 -39.176 1.00 61.62 597 ASP A O 1
ATOM 4735 N N . PRO A 1 598 ? 36.791 18.567 -40.045 1.00 67.25 598 PRO A N 1
ATOM 4736 C CA . PRO A 1 598 ? 38.125 18.655 -39.441 1.00 67.25 598 PRO A CA 1
ATOM 4737 C C . PRO A 1 598 ? 38.073 18.615 -37.905 1.00 67.25 598 PRO A C 1
ATOM 4739 O O . PRO A 1 598 ? 38.955 18.055 -37.261 1.00 67.25 598 PRO A O 1
ATOM 4742 N N . GLU A 1 599 ? 36.986 19.145 -37.340 1.00 73.00 599 GLU A N 1
ATOM 4743 C CA . GLU A 1 599 ? 36.619 19.077 -35.922 1.00 73.00 599 GLU A CA 1
ATOM 4744 C C . GLU A 1 599 ? 36.541 17.624 -35.416 1.00 73.00 599 GLU A C 1
ATOM 4746 O O . GLU A 1 599 ? 37.002 17.309 -34.321 1.00 73.00 599 GLU A O 1
ATOM 4751 N N . ILE A 1 600 ? 35.998 16.707 -36.225 1.00 72.81 600 ILE A N 1
ATOM 4752 C CA . ILE A 1 600 ? 35.835 15.299 -35.845 1.00 72.81 600 ILE A CA 1
ATOM 4753 C C . ILE A 1 600 ? 37.129 14.518 -36.009 1.00 72.81 600 ILE A C 1
ATOM 4755 O O . ILE A 1 600 ? 37.423 13.686 -35.154 1.00 72.81 600 ILE A O 1
ATOM 4759 N N . THR A 1 601 ? 37.929 14.801 -37.040 1.00 71.25 601 THR A N 1
ATOM 4760 C CA . THR A 1 601 ? 39.273 14.214 -37.127 1.00 71.25 601 THR A CA 1
ATOM 4761 C C . THR A 1 601 ? 40.134 14.643 -35.937 1.00 71.25 601 THR A C 1
ATOM 4763 O O . THR A 1 601 ? 40.749 13.784 -35.317 1.00 71.25 601 THR A O 1
ATOM 4766 N N . GLU A 1 602 ? 40.073 15.912 -35.514 1.00 74.38 602 GLU A N 1
ATOM 4767 C CA . GLU A 1 602 ? 40.771 16.395 -34.312 1.00 74.38 602 GLU A CA 1
ATOM 4768 C C . GLU A 1 602 ? 40.260 15.708 -33.028 1.00 74.38 602 GLU A C 1
ATOM 4770 O O . GLU A 1 602 ? 41.060 15.264 -32.204 1.00 74.38 602 GLU A O 1
ATOM 4775 N N . MET A 1 603 ? 38.943 15.515 -32.866 1.00 71.56 603 MET A N 1
ATOM 4776 C CA . MET A 1 603 ? 38.398 14.772 -31.718 1.00 71.56 603 MET A CA 1
ATOM 4777 C C . MET A 1 603 ? 38.771 13.280 -31.721 1.00 71.56 603 MET A C 1
ATOM 4779 O O . MET A 1 603 ? 39.043 12.728 -30.654 1.00 71.56 603 MET A O 1
ATOM 4783 N N . VAL A 1 604 ? 38.831 12.619 -32.882 1.00 75.31 604 VAL A N 1
ATOM 4784 C CA . VAL A 1 604 ? 39.258 11.210 -32.992 1.00 75.31 604 VAL A CA 1
ATOM 4785 C C . VAL A 1 604 ? 40.769 11.059 -32.766 1.00 75.31 604 VAL A C 1
ATOM 4787 O O . VAL A 1 604 ? 41.184 10.107 -32.104 1.00 75.31 604 VAL A O 1
ATOM 4790 N N . GLU A 1 605 ? 41.581 12.017 -33.221 1.00 73.00 605 GLU A N 1
ATOM 4791 C CA . GLU A 1 605 ? 43.019 12.106 -32.918 1.00 73.00 605 GLU A CA 1
ATOM 4792 C C . GLU A 1 605 ? 43.285 12.415 -31.432 1.00 73.00 605 GLU A C 1
ATOM 4794 O O . GLU A 1 605 ? 44.250 11.903 -30.864 1.00 73.00 605 GLU A O 1
ATOM 4799 N N . SER A 1 606 ? 42.408 13.177 -30.764 1.00 74.81 606 SER A N 1
ATOM 4800 C CA . SER A 1 606 ? 42.514 13.465 -29.322 1.00 74.81 606 SER A CA 1
ATOM 4801 C C . SER A 1 606 ? 42.322 12.235 -28.420 1.00 74.81 606 SER A C 1
ATOM 4803 O O . SER A 1 606 ? 42.671 12.270 -27.239 1.00 74.81 606 SER A O 1
ATOM 4805 N N . GLY A 1 607 ? 41.729 11.157 -28.949 1.00 70.69 607 GLY A N 1
ATOM 4806 C CA . GLY A 1 607 ? 41.445 9.920 -28.218 1.00 70.69 607 GLY A CA 1
ATOM 4807 C C . GLY A 1 607 ? 40.335 10.015 -27.160 1.00 70.69 607 GLY A C 1
ATOM 4808 O O . GLY A 1 607 ? 40.080 9.026 -26.469 1.00 70.69 607 GLY A O 1
ATOM 4809 N N . ASN A 1 608 ? 39.660 11.161 -27.008 1.00 80.00 608 ASN A N 1
ATOM 4810 C CA . ASN A 1 608 ? 38.688 11.376 -25.935 1.00 80.00 608 ASN A CA 1
ATOM 4811 C C . ASN A 1 608 ? 37.331 10.694 -26.212 1.00 80.00 608 ASN A C 1
ATOM 4813 O O . ASN A 1 608 ? 36.416 11.265 -26.814 1.00 80.00 608 ASN A O 1
ATOM 4817 N N . MET A 1 609 ? 37.182 9.466 -25.707 1.00 79.50 609 MET A N 1
ATOM 4818 C CA . MET A 1 609 ? 35.954 8.673 -25.842 1.00 79.50 609 MET A CA 1
ATOM 4819 C C . MET A 1 609 ? 34.718 9.349 -25.217 1.00 79.50 609 MET A C 1
ATOM 4821 O O . MET A 1 609 ? 33.608 9.119 -25.694 1.00 79.50 609 MET A O 1
ATOM 4825 N N . GLU A 1 610 ? 34.861 10.198 -24.192 1.00 82.19 610 GLU A N 1
ATOM 4826 C CA . GLU A 1 610 ? 33.706 10.842 -23.548 1.00 82.19 610 GLU A CA 1
ATOM 4827 C C . GLU A 1 610 ? 33.059 11.908 -24.435 1.00 82.19 610 GLU A C 1
ATOM 4829 O O . GLU A 1 610 ? 31.831 11.970 -24.528 1.00 82.19 610 GLU A O 1
ATOM 4834 N N . GLN A 1 611 ? 33.870 12.705 -25.136 1.00 81.38 611 GLN A N 1
ATOM 4835 C CA . GLN A 1 611 ? 33.387 13.708 -26.092 1.00 81.38 611 GLN A CA 1
ATOM 4836 C C . GLN A 1 611 ? 32.686 13.035 -27.281 1.00 81.38 611 GLN A C 1
ATOM 4838 O O . GLN A 1 611 ? 31.580 13.420 -27.662 1.00 81.38 611 GLN A O 1
ATOM 4843 N N . LEU A 1 612 ? 33.272 11.956 -27.805 1.00 82.25 612 LEU A N 1
ATOM 4844 C CA . LEU A 1 612 ? 32.690 11.173 -28.897 1.00 82.25 612 LEU A CA 1
ATOM 4845 C C . LEU A 1 612 ? 31.398 10.451 -28.460 1.00 82.25 612 LEU A C 1
ATOM 4847 O O . LEU A 1 612 ? 30.423 10.412 -29.213 1.00 82.25 612 LEU A O 1
ATOM 4851 N N . ALA A 1 613 ? 31.324 9.968 -27.215 1.00 83.94 613 ALA A N 1
ATOM 4852 C CA . ALA A 1 613 ? 30.087 9.453 -26.630 1.00 83.94 613 ALA A CA 1
ATOM 4853 C C . ALA A 1 613 ? 29.019 10.546 -26.444 1.00 83.94 613 ALA A C 1
ATOM 4855 O O . ALA A 1 613 ? 27.840 10.284 -26.687 1.00 83.94 613 ALA A O 1
ATOM 4856 N N . ALA A 1 614 ? 29.402 11.772 -26.072 1.00 83.75 614 ALA A N 1
ATOM 4857 C CA . ALA A 1 614 ? 28.479 12.901 -25.976 1.00 83.75 614 ALA A CA 1
ATOM 4858 C C . ALA A 1 614 ? 27.868 13.268 -27.342 1.00 83.75 614 ALA A C 1
ATOM 4860 O O . ALA A 1 614 ? 26.664 13.504 -27.412 1.00 83.75 614 ALA A O 1
ATOM 4861 N N . LEU A 1 615 ? 28.636 13.225 -28.439 1.00 83.88 615 LEU A N 1
ATOM 4862 C CA . LEU A 1 615 ? 28.104 13.430 -29.798 1.00 83.88 615 LEU A CA 1
ATOM 4863 C C . LEU A 1 615 ? 27.066 12.367 -30.189 1.00 83.88 615 LEU A C 1
ATOM 4865 O O . LEU A 1 615 ? 26.013 12.703 -30.732 1.00 83.88 615 LEU A O 1
ATOM 4869 N N . VAL A 1 616 ? 27.312 11.089 -29.871 1.00 85.19 616 VAL A N 1
ATOM 4870 C CA . VAL A 1 616 ? 26.324 10.015 -30.093 1.00 85.19 616 VAL A CA 1
ATOM 4871 C C . VAL A 1 616 ? 25.057 10.256 -29.266 1.00 85.19 616 VAL A C 1
ATOM 4873 O O . VAL A 1 616 ? 23.954 10.125 -29.792 1.00 85.19 616 VAL A O 1
ATOM 4876 N N . LEU A 1 617 ? 25.193 10.658 -27.998 1.00 86.06 617 LEU A N 1
ATOM 4877 C CA . LEU A 1 617 ? 24.058 10.949 -27.114 1.00 86.06 617 LEU A CA 1
ATOM 4878 C C . LEU A 1 617 ? 23.310 12.243 -27.483 1.00 86.06 617 LEU A C 1
ATOM 4880 O O . LEU A 1 617 ? 22.126 12.349 -27.185 1.00 86.06 617 LEU A O 1
ATOM 4884 N N . ASN A 1 618 ? 23.947 13.193 -28.169 1.00 84.56 618 ASN A N 1
ATOM 4885 C CA . ASN A 1 618 ? 23.306 14.404 -28.696 1.00 84.56 618 ASN A CA 1
ATOM 4886 C C . ASN A 1 618 ? 22.602 14.191 -30.053 1.00 84.56 618 ASN A C 1
ATOM 4888 O O . ASN A 1 618 ? 21.984 15.123 -30.564 1.00 84.56 618 ASN A O 1
ATOM 4892 N N . GLY A 1 619 ? 22.656 12.982 -30.628 1.00 82.06 619 GLY A N 1
ATOM 4893 C CA . GLY A 1 619 ? 22.056 12.656 -31.930 1.00 82.06 619 GLY A CA 1
ATOM 4894 C C . GLY A 1 619 ? 22.948 12.972 -33.141 1.00 82.06 619 GLY A C 1
ATOM 4895 O O . GLY A 1 619 ? 22.524 12.810 -34.285 1.00 82.06 619 GLY A O 1
ATOM 4896 N N . GLU A 1 620 ? 24.196 13.392 -32.922 1.00 81.50 620 GLU A N 1
ATOM 4897 C CA . GLU A 1 620 ? 25.151 13.753 -33.981 1.00 81.50 620 GLU A CA 1
ATOM 4898 C C . GLU A 1 620 ? 26.017 12.589 -34.474 1.00 81.50 620 GLU A C 1
ATOM 4900 O O . GLU A 1 620 ? 26.722 12.732 -35.472 1.00 81.50 620 GLU A O 1
ATOM 4905 N N . GLY A 1 621 ? 25.938 11.421 -33.827 1.00 81.38 621 GLY A N 1
ATOM 4906 C CA . GLY A 1 621 ? 26.835 10.283 -34.060 1.00 81.38 621 GLY A CA 1
ATOM 4907 C C . GLY A 1 621 ? 26.970 9.797 -35.511 1.00 81.38 621 GLY A C 1
ATOM 4908 O O . GLY A 1 621 ? 27.922 9.085 -35.809 1.00 81.38 621 GLY A O 1
ATOM 4909 N N . GLU A 1 622 ? 26.069 10.165 -36.432 1.00 80.31 622 GLU A N 1
ATOM 4910 C CA . GLU A 1 622 ? 26.210 9.841 -37.864 1.00 80.31 622 GLU A CA 1
ATOM 4911 C C . GLU A 1 622 ? 27.483 10.449 -38.460 1.00 80.31 622 GLU A C 1
ATOM 4913 O O . GLU A 1 622 ? 28.097 9.827 -39.321 1.00 80.31 622 GLU A O 1
ATOM 4918 N N . ARG A 1 623 ? 27.939 11.599 -37.941 1.00 81.88 623 ARG A N 1
ATOM 4919 C CA . ARG A 1 623 ? 29.209 12.230 -38.337 1.00 81.88 623 ARG A CA 1
ATOM 4920 C C . ARG A 1 623 ? 30.442 11.368 -37.978 1.00 81.88 623 ARG A C 1
ATOM 4922 O O . ARG A 1 623 ? 31.528 11.592 -38.508 1.00 81.88 623 ARG A O 1
ATOM 4929 N N . LEU A 1 624 ? 30.280 10.376 -37.090 1.00 80.88 624 LEU A N 1
ATOM 4930 C CA . LEU A 1 624 ? 31.319 9.419 -36.680 1.00 80.88 624 LEU A CA 1
ATOM 4931 C C . LEU A 1 624 ? 31.291 8.107 -37.489 1.00 80.88 624 LEU A C 1
ATOM 4933 O O . LEU A 1 624 ? 3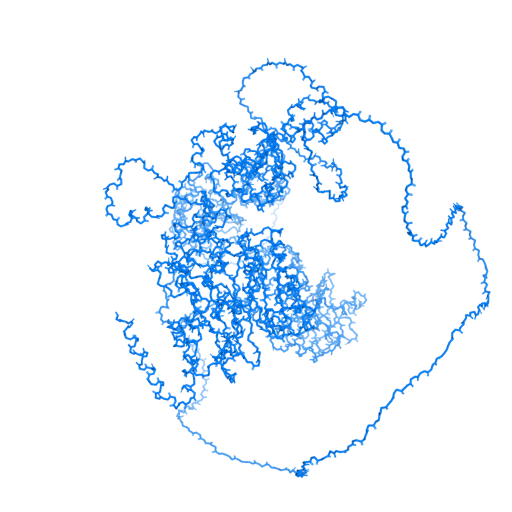2.200 7.287 -37.363 1.00 80.88 624 LEU A O 1
ATOM 4937 N N . VAL A 1 625 ? 30.259 7.871 -38.306 1.00 80.50 625 VAL A N 1
ATOM 4938 C CA . VAL A 1 625 ? 30.116 6.621 -39.067 1.00 80.50 625 VAL A CA 1
ATOM 4939 C C . VAL A 1 625 ? 31.125 6.592 -40.214 1.00 80.50 625 VAL A C 1
ATOM 4941 O O . VAL A 1 625 ? 31.102 7.442 -41.096 1.00 80.50 625 VAL A O 1
ATOM 4944 N N . GLY A 1 626 ? 31.998 5.581 -40.213 1.00 73.19 626 GLY A N 1
ATOM 4945 C CA . GLY A 1 626 ? 33.070 5.432 -41.204 1.00 73.19 626 GLY A CA 1
ATOM 4946 C C . GLY A 1 626 ? 34.390 6.116 -40.832 1.00 73.19 626 GLY A C 1
ATOM 4947 O O . GLY A 1 626 ? 35.345 6.003 -41.595 1.00 73.19 626 GLY A O 1
ATOM 4948 N N . GLN A 1 627 ? 34.473 6.771 -39.668 1.00 79.69 627 GLN A N 1
ATOM 4949 C CA . GLN A 1 627 ? 35.749 7.227 -39.108 1.00 79.69 627 GLN A CA 1
ATOM 4950 C C . GLN A 1 627 ? 36.590 6.037 -38.618 1.00 79.69 627 GLN A C 1
ATOM 4952 O O . GLN A 1 627 ? 36.053 4.995 -38.230 1.00 79.69 627 GLN A O 1
ATOM 4957 N N . THR A 1 628 ? 37.914 6.204 -38.600 1.00 77.56 628 THR A N 1
ATOM 4958 C CA . THR A 1 628 ? 38.871 5.185 -38.139 1.00 77.56 628 THR A CA 1
ATOM 4959 C C . THR A 1 628 ? 39.886 5.768 -37.163 1.00 77.56 628 THR A C 1
ATOM 4961 O O . THR A 1 628 ? 40.339 6.892 -37.368 1.00 77.56 628 THR A O 1
ATOM 4964 N N . SER A 1 629 ? 40.290 5.001 -36.149 1.00 80.56 629 SER A N 1
ATOM 4965 C CA . SER A 1 629 ? 41.302 5.400 -35.160 1.00 80.56 629 SER A CA 1
ATOM 4966 C C . SER A 1 629 ? 42.389 4.336 -34.993 1.00 80.56 629 SER A C 1
ATOM 4968 O O . SER A 1 629 ? 42.110 3.140 -35.054 1.00 80.56 629 SER A O 1
ATOM 4970 N N . ASP A 1 630 ? 43.618 4.771 -34.700 1.00 77.31 630 ASP A N 1
ATOM 4971 C CA . ASP A 1 630 ? 44.723 3.885 -34.308 1.00 77.31 630 ASP A CA 1
ATOM 4972 C C . ASP A 1 630 ? 44.527 3.268 -32.905 1.00 77.31 630 ASP A C 1
ATOM 4974 O O . ASP A 1 630 ? 45.185 2.283 -32.561 1.00 77.31 630 ASP A O 1
ATOM 4978 N N . ASN A 1 631 ? 43.623 3.816 -32.078 1.00 83.25 631 ASN A N 1
ATOM 4979 C CA . ASN A 1 631 ? 43.282 3.242 -30.775 1.00 83.25 631 ASN A CA 1
ATOM 4980 C C . ASN A 1 631 ? 42.261 2.089 -30.946 1.00 83.25 631 ASN A C 1
ATOM 4982 O O . ASN A 1 631 ? 41.128 2.346 -31.368 1.00 83.25 631 ASN A O 1
ATOM 4986 N N . PRO A 1 632 ? 42.594 0.834 -30.567 1.00 81.25 632 PRO A N 1
ATOM 4987 C CA . PRO A 1 632 ? 41.708 -0.318 -30.753 1.00 81.25 632 PRO A CA 1
ATOM 4988 C C . PRO A 1 632 ? 40.411 -0.241 -29.934 1.00 81.25 632 PRO A C 1
ATOM 4990 O O . PRO A 1 632 ? 39.379 -0.749 -30.373 1.00 81.25 632 PRO A O 1
ATOM 4993 N N . GLU A 1 633 ? 40.427 0.405 -28.766 1.00 78.88 633 GLU A N 1
ATOM 4994 C CA . GLU A 1 633 ? 39.231 0.593 -27.940 1.00 78.88 633 GLU A CA 1
ATOM 4995 C C . GLU A 1 633 ? 38.292 1.612 -28.582 1.00 78.88 633 GLU A C 1
ATOM 4997 O O . GLU A 1 633 ? 37.086 1.371 -28.673 1.00 78.88 633 GLU A O 1
ATOM 5002 N N . LEU A 1 634 ? 38.847 2.710 -29.107 1.00 81.88 634 LEU A N 1
ATOM 5003 C CA . LEU A 1 634 ? 38.060 3.727 -29.795 1.00 81.88 634 LEU A CA 1
ATOM 5004 C C . LEU A 1 634 ? 37.511 3.211 -31.130 1.00 81.88 634 LEU A C 1
ATOM 5006 O O . LEU A 1 634 ? 36.352 3.478 -31.439 1.00 81.88 634 LEU A O 1
ATOM 5010 N N . GLN A 1 635 ? 38.270 2.398 -31.870 1.00 83.25 635 GLN A N 1
ATOM 5011 C CA . GLN A 1 635 ? 37.736 1.701 -33.040 1.00 83.25 635 GLN A CA 1
ATOM 5012 C C . GLN A 1 635 ? 36.578 0.769 -32.651 1.00 83.25 635 GLN A C 1
ATOM 5014 O O . GLN A 1 635 ? 35.532 0.803 -33.292 1.00 83.25 635 GLN A O 1
ATOM 5019 N N . SER A 1 636 ? 36.697 0.021 -31.546 1.00 84.56 636 SER A N 1
ATOM 5020 C CA . SER A 1 636 ? 35.601 -0.832 -31.059 1.00 84.56 636 SER A CA 1
ATOM 5021 C C . SER A 1 636 ? 34.348 -0.038 -30.655 1.00 84.56 636 SER A C 1
ATOM 5023 O O . SER A 1 636 ? 33.230 -0.544 -30.780 1.00 84.56 636 SER A O 1
ATOM 5025 N N . PHE A 1 637 ? 34.506 1.216 -30.215 1.00 85.69 637 PHE A N 1
ATOM 5026 C CA . PHE A 1 637 ? 33.392 2.137 -29.998 1.00 85.69 637 PHE A CA 1
ATOM 5027 C C . PHE A 1 637 ? 32.776 2.589 -31.331 1.00 85.69 637 PHE A C 1
ATOM 5029 O O . PHE A 1 637 ? 31.564 2.449 -31.502 1.00 85.69 637 PHE A O 1
ATOM 5036 N N . LEU A 1 638 ? 33.595 3.066 -32.280 1.00 84.44 638 LEU A N 1
ATOM 5037 C CA . LEU A 1 638 ? 33.165 3.536 -33.607 1.00 84.44 638 LEU A CA 1
ATOM 5038 C C . LEU A 1 638 ? 32.398 2.450 -34.381 1.00 84.44 638 LEU A C 1
ATOM 5040 O O . LEU A 1 638 ? 31.304 2.714 -34.883 1.00 84.44 638 LEU A O 1
ATOM 5044 N N . ASP A 1 639 ? 32.891 1.209 -34.373 1.00 85.44 639 ASP A N 1
ATOM 5045 C CA . ASP A 1 639 ? 32.239 0.044 -34.989 1.00 85.44 639 ASP A CA 1
ATOM 5046 C C . ASP A 1 639 ? 30.830 -0.228 -34.411 1.00 85.44 639 ASP A C 1
ATOM 5048 O O . ASP A 1 639 ? 29.953 -0.753 -35.099 1.00 85.44 639 ASP A O 1
ATOM 5052 N N . ASN A 1 640 ? 30.579 0.151 -33.150 1.00 87.25 640 ASN A N 1
ATOM 5053 C CA . ASN A 1 640 ? 29.296 -0.033 -32.462 1.00 87.25 640 ASN A CA 1
ATOM 5054 C C . ASN A 1 640 ? 28.360 1.194 -32.522 1.00 87.25 640 ASN A C 1
ATOM 5056 O O . ASN A 1 640 ? 27.206 1.090 -32.092 1.00 87.25 640 ASN A O 1
ATOM 5060 N N . VAL A 1 641 ? 28.784 2.334 -33.087 1.00 87.12 641 VAL A N 1
ATOM 5061 C CA . VAL A 1 641 ? 27.989 3.583 -33.131 1.00 87.12 641 VAL A CA 1
ATOM 5062 C C . VAL A 1 641 ? 26.601 3.375 -33.757 1.00 87.12 641 VAL A C 1
ATOM 5064 O O . VAL A 1 641 ? 25.598 3.819 -33.191 1.00 87.12 641 VAL A O 1
ATOM 5067 N N . GLN A 1 642 ? 26.504 2.619 -34.857 1.00 86.00 642 GLN A N 1
ATOM 5068 C CA . GLN A 1 642 ? 25.223 2.306 -35.514 1.00 86.00 642 GLN A CA 1
ATOM 5069 C C . GLN A 1 642 ? 24.274 1.472 -34.630 1.00 86.00 642 GLN A C 1
ATOM 5071 O O . GLN A 1 642 ? 23.050 1.627 -34.690 1.00 86.00 642 GLN A O 1
ATOM 5076 N N . VAL A 1 643 ? 24.821 0.606 -33.769 1.00 87.81 643 VAL A N 1
ATOM 5077 C CA . VAL A 1 643 ? 24.037 -0.200 -32.818 1.00 87.81 643 VAL A CA 1
ATOM 5078 C C . VAL A 1 643 ? 23.474 0.694 -31.712 1.00 87.81 643 VAL A C 1
ATOM 5080 O O . VAL A 1 643 ? 22.309 0.544 -31.334 1.00 87.81 643 VAL A O 1
ATOM 5083 N N . TYR A 1 644 ? 24.256 1.667 -31.231 1.00 87.88 644 TYR A N 1
ATOM 5084 C CA . TYR A 1 644 ? 23.787 2.649 -30.251 1.00 87.88 644 TYR A CA 1
ATOM 5085 C C . TYR A 1 644 ? 22.681 3.550 -30.822 1.00 87.88 644 TYR A C 1
ATOM 5087 O O . TYR A 1 644 ? 21.655 3.709 -30.165 1.00 87.88 644 TYR A O 1
ATOM 5095 N N . MET A 1 645 ? 22.806 4.038 -32.062 1.00 87.81 645 MET A N 1
ATOM 5096 C CA . MET A 1 645 ? 21.728 4.775 -32.751 1.00 87.81 645 MET A CA 1
ATOM 5097 C C . MET A 1 645 ? 20.444 3.955 -32.858 1.00 87.81 645 MET A C 1
ATOM 5099 O O . MET A 1 645 ? 19.381 4.403 -32.439 1.00 87.81 645 MET A O 1
ATOM 5103 N N . SER A 1 646 ? 20.550 2.720 -33.358 1.00 88.38 646 SER A N 1
ATOM 5104 C CA . SER A 1 646 ? 19.407 1.813 -33.534 1.00 88.38 646 SER A CA 1
ATOM 5105 C C . SER A 1 646 ? 18.665 1.555 -32.216 1.00 88.38 646 SER A C 1
ATOM 5107 O O . SER A 1 646 ? 17.455 1.328 -32.198 1.00 88.38 646 SER A O 1
ATOM 5109 N N . LYS A 1 647 ? 19.388 1.609 -31.091 1.00 88.88 647 LYS A N 1
ATOM 5110 C CA . LYS A 1 647 ? 18.851 1.479 -29.735 1.00 88.88 647 LYS A CA 1
ATOM 5111 C C . LYS A 1 647 ? 18.198 2.770 -29.234 1.00 88.88 647 LYS A C 1
ATOM 5113 O O . LYS A 1 647 ? 17.094 2.708 -28.700 1.00 88.88 647 LYS A O 1
ATOM 5118 N N . ILE A 1 648 ? 18.837 3.921 -29.443 1.00 89.69 648 ILE A N 1
ATOM 5119 C CA . ILE A 1 648 ? 1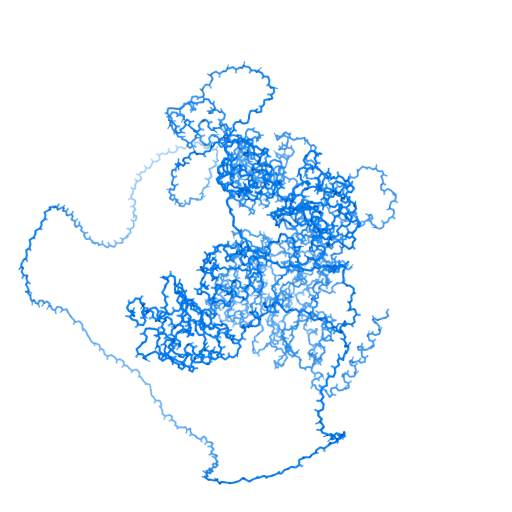8.302 5.247 -29.094 1.00 89.69 648 ILE A CA 1
ATOM 5120 C C . ILE A 1 648 ? 17.002 5.520 -29.871 1.00 89.69 648 ILE A C 1
ATOM 5122 O O . ILE A 1 648 ? 16.007 5.932 -29.276 1.00 89.69 648 ILE A O 1
ATOM 5126 N N . ASN A 1 649 ? 16.964 5.190 -31.162 1.00 90.31 649 ASN A N 1
ATOM 5127 C CA . ASN A 1 649 ? 15.775 5.262 -32.011 1.00 90.31 649 ASN A CA 1
ATOM 5128 C C . ASN A 1 649 ? 14.631 4.386 -31.469 1.00 90.31 649 ASN A C 1
ATOM 5130 O O . ASN A 1 649 ? 13.533 4.884 -31.226 1.00 90.31 649 ASN A O 1
ATOM 5134 N N . ARG A 1 650 ? 14.906 3.114 -31.134 1.00 89.75 650 ARG A N 1
ATOM 5135 C CA . ARG A 1 650 ? 13.920 2.224 -30.486 1.00 89.75 650 ARG A CA 1
ATOM 5136 C C . ARG A 1 650 ? 13.356 2.786 -29.175 1.00 89.75 650 ARG A C 1
ATOM 5138 O O . ARG A 1 650 ? 12.181 2.561 -28.897 1.00 89.75 650 ARG A O 1
ATOM 5145 N N . ILE A 1 651 ? 14.145 3.525 -28.389 1.00 92.06 651 ILE A N 1
ATOM 5146 C CA . ILE A 1 651 ? 13.660 4.201 -27.172 1.00 92.06 651 ILE A CA 1
ATOM 5147 C C . ILE A 1 651 ? 12.694 5.344 -27.530 1.00 92.06 651 ILE A C 1
ATOM 5149 O O . ILE A 1 651 ? 11.641 5.449 -26.904 1.00 92.06 651 ILE A O 1
ATOM 5153 N N . HIS A 1 652 ? 12.993 6.161 -28.545 1.00 91.44 652 HIS A N 1
ATOM 5154 C CA . HIS A 1 652 ? 12.105 7.251 -28.980 1.00 91.44 652 HIS A CA 1
ATOM 5155 C C . HIS A 1 652 ? 10.813 6.737 -29.632 1.00 91.44 652 HIS A C 1
ATOM 5157 O O . HIS A 1 652 ? 9.740 7.258 -29.336 1.00 91.44 652 HIS A O 1
ATOM 5163 N N . VAL A 1 653 ? 10.888 5.681 -30.449 1.00 89.88 653 VAL A N 1
ATOM 5164 C CA . VAL A 1 653 ? 9.707 5.010 -31.020 1.00 89.88 653 VAL A CA 1
ATOM 5165 C C . VAL A 1 653 ? 8.835 4.429 -29.906 1.00 89.88 653 VAL A C 1
ATOM 5167 O O . VAL A 1 653 ? 7.652 4.743 -29.836 1.00 89.88 653 VAL A O 1
ATOM 5170 N N . ALA A 1 654 ? 9.408 3.699 -28.944 1.00 90.94 654 ALA A N 1
ATOM 5171 C CA . ALA A 1 654 ? 8.642 3.195 -27.802 1.00 90.94 654 ALA A CA 1
ATOM 5172 C C . ALA A 1 654 ? 8.045 4.322 -26.928 1.00 90.94 654 ALA A C 1
ATOM 5174 O O . ALA A 1 654 ? 6.950 4.160 -26.390 1.00 90.94 654 ALA A O 1
ATOM 5175 N N . ALA A 1 655 ? 8.723 5.473 -26.813 1.00 90.88 655 ALA A N 1
ATOM 5176 C CA . ALA A 1 655 ? 8.219 6.666 -26.124 1.00 90.88 655 ALA A CA 1
ATOM 5177 C C . ALA A 1 655 ? 7.084 7.391 -26.876 1.00 90.88 655 ALA A C 1
ATOM 5179 O O . ALA A 1 655 ? 6.231 8.001 -26.226 1.00 90.88 655 ALA A O 1
ATOM 5180 N N . ARG A 1 656 ? 7.046 7.300 -28.213 1.00 87.62 656 ARG A N 1
ATOM 5181 C CA . ARG A 1 656 ? 5.954 7.774 -29.083 1.00 87.62 656 ARG A CA 1
ATOM 5182 C C . ARG A 1 656 ? 4.747 6.834 -29.030 1.00 87.62 656 ARG A C 1
ATOM 5184 O O . ARG A 1 656 ? 3.635 7.285 -28.776 1.00 87.62 656 ARG A O 1
ATOM 5191 N N . ASP A 1 657 ? 4.988 5.535 -29.179 1.00 86.06 657 ASP A N 1
ATOM 5192 C CA . ASP A 1 657 ? 3.958 4.494 -29.301 1.00 86.06 657 ASP A CA 1
ATOM 5193 C C . ASP A 1 657 ? 3.360 4.054 -27.949 1.00 86.06 657 ASP A C 1
ATOM 5195 O O . ASP A 1 657 ? 2.433 3.247 -27.900 1.00 86.06 657 ASP A O 1
ATOM 5199 N N . GLY A 1 658 ? 3.905 4.537 -26.828 1.00 84.75 658 GLY A N 1
ATOM 5200 C CA . GLY A 1 658 ? 3.418 4.230 -25.478 1.00 84.75 658 GLY A CA 1
ATOM 5201 C C . GLY A 1 658 ? 3.851 2.867 -24.921 1.00 84.75 658 GLY A C 1
ATOM 5202 O O . GLY A 1 658 ? 3.496 2.530 -23.787 1.00 84.75 658 GLY A O 1
ATOM 5203 N N . SER A 1 659 ? 4.660 2.088 -25.653 1.00 89.12 659 SER A N 1
ATOM 5204 C CA . SER A 1 659 ? 5.126 0.767 -25.205 1.00 89.12 659 SER A CA 1
ATOM 5205 C C . SER A 1 659 ? 6.198 0.859 -24.113 1.00 89.12 659 SER A C 1
ATOM 5207 O O . SER A 1 659 ? 7.405 0.756 -24.351 1.00 89.12 659 SER A O 1
ATOM 5209 N N . LEU A 1 660 ? 5.745 0.974 -22.861 1.00 88.38 660 LEU A N 1
ATOM 5210 C CA . LEU A 1 660 ? 6.606 0.921 -21.675 1.00 88.38 660 LEU A CA 1
ATOM 5211 C C . LEU A 1 660 ? 7.476 -0.350 -21.642 1.00 88.38 660 LEU A C 1
ATOM 5213 O O . LEU A 1 660 ? 8.607 -0.306 -21.163 1.00 88.38 660 LEU A O 1
ATOM 5217 N N . ARG A 1 661 ? 6.971 -1.475 -22.163 1.00 88.44 661 ARG A N 1
ATOM 5218 C CA . ARG A 1 661 ? 7.694 -2.753 -22.198 1.00 88.44 661 ARG A CA 1
ATOM 5219 C C . ARG A 1 661 ? 8.911 -2.700 -23.118 1.00 88.44 661 ARG A C 1
ATOM 5221 O O . ARG A 1 661 ? 9.981 -3.160 -22.724 1.00 88.44 661 ARG A O 1
ATOM 5228 N N . ASP A 1 662 ? 8.752 -2.154 -24.318 1.00 89.44 662 ASP A N 1
ATOM 5229 C CA . ASP A 1 662 ? 9.837 -2.112 -25.300 1.00 89.44 662 ASP A CA 1
ATOM 5230 C C . ASP A 1 662 ? 10.846 -1.013 -24.948 1.00 89.44 662 ASP A C 1
ATOM 5232 O O . ASP A 1 662 ? 12.053 -1.228 -25.065 1.00 89.44 662 ASP A O 1
ATOM 5236 N N . LEU A 1 663 ? 10.380 0.096 -24.359 1.00 91.50 663 LEU A N 1
ATOM 5237 C CA . LEU A 1 663 ? 11.245 1.099 -23.736 1.00 91.50 663 LEU A CA 1
ATOM 5238 C C . LEU A 1 663 ? 12.081 0.499 -22.590 1.00 91.50 663 LEU A C 1
ATOM 5240 O O . LEU A 1 663 ? 13.289 0.717 -22.534 1.00 91.50 663 LEU A O 1
ATOM 5244 N N . GLN A 1 664 ? 11.484 -0.312 -21.708 1.00 89.94 664 GLN A N 1
ATOM 5245 C CA . GLN A 1 664 ? 12.216 -1.025 -20.650 1.00 89.94 664 GLN A CA 1
ATOM 5246 C C . GLN A 1 664 ? 13.199 -2.076 -21.188 1.00 89.94 664 GLN A C 1
ATOM 5248 O O . GLN A 1 664 ? 14.226 -2.313 -20.558 1.00 89.94 664 GLN A O 1
ATOM 5253 N N . ALA A 1 665 ? 12.910 -2.701 -22.333 1.00 88.69 665 ALA A N 1
ATOM 5254 C CA . ALA A 1 665 ? 13.814 -3.656 -22.973 1.00 88.69 665 ALA A CA 1
ATOM 5255 C C . ALA A 1 665 ? 14.985 -2.974 -23.708 1.00 88.69 665 ALA A C 1
ATOM 5257 O O . ALA A 1 665 ? 16.070 -3.550 -23.799 1.00 88.69 665 ALA A O 1
ATOM 5258 N N . ALA A 1 666 ? 14.779 -1.760 -24.227 1.00 86.94 666 ALA A N 1
ATOM 5259 C CA . ALA A 1 666 ? 15.806 -0.981 -24.914 1.00 86.94 666 ALA A CA 1
ATOM 5260 C C . ALA A 1 666 ? 16.694 -0.156 -23.960 1.00 86.94 666 ALA A C 1
ATOM 5262 O O . ALA A 1 666 ? 17.857 0.088 -24.279 1.00 86.94 666 ALA A O 1
ATOM 5263 N N . LEU A 1 667 ? 16.186 0.253 -22.793 1.00 88.25 667 LEU A N 1
ATOM 5264 C CA . LEU A 1 667 ? 16.881 1.128 -21.840 1.00 88.25 667 LEU A CA 1
ATOM 5265 C C . LEU A 1 667 ? 17.643 0.313 -20.773 1.00 88.25 667 LEU A C 1
ATOM 5267 O O . LEU A 1 667 ? 17.171 0.110 -19.655 1.00 88.25 667 LEU A O 1
ATOM 5271 N N . ASP A 1 668 ? 18.851 -0.135 -21.125 1.00 83.50 668 ASP A N 1
ATOM 5272 C CA . ASP A 1 668 ? 19.767 -0.878 -20.241 1.00 83.50 668 ASP A CA 1
ATOM 5273 C C . ASP A 1 668 ? 20.731 0.014 -19.436 1.00 83.50 668 ASP A C 1
ATOM 5275 O O . ASP A 1 668 ? 21.131 -0.349 -18.331 1.00 83.50 668 ASP A O 1
ATOM 5279 N N . ARG A 1 669 ? 21.110 1.181 -19.976 1.00 84.31 669 ARG A N 1
ATOM 5280 C CA . ARG A 1 669 ? 22.038 2.142 -19.354 1.00 84.31 669 ARG A CA 1
ATOM 5281 C C . ARG A 1 669 ? 21.376 3.506 -19.149 1.00 84.31 669 ARG A C 1
ATOM 5283 O O . ARG A 1 669 ? 20.744 4.034 -20.061 1.00 84.31 669 ARG A O 1
ATOM 5290 N N . ARG A 1 670 ? 21.625 4.127 -17.987 1.00 85.12 670 ARG A N 1
ATOM 5291 C CA . ARG A 1 670 ? 21.126 5.466 -17.591 1.00 85.12 670 ARG A CA 1
ATOM 5292 C C . ARG A 1 670 ? 21.363 6.543 -18.658 1.00 85.12 670 ARG A C 1
ATOM 5294 O O . ARG A 1 670 ? 20.433 7.268 -18.988 1.00 85.12 670 ARG A O 1
ATOM 5301 N N . LYS A 1 671 ? 22.559 6.588 -19.268 1.00 85.81 671 LYS A N 1
ATOM 5302 C CA . LYS A 1 671 ? 22.904 7.577 -20.312 1.00 85.81 671 LYS A CA 1
ATOM 5303 C C . LYS A 1 671 ? 21.987 7.513 -21.556 1.00 85.81 671 LYS A C 1
ATOM 5305 O O . LYS A 1 671 ? 21.817 8.535 -22.206 1.00 85.81 671 LYS A O 1
ATOM 5310 N N . PHE A 1 672 ? 21.320 6.390 -21.862 1.00 88.06 672 PHE A N 1
ATOM 5311 C CA . PHE A 1 672 ? 20.353 6.334 -22.974 1.00 88.06 672 PHE A CA 1
ATOM 5312 C C . PHE A 1 672 ? 18.985 6.967 -22.655 1.00 88.06 672 PHE A C 1
ATOM 5314 O O . PHE A 1 672 ? 18.233 7.253 -23.580 1.00 88.06 672 PHE A O 1
ATOM 5321 N N . ALA A 1 673 ? 18.656 7.231 -21.384 1.00 87.81 673 ALA A N 1
ATOM 5322 C CA . ALA A 1 673 ? 17.406 7.904 -21.012 1.00 87.81 673 ALA A CA 1
ATOM 5323 C C . ALA A 1 673 ? 17.384 9.393 -21.416 1.00 87.81 673 ALA A C 1
ATOM 5325 O O . ALA A 1 673 ? 16.314 9.956 -21.640 1.00 87.81 673 ALA A O 1
ATOM 5326 N N . ILE A 1 674 ? 18.566 10.016 -21.504 1.00 89.38 674 ILE A N 1
ATOM 5327 C CA . ILE A 1 674 ? 18.763 11.427 -21.878 1.00 89.38 674 ILE A CA 1
ATOM 5328 C C . ILE A 1 674 ? 19.160 11.625 -23.351 1.00 89.38 674 ILE A C 1
ATOM 5330 O O . ILE A 1 674 ? 19.219 12.764 -23.807 1.00 89.38 674 ILE A O 1
ATOM 5334 N N . ALA A 1 675 ? 19.448 10.540 -24.079 1.00 88.69 675 ALA A N 1
ATOM 5335 C CA . ALA A 1 675 ? 19.950 10.593 -25.450 1.00 88.69 675 ALA A CA 1
ATOM 5336 C C . ALA A 1 675 ? 18.916 11.189 -26.417 1.00 88.69 675 ALA A C 1
ATOM 5338 O O . ALA A 1 675 ? 17.732 10.908 -26.282 1.00 88.69 675 ALA A O 1
ATOM 5339 N N . LYS A 1 676 ? 19.365 11.954 -27.411 1.00 89.06 676 LYS A N 1
ATOM 5340 C CA . LYS A 1 676 ? 18.551 12.560 -28.476 1.00 89.06 676 LYS A CA 1
ATOM 5341 C C . LYS A 1 676 ? 18.640 11.732 -29.761 1.00 89.06 676 LYS A C 1
ATOM 5343 O O . LYS A 1 676 ? 19.645 11.065 -29.998 1.00 89.06 676 LYS A O 1
ATOM 5348 N N . ASP A 1 677 ? 17.612 11.798 -30.605 1.00 83.62 677 ASP A N 1
ATOM 5349 C CA . ASP A 1 677 ? 17.560 11.106 -31.903 1.00 83.62 677 ASP A CA 1
ATOM 5350 C C . ASP A 1 677 ? 17.157 12.054 -33.039 1.00 83.62 677 ASP A C 1
ATOM 5352 O O . ASP A 1 677 ? 16.345 12.955 -32.838 1.00 83.62 677 ASP A O 1
ATOM 5356 N N . LYS A 1 678 ? 17.655 11.802 -34.255 1.00 72.38 678 LYS A N 1
ATOM 5357 C CA . LYS A 1 678 ? 17.305 12.563 -35.465 1.00 72.38 678 LYS A CA 1
ATOM 5358 C C . LYS A 1 678 ? 15.857 12.356 -35.916 1.00 72.38 678 LYS A C 1
ATOM 5360 O O . LYS A 1 678 ? 15.313 13.213 -36.604 1.00 72.38 678 LYS A O 1
ATOM 5365 N N . VAL A 1 679 ? 15.219 11.251 -35.513 1.00 74.81 679 VAL A N 1
ATOM 5366 C CA . VAL A 1 679 ? 13.776 11.023 -35.731 1.00 74.81 679 VAL A CA 1
ATOM 5367 C C . VAL A 1 679 ? 12.916 11.975 -34.890 1.00 74.81 679 VAL A C 1
ATOM 5369 O O . VAL A 1 679 ? 11.758 12.219 -35.229 1.00 74.81 679 VAL A O 1
ATOM 5372 N N . SER A 1 680 ? 13.468 12.540 -33.811 1.00 80.31 680 SER A N 1
ATOM 5373 C CA . SER A 1 680 ? 12.770 13.513 -32.972 1.00 80.31 680 SER A CA 1
ATOM 5374 C C . SER A 1 680 ? 13.140 14.945 -33.390 1.00 80.31 680 SER A C 1
ATOM 5376 O O . SER A 1 680 ? 14.312 15.323 -33.301 1.00 80.31 680 SER A O 1
ATOM 5378 N N . PRO A 1 681 ? 12.177 15.775 -33.840 1.00 77.81 681 PRO A N 1
ATOM 5379 C CA . PRO A 1 681 ? 12.436 17.163 -34.214 1.00 77.81 681 PRO A CA 1
ATOM 5380 C C . PRO A 1 681 ? 13.043 17.955 -33.053 1.00 77.81 681 PRO A C 1
ATOM 5382 O O . PRO A 1 681 ? 12.875 17.621 -31.878 1.00 77.81 681 PRO A O 1
ATOM 5385 N N . ASN A 1 682 ? 13.750 19.033 -33.398 1.00 80.88 682 ASN A N 1
ATOM 5386 C CA . ASN A 1 682 ? 14.339 19.981 -32.449 1.00 80.88 682 ASN A CA 1
ATOM 5387 C C . ASN A 1 682 ? 15.267 19.352 -31.386 1.00 80.88 682 ASN A C 1
ATOM 5389 O O . ASN A 1 682 ? 15.551 19.991 -30.378 1.00 80.88 682 ASN A O 1
ATOM 5393 N N . GLY A 1 683 ? 15.781 18.132 -31.598 1.00 83.81 683 GLY A N 1
ATOM 5394 C CA . GLY A 1 683 ? 16.644 17.448 -30.628 1.00 83.81 683 GLY A CA 1
ATOM 5395 C C . GLY A 1 683 ? 15.930 17.148 -29.306 1.00 83.81 683 GLY A C 1
ATOM 5396 O O . GLY A 1 683 ? 16.538 17.238 -28.238 1.00 83.81 683 GLY A O 1
ATOM 5397 N N . ALA A 1 684 ? 14.633 16.852 -29.371 1.00 89.25 684 ALA A N 1
ATOM 5398 C CA . ALA A 1 684 ? 13.833 16.429 -28.230 1.00 89.25 684 ALA A CA 1
ATOM 5399 C C . ALA A 1 684 ? 14.315 15.069 -27.675 1.00 89.25 684 ALA A C 1
ATOM 5401 O O . ALA A 1 684 ? 14.683 14.174 -28.433 1.00 89.25 684 ALA A O 1
ATOM 5402 N N . SER A 1 685 ? 14.301 14.913 -26.347 1.00 91.88 685 SER A N 1
ATOM 5403 C CA . SER A 1 685 ? 14.653 13.655 -25.656 1.00 91.88 685 SER A CA 1
ATOM 5404 C C . SER A 1 685 ? 13.430 12.732 -25.467 1.00 91.88 685 SER A C 1
ATOM 5406 O O . SER A 1 685 ? 12.296 13.205 -25.590 1.00 91.88 685 SER A O 1
ATOM 5408 N N . PRO A 1 686 ? 13.587 11.447 -25.077 1.00 92.50 686 PRO A N 1
ATOM 5409 C CA . PRO A 1 686 ? 12.476 10.500 -24.951 1.00 92.50 686 PRO A CA 1
ATOM 5410 C C . PRO A 1 686 ? 11.368 10.962 -23.999 1.00 92.50 686 PRO A C 1
ATOM 5412 O O . PRO A 1 686 ? 10.201 10.640 -24.212 1.00 92.50 686 PRO A O 1
ATOM 5415 N N . LEU A 1 687 ? 11.707 11.753 -22.973 1.00 92.88 687 LEU A N 1
ATOM 5416 C CA . LEU A 1 687 ? 10.715 12.328 -22.065 1.00 92.88 687 LEU A CA 1
ATOM 5417 C C . LEU A 1 687 ? 9.894 13.446 -22.729 1.00 92.88 687 LEU A C 1
ATOM 5419 O O . LEU A 1 687 ? 8.688 13.500 -22.514 1.00 92.88 687 LEU A O 1
ATOM 5423 N N . HIS A 1 688 ? 10.498 14.284 -23.581 1.00 91.81 688 HIS A N 1
ATOM 5424 C CA . HIS A 1 688 ? 9.749 15.258 -24.385 1.00 91.81 688 HIS A CA 1
ATOM 5425 C C . HIS A 1 688 ? 8.753 14.544 -25.309 1.00 91.81 688 HIS A C 1
ATOM 5427 O O . HIS A 1 688 ? 7.583 14.918 -25.353 1.00 91.81 688 HIS A O 1
ATOM 5433 N N . VAL A 1 689 ? 9.190 13.477 -25.992 1.00 90.00 689 VAL A N 1
ATOM 5434 C CA . VAL A 1 689 ? 8.320 12.666 -26.864 1.00 90.00 689 VAL A CA 1
ATOM 5435 C C . VAL A 1 689 ? 7.161 12.063 -26.064 1.00 90.00 689 VAL A C 1
ATOM 5437 O O . VAL A 1 689 ? 6.000 12.241 -26.429 1.00 90.00 689 VAL A O 1
ATOM 5440 N N . ALA A 1 690 ? 7.449 11.427 -24.924 1.00 90.38 690 ALA A N 1
ATOM 5441 C CA . ALA A 1 690 ? 6.423 10.837 -24.066 1.00 90.38 690 ALA A CA 1
ATOM 5442 C C . ALA A 1 690 ? 5.410 11.868 -23.525 1.00 90.38 690 ALA A C 1
ATOM 5444 O O . ALA A 1 690 ? 4.247 11.522 -23.323 1.00 90.38 690 ALA A O 1
ATOM 5445 N N . VAL A 1 691 ? 5.823 13.126 -23.322 1.00 89.56 691 VAL A N 1
ATOM 5446 C CA . VAL A 1 691 ? 4.936 14.239 -22.941 1.00 89.56 691 VAL A CA 1
ATOM 5447 C C . VAL A 1 691 ? 4.043 14.667 -24.114 1.00 89.56 691 VAL A C 1
ATOM 5449 O O . VAL A 1 691 ? 2.826 14.706 -23.947 1.00 89.56 691 VAL A O 1
ATOM 5452 N N . VAL A 1 692 ? 4.599 14.911 -25.312 1.00 87.56 692 VAL A N 1
ATOM 5453 C CA . VAL A 1 692 ? 3.825 15.324 -26.511 1.00 87.56 692 VAL A CA 1
ATOM 5454 C C . VAL A 1 692 ? 2.734 14.314 -26.866 1.00 87.56 692 VAL A C 1
ATOM 5456 O O . VAL A 1 692 ? 1.612 14.711 -27.189 1.00 87.56 692 VAL A O 1
ATOM 5459 N N . PHE A 1 693 ? 3.058 13.021 -26.778 1.00 84.56 693 PHE A N 1
ATOM 5460 C CA . PHE A 1 693 ? 2.150 11.916 -27.089 1.00 84.56 693 PHE A CA 1
ATOM 5461 C C . PHE A 1 693 ? 1.334 11.416 -25.875 1.00 84.56 693 PHE A C 1
ATOM 5463 O O . PHE A 1 693 ? 0.604 10.435 -25.986 1.00 84.56 693 PHE A O 1
ATOM 5470 N N . THR A 1 694 ? 1.361 12.109 -24.727 1.00 81.69 694 THR A N 1
ATOM 5471 C CA . THR A 1 694 ? 0.510 11.826 -23.543 1.00 81.69 694 THR A CA 1
ATOM 5472 C C . THR A 1 694 ? 0.703 10.426 -22.921 1.00 81.69 694 THR A C 1
ATOM 5474 O O . THR A 1 694 ? -0.231 9.794 -22.414 1.00 81.69 694 THR A O 1
ATOM 5477 N N . ASN A 1 695 ? 1.930 9.908 -22.960 1.00 85.44 695 ASN A N 1
ATOM 5478 C CA . ASN A 1 695 ? 2.273 8.554 -22.527 1.00 85.44 695 ASN A CA 1
ATOM 5479 C C . ASN A 1 695 ? 2.653 8.514 -21.035 1.00 85.44 695 ASN A C 1
ATOM 5481 O O . ASN A 1 695 ? 3.807 8.261 -20.677 1.00 85.44 695 ASN A O 1
ATOM 5485 N N . THR A 1 696 ? 1.674 8.743 -20.147 1.00 82.38 696 THR A N 1
ATOM 5486 C CA . THR A 1 696 ? 1.842 8.853 -18.678 1.00 82.38 696 THR A CA 1
ATOM 5487 C C . THR A 1 696 ? 2.701 7.743 -18.072 1.00 82.38 696 THR A C 1
ATOM 5489 O O . THR A 1 696 ? 3.583 8.016 -17.260 1.00 82.38 696 THR A O 1
ATOM 5492 N N . SER A 1 697 ? 2.503 6.491 -18.492 1.00 84.56 697 SER A N 1
ATOM 5493 C CA . SER A 1 697 ? 3.262 5.326 -18.011 1.00 84.56 697 SER A CA 1
ATOM 5494 C C . SER A 1 697 ? 4.766 5.428 -18.296 1.00 84.56 697 SER A C 1
ATOM 5496 O O . SER A 1 697 ? 5.583 5.001 -17.479 1.00 84.56 697 SER A O 1
ATOM 5498 N N . ILE A 1 698 ? 5.142 6.033 -19.427 1.00 88.69 698 ILE A N 1
ATOM 5499 C CA . ILE A 1 698 ? 6.537 6.268 -19.818 1.00 88.69 698 ILE A CA 1
ATOM 5500 C C . ILE A 1 698 ? 7.081 7.535 -19.155 1.00 88.69 698 ILE A C 1
ATOM 5502 O O . ILE A 1 698 ? 8.192 7.493 -18.634 1.00 88.69 698 ILE A O 1
ATOM 5506 N N . VAL A 1 699 ? 6.293 8.615 -19.077 1.00 89.31 699 VAL A N 1
ATOM 5507 C CA . VAL A 1 699 ? 6.650 9.841 -18.331 1.00 89.31 699 VAL A CA 1
ATOM 5508 C C . VAL A 1 699 ? 7.015 9.501 -16.880 1.00 89.31 699 VAL A C 1
ATOM 5510 O O . VAL A 1 699 ? 8.091 9.868 -16.407 1.00 89.31 699 VAL A O 1
ATOM 5513 N N . ARG A 1 700 ? 6.173 8.708 -16.201 1.00 84.69 700 ARG A N 1
ATOM 5514 C CA . ARG A 1 700 ? 6.425 8.197 -14.843 1.00 84.69 700 ARG A CA 1
ATOM 5515 C C . ARG A 1 700 ? 7.682 7.344 -14.747 1.00 84.69 700 ARG A C 1
ATOM 5517 O O . ARG A 1 700 ? 8.418 7.473 -13.774 1.00 84.69 700 ARG A O 1
ATOM 5524 N N . TYR A 1 701 ? 7.911 6.454 -15.711 1.00 88.56 701 TYR A N 1
ATOM 5525 C CA . TYR A 1 701 ? 9.063 5.556 -15.676 1.00 88.56 701 TYR A CA 1
ATOM 5526 C C . TYR A 1 701 ? 10.382 6.296 -15.923 1.00 88.56 701 TYR A C 1
ATOM 5528 O O . TYR A 1 701 ? 11.350 6.052 -15.207 1.00 88.56 701 TYR A O 1
ATOM 5536 N N . LEU A 1 702 ? 10.421 7.211 -16.896 1.00 90.44 702 LEU A N 1
ATOM 5537 C CA . LEU A 1 702 ? 11.612 7.992 -17.223 1.00 90.44 702 LEU A CA 1
ATOM 5538 C C . LEU A 1 702 ? 11.947 8.984 -16.106 1.00 90.44 702 LEU A C 1
ATOM 5540 O O . LEU A 1 702 ? 12.976 8.817 -15.458 1.00 90.44 702 LEU A O 1
ATOM 5544 N N . ALA A 1 703 ? 11.071 9.947 -15.806 1.00 87.50 703 ALA A N 1
ATOM 5545 C CA . ALA A 1 703 ? 11.361 10.967 -14.795 1.00 87.50 703 ALA A CA 1
ATOM 5546 C C . ALA A 1 703 ? 11.416 10.385 -13.368 1.00 87.50 703 ALA A C 1
ATOM 5548 O O . ALA A 1 703 ? 12.252 10.788 -12.564 1.00 87.50 703 ALA A O 1
ATOM 5549 N N . GLY A 1 704 ? 10.593 9.377 -13.058 1.00 83.44 704 GLY A N 1
ATOM 5550 C CA . GLY A 1 704 ? 10.578 8.733 -11.739 1.00 83.44 704 GLY A CA 1
ATOM 5551 C C . GLY A 1 704 ? 11.748 7.782 -11.458 1.00 83.44 704 GLY A C 1
ATOM 5552 O O . GLY A 1 704 ? 12.000 7.488 -10.288 1.00 83.44 704 GLY A O 1
ATOM 5553 N N . ARG A 1 705 ? 12.464 7.297 -12.487 1.00 85.56 705 ARG A N 1
ATOM 5554 C CA . ARG A 1 705 ? 13.672 6.456 -12.336 1.00 85.56 705 ARG A CA 1
ATOM 5555 C C . ARG A 1 705 ? 14.971 7.195 -12.672 1.00 85.56 705 ARG A C 1
ATOM 5557 O O . ARG A 1 705 ? 16.020 6.833 -12.144 1.00 85.56 705 ARG A O 1
ATOM 5564 N N . PHE A 1 706 ? 14.903 8.215 -13.523 1.00 88.69 706 PHE A N 1
ATOM 5565 C CA . PHE A 1 706 ? 16.035 9.003 -14.007 1.00 88.69 706 PHE A CA 1
ATOM 5566 C C . PHE A 1 706 ? 15.692 10.507 -13.931 1.00 88.69 706 PHE A C 1
ATOM 5568 O O . PHE A 1 706 ? 15.386 11.109 -14.963 1.00 88.69 706 PHE A O 1
ATOM 5575 N N . PRO A 1 707 ? 15.724 11.136 -12.736 1.00 84.75 707 PRO A N 1
ATOM 5576 C CA . PRO A 1 707 ? 15.267 12.522 -12.543 1.00 84.75 707 PRO A CA 1
ATOM 5577 C C . PRO A 1 707 ? 15.952 13.553 -13.452 1.00 84.75 707 PRO A C 1
ATOM 5579 O O . PRO A 1 707 ? 15.323 14.517 -13.874 1.00 84.75 707 PRO A O 1
ATOM 5582 N N . GLU A 1 708 ? 17.205 13.298 -13.845 1.00 86.06 708 GLU A N 1
ATOM 5583 C CA . GLU A 1 708 ? 17.968 14.066 -14.845 1.00 86.06 708 GLU A CA 1
ATOM 5584 C C . GLU A 1 708 ? 17.170 14.339 -16.128 1.00 86.06 708 GLU A C 1
ATOM 5586 O O . GLU A 1 708 ? 17.264 15.420 -16.705 1.00 86.06 708 GLU A O 1
ATOM 5591 N N . THR A 1 709 ? 16.341 13.381 -16.564 1.00 88.88 709 THR A N 1
ATOM 5592 C CA . THR A 1 709 ? 15.532 13.497 -17.789 1.00 88.88 709 THR A CA 1
ATOM 5593 C C . THR A 1 709 ? 14.576 14.690 -17.766 1.00 88.88 709 THR A C 1
ATOM 5595 O O . THR A 1 709 ? 14.286 15.236 -18.829 1.00 88.88 709 THR A O 1
ATOM 5598 N N . ALA A 1 710 ? 14.134 15.135 -16.583 1.00 88.06 710 ALA A N 1
ATOM 5599 C CA . ALA A 1 710 ? 13.259 16.295 -16.410 1.00 88.06 710 ALA A CA 1
ATOM 5600 C C . ALA A 1 710 ? 13.966 17.648 -16.632 1.00 88.06 710 ALA A C 1
ATOM 5602 O O . ALA A 1 710 ? 13.290 18.650 -16.862 1.00 88.06 710 ALA A O 1
ATOM 5603 N N . GLN A 1 711 ? 15.303 17.678 -16.582 1.00 90.12 711 GLN A N 1
ATOM 5604 C CA . GLN A 1 711 ? 16.130 18.878 -16.774 1.00 90.12 711 GLN A CA 1
ATOM 5605 C C . GLN A 1 711 ? 16.807 18.938 -18.156 1.00 90.12 711 GLN A C 1
ATOM 5607 O O . GLN A 1 711 ? 17.308 19.991 -18.543 1.00 90.12 711 GLN A O 1
ATOM 5612 N N . VAL A 1 712 ? 16.814 17.837 -18.921 1.00 90.19 712 VAL A N 1
ATOM 5613 C CA . VAL A 1 712 ? 17.339 17.808 -20.301 1.00 90.19 712 VAL A CA 1
ATOM 5614 C C . VAL A 1 712 ? 16.594 18.820 -21.170 1.00 90.19 712 VAL A C 1
ATOM 5616 O O . VAL A 1 712 ? 15.369 18.883 -21.124 1.00 90.19 712 VAL A O 1
ATOM 5619 N N . THR A 1 713 ? 17.319 19.560 -22.010 1.00 91.00 713 THR A N 1
ATOM 5620 C CA . THR A 1 713 ? 16.748 20.572 -22.908 1.00 91.00 713 THR A CA 1
ATOM 5621 C C . THR A 1 713 ? 16.790 20.175 -24.385 1.00 91.00 713 THR A C 1
ATOM 5623 O O . THR A 1 713 ? 17.707 19.485 -24.843 1.00 91.00 713 THR A O 1
ATOM 5626 N N . ASP A 1 714 ? 15.799 20.631 -25.151 1.00 90.06 714 ASP A N 1
ATOM 5627 C CA . ASP A 1 714 ? 15.787 20.586 -26.617 1.00 90.06 714 ASP A CA 1
ATOM 5628 C C . ASP A 1 714 ? 16.806 21.578 -27.229 1.00 90.06 714 ASP A C 1
ATOM 5630 O O . ASP A 1 714 ? 17.546 22.283 -26.534 1.00 90.06 714 ASP A O 1
ATOM 5634 N N . ASN A 1 715 ? 16.868 21.662 -28.558 1.00 88.06 715 ASN A N 1
ATOM 5635 C CA . ASN A 1 715 ? 17.784 22.568 -29.257 1.00 88.06 715 ASN A CA 1
ATOM 5636 C C . ASN A 1 715 ? 17.439 24.059 -29.058 1.00 88.06 715 ASN A C 1
ATOM 5638 O O . ASN A 1 715 ? 18.304 24.912 -29.276 1.00 88.06 715 ASN A O 1
ATOM 5642 N N . ASN A 1 716 ? 16.236 24.378 -28.575 1.00 87.81 716 ASN A N 1
ATOM 5643 C CA . ASN A 1 716 ? 15.775 25.715 -28.198 1.00 87.81 716 ASN A CA 1
ATOM 5644 C C . ASN A 1 716 ? 15.968 26.017 -26.697 1.00 87.81 716 ASN A C 1
ATOM 5646 O O . ASN A 1 716 ? 15.615 27.102 -26.247 1.00 87.81 716 ASN A O 1
ATOM 5650 N N . GLY A 1 717 ? 16.548 25.099 -25.913 1.00 88.25 717 GLY A N 1
ATOM 5651 C CA . GLY A 1 717 ? 16.723 25.259 -24.464 1.00 88.25 717 GLY A CA 1
ATOM 5652 C C . GLY A 1 717 ? 15.478 24.932 -23.630 1.00 88.25 717 GLY A C 1
ATOM 5653 O O . GLY A 1 717 ? 15.488 25.150 -22.425 1.00 88.25 717 GLY A O 1
ATOM 5654 N N . ARG A 1 718 ? 14.414 24.402 -24.240 1.00 91.00 718 ARG A N 1
ATOM 5655 C CA . ARG A 1 718 ? 13.160 24.053 -23.561 1.00 91.00 718 ARG A CA 1
ATOM 5656 C C . ARG A 1 718 ? 13.280 22.697 -22.880 1.00 91.00 718 ARG A C 1
ATOM 5658 O O . ARG A 1 718 ? 13.801 21.762 -23.475 1.00 91.00 718 ARG A O 1
ATOM 5665 N N . THR A 1 719 ? 12.771 22.587 -21.659 1.00 93.06 719 THR A N 1
ATOM 5666 C CA . THR A 1 719 ? 12.654 21.325 -20.898 1.00 93.06 719 THR A CA 1
ATOM 5667 C C . THR A 1 719 ? 11.317 20.615 -21.183 1.00 93.06 719 THR A C 1
ATOM 5669 O O . THR A 1 719 ? 10.383 21.254 -21.683 1.00 93.06 719 THR A O 1
ATOM 5672 N N . PRO A 1 720 ? 11.122 19.339 -20.782 1.00 92.50 720 PRO A N 1
ATOM 5673 C CA . PRO A 1 720 ? 9.833 18.652 -20.920 1.00 92.50 720 PRO A CA 1
ATOM 5674 C C . PRO A 1 720 ? 8.674 19.378 -20.222 1.00 92.50 720 PRO A C 1
ATOM 5676 O O . PRO A 1 720 ? 7.526 19.242 -20.637 1.00 92.50 720 PRO A O 1
ATOM 5679 N N . LEU A 1 721 ? 8.963 20.194 -19.199 1.00 92.25 721 LEU A N 1
ATOM 5680 C CA . LEU A 1 721 ? 7.965 21.016 -18.513 1.00 92.25 721 LEU A CA 1
ATOM 5681 C C . LEU A 1 721 ? 7.451 22.175 -19.388 1.00 92.25 721 LEU A C 1
ATOM 5683 O O . LEU A 1 721 ? 6.266 22.494 -19.320 1.00 92.25 721 LEU A O 1
ATOM 5687 N N . HIS A 1 722 ? 8.289 22.749 -20.264 1.00 90.88 722 HIS A N 1
ATOM 5688 C CA . HIS A 1 722 ? 7.849 23.723 -21.276 1.00 90.88 722 HIS A CA 1
ATOM 5689 C C . HIS A 1 722 ? 6.895 23.078 -22.292 1.00 90.88 722 HIS A C 1
ATOM 5691 O O . HIS A 1 722 ? 5.933 23.703 -22.723 1.00 90.88 722 HIS A O 1
ATOM 5697 N N . TYR A 1 723 ? 7.142 21.818 -22.664 1.00 90.00 723 TYR A N 1
ATOM 5698 C CA . TYR A 1 723 ? 6.272 21.070 -23.575 1.00 90.00 723 TYR A CA 1
ATOM 5699 C C . TYR A 1 723 ? 4.945 20.709 -22.878 1.00 90.00 723 TYR A C 1
ATOM 5701 O O . TYR A 1 723 ? 3.875 20.862 -23.464 1.00 90.00 723 TYR A O 1
ATOM 5709 N N . ALA A 1 724 ? 4.994 20.310 -21.600 1.00 88.56 724 ALA A N 1
ATOM 5710 C CA . ALA A 1 724 ? 3.812 20.012 -20.788 1.00 88.56 724 ALA A CA 1
ATOM 5711 C C . ALA A 1 724 ? 2.941 21.246 -20.479 1.00 88.56 724 ALA A C 1
ATOM 5713 O O . ALA A 1 724 ? 1.731 21.111 -20.322 1.00 88.56 724 ALA A O 1
ATOM 5714 N N . ALA A 1 725 ? 3.527 22.447 -20.415 1.00 87.12 725 ALA A N 1
ATOM 5715 C CA . ALA A 1 725 ? 2.815 23.710 -20.180 1.00 87.12 725 ALA A CA 1
ATOM 5716 C C . ALA A 1 725 ? 1.761 24.052 -21.247 1.00 87.12 725 ALA A C 1
ATOM 5718 O O . ALA A 1 725 ? 0.850 24.839 -20.995 1.00 87.12 725 ALA A O 1
ATOM 5719 N N . VAL A 1 726 ? 1.911 23.475 -22.438 1.00 85.12 726 VAL A N 1
ATOM 5720 C CA . VAL A 1 726 ? 1.158 23.818 -23.647 1.00 85.12 726 VAL A CA 1
ATOM 5721 C C . VAL A 1 726 ? 0.125 22.736 -24.011 1.00 85.12 726 VAL A C 1
ATOM 5723 O O . VAL A 1 726 ? -0.682 22.917 -24.923 1.00 85.12 726 VAL A O 1
ATOM 5726 N N . LEU A 1 727 ? 0.105 21.612 -23.288 1.00 81.25 727 LEU A N 1
ATOM 5727 C CA . LEU A 1 727 ? -0.866 20.543 -23.515 1.00 81.25 727 LEU A CA 1
ATOM 5728 C C . LEU A 1 727 ? -2.287 20.982 -23.105 1.00 81.25 727 LEU A C 1
ATOM 5730 O O . LEU A 1 727 ? -2.469 21.558 -22.029 1.00 81.25 727 LEU A O 1
ATOM 5734 N N . PRO A 1 728 ? -3.327 20.667 -23.900 1.00 73.44 728 PRO A N 1
ATOM 5735 C CA . PRO A 1 728 ? -4.717 20.821 -23.481 1.00 73.44 728 PRO A CA 1
ATOM 5736 C C . PRO A 1 728 ? -5.105 19.681 -22.521 1.00 73.44 728 PRO A C 1
ATOM 5738 O O . PRO A 1 728 ? -5.832 18.759 -22.874 1.00 73.44 728 PRO A O 1
ATOM 5741 N N . ASP A 1 729 ? -4.582 19.716 -21.293 1.00 70.06 729 ASP A N 1
ATOM 5742 C CA . ASP A 1 729 ? -4.729 18.645 -20.291 1.00 70.06 729 ASP A CA 1
ATOM 5743 C C . ASP A 1 729 ? -5.125 19.148 -18.882 1.00 70.06 729 ASP A C 1
ATOM 5745 O O . ASP A 1 729 ? -5.165 18.364 -17.933 1.00 70.06 729 ASP A O 1
ATOM 5749 N N . ASN A 1 730 ? -5.427 20.448 -18.750 1.00 71.38 730 ASN A N 1
ATOM 5750 C CA . ASN A 1 730 ? -5.611 21.198 -17.492 1.00 71.38 730 ASN A CA 1
ATOM 5751 C C . ASN A 1 730 ? -4.342 21.342 -16.615 1.00 71.38 730 ASN A C 1
ATOM 5753 O O . ASN A 1 730 ? -4.426 21.648 -15.421 1.00 71.38 730 ASN A O 1
ATOM 5757 N N . GLY A 1 731 ? -3.155 21.174 -17.199 1.00 76.19 731 GLY A N 1
ATOM 5758 C CA . GLY A 1 731 ? -1.863 21.208 -16.518 1.00 76.19 731 GLY A CA 1
ATOM 5759 C C . GLY A 1 731 ? -1.540 19.923 -15.752 1.00 76.19 731 GLY A C 1
ATOM 5760 O O . GLY A 1 731 ? -0.772 19.977 -14.795 1.00 76.19 731 GLY A O 1
ATOM 5761 N N . HIS A 1 732 ? -2.129 18.784 -16.119 1.00 80.19 732 HIS A N 1
ATOM 5762 C CA . HIS A 1 732 ? -1.898 17.494 -15.465 1.00 80.19 732 HIS A CA 1
ATOM 5763 C C . HIS A 1 732 ? -0.430 17.039 -15.591 1.00 80.19 732 HIS A C 1
ATOM 5765 O O . HIS A 1 732 ? 0.236 16.862 -14.570 1.00 80.19 732 HIS A O 1
ATOM 5771 N N . TYR A 1 733 ? 0.114 16.930 -16.808 1.00 83.62 733 TYR A N 1
ATOM 5772 C CA . TYR A 1 733 ? 1.518 16.577 -17.045 1.00 83.62 733 TYR A CA 1
ATOM 5773 C C . TYR A 1 733 ? 2.474 17.632 -16.481 1.00 83.62 733 TYR A C 1
ATOM 5775 O O . TYR A 1 733 ? 3.559 17.289 -16.016 1.00 83.62 733 TYR A O 1
ATOM 5783 N N . TYR A 1 734 ? 2.060 18.902 -16.466 1.00 86.94 734 TYR A N 1
ATOM 5784 C CA . TYR A 1 734 ? 2.819 19.993 -15.853 1.00 86.94 734 TYR A CA 1
ATOM 5785 C C . TYR A 1 734 ? 2.993 19.771 -14.340 1.00 86.94 734 TYR A C 1
ATOM 5787 O O . TYR A 1 734 ? 4.114 19.797 -13.834 1.00 86.94 734 TYR A O 1
ATOM 5795 N N . ASN A 1 735 ? 1.904 19.470 -13.621 1.00 83.19 735 ASN A N 1
ATOM 5796 C CA . ASN A 1 735 ? 1.967 19.155 -12.191 1.00 83.19 735 ASN A CA 1
ATOM 5797 C C . ASN A 1 735 ? 2.725 17.837 -11.946 1.00 83.19 735 ASN A C 1
ATOM 5799 O O . ASN A 1 735 ? 3.557 17.771 -11.045 1.00 83.19 735 ASN A O 1
ATOM 5803 N N . LEU A 1 736 ? 2.487 16.802 -12.763 1.00 83.62 736 LEU A N 1
ATOM 5804 C CA . LEU A 1 736 ? 3.165 15.504 -12.660 1.00 83.62 736 LEU A CA 1
ATOM 5805 C C . LEU A 1 736 ? 4.688 15.640 -12.798 1.00 83.62 736 LEU A C 1
ATOM 5807 O O . LEU A 1 736 ? 5.424 15.044 -12.016 1.00 83.62 736 LEU A O 1
ATOM 5811 N N . LEU A 1 737 ? 5.177 16.438 -13.750 1.00 87.56 737 LEU A N 1
ATOM 5812 C CA . LEU A 1 737 ? 6.611 16.691 -13.907 1.00 87.56 737 LEU A CA 1
ATOM 5813 C C . LEU A 1 737 ? 7.193 17.466 -12.715 1.00 87.56 737 LEU A C 1
ATOM 5815 O O . LEU A 1 737 ? 8.276 17.114 -12.254 1.00 87.56 737 LEU A O 1
ATOM 5819 N N . ILE A 1 738 ? 6.474 18.444 -12.155 1.00 85.75 738 ILE A N 1
ATOM 5820 C CA . ILE A 1 738 ? 6.891 19.154 -10.928 1.00 85.75 738 ILE A CA 1
ATOM 5821 C C . ILE A 1 738 ? 6.943 18.197 -9.720 1.00 85.75 738 ILE A C 1
ATOM 5823 O O . ILE A 1 738 ? 7.899 18.225 -8.943 1.00 85.75 738 ILE A O 1
ATOM 5827 N N . HIS A 1 739 ? 5.988 17.272 -9.588 1.00 77.00 739 HIS A N 1
ATOM 5828 C CA . HIS A 1 739 ? 6.036 16.206 -8.574 1.00 77.00 739 HIS A CA 1
ATOM 5829 C C . HIS A 1 739 ? 7.181 15.200 -8.789 1.00 77.00 739 HIS A C 1
ATOM 5831 O O . HIS A 1 739 ? 7.612 14.540 -7.844 1.00 77.00 739 HIS A O 1
ATOM 5837 N N . LEU A 1 740 ? 7.706 15.099 -10.012 1.00 82.31 740 LEU A N 1
ATOM 5838 C CA . LEU A 1 740 ? 8.876 14.288 -10.361 1.00 82.31 740 LEU A CA 1
ATOM 5839 C C . LEU A 1 740 ? 10.194 15.094 -10.389 1.00 82.31 740 LEU A C 1
ATOM 5841 O O . LEU A 1 740 ? 11.228 14.535 -10.746 1.00 82.31 740 LEU A O 1
ATOM 5845 N N . GLY A 1 741 ? 10.183 16.364 -9.962 1.00 80.06 741 GLY A N 1
ATOM 5846 C CA . GLY A 1 741 ? 11.385 17.188 -9.771 1.00 80.06 741 GLY A CA 1
ATOM 5847 C C . GLY A 1 741 ? 11.753 18.135 -10.921 1.00 80.06 741 GLY A C 1
ATOM 5848 O O . GLY A 1 741 ? 12.876 18.636 -10.946 1.00 80.06 741 GLY A O 1
ATOM 5849 N N . ALA A 1 742 ? 10.849 18.394 -11.871 1.00 87.12 742 ALA A N 1
ATOM 5850 C CA . ALA A 1 742 ? 11.059 19.411 -12.903 1.00 87.12 742 ALA A CA 1
ATOM 5851 C C . ALA A 1 742 ? 10.942 20.839 -12.333 1.00 87.12 742 ALA A C 1
ATOM 5853 O O . ALA A 1 742 ? 9.989 21.146 -11.616 1.00 87.12 742 ALA A O 1
ATOM 5854 N N . ASP A 1 743 ? 11.873 21.723 -12.701 1.00 85.25 743 ASP A N 1
ATOM 5855 C CA . ASP A 1 743 ? 11.896 23.117 -12.242 1.00 85.25 743 ASP A CA 1
ATOM 5856 C C . ASP A 1 743 ? 11.124 24.065 -13.181 1.00 85.25 743 ASP A C 1
ATOM 5858 O O . ASP A 1 743 ? 11.442 24.207 -14.367 1.00 85.25 743 ASP A O 1
ATOM 5862 N N . SER A 1 744 ? 10.128 24.758 -12.621 1.00 85.62 744 SER A N 1
ATOM 5863 C CA . SER A 1 744 ? 9.293 25.760 -13.297 1.00 85.62 744 SER A CA 1
ATOM 5864 C C . SER A 1 744 ? 9.951 27.136 -13.455 1.00 85.62 744 SER A C 1
ATOM 5866 O O . SER A 1 744 ? 9.367 28.009 -14.102 1.00 85.62 744 SER A O 1
ATOM 5868 N N . ARG A 1 745 ? 11.147 27.346 -12.889 1.00 86.88 745 ARG A N 1
ATOM 5869 C CA . ARG A 1 745 ? 11.943 28.578 -13.016 1.00 86.88 745 ARG A CA 1
ATOM 5870 C C . ARG A 1 745 ? 13.029 28.503 -14.095 1.00 86.88 745 ARG A C 1
ATOM 5872 O O . ARG A 1 745 ? 13.691 29.508 -14.337 1.00 86.88 745 ARG A O 1
ATOM 5879 N N . THR A 1 746 ? 13.161 27.370 -14.790 1.00 88.50 746 THR A N 1
ATOM 5880 C CA . THR A 1 746 ? 13.996 27.263 -15.999 1.00 88.50 746 THR A CA 1
ATOM 5881 C C . THR A 1 746 ? 13.524 28.229 -17.098 1.00 88.50 746 THR A C 1
ATOM 5883 O O . THR A 1 746 ? 12.324 28.391 -17.304 1.00 88.50 746 THR A O 1
ATOM 5886 N N . GLU A 1 747 ? 14.465 28.872 -17.799 1.00 90.88 747 GLU A N 1
ATOM 5887 C CA . GLU A 1 747 ? 14.224 29.756 -18.956 1.00 90.88 747 GLU A CA 1
ATOM 5888 C C . GLU A 1 747 ? 14.739 29.076 -20.238 1.00 90.88 747 GLU A C 1
ATOM 5890 O O . GLU A 1 747 ? 15.840 28.518 -20.233 1.00 90.88 747 GLU A O 1
ATOM 5895 N N . ASP A 1 748 ? 13.988 29.144 -21.342 1.00 91.00 748 ASP A N 1
ATOM 5896 C CA . ASP A 1 748 ? 14.467 28.711 -22.662 1.00 91.00 748 ASP A CA 1
ATOM 5897 C C . ASP A 1 748 ? 15.341 29.777 -23.363 1.00 91.00 748 ASP A C 1
ATOM 5899 O O . ASP A 1 748 ? 15.570 30.874 -22.845 1.00 91.00 748 ASP A O 1
ATOM 5903 N N . LYS A 1 749 ? 15.858 29.485 -24.569 1.00 90.12 749 LYS A N 1
ATOM 5904 C CA . LYS A 1 749 ? 16.730 30.422 -25.314 1.00 90.12 749 LYS A CA 1
ATOM 5905 C C . LYS A 1 749 ? 16.024 31.702 -25.784 1.00 90.12 749 LYS A C 1
ATOM 5907 O O . LYS A 1 749 ? 16.704 32.601 -26.277 1.00 90.12 749 LYS A O 1
ATOM 5912 N N . PHE A 1 750 ? 14.702 31.804 -25.640 1.00 86.69 750 PHE A N 1
ATOM 5913 C CA . PHE A 1 750 ? 13.940 33.027 -25.892 1.00 86.69 750 PHE A CA 1
ATOM 5914 C C . PHE A 1 750 ? 13.709 33.848 -24.609 1.00 86.69 750 PHE A C 1
ATOM 5916 O O . PHE A 1 750 ? 13.188 34.957 -24.696 1.00 86.69 750 PHE A O 1
ATOM 5923 N N . GLY A 1 751 ? 14.125 33.344 -23.439 1.00 87.19 751 GLY A N 1
ATOM 5924 C CA . GLY A 1 751 ? 13.927 33.990 -22.139 1.00 87.19 751 GLY A CA 1
ATOM 5925 C C . GLY A 1 751 ? 12.548 33.733 -21.526 1.00 87.19 751 GLY A C 1
ATOM 5926 O O . GLY A 1 751 ? 12.132 34.472 -20.636 1.00 87.19 751 GLY A O 1
ATOM 5927 N N . HIS A 1 752 ? 11.825 32.714 -21.997 1.00 89.50 752 HIS A N 1
ATOM 5928 C CA . HIS A 1 752 ? 10.505 32.355 -21.482 1.00 89.50 752 HIS A CA 1
ATOM 5929 C C . HIS A 1 752 ? 10.584 31.136 -20.563 1.00 89.50 752 HIS A C 1
ATOM 5931 O O . HIS A 1 752 ? 11.360 30.218 -20.807 1.00 89.50 752 HIS A O 1
ATOM 5937 N N . SER A 1 753 ? 9.749 31.114 -19.524 1.00 90.06 753 SER A N 1
ATOM 5938 C CA . SER A 1 753 ? 9.617 29.982 -18.602 1.00 90.06 753 SER A CA 1
ATOM 5939 C C . SER A 1 753 ? 8.452 29.056 -18.991 1.00 90.06 753 SER A C 1
ATOM 5941 O O . SER A 1 753 ? 7.564 29.462 -19.752 1.00 90.06 753 SER A O 1
ATOM 5943 N N . PRO A 1 754 ? 8.355 27.836 -18.423 1.00 88.38 754 PRO A N 1
ATOM 5944 C CA . PRO A 1 754 ? 7.180 26.983 -18.591 1.00 88.38 754 PRO A CA 1
ATOM 5945 C C . PRO A 1 754 ? 5.875 27.677 -18.179 1.00 88.38 754 PRO A C 1
ATOM 5947 O O . PRO A 1 754 ? 4.836 27.480 -18.801 1.00 88.38 754 PRO A O 1
ATOM 5950 N N . GLU A 1 755 ? 5.923 28.511 -17.138 1.00 85.88 755 GLU A N 1
ATOM 5951 C CA . GLU A 1 755 ? 4.762 29.232 -16.609 1.00 85.88 755 GLU A CA 1
ATOM 5952 C C . GLU A 1 755 ? 4.246 30.304 -17.588 1.00 85.88 755 GLU A C 1
ATOM 5954 O O . GLU A 1 755 ? 3.034 30.468 -17.732 1.00 85.88 755 GLU A O 1
ATOM 5959 N N . TYR A 1 756 ? 5.141 30.961 -18.338 1.00 87.19 756 TYR A N 1
ATOM 5960 C CA . TYR A 1 756 ? 4.771 31.914 -19.391 1.00 87.19 756 TYR A CA 1
ATOM 5961 C C . TYR A 1 756 ? 3.916 31.247 -20.479 1.00 87.19 756 TYR A C 1
ATOM 5963 O O . TYR A 1 756 ? 2.803 31.701 -20.765 1.00 87.19 756 TYR A O 1
ATOM 5971 N N . TYR A 1 757 ? 4.374 30.113 -21.017 1.00 85.69 757 TYR A N 1
ATOM 5972 C CA . TYR A 1 757 ? 3.695 29.410 -22.111 1.00 85.69 757 TYR A CA 1
ATOM 5973 C C . TYR A 1 757 ? 2.313 28.841 -21.744 1.00 85.69 757 TYR A C 1
ATOM 5975 O O . TYR A 1 757 ? 1.470 28.681 -22.625 1.00 85.69 757 TYR A O 1
ATOM 5983 N N . ARG A 1 758 ? 2.009 28.644 -20.451 1.00 81.50 758 ARG A N 1
ATOM 5984 C CA . ARG A 1 758 ? 0.640 28.322 -19.993 1.00 81.50 758 ARG A CA 1
ATOM 5985 C C . ARG A 1 758 ? -0.371 29.441 -20.264 1.00 81.50 758 ARG A C 1
ATOM 5987 O O . ARG A 1 758 ? -1.566 29.167 -20.328 1.00 81.50 758 ARG A O 1
ATOM 5994 N N . SER A 1 759 ? 0.098 30.685 -20.368 1.00 78.31 759 SER A N 1
ATOM 5995 C CA . SER A 1 759 ? -0.727 31.884 -20.582 1.00 78.31 759 SER A CA 1
ATOM 5996 C C . SER A 1 759 ? -0.629 32.450 -22.005 1.00 78.31 759 SER A C 1
ATOM 5998 O O . SER A 1 759 ? -1.574 33.084 -22.464 1.00 78.31 759 SER A O 1
ATOM 6000 N N . HIS A 1 760 ? 0.469 32.173 -22.716 1.00 81.19 760 HIS A N 1
ATOM 6001 C CA . HIS A 1 760 ? 0.752 32.655 -24.072 1.00 81.19 760 HIS A CA 1
ATOM 6002 C C . HIS A 1 760 ? 0.832 31.481 -25.068 1.00 81.19 760 HIS A C 1
ATOM 6004 O O . HIS A 1 760 ? 1.879 31.181 -25.640 1.00 81.19 760 HIS A O 1
ATOM 6010 N N . GLN A 1 761 ? -0.296 30.789 -25.267 1.00 74.75 761 GLN A N 1
ATOM 6011 C CA . GLN A 1 761 ? -0.395 29.621 -26.164 1.00 74.75 761 GLN A CA 1
ATOM 6012 C C . GLN A 1 761 ? -0.340 29.973 -27.668 1.00 74.75 761 GLN A C 1
ATOM 6014 O O . GLN A 1 761 ? -0.290 29.075 -28.510 1.00 74.75 761 GLN A O 1
ATOM 6019 N N . GLU A 1 762 ? -0.353 31.263 -28.023 1.00 74.12 762 GLU A N 1
ATOM 6020 C CA . GLU A 1 762 ? -0.190 31.725 -29.410 1.00 74.12 762 GLU A CA 1
ATOM 6021 C C . GLU A 1 762 ? 1.272 31.601 -29.884 1.00 74.12 762 GLU A C 1
ATOM 6023 O O . GLU A 1 762 ? 1.515 31.203 -31.024 1.00 74.12 762 GLU A O 1
ATOM 6028 N N . ASP A 1 763 ? 2.244 31.858 -29.000 1.00 78.88 763 ASP A N 1
ATOM 6029 C CA . ASP A 1 763 ? 3.682 31.813 -29.309 1.00 78.88 763 ASP A CA 1
ATOM 6030 C C . ASP A 1 763 ? 4.249 30.382 -29.357 1.00 78.88 763 ASP A C 1
ATOM 6032 O O . ASP A 1 763 ? 5.248 30.108 -30.030 1.00 78.88 763 ASP A O 1
ATOM 6036 N N . PHE A 1 764 ? 3.614 29.442 -28.651 1.00 81.38 764 PHE A N 1
ATOM 6037 C CA . PHE A 1 764 ? 3.969 28.023 -28.646 1.00 81.38 764 PHE A CA 1
ATOM 6038 C C . PHE A 1 764 ? 2.709 27.189 -28.376 1.00 81.38 764 PHE A C 1
ATOM 6040 O O . PHE A 1 764 ? 2.077 27.343 -27.334 1.00 81.38 764 PHE A O 1
ATOM 6047 N N . SER A 1 765 ? 2.338 26.308 -29.316 1.00 81.69 765 SER A N 1
ATOM 6048 C CA . SER A 1 765 ? 1.095 25.519 -29.261 1.00 81.69 765 SER A CA 1
ATOM 6049 C C . SER A 1 765 ? 1.346 24.014 -29.437 1.00 81.69 765 SER A C 1
ATOM 6051 O O . SER A 1 765 ? 2.267 23.601 -30.148 1.00 81.69 765 SER A O 1
ATOM 6053 N N . HIS A 1 766 ? 0.491 23.169 -28.850 1.00 81.50 766 HIS A N 1
ATOM 6054 C CA . HIS A 1 766 ? 0.597 21.703 -28.958 1.00 81.50 766 HIS A CA 1
ATOM 6055 C C . HIS A 1 766 ? 0.365 21.220 -30.395 1.00 81.50 766 HIS A C 1
ATOM 6057 O O . HIS A 1 766 ? 0.989 20.259 -30.841 1.00 81.50 766 HIS A O 1
ATOM 6063 N N . ARG A 1 767 ? -0.443 21.962 -31.162 1.00 76.56 767 ARG A N 1
ATOM 6064 C CA . ARG A 1 767 ? -0.664 21.740 -32.599 1.00 76.56 767 ARG A CA 1
ATOM 6065 C C . ARG A 1 767 ? 0.601 22.045 -33.413 1.00 76.56 767 ARG A C 1
ATOM 6067 O O . ARG A 1 767 ? 0.895 21.330 -34.366 1.00 76.56 767 ARG A O 1
ATOM 6074 N N . THR A 1 768 ? 1.392 23.045 -33.006 1.00 82.00 768 THR A N 1
ATOM 6075 C CA . THR A 1 768 ? 2.729 23.303 -33.574 1.00 82.00 768 THR A CA 1
ATOM 6076 C C . THR A 1 768 ? 3.660 22.118 -33.310 1.00 82.00 768 THR A C 1
ATOM 6078 O O . THR A 1 768 ? 4.249 21.605 -34.258 1.00 82.00 768 THR A O 1
ATOM 6081 N N . LEU A 1 769 ? 3.727 21.634 -32.062 1.00 82.06 769 LEU A N 1
ATOM 6082 C CA . LEU A 1 769 ? 4.554 20.482 -31.679 1.00 82.06 769 LEU A CA 1
ATOM 6083 C C . LEU A 1 769 ? 4.189 19.209 -32.454 1.00 82.06 769 LEU A C 1
ATOM 6085 O O . LEU A 1 769 ? 5.051 18.605 -33.085 1.00 82.06 769 LEU A O 1
ATOM 6089 N N . LEU A 1 770 ? 2.919 18.795 -32.462 1.00 80.69 770 LEU A N 1
ATOM 6090 C CA . LEU A 1 770 ? 2.512 17.562 -33.153 1.00 80.69 770 LEU A CA 1
ATOM 6091 C C . LEU A 1 770 ? 2.797 17.604 -34.664 1.00 80.69 770 LEU A C 1
ATOM 6093 O O . LEU A 1 770 ? 3.191 16.587 -35.239 1.00 80.69 770 LEU A O 1
ATOM 6097 N N . ARG A 1 771 ? 2.693 18.785 -35.288 1.00 81.38 771 ARG A N 1
ATOM 6098 C CA . ARG A 1 771 ? 3.072 18.997 -36.691 1.00 81.38 771 ARG A CA 1
ATOM 6099 C C . ARG A 1 771 ? 4.581 18.858 -36.923 1.00 81.38 771 ARG A C 1
ATOM 6101 O O . ARG A 1 771 ? 4.975 18.299 -37.941 1.00 81.38 771 ARG A O 1
ATOM 6108 N N . GLU A 1 772 ? 5.426 19.314 -35.995 1.00 81.19 772 GLU A N 1
ATOM 6109 C CA . GLU A 1 772 ? 6.883 19.089 -36.049 1.00 81.19 772 GLU A CA 1
ATOM 6110 C C . GLU A 1 772 ? 7.233 17.595 -35.935 1.00 81.19 772 GLU A C 1
ATOM 6112 O O . GLU A 1 772 ? 8.124 17.117 -36.632 1.00 81.19 772 GLU A O 1
ATOM 6117 N N . PHE A 1 773 ? 6.492 16.832 -35.122 1.00 80.88 773 PHE A N 1
ATOM 6118 C CA . PHE A 1 773 ? 6.631 15.371 -34.995 1.00 80.88 773 PHE A CA 1
ATOM 6119 C C . PHE A 1 773 ? 5.982 14.566 -36.146 1.00 80.88 773 PHE A C 1
ATOM 6121 O O . PHE A 1 773 ? 5.954 13.325 -36.103 1.00 80.88 773 PHE A O 1
ATOM 6128 N N . GLY A 1 774 ? 5.457 15.242 -37.174 1.00 73.75 774 GLY A N 1
ATOM 6129 C CA . GLY A 1 774 ? 4.856 14.618 -38.355 1.00 73.75 774 GLY A CA 1
ATOM 6130 C C . GLY A 1 774 ? 3.549 13.867 -38.081 1.00 73.75 774 GLY A C 1
ATOM 6131 O O . GLY A 1 774 ? 3.256 12.898 -38.777 1.00 73.75 774 GLY A O 1
ATOM 6132 N N . ALA A 1 775 ? 2.789 14.254 -37.053 1.00 72.69 775 ALA A N 1
ATOM 6133 C CA . ALA A 1 775 ? 1.436 13.748 -36.826 1.00 72.69 775 ALA A CA 1
ATOM 6134 C C . ALA A 1 775 ? 0.401 14.555 -37.634 1.00 72.69 775 ALA A C 1
ATOM 6136 O O . ALA A 1 775 ? 0.593 15.744 -37.895 1.00 72.69 775 ALA A O 1
ATOM 6137 N N . GLU A 1 776 ? -0.709 13.920 -38.019 1.00 65.69 776 GLU A N 1
ATOM 6138 C CA . GLU A 1 776 ? -1.831 14.627 -38.647 1.00 65.69 776 GLU A CA 1
ATOM 6139 C C . GLU A 1 776 ? -2.535 15.553 -37.640 1.00 65.69 776 GLU A C 1
ATOM 6141 O O . GLU A 1 776 ? -2.654 15.230 -36.457 1.00 65.69 776 GLU A O 1
ATOM 6146 N N . GLU A 1 777 ? -3.055 16.696 -38.102 1.00 58.38 777 GLU A N 1
ATOM 6147 C CA . GLU A 1 777 ? -3.742 17.661 -37.225 1.00 58.38 777 GLU A CA 1
ATOM 6148 C C . GLU A 1 777 ? -5.014 17.070 -36.579 1.00 58.38 777 GLU A C 1
ATOM 6150 O O . GLU A 1 777 ? -5.366 17.452 -35.465 1.00 58.38 777 GLU A O 1
ATOM 6155 N N . SER A 1 778 ? -5.639 16.081 -37.225 1.00 57.50 778 SER A N 1
ATOM 6156 C CA . SER A 1 778 ? -6.730 15.241 -36.701 1.00 57.50 778 SER A CA 1
ATOM 6157 C C . SER A 1 778 ? -6.356 14.526 -35.396 1.00 57.50 778 SER A C 1
ATOM 6159 O O . SER A 1 778 ? -7.117 14.562 -34.429 1.00 57.50 778 SER A O 1
ATOM 6161 N N . ALA A 1 779 ? -5.158 13.937 -35.327 1.00 57.56 779 ALA A N 1
ATOM 6162 C CA . ALA A 1 779 ? -4.689 13.224 -34.141 1.00 57.56 779 ALA A CA 1
ATOM 6163 C C . ALA A 1 779 ? -4.540 14.158 -32.926 1.00 57.56 779 ALA A C 1
ATOM 6165 O O . ALA A 1 779 ? -4.751 13.726 -31.796 1.00 57.56 779 ALA A O 1
ATOM 6166 N N . SER A 1 780 ? -4.250 15.451 -33.140 1.00 53.97 780 SER A N 1
ATOM 6167 C CA . SER A 1 780 ? -4.182 16.430 -32.04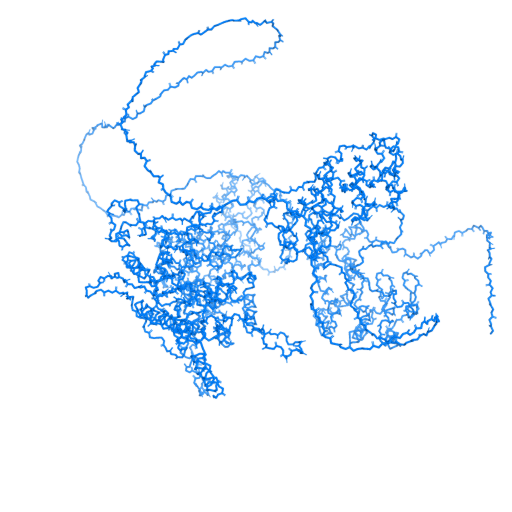1 1.00 53.97 780 SER A CA 1
ATOM 6168 C C . SER A 1 780 ? -5.524 16.645 -31.331 1.00 53.97 780 SER A C 1
ATOM 6170 O O . SER A 1 780 ? -5.539 16.959 -30.143 1.00 53.97 780 SER A O 1
ATOM 6172 N N . GLU A 1 781 ? -6.641 16.432 -32.032 1.00 54.16 781 GLU A N 1
ATOM 6173 C CA . GLU A 1 781 ? -8.000 16.596 -31.499 1.00 54.16 781 GLU A CA 1
ATOM 6174 C C . GLU A 1 781 ? -8.550 15.286 -30.914 1.00 54.16 781 GLU A C 1
ATOM 6176 O O . GLU A 1 781 ? -9.347 15.311 -29.977 1.00 54.16 781 GLU A O 1
ATOM 6181 N N . GLU A 1 782 ? -8.093 14.136 -31.418 1.00 57.25 782 GLU A N 1
ATOM 6182 C CA . GLU A 1 782 ? -8.474 12.811 -30.916 1.00 57.25 782 GLU A CA 1
ATOM 6183 C C . GLU A 1 782 ? -7.722 12.434 -29.623 1.00 57.25 782 GLU A C 1
ATOM 6185 O O . GLU A 1 782 ? -8.333 11.931 -28.679 1.00 57.25 782 GLU A O 1
ATOM 6190 N N . MET A 1 783 ? -6.418 12.738 -29.526 1.00 59.84 783 MET A N 1
ATOM 6191 C CA . MET A 1 783 ? -5.570 12.344 -28.383 1.00 59.84 783 MET A CA 1
ATOM 6192 C C . MET A 1 783 ? -5.918 13.028 -27.051 1.00 59.84 783 MET A C 1
ATOM 6194 O O . MET A 1 783 ? -5.597 12.492 -25.989 1.00 59.84 783 MET A O 1
ATOM 6198 N N . LEU A 1 784 ? -6.549 14.205 -27.091 1.00 59.56 784 LEU A N 1
ATOM 6199 C CA . LEU A 1 784 ? -6.982 14.978 -25.918 1.00 59.56 784 LEU A CA 1
ATOM 6200 C C . LEU A 1 784 ? -8.408 15.517 -26.124 1.00 59.56 784 LEU A C 1
ATOM 6202 O O . LEU A 1 784 ? -8.689 16.686 -25.868 1.00 59.56 784 LEU A O 1
ATOM 6206 N N . SER A 1 785 ? -9.305 14.657 -26.619 1.00 50.03 785 SER A N 1
ATOM 6207 C CA . SER A 1 785 ? -10.695 15.032 -26.903 1.00 50.03 785 SER A CA 1
ATOM 6208 C C . SER A 1 785 ? -11.429 15.554 -25.658 1.00 50.03 785 SER A C 1
ATOM 6210 O O . SER A 1 785 ? -11.568 14.871 -24.640 1.00 50.03 785 SER A O 1
ATOM 6212 N N . ASP A 1 786 ? -11.909 16.796 -25.742 1.00 44.78 786 ASP A N 1
ATOM 6213 C CA . ASP A 1 786 ? -12.631 17.446 -24.651 1.00 44.78 786 ASP A CA 1
ATOM 6214 C C . ASP A 1 786 ? -13.950 16.733 -24.321 1.00 44.78 786 ASP A C 1
ATOM 6216 O O . ASP A 1 786 ? -14.647 16.209 -25.193 1.00 44.78 786 ASP A O 1
ATOM 6220 N N . LYS A 1 787 ? -14.361 16.796 -23.047 1.00 48.03 787 LYS A N 1
ATOM 6221 C CA . LYS A 1 787 ? -15.630 16.232 -22.544 1.00 48.03 787 LYS A CA 1
ATOM 6222 C C . LYS A 1 787 ? -16.873 17.042 -22.973 1.00 48.03 787 LYS A C 1
ATOM 6224 O O . LYS A 1 787 ? -17.814 17.211 -22.199 1.00 48.03 787 LYS A O 1
ATOM 6229 N N . VAL A 1 788 ? -16.897 17.520 -24.220 1.00 38.41 788 VAL A N 1
ATOM 6230 C CA . VAL A 1 788 ? -18.000 18.281 -24.823 1.00 38.41 788 VAL A CA 1
ATOM 6231 C C . VAL A 1 788 ? -18.218 17.876 -26.289 1.00 38.41 788 VAL A C 1
ATOM 6233 O O . VAL A 1 788 ? -17.702 18.493 -27.217 1.00 38.41 788 VAL A O 1
ATOM 6236 N N . VAL A 1 789 ? -19.075 16.877 -26.521 1.00 31.09 789 VAL A N 1
ATOM 6237 C CA . VAL A 1 789 ? -19.636 16.622 -27.862 1.00 31.09 789 VAL A CA 1
ATOM 6238 C C . VAL A 1 789 ? -20.719 17.666 -28.147 1.00 31.09 789 VAL A C 1
ATOM 6240 O O . VAL A 1 789 ? -21.906 17.415 -27.923 1.00 31.09 789 VAL A O 1
ATOM 6243 N N . PHE A 1 790 ? -20.328 18.847 -28.637 1.00 29.70 790 PHE A N 1
ATOM 6244 C CA . PHE A 1 790 ? -21.293 19.830 -29.136 1.00 29.70 790 PHE A CA 1
ATOM 6245 C C . PHE A 1 790 ? -21.687 19.533 -30.589 1.00 29.70 790 PHE A C 1
ATOM 6247 O O . PHE A 1 790 ? -20.970 19.829 -31.535 1.00 29.70 790 PHE A O 1
ATOM 6254 N N . GLU A 1 791 ? -22.860 18.911 -30.708 1.00 34.62 791 GLU A N 1
ATOM 6255 C CA . GLU A 1 791 ? -23.792 18.915 -31.840 1.00 34.62 791 GLU A CA 1
ATOM 6256 C C . GLU A 1 791 ? -23.242 19.025 -33.278 1.00 34.62 791 GLU A C 1
ATOM 6258 O O . GLU A 1 791 ? -22.903 20.097 -33.776 1.00 34.62 791 GLU A O 1
ATOM 6263 N N . ASN A 1 792 ? -23.469 17.961 -34.056 1.00 25.62 792 ASN A N 1
ATOM 6264 C CA . ASN A 1 792 ? -24.064 18.154 -35.378 1.00 25.62 792 ASN A CA 1
ATOM 6265 C C . ASN A 1 792 ? -25.453 17.502 -35.437 1.00 25.62 792 ASN A C 1
ATOM 6267 O O . ASN A 1 792 ? -25.659 16.357 -35.035 1.00 25.62 792 ASN A O 1
ATOM 6271 N N . SER A 1 793 ? -26.437 18.294 -35.859 1.00 33.31 793 SER A N 1
ATOM 6272 C CA . SER A 1 793 ? -27.860 18.051 -35.595 1.00 33.31 793 SER A CA 1
ATOM 6273 C C . SER A 1 793 ? -28.482 16.880 -36.374 1.00 33.31 793 SER A C 1
ATOM 6275 O O . SER A 1 793 ? -28.255 16.734 -37.573 1.00 33.31 793 SER A O 1
ATOM 6277 N N . SER A 1 794 ? -29.344 16.094 -35.700 1.00 29.28 794 SER A N 1
ATOM 6278 C CA . SER A 1 794 ? -30.654 15.603 -36.212 1.00 29.28 794 SER A CA 1
ATOM 6279 C C . SER A 1 794 ? -31.319 14.545 -35.313 1.00 29.28 794 SER A C 1
ATOM 6281 O O . SER A 1 794 ? -32.542 14.441 -35.294 1.00 29.28 794 SER A O 1
ATOM 6283 N N . ALA A 1 795 ? -30.548 13.734 -34.580 1.00 30.91 795 ALA A N 1
ATOM 6284 C CA . ALA A 1 795 ? -31.065 12.484 -34.002 1.00 30.91 795 ALA A CA 1
ATOM 6285 C C . ALA A 1 795 ? -31.846 12.617 -32.673 1.00 30.91 795 ALA A C 1
ATOM 6287 O O . ALA A 1 795 ? -32.718 11.795 -32.393 1.00 30.91 795 ALA A O 1
ATOM 6288 N N . CYS A 1 796 ? -31.555 13.624 -31.840 1.00 33.91 796 CYS A N 1
ATOM 6289 C CA . CYS A 1 796 ? -31.970 13.633 -30.424 1.00 33.91 796 CYS A CA 1
ATOM 6290 C C . CYS A 1 796 ? -33.377 14.219 -30.138 1.00 33.91 796 CYS A C 1
ATOM 6292 O O . CYS A 1 796 ? -33.764 14.397 -28.986 1.00 33.91 796 CYS A O 1
ATOM 6294 N N . LEU A 1 797 ? -34.188 14.501 -31.166 1.00 31.88 797 LEU A N 1
ATOM 6295 C CA . LEU A 1 797 ? -35.516 15.127 -31.009 1.00 31.88 797 LEU A CA 1
ATOM 6296 C C . LEU A 1 797 ? -36.639 14.186 -30.514 1.00 31.88 797 LEU A C 1
ATOM 6298 O O . LEU A 1 797 ? -37.778 14.626 -30.371 1.00 31.88 797 LEU A O 1
ATOM 6302 N N . PHE A 1 798 ? -36.346 12.909 -30.241 1.00 32.94 798 PHE A N 1
ATOM 6303 C CA . PHE A 1 798 ? -37.362 11.888 -29.926 1.00 32.94 798 PHE A CA 1
ATOM 6304 C C . PHE A 1 798 ? -37.348 11.343 -28.487 1.00 32.94 798 PHE A C 1
ATOM 6306 O O . PHE A 1 798 ? -38.252 10.595 -28.116 1.00 32.94 798 PHE A O 1
ATOM 6313 N N . THR A 1 799 ? -36.390 11.730 -27.642 1.00 34.69 799 THR A N 1
ATOM 6314 C CA . THR A 1 799 ? -36.312 11.291 -26.233 1.00 34.69 799 THR A CA 1
ATOM 6315 C C . THR A 1 799 ? -36.844 12.350 -25.268 1.00 34.69 799 THR A C 1
ATOM 6317 O O . THR A 1 799 ? -36.097 12.961 -24.505 1.00 34.69 799 THR A O 1
ATOM 6320 N N . THR A 1 800 ? -38.163 12.565 -25.271 1.00 34.25 800 THR A N 1
ATOM 6321 C CA . THR A 1 800 ? -38.835 13.452 -24.306 1.00 34.25 800 THR A CA 1
ATOM 6322 C C . THR A 1 800 ? -38.796 12.858 -22.894 1.00 34.25 800 THR A C 1
ATOM 6324 O O . THR A 1 800 ? -39.616 12.005 -22.551 1.00 34.25 800 THR A O 1
ATOM 6327 N N . GLY A 1 801 ? -37.862 13.308 -22.053 1.00 36.41 801 GLY A N 1
ATOM 6328 C CA . GLY A 1 801 ? -37.768 12.847 -20.669 1.00 36.41 801 GLY A CA 1
ATOM 6329 C C . GLY A 1 801 ? -36.771 13.625 -19.810 1.00 36.41 801 GLY A C 1
ATOM 6330 O O . GLY A 1 801 ? -35.794 14.180 -20.303 1.00 36.41 801 GLY A O 1
ATOM 6331 N N . PHE A 1 802 ? -37.013 13.599 -18.496 1.00 35.00 802 PHE A N 1
ATOM 6332 C CA . PHE A 1 802 ? -36.236 14.270 -17.437 1.00 35.00 802 PHE A CA 1
ATOM 6333 C C . PHE A 1 802 ? -34.716 13.989 -17.502 1.00 35.00 802 PHE A C 1
ATOM 6335 O O . PHE A 1 802 ? -33.902 14.814 -17.099 1.00 35.00 802 PHE A O 1
ATOM 6342 N N . PHE A 1 803 ? -34.340 12.837 -18.067 1.00 36.34 803 PHE A N 1
ATOM 6343 C CA . PHE A 1 803 ? -32.961 12.382 -18.264 1.00 36.34 803 PHE A CA 1
ATOM 6344 C C . PHE A 1 803 ? -32.100 13.324 -19.120 1.00 36.34 803 PHE A C 1
ATOM 6346 O O . PHE A 1 803 ? -30.936 13.534 -18.793 1.00 36.34 803 PHE A O 1
ATOM 6353 N N . ALA A 1 804 ? -32.652 13.910 -20.190 1.00 36.19 804 ALA A N 1
ATOM 6354 C CA . ALA A 1 804 ? -31.874 14.754 -21.102 1.00 36.19 804 ALA A CA 1
ATOM 6355 C C . ALA A 1 804 ? -31.400 16.049 -20.418 1.00 36.19 804 ALA A C 1
ATOM 6357 O O . ALA A 1 804 ? -30.249 16.449 -20.563 1.00 36.19 804 ALA A O 1
ATOM 6358 N N . HIS A 1 805 ? -32.267 16.657 -19.602 1.00 31.94 805 HIS A N 1
ATOM 6359 C CA . HIS A 1 805 ? -31.920 17.840 -18.816 1.00 31.94 805 HIS A CA 1
ATOM 6360 C C . HIS A 1 805 ? -30.914 17.510 -17.703 1.00 31.94 805 HIS A C 1
ATOM 6362 O O . HIS A 1 805 ? -30.007 18.293 -17.451 1.00 31.94 805 HIS A O 1
ATOM 6368 N N . PHE A 1 806 ? -31.021 16.325 -17.088 1.00 38.22 806 PHE A N 1
ATOM 6369 C CA . PHE A 1 806 ? -30.076 15.879 -16.061 1.00 38.22 806 PHE A CA 1
ATOM 6370 C C . PHE A 1 806 ? -28.657 15.671 -16.617 1.00 38.22 806 PHE A C 1
ATOM 6372 O O . PHE A 1 806 ? -27.693 16.042 -15.959 1.00 38.22 806 PHE A O 1
ATOM 6379 N N . ILE A 1 807 ? -28.517 15.145 -17.841 1.00 38.44 807 ILE A N 1
ATOM 6380 C CA . ILE A 1 807 ? -27.209 14.998 -18.507 1.00 38.44 807 ILE A CA 1
ATOM 6381 C C . ILE A 1 807 ? -26.650 16.363 -18.946 1.00 38.44 807 ILE A C 1
ATOM 6383 O O . ILE A 1 807 ? -25.470 16.625 -18.735 1.00 38.44 807 ILE A O 1
ATOM 6387 N N . ALA A 1 808 ? -27.488 17.268 -19.462 1.00 31.53 808 ALA A N 1
ATOM 6388 C CA . ALA A 1 808 ? -27.071 18.620 -19.858 1.00 31.53 808 ALA A CA 1
ATOM 6389 C C . ALA A 1 808 ? -26.616 19.523 -18.686 1.00 31.53 808 ALA A C 1
ATOM 6391 O O . ALA A 1 808 ? -26.015 20.567 -18.918 1.00 31.53 808 ALA A O 1
ATOM 6392 N N . ILE A 1 809 ? -26.894 19.138 -17.435 1.00 39.75 809 ILE A N 1
ATOM 6393 C CA . ILE A 1 809 ? -26.410 19.820 -16.219 1.00 39.75 809 ILE A CA 1
ATOM 6394 C C . ILE A 1 809 ? -25.036 19.275 -15.762 1.00 39.75 809 ILE A C 1
ATOM 6396 O O . ILE A 1 809 ? -24.363 19.907 -14.950 1.00 39.75 809 ILE A O 1
ATOM 6400 N N . ILE A 1 810 ? -24.597 18.117 -16.275 1.00 42.31 810 ILE A N 1
ATOM 6401 C CA . ILE A 1 810 ? -23.365 17.430 -15.840 1.00 42.31 810 ILE A CA 1
ATOM 6402 C C . ILE A 1 810 ? -22.122 17.893 -16.621 1.00 42.31 810 ILE A C 1
ATOM 6404 O O . ILE A 1 810 ? -21.011 17.797 -16.103 1.00 42.31 810 ILE A O 1
ATOM 6408 N N . THR A 1 811 ? -22.278 18.450 -17.826 1.00 36.91 811 THR A N 1
ATOM 6409 C CA . THR A 1 811 ? -21.177 19.098 -18.559 1.00 36.91 811 THR A CA 1
ATOM 6410 C C . THR A 1 811 ? -20.799 20.422 -17.893 1.00 36.91 811 THR A C 1
ATOM 6412 O O . THR A 1 811 ? -21.367 21.472 -18.200 1.00 36.91 811 THR A O 1
ATOM 6415 N N . VAL A 1 812 ? -19.841 20.369 -16.964 1.00 42.88 812 VAL A N 1
ATOM 6416 C CA . VAL A 1 812 ? -19.194 21.556 -16.393 1.00 42.88 812 VAL A CA 1
ATOM 6417 C C . VAL A 1 812 ? -18.459 22.279 -17.522 1.00 42.88 812 VAL A C 1
ATOM 6419 O O . VAL A 1 812 ? -17.524 21.729 -18.096 1.00 42.88 812 VAL A O 1
ATOM 6422 N N . VAL A 1 813 ? -18.901 23.498 -17.840 1.00 40.59 813 VAL A N 1
ATOM 6423 C CA . VAL A 1 813 ? -18.412 24.283 -18.991 1.00 40.59 813 VAL A CA 1
ATOM 6424 C C . VAL A 1 813 ? -16.912 24.606 -18.889 1.00 40.59 813 VAL A C 1
ATOM 6426 O O . VAL A 1 813 ? -16.252 24.717 -19.914 1.00 40.59 813 VAL A O 1
ATOM 6429 N N . ASP A 1 814 ? -16.369 24.646 -17.667 1.00 50.88 814 ASP A N 1
ATOM 6430 C CA . ASP A 1 814 ? -14.957 24.904 -17.365 1.00 50.88 814 ASP A CA 1
ATOM 6431 C C . ASP A 1 814 ? -14.387 23.869 -16.361 1.00 50.88 814 ASP A C 1
ATOM 6433 O O . ASP A 1 814 ? -13.955 24.222 -15.256 1.00 50.88 814 ASP A O 1
ATOM 6437 N N . ASP A 1 815 ? -14.408 22.564 -16.684 1.00 62.69 815 ASP A N 1
ATOM 6438 C CA . ASP A 1 815 ? -13.727 21.566 -15.835 1.00 62.69 815 ASP A CA 1
ATOM 6439 C C . ASP A 1 815 ? -12.201 21.729 -15.912 1.00 62.69 815 ASP A C 1
ATOM 6441 O O . ASP A 1 815 ? -11.533 21.276 -16.839 1.00 62.69 815 ASP A O 1
ATOM 6445 N N . THR A 1 816 ? -11.668 22.375 -14.879 1.00 65.62 816 THR A N 1
ATOM 6446 C CA . THR A 1 816 ? -10.247 22.657 -14.625 1.00 65.62 816 THR A CA 1
ATOM 6447 C C . THR A 1 816 ? -9.642 21.746 -13.546 1.00 65.62 816 THR A C 1
ATOM 6449 O O . THR A 1 816 ? -8.516 21.970 -13.093 1.00 65.62 816 THR A O 1
ATOM 6452 N N . CYS A 1 817 ? -10.397 20.750 -13.069 1.00 70.25 817 CYS A N 1
ATOM 6453 C CA . CYS A 1 817 ? -10.074 19.947 -11.885 1.00 70.25 817 CYS A CA 1
ATOM 6454 C C . CYS A 1 817 ? -9.796 18.475 -12.223 1.00 70.25 817 CYS A C 1
ATOM 6456 O O . CYS A 1 817 ? -8.910 17.865 -11.612 1.00 70.25 817 CYS A O 1
ATOM 6458 N N . SER A 1 818 ? -10.517 17.917 -13.198 1.00 74.25 818 SER A N 1
ATOM 6459 C CA . SER A 1 818 ? -10.190 16.616 -13.787 1.00 74.25 818 SER A CA 1
ATOM 6460 C C . SER A 1 818 ? -8.940 16.711 -14.666 1.00 74.25 818 SER A C 1
ATOM 6462 O O . SER A 1 818 ? -8.692 17.739 -15.306 1.00 74.25 818 SER A O 1
ATOM 6464 N N . ALA A 1 819 ? -8.193 15.611 -14.770 1.00 66.81 819 ALA A N 1
ATOM 6465 C CA . ALA A 1 819 ? -7.375 15.377 -15.955 1.00 66.81 819 ALA A CA 1
ATOM 6466 C C . ALA A 1 819 ? -8.310 15.217 -17.171 1.00 66.81 819 ALA A C 1
ATOM 6468 O O . ALA A 1 819 ? -9.403 14.651 -17.051 1.00 66.81 819 ALA A O 1
ATOM 6469 N N . ARG A 1 820 ? -7.914 15.728 -18.346 1.00 65.81 820 ARG A N 1
ATOM 6470 C CA . ARG A 1 820 ? -8.747 15.573 -19.557 1.00 65.81 820 ARG A CA 1
ATOM 6471 C C . ARG A 1 820 ? -8.754 14.130 -20.073 1.00 65.81 820 ARG A C 1
ATOM 6473 O O . ARG A 1 820 ? -9.802 13.655 -20.507 1.00 65.81 820 ARG A O 1
ATOM 6480 N N . LYS A 1 821 ? -7.631 13.421 -19.911 1.00 66.12 821 LYS A N 1
ATOM 6481 C CA . LYS A 1 821 ? -7.487 11.978 -20.153 1.00 66.12 821 LYS A CA 1
ATOM 6482 C C . LYS A 1 821 ? -8.144 11.163 -19.029 1.00 66.12 821 LYS A C 1
ATOM 6484 O O . LYS A 1 821 ? -7.990 11.496 -17.854 1.00 66.12 821 LYS A O 1
ATOM 6489 N N . ASP A 1 822 ? -8.880 10.119 -19.400 1.00 67.56 822 ASP A N 1
ATOM 6490 C CA . ASP A 1 822 ? -9.494 9.167 -18.465 1.00 67.56 822 ASP A CA 1
ATOM 6491 C C . ASP A 1 822 ? -8.489 8.069 -18.038 1.00 67.56 822 ASP A C 1
ATOM 6493 O O . ASP A 1 822 ? -7.372 7.965 -18.544 1.00 67.56 822 ASP A O 1
ATOM 6497 N N . LEU A 1 823 ? -8.872 7.250 -17.056 1.00 77.19 823 LEU A N 1
ATOM 6498 C CA . LEU A 1 823 ? -8.108 6.095 -16.587 1.00 77.19 823 LEU A CA 1
ATOM 6499 C C . LEU A 1 823 ? -8.210 4.931 -17.590 1.00 77.19 823 LEU A C 1
ATOM 6501 O O . LEU A 1 823 ? -9.092 4.082 -17.470 1.00 77.19 823 LEU A O 1
ATOM 6505 N N . ASP A 1 824 ? -7.269 4.878 -18.531 1.00 69.25 824 ASP A N 1
ATOM 6506 C CA . ASP A 1 824 ? -7.175 3.838 -19.574 1.00 69.25 824 ASP A CA 1
ATOM 6507 C C . ASP A 1 824 ? -6.526 2.512 -19.096 1.00 69.25 824 ASP A C 1
ATOM 6509 O O . ASP A 1 824 ? -6.433 1.543 -19.849 1.00 69.25 824 ASP A O 1
ATOM 6513 N N . ASP A 1 825 ? -6.046 2.444 -17.848 1.00 79.69 825 ASP A N 1
ATOM 6514 C CA . ASP A 1 825 ? -5.356 1.274 -17.280 1.00 79.69 825 ASP A CA 1
ATOM 6515 C C . ASP A 1 825 ? -6.337 0.112 -17.014 1.00 79.69 825 ASP A C 1
ATOM 6517 O O . ASP A 1 825 ? -7.076 0.106 -16.023 1.00 79.69 825 ASP A O 1
ATOM 6521 N N . GLU A 1 826 ? -6.324 -0.900 -17.891 1.00 81.00 826 GLU A N 1
ATOM 6522 C CA . GLU A 1 826 ? -7.170 -2.094 -17.769 1.00 81.00 826 GLU A CA 1
ATOM 6523 C C . GLU A 1 826 ? -6.987 -2.841 -16.439 1.00 81.00 826 GLU A C 1
ATOM 6525 O O . GLU A 1 826 ? -7.968 -3.365 -15.903 1.00 81.00 826 GLU A O 1
ATOM 6530 N N . ASP A 1 827 ? -5.776 -2.917 -15.881 1.00 83.69 827 ASP A N 1
ATOM 6531 C CA . ASP A 1 827 ? -5.524 -3.638 -14.629 1.00 83.69 827 ASP A CA 1
ATOM 6532 C C . ASP A 1 827 ? -6.127 -2.870 -13.441 1.00 83.69 827 ASP A C 1
ATOM 6534 O O . ASP A 1 827 ? -6.785 -3.468 -12.580 1.00 83.69 827 ASP A O 1
ATOM 6538 N N . MET A 1 828 ? -6.007 -1.539 -13.427 1.00 85.81 828 MET A N 1
ATOM 6539 C CA . MET A 1 828 ? -6.645 -0.679 -12.424 1.00 85.81 828 MET A CA 1
ATOM 6540 C C . MET A 1 828 ? -8.171 -0.621 -12.569 1.00 85.81 828 MET A C 1
ATOM 6542 O O . MET A 1 828 ? -8.875 -0.681 -11.556 1.00 85.81 828 MET A O 1
ATOM 6546 N N . LEU A 1 829 ? -8.715 -0.605 -13.790 1.00 87.38 829 LEU A N 1
ATOM 6547 C CA . LEU A 1 829 ? -10.157 -0.748 -14.028 1.00 87.38 829 LEU A CA 1
ATOM 6548 C C . LEU A 1 829 ? -10.669 -2.120 -13.550 1.00 87.38 829 LEU A C 1
ATOM 6550 O O . LEU A 1 829 ? -11.703 -2.204 -12.881 1.00 87.38 829 LEU A O 1
ATOM 6554 N N . ASN A 1 830 ? -9.916 -3.198 -13.793 1.00 87.94 830 ASN A N 1
ATOM 6555 C CA . ASN A 1 830 ? -10.211 -4.530 -13.258 1.00 87.94 830 ASN A CA 1
ATOM 6556 C C . ASN A 1 830 ? -10.128 -4.580 -11.721 1.00 87.94 830 ASN A C 1
ATOM 6558 O O . ASN A 1 830 ? -10.919 -5.283 -11.083 1.00 87.94 830 ASN A O 1
ATOM 6562 N N . VAL A 1 831 ? -9.205 -3.840 -11.096 1.00 88.00 831 VAL A N 1
ATOM 6563 C CA . VAL A 1 831 ? -9.166 -3.662 -9.636 1.00 88.00 831 VAL A CA 1
ATOM 6564 C C . VAL A 1 831 ? -10.413 -2.922 -9.156 1.00 88.00 831 VAL A C 1
ATOM 6566 O O . VAL A 1 831 ? -11.086 -3.434 -8.263 1.00 88.00 831 VAL A O 1
ATOM 6569 N N . LEU A 1 832 ? -10.792 -1.801 -9.774 1.00 88.81 832 LEU A N 1
ATOM 6570 C CA . LEU A 1 832 ? -11.995 -1.034 -9.429 1.00 88.81 832 LEU A CA 1
ATOM 6571 C C . LEU A 1 832 ? -13.281 -1.867 -9.545 1.00 88.81 832 LEU A C 1
ATOM 6573 O O . LEU A 1 832 ? -14.128 -1.820 -8.651 1.00 88.81 832 LEU A O 1
ATOM 6577 N N . GLU A 1 833 ? -13.422 -2.696 -10.581 1.00 89.56 833 GLU A N 1
ATOM 6578 C CA . GLU A 1 833 ? -14.543 -3.638 -10.701 1.00 89.56 833 GLU A CA 1
ATOM 6579 C C . GLU A 1 833 ? -14.546 -4.676 -9.562 1.00 89.56 833 GLU A C 1
ATOM 6581 O O . GLU A 1 833 ? -15.598 -4.967 -8.980 1.00 89.56 833 GLU A O 1
ATOM 6586 N N . ARG A 1 834 ? -13.381 -5.203 -9.154 1.00 86.38 834 ARG A N 1
ATOM 6587 C CA . ARG A 1 834 ? -13.277 -6.071 -7.962 1.00 86.38 834 ARG A CA 1
ATOM 6588 C C . ARG A 1 834 ? -13.684 -5.306 -6.693 1.00 86.38 834 ARG A C 1
ATOM 6590 O O . ARG A 1 834 ? -14.452 -5.845 -5.896 1.00 86.38 834 ARG A O 1
ATOM 6597 N N . CYS A 1 835 ? -13.259 -4.049 -6.535 1.00 85.69 835 CYS A N 1
ATOM 6598 C CA . CYS A 1 835 ? -13.646 -3.174 -5.424 1.00 85.69 835 CYS A CA 1
ATOM 6599 C C . CYS A 1 835 ? -15.170 -2.973 -5.352 1.00 85.69 835 CYS A C 1
ATOM 6601 O O . CYS A 1 835 ? -15.766 -3.165 -4.290 1.00 85.69 835 CYS A O 1
ATOM 6603 N N . TYR A 1 836 ? -15.818 -2.681 -6.484 1.00 86.81 836 TYR A N 1
ATOM 6604 C CA . TYR A 1 836 ? -17.274 -2.545 -6.582 1.00 86.81 836 TYR A CA 1
ATOM 6605 C C . TYR A 1 836 ? -18.010 -3.810 -6.112 1.00 86.81 836 TYR A C 1
ATOM 6607 O O . TYR A 1 836 ? -18.977 -3.724 -5.349 1.00 86.81 836 TYR A O 1
ATOM 6615 N N . ASN A 1 837 ? -17.548 -4.993 -6.538 1.00 84.44 837 ASN A N 1
ATOM 6616 C CA . ASN A 1 837 ? -18.157 -6.276 -6.171 1.00 84.44 837 ASN A CA 1
ATOM 6617 C C . ASN A 1 837 ? -17.944 -6.641 -4.685 1.00 84.44 837 ASN A C 1
ATOM 6619 O O . ASN A 1 837 ? -18.819 -7.285 -4.099 1.00 84.44 837 ASN A O 1
ATOM 6623 N N . VAL A 1 838 ? -16.832 -6.209 -4.071 1.00 82.31 838 VAL A N 1
ATOM 6624 C CA . VAL A 1 838 ? -16.585 -6.334 -2.620 1.00 82.31 838 VAL A CA 1
ATOM 6625 C C . VAL A 1 838 ? -17.553 -5.454 -1.827 1.00 82.31 838 VAL A C 1
ATOM 6627 O O . VAL A 1 838 ? -18.234 -5.965 -0.939 1.00 82.31 838 VAL A O 1
ATOM 6630 N N . LEU A 1 839 ? -17.677 -4.169 -2.183 1.00 77.69 839 LEU A N 1
ATOM 6631 C CA . LEU A 1 839 ? -18.568 -3.217 -1.504 1.00 77.69 839 LEU A CA 1
ATOM 6632 C C . LEU A 1 839 ? -20.042 -3.650 -1.568 1.00 77.69 839 LEU A C 1
ATOM 6634 O O . LEU A 1 839 ? -20.744 -3.606 -0.563 1.00 77.69 839 LEU A O 1
ATOM 6638 N N . HIS A 1 840 ? -20.501 -4.138 -2.724 1.00 75.94 840 HIS A N 1
ATOM 6639 C CA . HIS A 1 840 ? -21.887 -4.588 -2.916 1.00 75.94 840 HIS A CA 1
ATOM 6640 C C . HIS A 1 840 ? -22.151 -6.036 -2.472 1.00 75.94 840 HIS A C 1
ATOM 6642 O O . HIS A 1 840 ? -23.247 -6.554 -2.691 1.00 75.94 840 HIS A O 1
ATOM 6648 N N . GLY A 1 841 ? -21.172 -6.710 -1.859 1.00 63.12 841 GLY A N 1
ATOM 6649 C CA . GLY A 1 841 ? -21.387 -7.985 -1.177 1.00 63.12 841 GLY A CA 1
ATOM 6650 C C . GLY A 1 841 ? -21.918 -9.115 -2.065 1.00 63.12 841 GLY A C 1
ATOM 6651 O O . GLY A 1 841 ? -22.767 -9.891 -1.614 1.00 63.12 841 GLY A O 1
ATOM 6652 N N . ARG A 1 842 ? -21.432 -9.251 -3.311 1.00 39.50 842 ARG A N 1
ATOM 6653 C CA . ARG A 1 842 ? -21.778 -10.409 -4.156 1.00 39.50 842 ARG A CA 1
ATOM 6654 C C . ARG A 1 842 ? -21.263 -11.712 -3.530 1.00 39.50 842 ARG A C 1
ATOM 6656 O O . ARG A 1 842 ? -20.146 -12.155 -3.782 1.00 39.50 842 ARG A O 1
ATOM 6663 N N . ARG A 1 843 ? -22.125 -12.382 -2.758 1.00 35.97 843 ARG A N 1
ATOM 6664 C CA . ARG A 1 843 ? -22.011 -13.823 -2.500 1.00 35.97 843 ARG A CA 1
ATOM 6665 C C . ARG A 1 843 ? -22.024 -14.548 -3.846 1.00 35.97 843 ARG A C 1
ATOM 6667 O O . ARG A 1 843 ? -23.002 -14.435 -4.582 1.00 35.97 843 ARG A O 1
ATOM 6674 N N . ASN A 1 844 ? -20.986 -15.333 -4.133 1.00 29.02 844 ASN A N 1
ATOM 6675 C CA . ASN A 1 844 ? -21.022 -16.286 -5.241 1.00 29.02 844 ASN A CA 1
ATOM 6676 C C . ASN A 1 844 ? -22.176 -17.270 -5.003 1.00 29.02 844 ASN A C 1
ATOM 6678 O O . ASN A 1 844 ? -22.168 -18.036 -4.038 1.00 29.02 844 ASN A O 1
ATOM 6682 N N . SER A 1 845 ? -23.187 -17.225 -5.867 1.00 29.27 845 SER A N 1
ATOM 6683 C CA . SER A 1 845 ? -24.427 -17.985 -5.725 1.00 29.27 845 SER A CA 1
ATOM 6684 C C . SER A 1 845 ? -24.227 -19.453 -6.109 1.00 29.27 845 SER A C 1
ATOM 6686 O O . SER A 1 845 ? -24.555 -19.847 -7.223 1.00 29.27 845 SER A O 1
ATOM 6688 N N . ASN A 1 846 ? -23.674 -20.254 -5.192 1.00 28.06 846 ASN A N 1
ATOM 6689 C CA . ASN A 1 846 ? -23.571 -21.715 -5.334 1.00 28.06 846 ASN A CA 1
ATOM 6690 C C . ASN A 1 846 ? -23.705 -22.497 -4.006 1.00 28.06 846 ASN A C 1
ATOM 6692 O O . ASN A 1 846 ? -23.389 -23.682 -3.950 1.00 28.06 846 ASN A O 1
ATOM 6696 N N . THR A 1 847 ? -24.209 -21.872 -2.935 1.00 26.09 847 THR A N 1
ATOM 6697 C CA . THR A 1 847 ? -24.535 -22.547 -1.663 1.00 26.09 847 THR A CA 1
ATOM 6698 C C . THR A 1 847 ? -25.931 -22.151 -1.175 1.00 26.09 847 THR A C 1
ATOM 6700 O O . THR A 1 847 ? -26.130 -21.093 -0.582 1.00 26.09 847 THR A O 1
ATOM 6703 N N . VAL A 1 848 ? -26.919 -23.016 -1.428 1.00 30.72 848 VAL A N 1
ATOM 6704 C CA . VAL A 1 848 ? -28.299 -22.863 -0.933 1.00 30.72 848 VAL A CA 1
ATOM 6705 C C . VAL A 1 848 ? -28.539 -23.832 0.225 1.00 30.72 848 VAL A C 1
ATOM 6707 O O . VAL A 1 848 ? -28.994 -24.955 0.027 1.00 30.72 848 VAL A O 1
ATOM 6710 N N . SER A 1 849 ? -28.237 -23.392 1.447 1.00 25.55 849 SER A N 1
ATOM 6711 C CA . SER A 1 849 ? -28.719 -24.000 2.696 1.00 25.55 849 SER A CA 1
ATOM 6712 C C . SER A 1 849 ? -28.593 -23.013 3.873 1.00 25.55 849 SER A C 1
ATOM 6714 O O . SER A 1 849 ? -27.927 -21.985 3.764 1.00 25.55 849 SER A O 1
ATOM 6716 N N . ALA A 1 850 ? -29.261 -23.315 4.995 1.00 25.53 850 ALA A N 1
ATOM 6717 C CA . ALA A 1 850 ? -29.168 -22.596 6.278 1.00 25.53 850 ALA A CA 1
ATOM 6718 C C . ALA A 1 850 ? -29.637 -21.116 6.321 1.00 25.53 850 ALA A C 1
ATOM 6720 O O . ALA A 1 850 ? -29.060 -20.284 7.024 1.00 25.53 850 ALA A O 1
ATOM 6721 N N . ALA A 1 851 ? -30.757 -20.792 5.668 1.00 29.44 851 ALA A N 1
ATOM 6722 C CA . ALA A 1 851 ? -31.530 -19.586 5.988 1.00 29.44 851 ALA A CA 1
ATOM 6723 C C . ALA A 1 851 ? -32.459 -19.833 7.201 1.00 29.44 851 ALA A C 1
ATOM 6725 O O . ALA A 1 851 ? -33.650 -20.081 7.032 1.00 29.44 851 ALA A O 1
ATOM 6726 N N . SER A 1 852 ? -31.911 -19.797 8.423 1.00 27.25 852 SER A N 1
ATOM 6727 C CA . SER A 1 852 ? -32.701 -19.955 9.666 1.00 27.25 852 SER A CA 1
ATOM 6728 C C . SER A 1 852 ? -32.142 -19.222 10.897 1.00 27.25 852 SER A C 1
ATOM 6730 O O . SER A 1 852 ? -32.916 -18.626 11.640 1.00 27.25 852 SER A O 1
ATOM 6732 N N . ASN A 1 853 ? -30.819 -19.175 11.099 1.00 25.86 853 ASN A N 1
ATOM 6733 C CA . ASN A 1 853 ? -30.203 -18.578 12.301 1.00 25.86 853 ASN A CA 1
ATOM 6734 C C . ASN A 1 853 ? -29.787 -17.102 12.107 1.00 25.86 853 ASN A C 1
ATOM 6736 O O . ASN A 1 853 ? -28.648 -16.710 12.361 1.00 25.86 853 ASN A O 1
ATOM 6740 N N . ALA A 1 854 ? -30.712 -16.261 11.638 1.00 27.91 854 ALA A N 1
ATOM 6741 C CA . ALA A 1 854 ? -30.472 -14.844 11.334 1.00 27.91 854 ALA A CA 1
ATOM 6742 C C . ALA A 1 854 ? -30.566 -13.911 12.569 1.00 27.91 854 ALA A C 1
ATOM 6744 O O . ALA A 1 854 ? -31.196 -12.857 12.512 1.00 27.91 854 ALA A O 1
ATOM 6745 N N . SER A 1 855 ? -29.955 -14.296 13.694 1.00 25.02 855 SER A N 1
ATOM 6746 C CA . SER A 1 855 ? -30.082 -13.607 14.996 1.00 25.02 855 SER A CA 1
ATOM 6747 C C . SER A 1 855 ? -28.753 -13.349 15.727 1.00 25.02 855 SER A C 1
ATOM 6749 O O . SER A 1 855 ? -28.757 -12.953 16.891 1.00 25.02 855 SER A O 1
ATOM 6751 N N . SER A 1 856 ? -27.602 -13.545 15.070 1.00 25.02 856 SER A N 1
ATOM 6752 C CA . SER A 1 856 ? -26.268 -13.376 15.692 1.00 25.02 856 SER A CA 1
ATOM 6753 C C . SER A 1 856 ? -25.228 -12.699 14.782 1.00 25.02 856 SER A C 1
ATOM 6755 O O . SER A 1 856 ? -24.028 -12.901 14.941 1.00 25.02 856 SER A O 1
ATOM 6757 N N . ALA A 1 857 ? -25.674 -11.890 13.816 1.00 26.62 857 ALA A N 1
ATOM 6758 C CA . ALA A 1 857 ? -24.822 -11.207 12.834 1.00 26.62 857 ALA A CA 1
ATOM 6759 C C . ALA A 1 857 ? -24.718 -9.688 13.101 1.00 26.62 857 ALA A C 1
ATOM 6761 O O . ALA A 1 857 ? -25.064 -8.870 12.254 1.00 26.62 857 ALA A O 1
ATOM 6762 N N . THR A 1 858 ? -24.261 -9.300 14.294 1.00 27.84 858 THR A N 1
ATOM 6763 C CA . THR A 1 858 ? -24.307 -7.909 14.798 1.00 27.84 858 THR A CA 1
ATOM 6764 C C . THR A 1 858 ? -23.075 -7.043 14.490 1.00 27.84 858 THR A C 1
ATOM 6766 O O . THR A 1 858 ? -23.009 -5.915 14.962 1.00 27.84 858 THR A O 1
ATOM 6769 N N . ASN A 1 859 ? -22.111 -7.527 13.692 1.00 31.09 859 ASN A N 1
ATOM 6770 C CA . ASN A 1 859 ? -20.843 -6.828 13.399 1.00 31.09 859 ASN A CA 1
ATOM 6771 C C . ASN A 1 859 ? -20.479 -6.769 11.895 1.00 31.09 859 ASN A C 1
ATOM 6773 O O . ASN A 1 859 ? -19.312 -6.880 11.510 1.00 31.09 859 ASN A O 1
ATOM 6777 N N . VAL A 1 860 ? -21.472 -6.549 11.028 1.00 31.52 860 VAL A N 1
ATOM 6778 C CA . VAL A 1 860 ? -21.217 -5.912 9.722 1.00 31.52 860 VAL A CA 1
ATOM 6779 C C . VAL A 1 860 ? -21.043 -4.415 9.995 1.00 31.52 860 VAL A C 1
ATOM 6781 O O . VAL A 1 860 ? -21.959 -3.795 10.532 1.00 31.52 860 VAL A O 1
ATOM 6784 N N . SER A 1 861 ? -19.870 -3.838 9.702 1.00 42.62 861 SER A N 1
ATOM 6785 C CA . SER A 1 861 ? -19.612 -2.420 10.014 1.00 42.62 861 SER A CA 1
ATOM 6786 C C . SER A 1 861 ? -20.524 -1.513 9.187 1.00 42.62 861 SER A C 1
ATOM 6788 O O . SER A 1 861 ? -20.730 -1.720 7.987 1.00 42.62 861 SER A O 1
ATOM 6790 N N . TYR A 1 862 ? -21.052 -0.494 9.861 1.00 43.97 862 TYR A N 1
ATOM 6791 C CA . TYR A 1 862 ? -22.037 0.452 9.339 1.00 43.97 862 TYR A CA 1
ATOM 6792 C C . TYR A 1 862 ? -21.495 1.220 8.118 1.00 43.97 862 TYR A C 1
ATOM 6794 O O . TYR A 1 862 ? -22.244 1.509 7.187 1.00 43.97 862 TYR A O 1
ATOM 6802 N N . THR A 1 863 ? -20.177 1.454 8.088 1.00 45.62 863 THR A N 1
ATOM 6803 C CA . THR A 1 863 ? -19.422 2.087 6.990 1.00 45.62 863 THR A CA 1
ATOM 6804 C C . THR A 1 863 ? -19.705 1.446 5.627 1.00 45.62 863 THR A C 1
ATOM 6806 O O . THR A 1 863 ? -20.143 2.125 4.698 1.00 45.62 863 THR A O 1
ATOM 6809 N N . SER A 1 864 ? -19.558 0.120 5.534 1.00 51.34 864 SER A N 1
ATOM 6810 C CA . SER A 1 864 ? -19.755 -0.648 4.298 1.00 51.34 864 SER A CA 1
ATOM 6811 C C . SER A 1 864 ? -21.165 -0.497 3.714 1.00 51.34 864 SER A C 1
ATOM 6813 O O . SER A 1 864 ? -21.335 -0.471 2.495 1.00 51.34 864 SER A O 1
ATOM 6815 N N . SER A 1 865 ? -22.173 -0.312 4.575 1.00 62.16 865 SER A N 1
ATOM 6816 C CA . SER A 1 865 ? -23.560 -0.106 4.156 1.00 62.16 865 SER A CA 1
ATOM 6817 C C . SER A 1 865 ? -23.835 1.306 3.635 1.00 62.16 865 SER A C 1
ATOM 6819 O O . SER A 1 865 ? -24.770 1.464 2.853 1.00 62.16 865 SER A O 1
ATOM 6821 N N . ILE A 1 866 ? -23.074 2.323 4.056 1.00 71.69 866 ILE A N 1
ATOM 6822 C CA . ILE A 1 866 ? -23.252 3.710 3.595 1.00 71.69 866 ILE A CA 1
ATOM 6823 C C . ILE A 1 866 ? -22.618 3.888 2.211 1.00 71.69 866 ILE A C 1
ATOM 6825 O O . ILE A 1 866 ? -23.263 4.441 1.323 1.00 71.69 866 ILE A O 1
ATOM 6829 N N . ILE A 1 867 ? -21.416 3.342 1.981 1.00 76.19 867 ILE A N 1
ATOM 6830 C CA . ILE A 1 867 ? -20.794 3.354 0.646 1.00 76.19 867 ILE A CA 1
ATOM 6831 C C . ILE A 1 867 ? -21.695 2.627 -0.361 1.00 76.19 867 ILE A C 1
ATOM 6833 O O . ILE A 1 867 ? -22.137 3.229 -1.336 1.00 76.19 867 ILE A O 1
ATOM 6837 N N . ALA A 1 868 ? -22.048 1.361 -0.107 1.00 76.00 868 ALA A N 1
ATOM 6838 C CA . ALA A 1 868 ? -22.837 0.550 -1.044 1.00 76.00 868 ALA A CA 1
ATOM 6839 C C . ALA A 1 868 ? -24.253 1.105 -1.330 1.00 76.00 868 ALA A C 1
ATOM 6841 O O . ALA A 1 868 ? -24.874 0.752 -2.331 1.00 76.00 868 ALA A O 1
ATOM 6842 N N . LYS A 1 869 ? -24.774 1.995 -0.474 1.00 81.69 869 LYS A N 1
ATOM 6843 C CA . LYS A 1 869 ? -26.032 2.725 -0.697 1.00 81.69 869 LYS A CA 1
ATOM 6844 C C . LYS A 1 869 ? -25.897 3.811 -1.775 1.00 81.69 869 LYS A C 1
ATOM 6846 O O . LYS A 1 869 ? -26.858 4.053 -2.514 1.00 81.69 869 LYS A O 1
ATOM 6851 N N . HIS A 1 870 ? -24.727 4.448 -1.864 1.00 82.31 870 HIS A N 1
ATOM 6852 C CA . HIS A 1 870 ? -24.454 5.601 -2.731 1.00 82.31 870 HIS A CA 1
ATOM 6853 C C . HIS A 1 870 ? -23.644 5.253 -3.985 1.00 82.31 870 HIS A C 1
ATOM 6855 O O . HIS A 1 870 ? -23.953 5.780 -5.051 1.00 82.31 870 HIS A O 1
ATOM 6861 N N . THR A 1 871 ? -22.714 4.292 -3.926 1.00 82.00 871 THR A N 1
ATOM 6862 C CA . THR A 1 871 ? -21.929 3.784 -5.077 1.00 82.00 871 THR A CA 1
ATOM 6863 C C . THR A 1 871 ? -22.758 2.913 -6.034 1.00 82.00 871 THR A C 1
ATOM 6865 O O . THR A 1 871 ? -22.293 1.889 -6.524 1.00 82.00 871 THR A O 1
ATOM 6868 N N . LYS A 1 872 ? -24.008 3.286 -6.325 1.00 85.00 872 LYS A N 1
ATOM 6869 C CA . LYS A 1 872 ? -24.874 2.551 -7.260 1.00 85.00 872 LYS A CA 1
ATOM 6870 C C . LYS A 1 872 ? -24.202 2.428 -8.623 1.00 85.00 872 LYS A C 1
ATOM 6872 O O . LYS A 1 872 ? -23.477 3.328 -9.039 1.00 85.00 872 LYS A O 1
ATOM 6877 N N . ARG A 1 873 ? -24.505 1.352 -9.357 1.00 85.31 873 ARG A N 1
ATOM 6878 C CA . ARG A 1 873 ? -23.803 0.999 -10.601 1.00 85.31 873 ARG A CA 1
ATOM 6879 C C . ARG A 1 873 ? -23.636 2.156 -11.596 1.00 85.31 873 ARG A C 1
ATOM 6881 O O . ARG A 1 873 ? -22.536 2.351 -12.085 1.00 85.31 873 ARG A O 1
ATOM 6888 N N . TYR A 1 874 ? -24.685 2.949 -11.826 1.00 83.50 874 TYR A N 1
ATOM 6889 C CA . TYR A 1 874 ? -24.634 4.099 -12.739 1.00 83.50 874 TYR A CA 1
ATOM 6890 C C . TYR A 1 874 ? -23.736 5.247 -12.245 1.00 83.50 874 TYR A C 1
ATOM 6892 O O . TYR A 1 874 ? -23.172 5.955 -13.068 1.00 83.50 874 TYR A O 1
ATOM 6900 N N . VAL A 1 875 ? -23.585 5.431 -10.926 1.00 85.19 875 VAL A N 1
ATOM 6901 C CA . VAL A 1 875 ? -22.622 6.387 -10.353 1.00 85.19 875 VAL A CA 1
ATOM 6902 C C . VAL A 1 875 ? -21.218 5.844 -10.577 1.00 85.19 875 VAL A C 1
ATOM 6904 O O . VAL A 1 875 ? -20.379 6.532 -11.141 1.00 85.19 875 VAL A O 1
ATOM 6907 N N . PHE A 1 876 ? -20.987 4.581 -10.206 1.00 87.31 876 PHE A N 1
ATOM 6908 C CA . PHE A 1 876 ? -19.692 3.922 -10.359 1.00 87.31 876 PHE A CA 1
ATOM 6909 C C . PHE A 1 876 ? -19.198 3.923 -11.813 1.00 87.31 876 PHE A C 1
ATOM 6911 O O . PHE A 1 876 ? -18.080 4.357 -12.059 1.00 87.31 876 PHE A O 1
ATOM 6918 N N . ASP A 1 877 ? -20.026 3.518 -12.780 1.00 83.31 877 ASP A N 1
ATOM 6919 C CA . ASP A 1 877 ? -19.659 3.549 -14.202 1.00 83.31 877 ASP A CA 1
ATOM 6920 C C . ASP A 1 877 ? -19.394 4.974 -14.726 1.00 83.31 877 ASP A C 1
ATOM 6922 O O . ASP A 1 877 ? -18.593 5.127 -15.641 1.00 83.31 877 ASP A O 1
ATOM 6926 N N . ALA A 1 878 ? -19.996 6.013 -14.130 1.00 81.31 878 ALA A N 1
ATOM 6927 C CA . ALA A 1 878 ? -19.767 7.413 -14.501 1.00 81.31 878 ALA A CA 1
ATOM 6928 C C . ALA A 1 878 ? -18.533 8.058 -13.836 1.00 81.31 878 ALA A C 1
ATOM 6930 O O . ALA A 1 878 ? -18.072 9.098 -14.315 1.00 81.31 878 ALA A O 1
ATOM 6931 N N . VAL A 1 879 ? -18.006 7.483 -12.743 1.00 85.62 879 VAL A N 1
ATOM 6932 C CA . VAL A 1 879 ? -16.835 8.022 -12.018 1.00 85.62 879 VAL A CA 1
ATOM 6933 C C . VAL A 1 879 ? -15.580 7.146 -12.068 1.00 85.62 879 VAL A C 1
ATOM 6935 O O . VAL A 1 879 ? -14.495 7.662 -11.826 1.00 85.62 879 VAL A O 1
ATOM 6938 N N . LYS A 1 880 ? -15.673 5.844 -12.377 1.00 85.88 880 LYS A N 1
ATOM 6939 C CA . LYS A 1 880 ? -14.524 4.915 -12.302 1.00 85.88 880 LYS A CA 1
ATOM 6940 C C . LYS A 1 880 ? -13.389 5.240 -13.282 1.00 85.88 880 LYS A C 1
ATOM 6942 O O . LYS A 1 880 ? -12.243 4.935 -12.978 1.00 85.88 880 LYS A O 1
ATOM 6947 N N . ASN A 1 881 ? -13.714 5.872 -14.411 1.00 84.69 881 ASN A N 1
ATOM 6948 C CA . ASN A 1 881 ? -12.747 6.326 -15.409 1.00 84.69 881 ASN A CA 1
ATOM 6949 C C . ASN A 1 881 ? -12.121 7.692 -15.061 1.00 84.69 881 ASN A C 1
ATOM 6951 O O . ASN A 1 881 ? -11.166 8.096 -15.710 1.00 84.69 881 ASN A O 1
ATOM 6955 N N . ARG A 1 882 ? -12.645 8.432 -14.073 1.00 85.31 882 ARG A N 1
ATOM 6956 C CA . ARG A 1 882 ? -12.184 9.800 -13.788 1.00 85.31 882 ARG A CA 1
ATOM 6957 C C . ARG A 1 882 ? -10.898 9.818 -12.969 1.00 85.31 882 ARG A C 1
ATOM 6959 O O . ARG A 1 882 ? -10.664 8.954 -12.120 1.00 85.31 882 ARG A O 1
ATOM 6966 N N . MET A 1 883 ? -10.123 10.876 -13.172 1.00 84.50 883 MET A N 1
ATOM 6967 C CA . MET A 1 883 ? -8.847 11.131 -12.515 1.00 84.50 883 MET A CA 1
ATOM 6968 C C . MET A 1 883 ? -8.706 12.634 -12.228 1.00 84.50 883 MET A C 1
ATOM 6970 O O . MET A 1 883 ? -9.141 13.460 -13.034 1.00 84.50 883 MET A O 1
ATOM 6974 N N . THR A 1 884 ? -8.128 13.016 -11.088 1.00 87.00 884 THR A N 1
ATOM 6975 C CA . THR A 1 884 ? -7.783 14.423 -10.819 1.00 87.00 884 THR A CA 1
ATOM 6976 C C . THR A 1 884 ? -6.568 14.853 -11.640 1.00 87.00 884 THR A C 1
ATOM 6978 O O . THR A 1 884 ? -5.778 14.021 -12.083 1.00 87.00 884 THR A O 1
ATOM 6981 N N . LYS A 1 885 ? -6.344 16.164 -11.785 1.00 79.88 885 LYS A N 1
ATOM 6982 C CA . LYS A 1 885 ? -5.103 16.695 -12.388 1.00 79.88 885 LYS A CA 1
ATOM 6983 C C . LYS A 1 885 ? -3.806 16.328 -11.628 1.00 79.88 885 LYS A C 1
ATOM 6985 O O . LYS A 1 885 ? -2.727 16.681 -12.098 1.00 79.88 885 LYS A O 1
ATOM 6990 N N . LEU A 1 886 ? -3.912 15.679 -10.460 1.00 80.12 886 LEU A N 1
ATOM 6991 C CA . LEU A 1 886 ? -2.813 15.129 -9.649 1.00 80.12 886 LEU A CA 1
ATOM 6992 C C . LEU A 1 886 ? -2.832 13.583 -9.630 1.00 80.12 886 LEU A C 1
ATOM 6994 O O . LEU A 1 886 ? -2.345 12.963 -8.690 1.00 80.12 886 LEU A O 1
ATOM 6998 N N . ASP A 1 887 ? -3.433 12.965 -10.652 1.00 79.00 887 ASP A N 1
ATOM 6999 C CA . ASP A 1 887 ? -3.526 11.516 -10.885 1.00 79.00 887 ASP A CA 1
ATOM 7000 C C . ASP A 1 887 ? -4.358 10.682 -9.895 1.00 79.00 887 ASP A C 1
ATOM 7002 O O . ASP A 1 887 ? -4.454 9.455 -10.031 1.00 79.00 887 ASP A O 1
ATOM 7006 N N . HIS A 1 888 ? -5.018 11.301 -8.916 1.00 86.19 888 HIS A N 1
ATOM 7007 C CA . HIS A 1 888 ? -5.845 10.540 -7.988 1.00 86.19 888 HIS A CA 1
ATOM 7008 C C . HIS A 1 888 ? -7.125 10.051 -8.665 1.00 86.19 888 HIS A C 1
ATOM 7010 O O . HIS A 1 888 ? -7.924 10.808 -9.216 1.00 86.19 888 HIS A O 1
ATOM 7016 N N . ASN A 1 889 ? -7.310 8.739 -8.604 1.00 89.50 889 ASN A N 1
ATOM 7017 C CA . ASN A 1 889 ? -8.421 7.999 -9.186 1.00 89.50 889 ASN A CA 1
ATOM 7018 C C . ASN A 1 889 ? -9.358 7.496 -8.066 1.00 89.50 889 ASN A C 1
ATOM 7020 O O . ASN A 1 889 ? -9.044 7.591 -6.876 1.00 89.50 889 ASN A O 1
ATOM 7024 N N . LEU A 1 890 ? -10.499 6.904 -8.429 1.00 89.38 890 LEU A N 1
ATOM 7025 C CA . LEU A 1 890 ? -11.497 6.440 -7.455 1.00 89.38 890 LEU A CA 1
ATOM 7026 C C . LEU A 1 890 ? -10.947 5.431 -6.424 1.00 89.38 890 LEU A C 1
ATOM 7028 O O . LEU A 1 890 ? -11.446 5.385 -5.298 1.00 89.38 890 LEU A O 1
ATOM 7032 N N . TYR A 1 891 ? -9.936 4.623 -6.766 1.00 88.88 891 TYR A N 1
ATOM 7033 C CA . TYR A 1 891 ? -9.389 3.619 -5.851 1.00 88.88 891 TYR A CA 1
ATOM 7034 C C . TYR A 1 891 ? -8.683 4.276 -4.661 1.00 88.88 891 TYR A C 1
ATOM 7036 O O . TYR A 1 891 ? -8.917 3.856 -3.529 1.00 88.88 891 TYR A O 1
ATOM 7044 N N . ASP A 1 892 ? -7.916 5.349 -4.879 1.00 86.56 892 ASP A N 1
ATOM 7045 C CA . ASP A 1 892 ? -7.271 6.128 -3.809 1.00 86.56 892 ASP A CA 1
ATOM 7046 C C . ASP A 1 892 ? -8.270 6.736 -2.811 1.00 86.56 892 ASP A C 1
ATOM 7048 O O . ASP A 1 892 ? -7.925 6.933 -1.646 1.00 86.56 892 ASP A O 1
ATOM 7052 N N . VAL A 1 893 ? -9.513 6.974 -3.241 1.00 88.56 893 VAL A N 1
ATOM 7053 C CA . VAL A 1 893 ? -10.600 7.502 -2.399 1.00 88.56 893 VAL A CA 1
ATOM 7054 C C . VAL A 1 893 ? -11.231 6.413 -1.524 1.00 88.56 893 VAL A C 1
ATOM 7056 O O . VAL A 1 893 ? -11.584 6.666 -0.372 1.00 88.56 893 VAL A O 1
ATOM 7059 N N . ILE A 1 894 ? -11.395 5.194 -2.060 1.00 87.00 894 ILE A N 1
ATOM 7060 C CA . ILE A 1 894 ? -12.167 4.103 -1.425 1.00 87.00 894 ILE A CA 1
ATOM 7061 C C . ILE A 1 894 ? -11.310 2.991 -0.804 1.00 87.00 894 ILE A C 1
ATOM 7063 O O . ILE A 1 894 ? -11.857 2.060 -0.204 1.00 87.00 894 ILE A O 1
ATOM 7067 N N . TRP A 1 895 ? -9.983 3.051 -0.946 1.00 78.31 895 TRP A N 1
ATOM 7068 C CA . TRP A 1 895 ? -9.074 1.979 -0.529 1.00 78.31 895 TRP A CA 1
ATOM 7069 C C . TRP A 1 895 ? -9.259 1.477 0.929 1.00 78.31 895 TRP A C 1
ATOM 7071 O O . TRP A 1 895 ? -9.177 0.251 1.102 1.00 78.31 895 TRP A O 1
ATOM 7081 N N . PRO A 1 896 ? -9.558 2.312 1.961 1.00 75.50 896 PRO A N 1
ATOM 7082 C CA . PRO A 1 896 ? -9.631 1.846 3.353 1.00 75.50 896 PRO A CA 1
ATOM 7083 C C . PRO A 1 896 ? -10.787 0.869 3.586 1.00 75.50 896 PRO A C 1
ATOM 7085 O O . PRO A 1 896 ? -10.650 -0.097 4.332 1.00 75.50 896 PRO A O 1
ATOM 7088 N N . SER A 1 897 ? -11.916 1.097 2.910 1.00 72.75 897 SER A N 1
ATOM 7089 C CA . SER A 1 897 ? -13.118 0.258 2.992 1.00 72.75 897 SER A CA 1
ATOM 7090 C C . SER A 1 897 ? -13.016 -1.069 2.245 1.00 72.75 897 SER A C 1
ATOM 7092 O O . SER A 1 897 ? -13.797 -1.985 2.506 1.00 72.75 897 SER A O 1
ATOM 7094 N N . VAL A 1 898 ? -12.089 -1.182 1.290 1.00 72.50 898 VAL A N 1
ATOM 7095 C CA . VAL A 1 898 ? -12.026 -2.329 0.372 1.00 72.50 898 VAL A CA 1
ATOM 7096 C C . VAL A 1 898 ? -10.885 -3.291 0.707 1.00 72.50 898 VAL A C 1
ATOM 7098 O O . VAL A 1 898 ? -11.005 -4.499 0.477 1.00 72.50 898 VAL A O 1
ATOM 7101 N N . LYS A 1 899 ? -9.765 -2.798 1.248 1.00 68.69 899 LYS A N 1
ATOM 7102 C CA . LYS A 1 899 ? -8.615 -3.653 1.564 1.00 68.69 899 LYS A CA 1
ATOM 7103 C C . LYS A 1 899 ? -8.878 -4.487 2.823 1.00 68.69 899 LYS A C 1
ATOM 7105 O O . LYS A 1 899 ? -9.388 -3.997 3.827 1.00 68.69 899 LYS A O 1
ATOM 7110 N N . LYS A 1 900 ? -8.462 -5.759 2.811 1.00 62.97 900 LYS A N 1
ATOM 7111 C CA . LYS A 1 900 ? -8.501 -6.621 4.002 1.00 62.97 900 LYS A CA 1
ATOM 7112 C C . LYS A 1 900 ? -7.391 -6.233 4.987 1.00 62.97 900 LYS A C 1
ATOM 7114 O O . LYS A 1 900 ? -6.307 -6.811 4.972 1.00 62.97 900 LYS A O 1
ATOM 7119 N N . LEU A 1 901 ? -7.691 -5.241 5.816 1.00 63.91 901 LEU A N 1
ATOM 7120 C CA . LEU A 1 901 ? -6.854 -4.743 6.908 1.00 63.91 901 LEU A CA 1
ATOM 7121 C C . LEU A 1 901 ? -6.736 -5.763 8.070 1.00 63.91 901 LEU A C 1
ATOM 7123 O O . LEU A 1 901 ? -7.481 -6.754 8.086 1.00 63.91 901 LEU A O 1
ATOM 7127 N N . PRO A 1 902 ? -5.801 -5.564 9.026 1.00 64.00 902 PRO A N 1
ATOM 7128 C CA . PRO A 1 902 ? -5.630 -6.432 10.191 1.00 64.00 902 PRO A CA 1
ATOM 7129 C C . PRO A 1 902 ? -6.939 -6.732 10.932 1.00 64.00 902 PRO A C 1
ATOM 7131 O O . PRO A 1 902 ? -7.806 -5.875 11.101 1.00 64.00 902 PRO A O 1
ATOM 7134 N N . SER A 1 903 ? -7.085 -7.974 11.401 1.00 57.06 903 SER A N 1
ATOM 7135 C CA . SER A 1 903 ? -8.296 -8.443 12.091 1.00 57.06 903 SER A CA 1
ATOM 7136 C C . SER A 1 903 ? -8.401 -8.000 13.555 1.00 57.06 903 SER A C 1
ATOM 7138 O O . SER A 1 903 ? -9.338 -8.401 14.242 1.00 57.06 903 SER A O 1
ATOM 7140 N N . GLU A 1 904 ? -7.442 -7.216 14.043 1.00 66.81 904 GLU A N 1
ATOM 7141 C CA . GLU A 1 904 ? -7.403 -6.731 15.419 1.00 66.81 904 GLU A CA 1
ATOM 7142 C C . GLU A 1 904 ? -8.520 -5.721 15.688 1.00 66.81 904 GLU A C 1
ATOM 7144 O O . GLU A 1 904 ? -8.782 -4.814 14.894 1.00 66.81 904 GLU A O 1
ATOM 7149 N N . LEU A 1 905 ? -9.190 -5.879 16.832 1.00 63.50 905 LEU A N 1
ATOM 7150 C CA . LEU A 1 905 ? -10.321 -5.028 17.195 1.00 63.50 905 LEU A CA 1
ATOM 7151 C C . LEU A 1 905 ? -9.874 -3.580 17.443 1.00 63.50 905 LEU A C 1
ATOM 7153 O O . LEU A 1 905 ? -10.546 -2.662 16.990 1.00 63.50 905 LEU A O 1
ATOM 7157 N N . SER A 1 906 ? -8.715 -3.392 18.080 1.00 63.66 906 SER A N 1
ATOM 7158 C CA . SER A 1 906 ? -8.023 -2.107 18.255 1.00 63.66 906 SER A CA 1
ATOM 7159 C C . SER A 1 906 ? -7.822 -1.382 16.922 1.00 63.66 906 SER A C 1
ATOM 7161 O O . SER A 1 906 ? -8.305 -0.264 16.756 1.00 63.66 906 SER A O 1
ATOM 7163 N N . PHE A 1 907 ? -7.181 -2.044 15.953 1.00 67.62 907 PHE A N 1
ATOM 7164 C CA . PHE A 1 907 ? -6.905 -1.493 14.624 1.00 67.62 907 PHE A CA 1
ATOM 7165 C C . PHE A 1 907 ? -8.192 -1.064 13.907 1.00 67.62 907 PHE A C 1
ATOM 7167 O O . PHE A 1 907 ? -8.293 0.050 13.396 1.00 67.62 907 PHE A O 1
ATOM 7174 N N . ARG A 1 908 ? -9.216 -1.928 13.899 1.00 65.56 908 ARG A N 1
ATOM 7175 C CA . ARG A 1 908 ? -10.496 -1.627 13.237 1.00 65.56 908 ARG A CA 1
ATOM 7176 C C . ARG A 1 908 ? -11.261 -0.488 13.914 1.00 65.56 908 ARG A C 1
ATOM 7178 O O . ARG A 1 908 ? -11.844 0.335 13.217 1.00 65.56 908 ARG A O 1
ATOM 7185 N N . VAL A 1 909 ? -11.230 -0.424 15.245 1.00 66.81 909 VAL A N 1
ATOM 7186 C CA . VAL A 1 909 ? -11.860 0.646 16.035 1.00 66.81 909 VAL A CA 1
ATOM 7187 C C . VAL A 1 909 ? -11.131 1.983 15.861 1.00 66.81 909 VAL A C 1
ATOM 7189 O O . VAL A 1 909 ? -11.793 3.016 15.867 1.00 66.81 909 VAL A O 1
ATOM 7192 N N . ALA A 1 910 ? -9.810 1.985 15.658 1.00 67.94 910 ALA A N 1
ATOM 7193 C CA . ALA A 1 910 ? -9.063 3.186 15.279 1.00 67.94 910 ALA A CA 1
ATOM 7194 C C . ALA A 1 910 ? -9.409 3.649 13.850 1.00 67.94 910 ALA A C 1
ATOM 7196 O O . ALA A 1 910 ? -9.611 4.839 13.622 1.00 67.94 910 ALA A O 1
ATOM 7197 N N . LEU A 1 911 ? -9.553 2.717 12.899 1.00 71.06 911 LEU A N 1
ATOM 7198 C CA . LEU A 1 911 ? -9.850 3.044 11.499 1.00 71.06 911 LEU A CA 1
ATOM 7199 C C . LEU A 1 911 ? -11.245 3.665 11.341 1.00 71.06 911 LEU A C 1
ATOM 7201 O O . LEU A 1 911 ? -11.398 4.672 10.661 1.00 71.06 911 LEU A O 1
ATOM 7205 N N . GLU A 1 912 ? -12.252 3.098 12.010 1.00 68.62 912 GLU A N 1
ATOM 7206 C CA . GLU A 1 912 ? -13.638 3.598 11.999 1.00 68.62 912 GLU A CA 1
ATOM 7207 C C . GLU A 1 912 ? -13.797 4.932 12.768 1.00 68.62 912 GLU A C 1
ATOM 7209 O O . GLU A 1 912 ? -14.832 5.586 12.647 1.00 68.62 912 GLU A O 1
ATOM 7214 N N . GLN A 1 913 ? -12.774 5.361 13.525 1.00 69.00 913 GLN A N 1
ATOM 7215 C CA . GLN A 1 913 ? -12.693 6.687 14.157 1.00 69.00 913 GLN A CA 1
ATOM 7216 C C . GLN A 1 913 ? -11.992 7.729 13.278 1.00 69.00 913 GLN A C 1
ATOM 7218 O O . GLN A 1 913 ? -12.459 8.862 13.214 1.00 69.00 913 GLN A O 1
ATOM 7223 N N . ASP A 1 914 ? -10.875 7.371 12.639 1.00 72.75 914 ASP A N 1
ATOM 7224 C CA . ASP A 1 914 ? -10.046 8.324 11.885 1.00 72.75 914 ASP A CA 1
ATOM 7225 C C . ASP A 1 914 ? -10.528 8.506 10.437 1.00 72.75 914 ASP A C 1
ATOM 7227 O O . ASP A 1 914 ? -10.494 9.613 9.902 1.00 72.75 914 ASP A O 1
ATOM 7231 N N . PHE A 1 915 ? -11.084 7.441 9.846 1.00 76.00 915 PHE A N 1
ATOM 7232 C CA . PHE A 1 915 ? -11.749 7.450 8.542 1.00 76.00 915 PHE A CA 1
ATOM 7233 C C . PHE A 1 915 ? -13.190 6.929 8.663 1.00 76.00 915 PHE A C 1
ATOM 7235 O O . PHE A 1 915 ? -13.487 5.798 8.254 1.00 76.00 915 PHE A O 1
ATOM 7242 N N . PRO A 1 916 ? -14.127 7.728 9.210 1.00 67.88 916 PRO A N 1
ATOM 7243 C CA . PRO A 1 916 ? -15.543 7.391 9.181 1.00 67.88 916 PRO A CA 1
ATOM 7244 C C . PRO A 1 916 ? -16.028 7.175 7.741 1.00 67.88 916 PRO A C 1
ATOM 7246 O O . PRO A 1 916 ? -15.537 7.784 6.794 1.00 67.88 916 PRO A O 1
ATOM 7249 N N . ALA A 1 917 ? -16.951 6.229 7.561 1.00 68.38 917 ALA A N 1
ATOM 7250 C CA . ALA A 1 917 ? -17.325 5.678 6.251 1.00 68.38 917 ALA A CA 1
ATOM 7251 C C . ALA A 1 917 ? -16.159 5.104 5.403 1.00 68.38 917 ALA A C 1
ATOM 7253 O O . ALA A 1 917 ? -16.419 4.646 4.300 1.00 68.38 917 ALA A O 1
ATOM 7254 N N . GLY A 1 918 ? -14.917 5.055 5.903 1.00 75.00 918 GLY A N 1
ATOM 7255 C CA . GLY A 1 918 ? -13.759 4.435 5.253 1.00 75.00 918 GLY A CA 1
ATOM 7256 C C . GLY A 1 918 ? -13.424 5.012 3.874 1.00 75.00 918 GLY A C 1
ATOM 7257 O O . GLY A 1 918 ? -13.168 4.244 2.941 1.00 75.00 918 GLY A O 1
ATOM 7258 N N . ILE A 1 919 ? -13.450 6.343 3.761 1.00 86.06 919 ILE A N 1
ATOM 7259 C CA . ILE A 1 919 ? -13.076 7.129 2.576 1.00 86.06 919 ILE A CA 1
ATOM 7260 C C . ILE A 1 919 ? -12.012 8.177 2.931 1.00 86.06 919 ILE A C 1
ATOM 7262 O O . ILE A 1 919 ? -11.970 8.658 4.062 1.00 86.06 919 ILE A O 1
ATOM 7266 N N . VAL A 1 920 ? -11.167 8.535 1.962 1.00 88.69 920 VAL A N 1
ATOM 7267 C CA . VAL A 1 920 ? -10.066 9.510 2.098 1.00 88.69 920 VAL A CA 1
ATOM 7268 C C . VAL A 1 920 ? -10.094 10.485 0.920 1.00 88.69 920 VAL A C 1
ATOM 7270 O O . VAL A 1 920 ? -10.376 10.079 -0.203 1.00 88.69 920 VAL A O 1
ATOM 7273 N N . ALA A 1 921 ? -9.773 11.758 1.153 1.00 91.19 921 ALA A N 1
ATOM 7274 C CA . ALA A 1 921 ? -9.440 12.708 0.093 1.00 91.19 921 ALA A CA 1
ATOM 7275 C C . ALA A 1 921 ? -7.905 12.810 -0.033 1.00 91.19 921 ALA A C 1
ATOM 7277 O O . ALA A 1 921 ? -7.272 13.412 0.831 1.00 91.19 921 ALA A O 1
ATOM 7278 N N . PRO A 1 922 ? -7.276 12.202 -1.057 1.00 88.50 922 PRO A N 1
ATOM 7279 C CA . PRO A 1 922 ? -5.832 12.324 -1.285 1.00 88.50 922 PRO A CA 1
ATOM 7280 C C . PRO A 1 922 ? -5.403 13.712 -1.801 1.00 88.50 922 PRO A C 1
ATOM 7282 O O . PRO A 1 922 ? -4.272 14.132 -1.557 1.00 88.50 922 PRO A O 1
ATOM 7285 N N . ASP A 1 923 ? -6.308 14.423 -2.479 1.00 90.06 923 ASP A N 1
ATOM 7286 C CA . ASP A 1 923 ? -6.163 15.821 -2.887 1.00 90.06 923 ASP A CA 1
ATOM 7287 C C . ASP A 1 923 ? -7.509 16.571 -2.790 1.00 90.06 923 ASP A C 1
ATOM 7289 O O . ASP A 1 923 ? -8.553 15.988 -2.481 1.00 90.06 923 ASP A O 1
ATOM 7293 N N . VAL A 1 924 ? -7.478 17.881 -3.040 1.00 90.06 924 VAL A N 1
ATOM 7294 C CA . VAL A 1 924 ? -8.634 18.787 -2.931 1.00 90.06 924 VAL A CA 1
ATOM 7295 C C . VAL A 1 924 ? -9.588 18.682 -4.131 1.00 90.06 924 VAL A C 1
ATOM 7297 O O . VAL A 1 924 ? -10.792 18.917 -4.006 1.00 90.06 924 VAL A O 1
ATOM 7300 N N . TYR A 1 925 ? -9.083 18.298 -5.301 1.00 88.75 925 TYR A N 1
ATOM 7301 C CA . TYR A 1 925 ? -9.843 18.185 -6.548 1.00 88.75 925 TYR A CA 1
ATOM 7302 C C . TYR A 1 925 ? -10.802 16.997 -6.522 1.00 88.75 925 TYR A C 1
ATOM 7304 O O . TYR A 1 925 ? -11.851 17.056 -7.166 1.00 88.75 925 TYR A O 1
ATOM 7312 N N . VAL A 1 926 ? -10.520 15.972 -5.709 1.00 90.94 926 VAL A N 1
ATOM 7313 C CA . VAL A 1 926 ? -11.413 14.824 -5.484 1.00 90.94 926 VAL A CA 1
ATOM 7314 C C . VAL A 1 926 ? -12.848 15.255 -5.138 1.00 90.94 926 VAL A C 1
ATOM 7316 O O . VAL A 1 926 ? -13.801 14.671 -5.659 1.00 90.94 926 VAL A O 1
ATOM 7319 N N . TYR A 1 927 ? -13.026 16.319 -4.344 1.00 90.94 927 TYR A N 1
ATOM 7320 C CA . TYR A 1 927 ? -14.345 16.862 -3.979 1.00 90.94 927 TYR A CA 1
ATOM 7321 C C . TYR A 1 927 ? -15.168 17.373 -5.175 1.00 90.94 927 TYR A C 1
ATOM 7323 O O . TYR A 1 927 ? -16.397 17.401 -5.103 1.00 90.94 927 TYR A O 1
ATOM 7331 N N . LYS A 1 928 ? -14.508 17.755 -6.277 1.00 88.38 928 LYS A N 1
ATOM 7332 C CA . LYS A 1 928 ? -15.142 18.196 -7.529 1.00 88.38 928 LYS A CA 1
ATOM 7333 C C . LYS A 1 928 ? -15.246 17.050 -8.541 1.00 88.38 928 LYS A C 1
ATOM 7335 O O . LYS A 1 928 ? -16.328 16.806 -9.063 1.00 88.38 928 LYS A O 1
ATOM 7340 N N . VAL A 1 929 ? -14.159 16.306 -8.758 1.00 86.69 929 VAL A N 1
ATOM 7341 C CA . VAL A 1 929 ? -14.064 15.230 -9.767 1.00 86.69 929 VAL A CA 1
ATOM 7342 C C . VAL A 1 929 ? -14.957 14.027 -9.433 1.00 86.69 929 VAL A C 1
ATOM 7344 O O . VAL A 1 929 ? -15.550 13.425 -10.329 1.00 86.69 929 VAL A O 1
ATOM 7347 N N . PHE A 1 930 ? -15.111 13.701 -8.144 1.00 89.56 930 PHE A N 1
ATOM 7348 C CA . PHE A 1 930 ? -15.938 12.590 -7.648 1.00 89.56 930 PHE A CA 1
ATOM 7349 C C . PHE A 1 930 ? -17.170 13.080 -6.868 1.00 89.56 930 PHE A C 1
ATOM 7351 O O . PHE A 1 930 ? -17.681 12.378 -5.989 1.00 89.56 930 PHE A O 1
ATOM 7358 N N . LYS A 1 931 ? -17.657 14.291 -7.172 1.00 87.94 931 LYS A N 1
ATOM 7359 C CA . LYS A 1 931 ? -18.752 14.966 -6.458 1.00 87.94 931 LYS A CA 1
ATOM 7360 C C . LYS A 1 931 ? -20.011 14.102 -6.325 1.00 87.94 931 LYS A C 1
ATOM 7362 O O . LYS A 1 931 ? -20.577 14.015 -5.239 1.00 87.94 931 LYS A O 1
ATOM 7367 N N . GLU A 1 932 ? -20.423 13.416 -7.391 1.00 83.88 932 GLU A N 1
ATOM 7368 C CA . GLU A 1 932 ? -21.625 12.565 -7.412 1.00 83.88 932 GLU A CA 1
ATOM 7369 C C . GLU A 1 932 ? -21.514 11.327 -6.508 1.00 83.88 932 GLU A C 1
ATOM 7371 O O . GLU A 1 932 ? -22.529 10.720 -6.165 1.00 83.88 932 GLU A O 1
ATOM 7376 N N . TYR A 1 933 ? -20.291 10.956 -6.118 1.00 87.00 933 TYR A N 1
ATOM 7377 C CA . TYR A 1 933 ? -20.012 9.894 -5.156 1.00 87.00 933 TYR A CA 1
ATOM 7378 C C . TYR A 1 933 ? -19.824 10.442 -3.730 1.00 87.00 933 TYR A C 1
ATOM 7380 O O . TYR A 1 933 ? -20.403 9.897 -2.789 1.00 87.00 933 TYR A O 1
ATOM 7388 N N . LEU A 1 934 ? -19.058 11.528 -3.561 1.00 89.62 934 LEU A N 1
ATOM 7389 C CA . LEU A 1 934 ? -18.732 12.077 -2.242 1.00 89.62 934 LEU A CA 1
ATOM 7390 C C . LEU A 1 934 ? -19.857 12.909 -1.614 1.00 89.62 934 LEU A C 1
ATOM 7392 O O . LEU A 1 934 ? -20.184 12.677 -0.451 1.00 89.62 934 LEU A O 1
ATOM 7396 N N . GLU A 1 935 ? -20.477 13.845 -2.340 1.00 89.69 935 GLU A N 1
ATOM 7397 C CA . GLU A 1 935 ? -21.476 14.766 -1.767 1.00 89.69 935 GLU A CA 1
ATOM 7398 C C . GLU A 1 935 ? -22.648 14.027 -1.071 1.00 89.69 935 GLU A C 1
ATOM 7400 O O . GLU A 1 935 ? -23.007 14.417 0.046 1.00 89.69 935 GLU A O 1
ATOM 7405 N N . PRO A 1 936 ? -23.205 12.921 -1.618 1.00 89.06 936 PRO A N 1
ATOM 7406 C CA . PRO A 1 936 ? -24.228 12.129 -0.929 1.00 89.06 936 PRO A CA 1
ATOM 7407 C C . PRO A 1 936 ? -23.760 11.492 0.388 1.00 89.06 936 PRO A C 1
ATOM 7409 O O . PRO A 1 936 ? -24.529 11.443 1.349 1.00 89.06 936 PRO A O 1
ATOM 7412 N N . ILE A 1 937 ? -22.510 11.019 0.450 1.00 89.19 937 ILE A N 1
ATOM 7413 C CA . ILE A 1 937 ? -21.944 10.380 1.648 1.00 89.19 937 ILE A CA 1
ATOM 7414 C C . ILE A 1 937 ? -21.660 11.430 2.724 1.00 89.19 937 ILE A C 1
ATOM 7416 O O . ILE A 1 937 ? -22.009 11.219 3.884 1.00 89.19 937 ILE A O 1
ATOM 7420 N N . ILE A 1 938 ? -21.088 12.573 2.337 1.00 90.56 938 ILE A N 1
ATOM 7421 C CA . ILE A 1 938 ? -20.791 13.690 3.243 1.00 90.56 938 ILE A CA 1
ATOM 7422 C C . ILE A 1 938 ? -22.085 14.208 3.889 1.00 90.56 938 ILE A C 1
ATOM 7424 O O . ILE A 1 938 ? -22.128 14.365 5.112 1.00 90.56 938 ILE A O 1
ATOM 7428 N N . LYS A 1 939 ? -23.154 14.404 3.097 1.00 89.44 939 LYS A N 1
ATOM 7429 C CA . LYS A 1 939 ? -24.482 14.804 3.597 1.00 89.44 939 LYS A CA 1
ATOM 7430 C C . LYS A 1 939 ? -25.063 13.793 4.579 1.00 89.44 939 LYS A C 1
ATOM 7432 O O . LYS A 1 939 ? -25.425 14.176 5.687 1.00 89.44 939 LYS A O 1
ATOM 7437 N N . GLU A 1 940 ? -25.126 12.514 4.200 1.00 86.56 940 GLU A N 1
ATOM 7438 C CA . GLU A 1 940 ? -25.719 11.483 5.060 1.00 86.56 940 GLU A CA 1
ATOM 7439 C C . GLU A 1 940 ? -24.928 11.281 6.357 1.00 86.56 940 GLU A C 1
ATOM 7441 O O . GLU A 1 940 ? -25.535 11.099 7.414 1.00 86.56 940 GLU A O 1
ATOM 7446 N N . TYR A 1 941 ? -23.594 11.375 6.307 1.00 85.25 941 TYR A N 1
ATOM 7447 C CA . TYR A 1 941 ? -22.779 11.351 7.517 1.00 85.25 941 TYR A CA 1
ATOM 7448 C C . TYR A 1 941 ? -23.118 12.537 8.429 1.00 85.25 941 TYR A C 1
ATOM 7450 O O . TYR A 1 941 ? -23.418 12.318 9.598 1.00 85.25 941 TYR A O 1
ATOM 7458 N N . ASN A 1 942 ? -23.213 13.752 7.877 1.00 86.81 942 ASN A N 1
ATOM 7459 C CA . ASN A 1 942 ? -23.587 14.983 8.590 1.00 86.81 942 ASN A CA 1
ATOM 7460 C C . ASN A 1 942 ? -25.085 15.097 8.961 1.00 86.81 942 ASN A C 1
ATOM 7462 O O . ASN A 1 942 ? -25.519 16.160 9.395 1.00 86.81 942 ASN A O 1
ATOM 7466 N N . ALA A 1 943 ? -25.882 14.033 8.795 1.00 84.12 943 ALA A N 1
ATOM 7467 C CA . ALA A 1 943 ? -27.334 14.003 9.030 1.00 84.12 943 ALA A CA 1
ATOM 7468 C C . ALA A 1 943 ? -28.178 14.974 8.165 1.00 84.12 943 ALA A C 1
ATOM 7470 O O . ALA A 1 943 ? -29.348 15.220 8.464 1.00 84.12 943 ALA A O 1
ATOM 7471 N N . ILE A 1 944 ? -27.625 15.474 7.057 1.00 85.75 944 ILE A N 1
ATOM 7472 C CA . ILE A 1 944 ? -28.314 16.329 6.079 1.00 85.75 944 ILE A CA 1
ATOM 7473 C C . ILE A 1 944 ? -29.046 15.444 5.054 1.00 85.75 944 ILE A C 1
ATOM 7475 O O . ILE A 1 944 ? -28.515 14.419 4.618 1.00 85.75 944 ILE A O 1
ATOM 7479 N N . ASP A 1 945 ? -30.256 15.831 4.623 1.00 84.62 945 ASP A N 1
ATOM 7480 C CA . ASP A 1 945 ? -30.938 15.129 3.524 1.00 84.62 945 ASP A CA 1
ATOM 7481 C C . ASP A 1 945 ? -30.102 15.235 2.241 1.00 84.62 945 ASP A C 1
ATOM 7483 O O . ASP A 1 945 ? -29.843 16.320 1.723 1.00 84.62 945 ASP A O 1
ATOM 7487 N N . VAL A 1 946 ? -29.726 14.078 1.699 1.00 84.06 946 VAL A N 1
ATOM 7488 C CA . VAL A 1 946 ? -28.991 13.908 0.440 1.00 84.06 946 VAL A CA 1
ATOM 7489 C C . VAL A 1 946 ? -29.633 14.684 -0.721 1.00 84.06 946 VAL A C 1
ATOM 7491 O O . VAL A 1 946 ? -28.919 15.153 -1.609 1.00 84.06 946 VAL A O 1
ATOM 7494 N N . ARG A 1 947 ? -30.966 14.844 -0.706 1.00 83.62 947 ARG A N 1
ATOM 7495 C CA . ARG A 1 947 ? -31.747 15.583 -1.714 1.00 83.62 947 ARG A CA 1
ATOM 7496 C C . ARG A 1 947 ? -31.733 17.102 -1.541 1.00 83.62 947 ARG A C 1
ATOM 7498 O O . ARG A 1 947 ? -32.141 17.798 -2.466 1.00 83.62 947 ARG A O 1
ATOM 7505 N N . HIS A 1 948 ? -31.327 17.617 -0.384 1.00 84.38 948 HIS A N 1
ATOM 7506 C CA . HIS A 1 948 ? -31.243 19.054 -0.149 1.00 84.38 948 HIS A CA 1
ATOM 7507 C C . HIS A 1 948 ? -29.994 19.619 -0.833 1.00 84.38 948 HIS A C 1
ATOM 7509 O O . HIS A 1 948 ? -28.925 19.006 -0.791 1.00 84.38 948 HIS A O 1
ATOM 7515 N N . GLU A 1 949 ? -30.103 20.777 -1.478 1.00 82.56 949 GLU A N 1
ATOM 7516 C CA . GLU A 1 949 ? -28.932 21.464 -2.024 1.00 82.56 949 GLU A CA 1
ATOM 7517 C C . GLU A 1 949 ? -28.124 22.107 -0.894 1.00 82.56 949 GLU A C 1
ATOM 7519 O O . GLU A 1 949 ? -28.689 22.662 0.046 1.00 82.56 949 GLU A O 1
ATOM 7524 N N . LEU A 1 950 ? -26.792 22.052 -0.978 1.00 86.88 950 LEU A N 1
ATOM 7525 C CA . LEU A 1 950 ? -25.949 22.772 -0.028 1.00 86.88 950 LEU A CA 1
ATOM 7526 C C . LEU A 1 950 ? -25.997 24.274 -0.338 1.00 86.88 950 LEU A C 1
ATOM 7528 O O . LEU A 1 950 ? -25.618 24.709 -1.435 1.00 86.88 950 LEU A O 1
ATOM 7532 N N . GLY A 1 951 ? -26.461 25.048 0.644 1.00 85.94 951 GLY A N 1
ATOM 7533 C CA . GLY A 1 951 ? -26.277 26.495 0.696 1.00 85.94 951 GLY A CA 1
ATOM 7534 C C . GLY A 1 951 ? -24.818 26.877 0.969 1.00 85.94 951 GLY A C 1
ATOM 7535 O O . GLY A 1 951 ? -23.942 26.018 1.059 1.00 85.94 951 GLY A O 1
ATOM 7536 N N . VAL A 1 952 ? -24.561 28.178 1.101 1.00 90.69 952 VAL A N 1
ATOM 7537 C CA . VAL A 1 952 ? -23.231 28.687 1.464 1.00 90.69 952 VAL A CA 1
ATOM 7538 C C . VAL A 1 952 ? -22.932 28.333 2.923 1.00 90.69 952 VAL A C 1
ATOM 7540 O O . VAL A 1 952 ? -23.753 28.581 3.807 1.00 90.69 952 VAL A O 1
ATOM 7543 N N . HIS A 1 953 ? -21.756 27.766 3.179 1.00 93.56 953 HIS A N 1
ATOM 7544 C CA . HIS A 1 953 ? -21.287 27.448 4.519 1.00 93.56 953 HIS A CA 1
ATOM 7545 C C . HIS A 1 953 ? -21.110 28.735 5.338 1.00 93.56 953 HIS A C 1
ATOM 7547 O O . HIS A 1 953 ? -20.487 29.679 4.833 1.00 93.56 953 HIS A O 1
ATOM 7553 N N . PRO A 1 954 ? -21.567 28.797 6.603 1.00 93.06 954 PRO A N 1
ATOM 7554 C CA . PRO A 1 954 ? -21.297 29.945 7.463 1.00 93.06 954 PRO A CA 1
ATOM 7555 C C . PRO A 1 954 ? -19.790 30.174 7.641 1.00 93.06 954 PRO A C 1
ATOM 7557 O O . PRO A 1 954 ? -18.985 29.234 7.603 1.00 93.06 954 PRO A O 1
ATOM 7560 N N . ALA A 1 955 ? -19.411 31.441 7.801 1.00 89.19 955 ALA A N 1
ATOM 7561 C CA . ALA A 1 955 ? -18.059 31.828 8.188 1.00 89.19 955 ALA A CA 1
ATOM 7562 C C . ALA A 1 955 ? -17.758 31.394 9.633 1.00 89.19 955 ALA A C 1
ATOM 7564 O O . ALA A 1 955 ? -18.675 31.192 10.435 1.00 89.19 955 ALA A O 1
ATOM 7565 N N . THR A 1 956 ? -16.469 31.266 9.934 1.00 89.56 956 THR A N 1
ATOM 7566 C CA . THR A 1 956 ? -15.940 30.836 11.230 1.00 89.56 956 THR A CA 1
ATOM 7567 C C . THR A 1 956 ? -16.443 31.742 12.348 1.00 89.56 956 THR A C 1
ATOM 7569 O O . THR A 1 956 ? -16.288 32.963 12.277 1.00 89.56 956 THR A O 1
ATOM 7572 N N . LYS A 1 957 ? -17.078 31.165 13.373 1.00 90.19 957 LYS A N 1
ATOM 7573 C CA . LYS A 1 957 ? -17.636 31.928 14.496 1.00 90.19 957 LYS A CA 1
ATOM 7574 C C . LYS A 1 957 ? -17.626 31.125 15.794 1.00 90.19 957 LYS A C 1
ATOM 7576 O O . LYS A 1 957 ? -18.470 30.255 16.009 1.00 90.19 957 LYS A O 1
ATOM 7581 N N . PHE A 1 958 ? -16.715 31.511 16.683 1.00 90.44 958 PHE A N 1
ATOM 7582 C CA . PHE A 1 958 ? -16.652 31.061 18.073 1.00 90.44 958 PHE A CA 1
ATOM 7583 C C . PHE A 1 958 ? -17.502 31.953 19.002 1.00 90.44 958 PHE A C 1
ATOM 7585 O O . PHE A 1 958 ? -18.200 32.862 18.547 1.00 90.44 958 PHE A O 1
ATOM 7592 N N . VAL A 1 959 ? -17.455 31.700 20.317 1.00 85.31 959 VAL A N 1
ATOM 7593 C CA . VAL A 1 959 ? -18.075 32.585 21.321 1.00 85.31 959 VAL A CA 1
ATOM 7594 C C . VAL A 1 959 ? -17.249 33.867 21.441 1.00 85.31 959 VAL A C 1
ATOM 7596 O O . VAL A 1 959 ? -16.044 33.811 21.692 1.00 85.31 959 VAL A O 1
ATOM 7599 N N . GLN A 1 960 ? -17.907 35.010 21.251 1.00 83.62 960 GLN A N 1
ATOM 7600 C CA . GLN A 1 960 ? -17.299 36.339 21.233 1.00 83.62 960 GLN A CA 1
ATOM 7601 C C . GLN A 1 960 ? -18.164 37.353 21.992 1.00 83.62 960 GLN A C 1
ATOM 7603 O O . GLN A 1 960 ? -19.390 37.229 22.024 1.00 83.62 960 GLN A O 1
ATOM 7608 N N . GLU A 1 961 ? -17.519 38.363 22.571 1.00 73.06 961 GLU A N 1
ATOM 7609 C CA . GLU A 1 961 ? -18.157 39.558 23.135 1.00 73.06 961 GLU A CA 1
ATOM 7610 C C . GLU A 1 961 ? -18.703 40.492 22.036 1.00 73.06 961 GLU A C 1
ATOM 7612 O O . GLU A 1 961 ? -18.358 40.374 20.859 1.00 73.06 961 GLU A O 1
ATOM 7617 N N . GLU A 1 962 ? -19.510 41.493 22.417 1.00 66.88 962 GLU A N 1
ATOM 7618 C CA . GLU A 1 962 ? -20.023 42.529 21.495 1.00 66.88 962 GLU A CA 1
ATOM 7619 C C . GLU A 1 962 ? -18.910 43.357 20.814 1.00 66.88 962 GLU A C 1
ATOM 7621 O O . GLU A 1 962 ? -19.147 44.000 19.794 1.00 66.88 962 GLU A O 1
ATOM 7626 N N . ASN A 1 963 ? -17.689 43.322 21.358 1.00 65.44 963 ASN A N 1
ATOM 7627 C CA . ASN A 1 963 ? -16.483 43.944 20.801 1.00 65.44 963 ASN A CA 1
ATOM 7628 C C . ASN A 1 963 ? -15.710 43.039 19.809 1.00 65.44 963 ASN A C 1
ATOM 7630 O O . ASN A 1 963 ? -14.737 43.500 19.217 1.00 65.44 963 ASN A O 1
ATOM 7634 N N . GLY A 1 964 ? -16.122 41.777 19.624 1.00 69.62 964 GLY A N 1
ATOM 7635 C CA . GLY A 1 964 ? -15.470 40.790 18.753 1.00 69.62 964 GLY A CA 1
ATOM 7636 C C . GLY A 1 964 ? -14.359 39.950 19.402 1.00 69.62 964 GLY A C 1
ATOM 7637 O O . GLY A 1 964 ? -13.864 39.018 18.766 1.00 69.62 964 GLY A O 1
ATOM 7638 N N . ASN A 1 965 ? -13.976 40.220 20.654 1.00 76.56 965 ASN A N 1
ATOM 7639 C CA . ASN A 1 965 ? -12.971 39.433 21.373 1.00 76.56 965 ASN A CA 1
ATOM 7640 C C . ASN A 1 965 ? -13.503 38.043 21.745 1.00 76.56 965 ASN A C 1
ATOM 7642 O O . ASN A 1 965 ? -14.684 37.880 22.046 1.00 76.56 965 ASN A O 1
ATOM 7646 N N . LEU A 1 966 ? -12.619 37.041 21.757 1.00 81.56 966 LEU A N 1
ATOM 7647 C CA . LEU A 1 966 ? -12.939 35.683 22.207 1.00 81.56 966 LEU A CA 1
ATOM 7648 C C . LEU A 1 966 ? -13.112 35.624 23.728 1.00 81.56 966 LEU A C 1
ATOM 7650 O O . LEU A 1 966 ? -12.286 36.157 24.466 1.00 81.56 966 LEU A O 1
ATOM 7654 N N . VAL A 1 967 ? -14.137 34.900 24.178 1.00 82.00 967 VAL A N 1
ATOM 7655 C CA . VAL A 1 967 ? -14.475 34.744 25.602 1.00 82.00 967 VAL A CA 1
ATOM 7656 C C . VAL A 1 967 ? -14.104 33.340 26.088 1.00 82.00 967 VAL A C 1
ATOM 7658 O O . VAL A 1 967 ? -14.322 32.349 25.381 1.00 82.00 967 VAL A O 1
ATOM 7661 N N . ASP A 1 968 ? -13.569 33.233 27.307 1.00 81.50 968 ASP A N 1
ATOM 7662 C CA . ASP A 1 968 ? -13.437 31.938 27.981 1.00 81.50 968 ASP A CA 1
ATOM 7663 C C . ASP A 1 968 ? -14.815 31.403 28.375 1.00 81.50 968 ASP A C 1
ATOM 7665 O O . ASP A 1 968 ? -15.563 32.021 29.133 1.00 81.50 968 ASP A O 1
ATOM 7669 N N . VAL A 1 969 ? -15.156 30.229 27.852 1.00 85.19 969 VAL A N 1
ATOM 7670 C CA . VAL A 1 969 ? -16.419 29.563 28.138 1.00 85.19 969 VAL A CA 1
ATOM 7671 C C . VAL A 1 969 ? -16.216 28.697 29.378 1.00 85.19 969 VAL A C 1
ATOM 7673 O O . VAL A 1 969 ? -15.691 27.590 29.297 1.00 85.19 969 VAL A O 1
ATOM 7676 N N . GLU A 1 970 ? -16.645 29.169 30.546 1.00 82.06 970 GLU A N 1
ATOM 7677 C CA . GLU A 1 970 ? -16.724 28.318 31.738 1.00 82.06 970 GLU A CA 1
ATOM 7678 C C . GLU A 1 970 ? -17.976 27.430 31.667 1.00 82.06 970 GLU A C 1
ATOM 7680 O O . GLU A 1 970 ? -19.060 27.807 32.113 1.00 82.06 970 GLU A O 1
ATOM 7685 N N . PHE A 1 971 ? -17.844 26.236 31.077 1.00 87.38 971 PHE A N 1
ATOM 7686 C CA . PHE A 1 971 ? -18.959 25.294 30.949 1.00 87.38 971 PHE A CA 1
ATOM 7687 C C . PHE A 1 971 ? -18.530 23.846 31.192 1.00 87.38 971 PHE A C 1
ATOM 7689 O O . PHE A 1 971 ? -17.725 23.284 30.444 1.00 87.38 971 PHE A O 1
ATOM 7696 N N . ASP A 1 972 ? -19.105 23.238 32.231 1.00 89.75 972 ASP A N 1
ATOM 7697 C CA . ASP A 1 972 ? -18.814 21.875 32.674 1.00 89.75 972 ASP A CA 1
ATOM 7698 C C . ASP A 1 972 ? -20.086 21.010 32.642 1.00 89.75 972 ASP A C 1
ATOM 7700 O O . ASP A 1 972 ? -21.077 21.286 33.322 1.00 89.75 972 ASP A O 1
ATOM 7704 N N . LEU A 1 973 ? -20.056 19.968 31.807 1.00 89.25 973 LEU A N 1
ATOM 7705 C CA . LEU A 1 973 ? -21.152 19.022 31.584 1.00 89.25 973 LEU A CA 1
ATOM 7706 C C . LEU A 1 973 ? -21.335 18.030 32.745 1.00 89.25 973 LEU A C 1
ATOM 7708 O O . LEU A 1 973 ? -22.409 17.435 32.883 1.00 89.25 973 LEU A O 1
ATOM 7712 N N . ASP A 1 974 ? -20.299 17.832 33.562 1.00 88.44 974 ASP A N 1
ATOM 7713 C CA . ASP A 1 974 ? -20.293 16.912 34.698 1.00 88.44 974 ASP A CA 1
ATOM 7714 C C . ASP A 1 974 ? -19.382 17.430 35.830 1.00 88.44 974 ASP A C 1
ATOM 7716 O O . ASP A 1 974 ? -18.318 16.854 36.084 1.00 88.44 974 ASP A O 1
ATOM 7720 N N . PRO A 1 975 ? -19.816 18.466 36.580 1.00 87.31 975 PRO A N 1
ATOM 7721 C CA . PRO A 1 975 ? -19.031 19.053 37.673 1.00 87.31 975 PRO A CA 1
ATOM 7722 C C . PRO A 1 975 ? -18.760 18.105 38.857 1.00 87.31 975 PRO A C 1
ATOM 7724 O O . PRO A 1 975 ? -18.139 18.509 39.837 1.00 87.31 975 PRO A O 1
ATOM 7727 N N . GLN A 1 976 ? -19.276 16.870 38.810 1.00 85.62 976 GLN A N 1
ATOM 7728 C CA . GLN A 1 976 ? -19.055 15.815 39.803 1.00 85.62 976 GLN A CA 1
ATOM 7729 C C . GLN A 1 976 ? -18.168 14.673 39.271 1.00 85.62 976 GLN A C 1
ATOM 7731 O O . GLN A 1 976 ? -17.940 13.715 40.008 1.00 85.62 976 GLN A O 1
ATOM 7736 N N . ALA A 1 977 ? -17.695 14.751 38.017 1.00 86.00 977 ALA A N 1
ATOM 7737 C CA . ALA A 1 977 ? -16.874 13.737 37.340 1.00 86.00 977 ALA A CA 1
ATOM 7738 C C . ALA A 1 977 ? -17.426 12.296 37.469 1.00 86.00 977 ALA A C 1
ATOM 7740 O O . ALA A 1 977 ? -16.681 11.327 37.633 1.00 86.00 977 ALA A O 1
ATOM 7741 N N . ARG A 1 978 ? -18.757 12.146 37.447 1.00 86.88 978 ARG A N 1
ATOM 7742 C CA . ARG A 1 978 ? -19.455 10.891 37.772 1.00 86.88 978 ARG A CA 1
ATOM 7743 C C . ARG A 1 978 ? -19.726 10.003 36.554 1.00 86.88 978 ARG A C 1
ATOM 7745 O O . ARG A 1 978 ? -19.816 8.781 36.695 1.00 86.88 978 ARG A O 1
ATOM 7752 N N . TRP A 1 979 ? -19.884 10.603 35.380 1.00 88.62 979 TRP A N 1
ATOM 7753 C CA . TRP A 1 979 ? -20.222 9.949 34.114 1.00 88.62 979 TRP A CA 1
ATOM 7754 C C . TRP A 1 979 ? -19.163 10.186 33.035 1.00 88.62 979 TRP A C 1
ATOM 7756 O O . TRP A 1 979 ? -18.954 9.306 32.200 1.00 88.62 979 TRP A O 1
ATOM 7766 N N . ILE A 1 980 ? -18.495 11.341 33.024 1.00 90.88 980 ILE A N 1
ATOM 7767 C CA . ILE A 1 980 ? -17.471 11.665 32.022 1.00 90.88 980 ILE A CA 1
ATOM 7768 C C . ILE A 1 980 ? -16.101 11.177 32.504 1.00 90.88 980 ILE A C 1
ATOM 7770 O O . ILE A 1 980 ? -15.653 11.544 33.583 1.00 90.88 980 ILE A O 1
ATOM 7774 N N . ILE A 1 981 ? -15.435 10.344 31.695 1.00 89.62 981 ILE A N 1
ATOM 7775 C CA . ILE A 1 981 ? -14.072 9.856 31.968 1.00 89.62 981 ILE A CA 1
ATOM 7776 C C . ILE A 1 981 ? -13.044 10.817 31.364 1.00 89.62 981 ILE A C 1
ATOM 7778 O O . ILE A 1 981 ? -12.082 11.185 32.026 1.00 89.62 981 ILE A O 1
ATOM 7782 N N . SER A 1 982 ? -13.247 11.220 30.109 1.00 90.25 982 SER A N 1
ATOM 7783 C CA . SER A 1 982 ? -12.439 12.244 29.440 1.00 90.25 982 SER A CA 1
ATOM 7784 C C . SER A 1 982 ? -13.169 12.816 28.228 1.00 90.25 982 SER A C 1
ATOM 7786 O O . SER A 1 982 ? -13.881 12.091 27.525 1.00 90.25 982 SER A O 1
ATOM 7788 N N . GLY A 1 983 ? -12.981 14.108 27.972 1.00 91.06 983 GLY A N 1
ATOM 7789 C CA . GLY A 1 983 ? -13.376 14.777 26.738 1.00 91.06 983 GLY A CA 1
ATOM 7790 C C . GLY A 1 983 ? -12.154 15.162 25.912 1.00 91.06 983 GLY A C 1
ATOM 7791 O O . GLY A 1 983 ? -11.200 15.724 26.446 1.00 91.06 983 GLY A O 1
ATOM 7792 N N . THR A 1 984 ? -12.190 14.898 24.610 1.00 92.94 984 THR A N 1
ATOM 7793 C CA . THR A 1 984 ? -11.298 15.548 23.643 1.00 92.94 984 THR A CA 1
ATOM 7794 C C . THR A 1 984 ? -12.100 16.286 22.578 1.00 92.94 984 THR A C 1
ATOM 7796 O O . THR A 1 984 ? -13.299 16.048 22.399 1.00 92.94 984 THR A O 1
ATOM 7799 N N . LEU A 1 985 ? -11.447 17.212 21.887 1.00 93.94 985 LEU A N 1
ATOM 7800 C CA . LEU A 1 985 ? -11.987 17.947 20.748 1.00 93.94 985 LEU A CA 1
ATOM 7801 C C . LEU A 1 985 ? -10.883 18.031 19.692 1.00 93.94 985 LEU A C 1
ATOM 7803 O O . LEU A 1 985 ? -9.770 18.437 20.026 1.00 93.94 985 LEU A O 1
ATOM 7807 N N . ASP A 1 986 ? -11.166 17.620 18.452 1.00 92.62 986 ASP A N 1
ATOM 7808 C CA . ASP A 1 986 ? -10.273 17.878 17.315 1.00 92.62 986 ASP A CA 1
ATOM 7809 C C . ASP A 1 986 ? -10.824 18.978 16.396 1.00 92.62 986 ASP A C 1
ATOM 7811 O O . ASP A 1 986 ? -12.027 19.248 16.359 1.00 92.62 986 ASP A O 1
ATOM 7815 N N . CYS A 1 987 ? -9.907 19.661 15.713 1.00 94.56 987 CYS A N 1
ATOM 7816 C CA . CYS A 1 987 ? -10.159 20.674 14.691 1.00 94.56 987 CYS A CA 1
ATOM 7817 C C . CYS A 1 987 ? -9.121 20.494 13.574 1.00 94.56 987 CYS A C 1
ATOM 7819 O O . CYS A 1 987 ? -8.018 19.996 13.817 1.00 94.56 987 CYS A O 1
ATOM 7821 N N . THR A 1 988 ? -9.450 20.841 12.333 1.00 94.88 988 THR A N 1
ATOM 7822 C CA . THR A 1 988 ? -8.582 20.588 11.174 1.00 94.88 988 THR A CA 1
ATOM 7823 C C . THR A 1 988 ? -8.543 21.791 10.240 1.00 94.88 988 THR A C 1
ATOM 7825 O O . THR A 1 988 ? -9.573 22.383 9.916 1.00 94.88 988 THR A O 1
ATOM 7828 N N . ARG A 1 989 ? -7.335 22.158 9.802 1.00 95.19 989 ARG A N 1
ATOM 7829 C CA . ARG A 1 989 ? -7.084 23.270 8.881 1.00 95.19 989 ARG A CA 1
ATOM 7830 C C . ARG A 1 989 ? -6.011 22.866 7.864 1.00 95.19 989 ARG A C 1
ATOM 7832 O O . ARG A 1 989 ? -5.063 22.155 8.189 1.00 95.19 989 ARG A O 1
ATOM 7839 N N . ASN A 1 990 ? -6.163 23.325 6.624 1.00 96.00 990 ASN A N 1
ATOM 7840 C CA . ASN A 1 990 ? -5.232 23.062 5.526 1.00 96.00 990 ASN A CA 1
ATOM 7841 C C . ASN A 1 990 ? -4.848 24.377 4.850 1.00 96.00 990 ASN A C 1
ATOM 7843 O O . ASN A 1 990 ? -5.745 25.128 4.475 1.00 96.00 990 ASN A O 1
ATOM 7847 N N . LEU A 1 991 ? -3.547 24.642 4.692 1.00 95.62 991 LEU A N 1
ATOM 7848 C CA . LEU A 1 991 ? -3.028 25.882 4.101 1.00 95.62 991 LEU A CA 1
ATOM 7849 C C . LEU A 1 991 ? -3.523 26.102 2.667 1.00 95.62 991 LEU A C 1
ATOM 7851 O O . LEU A 1 991 ? -3.639 25.145 1.901 1.00 95.62 991 LEU A O 1
ATOM 7855 N N . LEU A 1 992 ? -3.804 27.358 2.309 1.00 92.25 992 LEU A N 1
ATOM 7856 C CA . LEU A 1 992 ? -4.366 27.724 1.006 1.00 92.25 992 LEU A CA 1
ATOM 7857 C C . LEU A 1 992 ? -3.429 27.376 -0.162 1.00 92.25 992 LEU A C 1
ATOM 7859 O O . LEU A 1 992 ? -3.885 26.767 -1.132 1.00 92.25 992 LEU A O 1
ATOM 7863 N N . ASP A 1 993 ? -2.138 27.686 -0.040 1.00 88.94 993 ASP A N 1
ATOM 7864 C CA . ASP A 1 993 ? -1.155 27.602 -1.135 1.00 88.94 993 ASP A CA 1
ATOM 7865 C C . ASP A 1 993 ? -0.656 26.178 -1.440 1.00 88.94 993 ASP A C 1
ATOM 7867 O O . ASP A 1 993 ? -0.179 25.899 -2.539 1.00 88.94 993 ASP A O 1
ATOM 7871 N N . PHE A 1 994 ? -0.788 25.252 -0.487 1.00 90.94 994 PHE A N 1
ATOM 7872 C CA . PHE A 1 994 ? -0.240 23.892 -0.565 1.00 90.94 994 PHE A CA 1
ATOM 7873 C C . PHE A 1 994 ? -1.353 22.859 -0.756 1.00 90.94 994 PHE A C 1
ATOM 7875 O O . PHE A 1 994 ? -2.414 22.981 -0.154 1.00 90.94 994 PHE A O 1
ATOM 7882 N N . GLU A 1 995 ? -1.162 21.838 -1.589 1.00 90.69 995 GLU A N 1
ATOM 7883 C CA . GLU A 1 995 ? -2.111 20.712 -1.695 1.00 90.69 995 GLU A CA 1
ATOM 7884 C C . GLU A 1 995 ? -2.029 19.767 -0.487 1.00 90.69 995 GLU A C 1
ATOM 7886 O O . GLU A 1 995 ? -1.091 19.856 0.294 1.00 90.69 995 GLU A O 1
ATOM 7891 N N . LEU A 1 996 ? -3.013 18.877 -0.292 1.00 91.81 996 LEU A N 1
ATOM 7892 C CA . LEU A 1 996 ? -3.055 18.011 0.902 1.00 91.81 996 LEU A CA 1
ATOM 7893 C C . LEU A 1 996 ? -1.753 17.184 1.066 1.00 91.81 996 LEU A C 1
ATOM 7895 O O . LEU A 1 996 ? -1.259 16.662 0.063 1.00 91.81 996 LEU A O 1
ATOM 7899 N N . PRO A 1 997 ? -1.235 16.974 2.299 1.00 90.12 997 PRO A N 1
ATOM 7900 C CA . PRO A 1 997 ? 0.096 16.404 2.570 1.00 90.12 997 PRO A CA 1
ATOM 7901 C C . PRO A 1 997 ? 0.496 15.112 1.842 1.00 90.12 997 PRO A C 1
ATOM 7903 O O . PRO A 1 997 ? 1.687 14.887 1.629 1.00 90.12 997 PRO A O 1
ATOM 7906 N N . LYS A 1 998 ? -0.459 14.254 1.449 1.00 87.50 998 LYS A N 1
ATOM 7907 C CA . LYS A 1 998 ? -0.181 13.055 0.630 1.00 87.50 998 LYS A CA 1
ATOM 7908 C C . LYS A 1 998 ? 0.420 13.406 -0.740 1.00 87.50 998 LYS A C 1
ATOM 7910 O O . LYS A 1 998 ? 1.211 12.627 -1.267 1.00 87.50 998 LYS A O 1
ATOM 7915 N N . SER A 1 999 ? 0.032 14.552 -1.297 1.00 85.00 999 SER A N 1
ATOM 7916 C CA . SER A 1 999 ? 0.399 15.023 -2.636 1.00 85.00 999 SER A CA 1
ATOM 7917 C C . SER A 1 999 ? 1.653 15.909 -2.656 1.00 85.00 999 SER A C 1
ATOM 7919 O O . SER A 1 999 ? 2.064 16.334 -3.729 1.00 85.00 999 SER A O 1
ATOM 7921 N N . LEU A 1 1000 ? 2.249 16.232 -1.503 1.00 87.56 1000 LEU A N 1
ATOM 7922 C CA . LEU A 1 1000 ? 3.362 17.184 -1.423 1.00 87.56 1000 LEU A CA 1
ATOM 7923 C C . LEU A 1 1000 ? 4.741 16.538 -1.605 1.00 87.56 1000 LEU A C 1
ATOM 7925 O O . LEU A 1 1000 ? 5.023 15.451 -1.093 1.00 87.56 1000 LEU A O 1
ATOM 7929 N N . ASN A 1 1001 ? 5.629 17.278 -2.271 1.00 85.06 1001 ASN A N 1
ATOM 7930 C CA . ASN A 1 1001 ? 7.054 16.970 -2.362 1.00 85.06 1001 ASN A CA 1
ATOM 7931 C C . ASN A 1 1001 ? 7.763 17.252 -1.020 1.00 85.06 1001 ASN A C 1
ATOM 7933 O O . ASN A 1 1001 ? 7.290 18.044 -0.205 1.00 85.06 1001 ASN A O 1
ATOM 7937 N N . VAL A 1 1002 ? 8.952 16.669 -0.833 1.00 87.31 1002 VAL A N 1
ATOM 7938 C CA . VAL A 1 1002 ? 9.830 16.827 0.350 1.00 87.31 1002 VAL A CA 1
ATOM 7939 C C . VAL A 1 1002 ? 9.974 18.299 0.782 1.00 87.31 1002 VAL A C 1
ATOM 7941 O O . VAL A 1 1002 ? 9.500 18.673 1.852 1.00 87.31 1002 VAL A O 1
ATOM 7944 N N . ASN A 1 1003 ? 10.471 19.158 -0.111 1.00 87.00 1003 ASN A N 1
ATOM 7945 C CA . ASN A 1 1003 ? 10.714 20.583 0.150 1.00 87.00 1003 ASN A CA 1
ATOM 7946 C C . ASN A 1 1003 ? 9.427 21.370 0.485 1.00 87.00 1003 ASN A C 1
ATOM 7948 O O . ASN A 1 1003 ? 9.469 22.405 1.154 1.00 87.00 1003 ASN A O 1
ATOM 7952 N N . GLN A 1 1004 ? 8.267 20.912 -0.008 1.00 89.69 1004 GLN A N 1
ATOM 7953 C CA . GLN A 1 1004 ? 6.971 21.526 0.296 1.00 89.69 1004 GLN A CA 1
ATOM 7954 C C . GLN A 1 1004 ? 6.512 21.144 1.705 1.00 89.69 1004 GLN A C 1
ATOM 7956 O O . GLN A 1 1004 ? 6.042 22.012 2.433 1.00 89.69 1004 GLN A O 1
ATOM 7961 N N . LEU A 1 1005 ? 6.704 19.884 2.111 1.00 92.44 1005 LEU A N 1
ATOM 7962 C CA . LEU A 1 1005 ? 6.417 19.415 3.469 1.00 92.44 1005 LEU A CA 1
ATOM 7963 C C . LEU A 1 1005 ? 7.260 20.173 4.504 1.00 92.44 1005 LEU A C 1
ATOM 7965 O O . LEU A 1 1005 ? 6.684 20.722 5.437 1.00 92.44 1005 LEU A O 1
ATOM 7969 N N . GLU A 1 1006 ? 8.574 20.302 4.283 1.00 93.00 1006 GLU A N 1
ATOM 7970 C CA . GLU A 1 1006 ? 9.470 21.138 5.108 1.00 93.00 1006 GLU A CA 1
ATOM 7971 C C . GLU A 1 1006 ? 9.003 22.597 5.181 1.00 93.00 1006 GLU A C 1
ATOM 7973 O O . GLU A 1 1006 ? 9.053 23.234 6.233 1.00 93.00 1006 GLU A O 1
ATOM 7978 N N . THR A 1 1007 ? 8.549 23.155 4.054 1.00 94.12 1007 THR A N 1
ATOM 7979 C CA . THR A 1 1007 ? 8.096 24.549 4.006 1.00 94.12 1007 THR A CA 1
ATOM 7980 C C . THR A 1 1007 ? 6.817 24.738 4.816 1.00 94.12 1007 THR A C 1
ATOM 7982 O O . THR A 1 1007 ? 6.739 25.697 5.581 1.00 94.12 1007 THR A O 1
ATOM 7985 N N . VAL A 1 1008 ? 5.854 23.815 4.719 1.00 95.00 1008 VAL A N 1
ATOM 7986 C CA . VAL A 1 1008 ? 4.651 23.824 5.566 1.00 95.00 1008 VAL A CA 1
ATOM 7987 C C . VAL A 1 1008 ? 5.009 23.620 7.037 1.00 95.00 1008 VAL A C 1
ATOM 7989 O O . VAL A 1 1008 ? 4.522 24.363 7.883 1.00 95.00 1008 VAL A O 1
ATOM 7992 N N . GLU A 1 1009 ? 5.875 22.654 7.347 1.00 95.44 1009 GLU A N 1
ATOM 7993 C CA . GLU A 1 1009 ? 6.335 22.374 8.709 1.00 95.44 1009 GLU A CA 1
ATOM 7994 C C . GLU A 1 1009 ? 6.952 23.621 9.344 1.00 95.44 1009 GLU A C 1
ATOM 7996 O O . GLU A 1 1009 ? 6.505 24.061 10.401 1.00 95.44 1009 GLU A O 1
ATOM 8001 N N . ARG A 1 1010 ? 7.893 24.267 8.649 1.00 95.19 1010 ARG A N 1
ATOM 8002 C CA . ARG A 1 1010 ? 8.518 25.517 9.089 1.00 95.19 1010 ARG A CA 1
ATOM 8003 C C . ARG A 1 1010 ? 7.504 26.650 9.272 1.00 95.19 1010 ARG A C 1
ATOM 8005 O O . ARG A 1 1010 ? 7.587 27.336 10.283 1.00 95.19 1010 ARG A O 1
ATOM 8012 N N . LEU A 1 1011 ? 6.563 26.841 8.339 1.00 95.06 1011 LEU A N 1
ATOM 8013 C CA . LEU A 1 1011 ? 5.541 27.900 8.413 1.00 95.06 1011 LEU A CA 1
ATOM 8014 C C . LEU A 1 1011 ? 4.575 27.710 9.590 1.00 95.06 1011 LEU A C 1
ATOM 8016 O O . LEU A 1 1011 ? 4.223 28.676 10.266 1.00 95.06 1011 LEU A O 1
ATOM 8020 N N . VAL A 1 1012 ? 4.145 26.474 9.856 1.00 95.31 1012 VAL A N 1
ATOM 8021 C CA . VAL A 1 1012 ? 3.250 26.175 10.983 1.00 95.31 1012 VAL A CA 1
ATOM 8022 C C . VAL A 1 1012 ? 4.022 26.267 12.302 1.00 95.31 1012 VAL A C 1
ATOM 8024 O O . VAL A 1 1012 ? 3.584 26.960 13.221 1.00 95.31 1012 VAL A O 1
ATOM 8027 N N . THR A 1 1013 ? 5.203 25.654 12.388 1.00 94.19 1013 THR A N 1
ATOM 8028 C CA . THR A 1 1013 ? 6.036 25.665 13.599 1.00 94.19 1013 THR A CA 1
ATOM 8029 C C . THR A 1 1013 ? 6.534 27.070 13.956 1.00 94.19 1013 THR A C 1
ATOM 8031 O O . THR A 1 1013 ? 6.579 27.390 15.141 1.00 94.19 1013 THR A O 1
ATOM 8034 N N . SER A 1 1014 ? 6.794 27.967 12.992 1.00 93.00 1014 SER A N 1
ATOM 8035 C CA . SER A 1 1014 ? 7.133 29.370 13.301 1.00 93.00 1014 SER A CA 1
ATOM 8036 C C . SER A 1 1014 ? 5.993 30.147 13.969 1.00 93.00 1014 SER A C 1
ATOM 8038 O O . SER A 1 1014 ? 6.257 31.054 14.753 1.00 93.00 1014 SER A O 1
ATOM 8040 N N . VAL A 1 1015 ? 4.730 29.788 13.703 1.00 92.88 1015 VAL A N 1
ATOM 8041 C CA . VAL A 1 1015 ? 3.572 30.380 14.397 1.00 92.88 1015 VAL A CA 1
ATOM 8042 C C . VAL A 1 1015 ? 3.355 29.713 15.760 1.00 92.88 1015 VAL A C 1
ATOM 8044 O O . VAL A 1 1015 ? 3.041 30.399 16.732 1.00 92.88 1015 VAL A O 1
ATOM 8047 N N . LEU A 1 1016 ? 3.565 28.396 15.869 1.00 92.25 1016 LEU A N 1
ATOM 8048 C CA . LEU A 1 1016 ? 3.392 27.653 17.127 1.00 92.25 1016 LEU A CA 1
ATOM 8049 C C . LEU A 1 1016 ? 4.476 27.949 18.177 1.00 92.25 1016 LEU A C 1
ATOM 8051 O O . LEU A 1 1016 ? 4.172 27.967 19.365 1.00 92.25 1016 LEU A O 1
ATOM 8055 N N . LEU A 1 1017 ? 5.712 28.234 17.759 1.00 90.19 1017 LEU A N 1
ATOM 8056 C CA . LEU A 1 1017 ? 6.800 28.660 18.650 1.00 90.19 1017 LEU A CA 1
ATOM 8057 C C . LEU A 1 1017 ? 6.825 30.183 18.893 1.00 90.19 1017 LEU A C 1
ATOM 8059 O O . LEU A 1 1017 ? 7.756 30.692 19.514 1.00 90.19 1017 LEU A O 1
ATOM 8063 N N . SER A 1 1018 ? 5.820 30.930 18.421 1.00 88.06 1018 SER A N 1
ATOM 8064 C CA . SER A 1 1018 ? 5.738 32.374 18.666 1.00 88.06 1018 SER A CA 1
ATOM 8065 C C . SER A 1 1018 ? 5.315 32.689 20.115 1.00 88.06 1018 SER A C 1
ATOM 8067 O O . SER A 1 1018 ? 4.441 32.010 20.667 1.00 88.06 1018 SER A O 1
ATOM 8069 N N . PRO A 1 1019 ? 5.851 33.758 20.741 1.00 82.94 1019 PRO A N 1
ATOM 8070 C CA . PRO A 1 1019 ? 5.420 34.179 22.078 1.00 82.94 1019 PRO A CA 1
ATOM 8071 C C . PRO A 1 1019 ? 3.953 34.645 22.099 1.00 82.94 1019 PRO A C 1
ATOM 8073 O O . PRO A 1 1019 ? 3.278 34.523 23.122 1.00 82.94 1019 PRO A O 1
ATOM 8076 N N . GLU A 1 1020 ? 3.415 35.098 20.956 1.00 85.50 1020 GLU A N 1
ATOM 8077 C CA . GLU A 1 1020 ? 1.995 35.443 20.798 1.00 85.50 1020 GLU A CA 1
ATOM 8078 C C . GLU A 1 1020 ? 1.063 34.284 21.186 1.00 85.50 1020 GLU A C 1
ATOM 8080 O O . GLU A 1 1020 ? 0.009 34.516 21.787 1.00 85.50 1020 GLU A O 1
ATOM 8085 N N . LEU A 1 1021 ? 1.449 33.034 20.883 1.00 86.19 1021 LEU A N 1
ATOM 8086 C CA . LEU A 1 1021 ? 0.647 31.864 21.236 1.00 86.19 1021 LEU A CA 1
ATOM 8087 C C . LEU A 1 1021 ? 0.619 31.613 22.748 1.00 86.19 1021 LEU A C 1
ATOM 8089 O O . LEU A 1 1021 ? -0.435 31.255 23.280 1.00 86.19 1021 LEU A O 1
ATOM 8093 N N . GLY A 1 1022 ? 1.731 31.862 23.445 1.00 82.12 1022 GLY A N 1
ATOM 8094 C CA . GLY A 1 1022 ? 1.823 31.743 24.900 1.00 82.12 1022 GLY A CA 1
ATOM 8095 C C . GLY A 1 1022 ? 0.824 32.651 25.613 1.00 82.12 1022 GLY A C 1
ATOM 8096 O O . GLY A 1 1022 ? -0.059 32.162 26.321 1.00 82.12 1022 GLY A O 1
ATOM 8097 N N . HIS A 1 1023 ? 0.890 33.957 25.341 1.00 82.69 1023 HIS A N 1
ATOM 8098 C CA . HIS A 1 1023 ? -0.022 34.943 25.933 1.00 82.69 1023 HIS A CA 1
ATOM 8099 C C . HIS A 1 1023 ? -1.497 34.691 25.579 1.00 82.69 1023 HIS A C 1
ATOM 8101 O O . HIS A 1 1023 ? -2.385 34.977 26.379 1.00 82.69 1023 HIS A O 1
ATOM 8107 N N . ALA A 1 1024 ? -1.792 34.151 24.393 1.00 83.56 1024 ALA A N 1
ATOM 8108 C CA . ALA A 1 1024 ? -3.168 33.881 23.990 1.00 83.56 1024 ALA A CA 1
ATOM 8109 C C . ALA A 1 1024 ? -3.750 32.598 24.600 1.00 83.56 1024 ALA A C 1
ATOM 8111 O O . ALA A 1 1024 ? -4.931 32.588 24.945 1.00 83.56 1024 ALA A O 1
ATOM 8112 N N . LEU A 1 1025 ? -2.967 31.517 24.723 1.00 83.94 1025 LEU A N 1
ATOM 8113 C CA . LEU A 1 1025 ? -3.413 30.276 25.372 1.00 83.94 1025 LEU A CA 1
ATOM 8114 C C . LEU A 1 1025 ? -3.488 30.420 26.896 1.00 83.94 1025 LEU A C 1
ATOM 8116 O O . LEU A 1 1025 ? -4.382 29.836 27.516 1.00 83.94 1025 LEU A O 1
ATOM 8120 N N . TYR A 1 1026 ? -2.575 31.201 27.477 1.00 81.50 1026 TYR A N 1
ATOM 8121 C CA . TYR A 1 1026 ? -2.411 31.380 28.917 1.00 81.50 1026 TYR A CA 1
ATOM 8122 C C . TYR A 1 1026 ? -2.407 32.877 29.298 1.00 81.50 1026 TYR A C 1
ATOM 8124 O O . TYR A 1 1026 ? -1.412 33.376 29.814 1.00 81.50 1026 TYR A O 1
ATOM 8132 N N . PRO A 1 1027 ? -3.524 33.613 29.115 1.00 73.62 1027 PRO A N 1
ATOM 8133 C CA . PRO A 1 1027 ? -3.588 35.066 29.349 1.00 73.62 1027 PRO A CA 1
ATOM 8134 C C . PRO A 1 1027 ? -3.420 35.500 30.816 1.00 73.62 1027 PRO A C 1
ATOM 8136 O O . PRO A 1 1027 ? -3.367 36.693 31.096 1.00 73.62 1027 PRO A O 1
ATOM 8139 N N . ASN A 1 1028 ? -3.353 34.538 31.743 1.00 73.81 1028 ASN A N 1
ATOM 8140 C CA . ASN A 1 1028 ? -3.122 34.751 33.173 1.00 73.81 1028 ASN A CA 1
ATOM 8141 C C . ASN A 1 1028 ? -1.736 34.250 33.637 1.00 73.81 1028 ASN A C 1
ATOM 8143 O O . ASN A 1 1028 ? -1.480 34.250 34.838 1.00 73.81 1028 ASN A O 1
ATOM 8147 N N . ALA A 1 1029 ? -0.885 33.767 32.724 1.00 75.38 1029 ALA A N 1
ATOM 8148 C CA . ALA A 1 1029 ? 0.507 33.432 33.021 1.00 75.38 1029 ALA A CA 1
ATOM 8149 C C . ALA A 1 1029 ? 1.355 34.713 33.087 1.00 75.38 1029 ALA A C 1
ATOM 8151 O O . ALA A 1 1029 ? 1.052 35.695 32.403 1.00 75.38 1029 ALA A O 1
ATOM 8152 N N . SER A 1 1030 ? 2.402 34.713 33.910 1.00 74.56 1030 SER A N 1
ATOM 8153 C CA . SER A 1 1030 ? 3.386 35.798 33.928 1.00 74.56 1030 SER A CA 1
ATOM 8154 C C . SER A 1 1030 ? 4.307 35.745 32.702 1.00 74.56 1030 SER A C 1
ATOM 8156 O O . SER A 1 1030 ? 4.329 34.763 31.958 1.00 74.56 1030 SER A O 1
ATOM 8158 N N . GLU A 1 1031 ? 5.081 36.809 32.478 1.00 72.31 1031 GLU A N 1
ATOM 8159 C CA . GLU A 1 1031 ? 6.128 36.808 31.445 1.00 72.31 1031 GLU A CA 1
ATOM 8160 C C . GLU A 1 1031 ? 7.240 35.795 31.786 1.00 72.31 1031 GLU A C 1
ATOM 8162 O O . GLU A 1 1031 ? 7.772 35.152 30.883 1.00 72.31 1031 GLU A O 1
ATOM 8167 N N . ASP A 1 1032 ? 7.503 35.563 33.080 1.00 69.31 1032 ASP A N 1
ATOM 8168 C CA . ASP A 1 1032 ? 8.440 34.541 33.562 1.00 69.31 1032 ASP A CA 1
ATOM 8169 C C . ASP A 1 1032 ? 7.932 33.114 33.253 1.00 69.31 1032 ASP A C 1
ATOM 8171 O O . ASP A 1 1032 ? 8.682 32.303 32.710 1.00 69.31 1032 ASP A O 1
ATOM 8175 N N . ASP A 1 1033 ? 6.642 32.822 33.490 1.00 68.19 1033 ASP A N 1
ATOM 8176 C CA . ASP A 1 1033 ? 5.997 31.523 33.177 1.00 68.19 1033 ASP A CA 1
ATOM 8177 C C . ASP A 1 1033 ? 6.005 31.174 31.671 1.00 68.19 1033 ASP A C 1
ATOM 8179 O O . ASP A 1 1033 ? 5.744 30.031 31.288 1.00 68.19 1033 ASP A O 1
ATOM 8183 N N . LEU A 1 1034 ? 6.237 32.167 30.806 1.00 71.00 1034 LEU A N 1
ATOM 8184 C CA . LEU A 1 1034 ? 6.257 32.035 29.346 1.00 71.00 1034 LEU A CA 1
ATOM 8185 C C . LEU A 1 1034 ? 7.675 32.104 28.753 1.00 71.00 1034 LEU A C 1
ATOM 8187 O O . LEU A 1 1034 ? 7.825 31.965 27.537 1.00 71.00 1034 LEU A O 1
ATOM 8191 N N . SER A 1 1035 ? 8.704 32.288 29.587 1.00 66.75 1035 SER A N 1
ATOM 8192 C CA . SER A 1 1035 ? 10.098 32.462 29.154 1.00 66.75 1035 SER A CA 1
ATOM 8193 C C . SER A 1 1035 ? 10.698 31.216 28.483 1.00 66.75 1035 SER A C 1
ATOM 8195 O O . SER A 1 1035 ? 11.389 31.349 27.474 1.00 66.75 1035 SER A O 1
ATOM 8197 N N . ASP A 1 1036 ? 10.339 30.014 28.949 1.00 66.62 1036 ASP A N 1
ATOM 8198 C CA . ASP A 1 1036 ? 10.689 28.719 28.332 1.00 66.62 1036 ASP A CA 1
ATOM 8199 C C . ASP A 1 1036 ? 9.875 28.400 27.051 1.00 66.62 1036 ASP A C 1
ATOM 8201 O O . ASP A 1 1036 ? 10.005 27.326 26.460 1.00 66.62 1036 ASP A O 1
ATOM 8205 N N . GLY A 1 1037 ? 9.006 29.315 26.604 1.00 75.00 1037 GLY A N 1
ATOM 8206 C CA . GLY A 1 1037 ? 8.073 29.096 25.497 1.00 75.00 1037 GLY A CA 1
ATOM 8207 C C . GLY A 1 1037 ? 6.822 28.303 25.900 1.00 75.00 1037 GLY A C 1
ATOM 8208 O O . GLY A 1 1037 ? 6.698 27.788 27.008 1.00 75.00 1037 GLY A O 1
ATOM 8209 N N . CYS A 1 1038 ? 5.834 28.219 25.000 1.00 83.25 1038 CYS A N 1
ATOM 8210 C CA . CYS A 1 1038 ? 4.511 27.660 25.329 1.00 83.25 1038 CYS A CA 1
ATOM 8211 C C . CYS A 1 1038 ? 4.342 26.147 25.063 1.00 83.25 1038 CYS A C 1
ATOM 8213 O O . CYS A 1 1038 ? 3.307 25.569 25.419 1.00 83.25 1038 CYS A O 1
ATOM 8215 N N . GLY A 1 1039 ? 5.334 25.503 24.446 1.00 89.44 1039 GLY A N 1
ATOM 8216 C CA . GLY A 1 1039 ? 5.316 24.087 24.083 1.00 89.44 1039 GLY A CA 1
ATOM 8217 C C . GLY A 1 1039 ? 6.583 23.636 23.360 1.00 89.44 1039 GLY A C 1
ATOM 8218 O O . GLY A 1 1039 ? 7.367 24.458 22.889 1.00 89.44 1039 GLY A O 1
ATOM 8219 N N . VAL A 1 1040 ? 6.736 22.320 23.222 1.00 92.69 1040 VAL A N 1
ATOM 8220 C CA . VAL A 1 1040 ? 7.852 21.660 22.530 1.00 92.69 1040 VAL A CA 1
ATOM 8221 C C . VAL A 1 1040 ? 7.362 21.073 21.206 1.00 92.69 1040 VAL A C 1
ATOM 8223 O O . VAL A 1 1040 ? 6.265 20.512 21.134 1.00 92.69 1040 VAL A O 1
ATOM 8226 N N . TYR A 1 1041 ? 8.167 21.192 20.150 1.00 95.06 1041 TYR A N 1
ATOM 8227 C CA . TYR A 1 1041 ? 7.937 20.502 18.880 1.00 95.06 1041 TYR A CA 1
ATOM 8228 C C . TYR A 1 1041 ? 8.766 19.218 18.806 1.00 95.06 1041 TYR A C 1
ATOM 8230 O O . TYR A 1 1041 ? 9.972 19.262 19.021 1.00 95.06 1041 TYR A O 1
ATOM 8238 N N . TYR A 1 1042 ? 8.118 18.105 18.463 1.00 95.56 1042 TYR A N 1
ATOM 8239 C CA . TYR A 1 1042 ? 8.753 16.812 18.218 1.00 95.56 1042 TYR A CA 1
ATOM 8240 C C . TYR A 1 1042 ? 8.547 16.406 16.758 1.00 95.56 1042 TYR A C 1
ATOM 8242 O O . TYR A 1 1042 ? 7.418 16.403 16.254 1.00 95.56 1042 TYR A O 1
ATOM 8250 N N . THR A 1 1043 ? 9.620 16.015 16.082 1.00 94.88 1043 THR A N 1
ATOM 8251 C CA . THR A 1 1043 ? 9.571 15.453 14.730 1.00 94.88 1043 THR A CA 1
ATOM 8252 C C . THR A 1 1043 ? 8.895 14.080 14.730 1.00 94.88 1043 THR A C 1
ATOM 8254 O O . THR A 1 1043 ? 8.851 13.363 15.732 1.00 94.88 1043 THR A O 1
ATOM 8257 N N . MET A 1 1044 ? 8.382 13.652 13.576 1.00 93.44 1044 MET A N 1
ATOM 8258 C CA . MET A 1 1044 ? 7.747 12.336 13.449 1.00 93.44 1044 MET A CA 1
ATOM 8259 C C . MET A 1 1044 ? 8.727 11.170 13.683 1.00 93.44 1044 MET A C 1
ATOM 8261 O O . MET A 1 1044 ? 8.277 10.073 13.998 1.00 93.44 1044 MET A O 1
ATOM 8265 N N . ASN A 1 1045 ? 10.044 11.387 13.586 1.00 92.12 1045 ASN A N 1
ATOM 8266 C CA . ASN A 1 1045 ? 11.040 10.381 13.969 1.00 92.12 1045 ASN A CA 1
ATOM 8267 C C . ASN A 1 1045 ? 11.005 10.145 15.487 1.00 92.12 1045 ASN A C 1
ATOM 8269 O O . ASN A 1 1045 ? 10.714 9.033 15.918 1.00 92.12 1045 ASN A O 1
ATOM 8273 N N . GLU A 1 1046 ? 11.156 11.206 16.284 1.00 92.56 1046 GLU A N 1
ATOM 8274 C CA . GLU A 1 1046 ? 11.129 11.160 17.757 1.00 92.56 1046 GLU A CA 1
ATOM 8275 C C . GLU A 1 1046 ? 9.783 10.649 18.306 1.00 92.56 1046 GLU A C 1
ATOM 8277 O O . GLU A 1 1046 ? 9.720 10.097 19.402 1.00 92.56 1046 GLU A O 1
ATOM 8282 N N . VAL A 1 1047 ? 8.688 10.797 17.550 1.00 92.19 1047 VAL A N 1
ATOM 8283 C CA . VAL A 1 1047 ? 7.355 10.245 17.877 1.00 92.19 1047 VAL A CA 1
ATOM 8284 C C . VAL A 1 1047 ? 7.215 8.756 17.513 1.00 92.19 1047 VAL A C 1
ATOM 8286 O O . VAL A 1 1047 ? 6.394 8.055 18.110 1.00 92.19 1047 VAL A O 1
ATOM 8289 N N . LEU A 1 1048 ? 7.978 8.262 16.534 1.00 90.00 1048 LEU A N 1
ATOM 8290 C CA . LEU A 1 1048 ? 7.954 6.867 16.070 1.00 90.00 1048 LEU A CA 1
ATOM 8291 C C . LEU A 1 1048 ? 9.044 5.986 16.694 1.00 90.00 1048 LEU A C 1
ATOM 8293 O O . LEU A 1 1048 ? 8.965 4.765 16.553 1.00 90.00 1048 LEU A O 1
ATOM 8297 N N . GLU A 1 1049 ? 10.022 6.573 17.379 1.00 89.81 1049 GLU A N 1
ATOM 8298 C CA . GLU A 1 1049 ? 10.999 5.846 18.187 1.00 89.81 1049 GLU A CA 1
ATOM 8299 C C . GLU A 1 1049 ? 10.327 5.014 19.296 1.00 89.81 1049 GLU A C 1
ATOM 8301 O O . GLU A 1 1049 ? 9.272 5.358 19.837 1.00 89.81 1049 GLU A O 1
ATOM 8306 N N . ASP A 1 1050 ? 10.952 3.889 19.642 1.00 81.94 1050 ASP A N 1
ATOM 8307 C CA . ASP A 1 1050 ? 10.518 2.997 20.716 1.00 81.94 1050 ASP A CA 1
ATOM 8308 C C . ASP A 1 1050 ? 11.708 2.807 21.687 1.00 81.94 1050 ASP A C 1
ATOM 8310 O O . ASP A 1 1050 ? 12.641 2.070 21.350 1.00 81.94 1050 ASP A O 1
ATOM 8314 N N . PRO A 1 1051 ? 11.716 3.438 22.883 1.00 86.81 1051 PRO A N 1
ATOM 8315 C CA . PRO A 1 1051 ? 10.635 4.212 23.505 1.00 86.81 1051 PRO A CA 1
ATOM 8316 C C . PRO A 1 1051 ? 10.653 5.722 23.180 1.00 86.81 1051 PRO A C 1
ATOM 8318 O O . PRO A 1 1051 ? 11.595 6.423 23.531 1.00 86.81 1051 PRO A O 1
ATOM 8321 N N . SER A 1 1052 ? 9.552 6.248 22.634 1.00 91.56 1052 SER A N 1
ATOM 8322 C CA . SER A 1 1052 ? 9.307 7.694 22.495 1.00 91.56 1052 SER A CA 1
ATOM 8323 C C . SER A 1 1052 ? 8.623 8.292 23.731 1.00 91.56 1052 SER A C 1
ATOM 8325 O O . SER A 1 1052 ? 7.518 7.881 24.103 1.00 91.56 1052 SER A O 1
ATOM 8327 N N . GLU A 1 1053 ? 9.232 9.319 24.329 1.00 90.50 1053 GLU A N 1
ATOM 8328 C CA . GLU A 1 1053 ? 8.637 10.106 25.420 1.00 90.50 1053 GLU A CA 1
ATOM 8329 C C . GLU A 1 1053 ? 7.388 10.872 24.956 1.00 90.50 1053 GLU A C 1
ATOM 8331 O O . GLU A 1 1053 ? 6.319 10.747 25.562 1.00 90.50 1053 GLU A O 1
ATOM 8336 N N . ALA A 1 1054 ? 7.483 11.596 23.834 1.00 91.12 1054 ALA A N 1
ATOM 8337 C CA . ALA A 1 1054 ? 6.373 12.359 23.263 1.00 91.12 1054 ALA A CA 1
ATOM 8338 C C . ALA A 1 1054 ? 5.132 11.475 23.053 1.00 91.12 1054 ALA A C 1
ATOM 8340 O O . ALA A 1 1054 ? 4.012 11.850 23.407 1.00 91.12 1054 ALA A O 1
ATOM 8341 N N . ARG A 1 1055 ? 5.324 10.245 22.559 1.00 92.75 1055 ARG A N 1
ATOM 8342 C CA . ARG A 1 1055 ? 4.248 9.264 22.362 1.00 92.75 1055 ARG A CA 1
ATOM 8343 C C . ARG A 1 1055 ? 3.584 8.833 23.675 1.00 92.75 1055 ARG A C 1
ATOM 8345 O O . ARG A 1 1055 ? 2.370 8.619 23.686 1.00 92.75 1055 ARG A O 1
ATOM 8352 N N . VAL A 1 1056 ? 4.329 8.748 24.782 1.00 91.69 1056 VAL A N 1
ATOM 8353 C CA . VAL A 1 1056 ? 3.792 8.458 26.128 1.00 91.69 1056 VAL A CA 1
ATOM 8354 C C . VAL A 1 1056 ? 3.010 9.653 26.689 1.00 91.69 1056 VAL A C 1
ATOM 8356 O O . VAL A 1 1056 ? 1.906 9.463 27.214 1.00 91.69 1056 VAL A O 1
ATOM 8359 N N . ILE A 1 1057 ? 3.507 10.882 26.520 1.00 91.62 1057 ILE A N 1
ATOM 8360 C CA . ILE A 1 1057 ? 2.807 12.121 26.915 1.00 91.62 1057 ILE A CA 1
ATOM 8361 C C . ILE A 1 1057 ? 1.473 12.250 26.158 1.00 91.62 1057 ILE A C 1
ATOM 8363 O O . ILE A 1 1057 ? 0.419 12.486 26.758 1.00 91.62 1057 ILE A O 1
ATOM 8367 N N . LEU A 1 1058 ? 1.493 12.011 24.844 1.00 93.06 1058 LEU A N 1
ATOM 8368 C CA . LEU A 1 1058 ? 0.309 12.040 23.984 1.00 93.06 1058 LEU A CA 1
ATOM 8369 C C . LEU A 1 1058 ? -0.692 10.926 24.329 1.00 93.06 1058 LEU A C 1
ATOM 8371 O O . LEU A 1 1058 ? -1.901 11.166 24.337 1.00 93.06 1058 LEU A O 1
ATOM 8375 N N . ALA A 1 1059 ? -0.220 9.709 24.619 1.00 90.12 1059 ALA A N 1
ATOM 8376 C CA . ALA A 1 1059 ? -1.084 8.578 24.957 1.00 90.12 1059 ALA A CA 1
ATOM 8377 C C . ALA A 1 1059 ? -1.765 8.747 26.325 1.00 90.12 1059 ALA A C 1
ATOM 8379 O O . ALA A 1 1059 ? -2.972 8.524 26.439 1.00 90.12 1059 ALA A O 1
ATOM 8380 N N . SER A 1 1060 ? -1.015 9.169 27.347 1.00 89.06 1060 SER A N 1
ATOM 8381 C CA . SER A 1 1060 ? -1.518 9.349 28.719 1.00 89.06 1060 SER A CA 1
ATOM 8382 C C . SER A 1 1060 ? -2.570 10.459 28.830 1.00 89.06 1060 SER A C 1
ATOM 8384 O O . SER A 1 1060 ? -3.550 10.304 29.560 1.00 89.06 1060 SER A O 1
ATOM 8386 N N . ASN A 1 1061 ? -2.435 11.532 28.044 1.00 88.25 1061 ASN A N 1
ATOM 8387 C CA . ASN A 1 1061 ? -3.392 12.643 28.006 1.00 88.25 1061 ASN A CA 1
ATOM 8388 C C . ASN A 1 1061 ? -4.472 12.510 26.912 1.00 88.25 1061 ASN A C 1
ATOM 8390 O O . ASN A 1 1061 ? -5.331 13.381 26.781 1.00 88.25 1061 ASN A O 1
ATOM 8394 N N . GLY A 1 1062 ? -4.470 11.417 26.137 1.00 86.62 1062 GLY A N 1
ATOM 8395 C CA . GLY A 1 1062 ? -5.475 11.151 25.098 1.00 86.62 1062 GLY A CA 1
ATOM 8396 C C . GLY A 1 1062 ? -5.366 12.027 23.841 1.00 86.62 1062 GLY A C 1
ATOM 8397 O O . GLY A 1 1062 ? -6.322 12.095 23.071 1.00 86.62 1062 GLY A O 1
ATOM 8398 N N . LEU A 1 1063 ? -4.218 12.678 23.637 1.00 92.06 1063 LEU A N 1
ATOM 8399 C CA . LEU A 1 1063 ? -3.895 13.539 22.492 1.00 92.06 1063 LEU A CA 1
ATOM 8400 C C . LEU A 1 1063 ? -3.311 12.758 21.293 1.00 92.06 1063 LEU A C 1
ATOM 8402 O O . LEU A 1 1063 ? -3.192 13.302 20.193 1.00 92.06 1063 LEU A O 1
ATOM 8406 N N . LEU A 1 1064 ? -2.947 11.484 21.495 1.00 90.38 1064 LEU A N 1
ATOM 8407 C CA . LEU A 1 1064 ? -2.410 10.599 20.459 1.00 90.38 1064 LEU A CA 1
ATOM 8408 C C . LEU A 1 1064 ? -3.468 10.229 19.405 1.00 90.38 1064 LEU A C 1
ATOM 8410 O O . LEU A 1 1064 ? -4.446 9.540 19.710 1.00 90.38 1064 LEU A O 1
ATOM 8414 N N . ILE A 1 1065 ? -3.234 10.628 18.153 1.00 88.56 1065 ILE A N 1
ATOM 8415 C CA . ILE A 1 1065 ? -4.011 10.170 16.990 1.00 88.56 1065 ILE A CA 1
ATOM 8416 C C . ILE A 1 1065 ? -3.510 8.800 16.487 1.00 88.56 1065 ILE A C 1
ATOM 8418 O O . ILE A 1 1065 ? -2.379 8.409 16.788 1.00 88.56 1065 ILE A O 1
ATOM 8422 N N . PRO A 1 1066 ? -4.311 8.048 15.709 1.00 82.31 1066 PRO A N 1
ATOM 8423 C CA . PRO A 1 1066 ? -3.843 6.826 15.059 1.00 82.31 1066 PRO A CA 1
ATOM 8424 C C . PRO A 1 1066 ? -2.702 7.103 14.065 1.00 82.31 1066 PRO A C 1
ATOM 8426 O O . PRO A 1 1066 ? -2.886 7.806 13.075 1.00 82.31 1066 PRO A O 1
ATOM 8429 N N . LEU A 1 1067 ? -1.524 6.525 14.315 1.00 82.44 1067 LEU A N 1
ATOM 8430 C CA . LEU A 1 1067 ? -0.373 6.593 13.407 1.00 82.44 1067 LEU A CA 1
ATOM 8431 C C . LEU A 1 1067 ? -0.323 5.325 12.549 1.00 82.44 1067 LEU A C 1
ATOM 8433 O O . LEU A 1 1067 ? -0.152 4.217 13.064 1.00 82.44 1067 LEU A O 1
ATOM 8437 N N . TRP A 1 1068 ? -0.471 5.473 11.232 1.00 74.88 1068 TRP A N 1
ATOM 8438 C CA . TRP A 1 1068 ? -0.669 4.354 10.307 1.00 74.88 1068 TRP A CA 1
ATOM 8439 C C . TRP A 1 1068 ? 0.656 3.786 9.778 1.00 74.88 1068 TRP A C 1
ATOM 8441 O O . TRP A 1 1068 ? 0.857 3.647 8.571 1.00 74.88 1068 TRP A O 1
ATOM 8451 N N . ASN A 1 1069 ? 1.561 3.428 10.697 1.00 71.25 1069 ASN A N 1
ATOM 8452 C CA . ASN A 1 1069 ? 2.866 2.835 10.386 1.00 71.25 1069 ASN A CA 1
ATOM 8453 C C . ASN A 1 1069 ? 2.735 1.348 9.983 1.00 71.25 1069 ASN A C 1
ATOM 8455 O O . ASN A 1 1069 ? 3.075 0.431 10.729 1.00 71.25 1069 ASN A O 1
ATOM 8459 N N . ILE A 1 1070 ? 2.157 1.119 8.802 1.00 68.56 1070 ILE A N 1
ATOM 8460 C CA . ILE A 1 1070 ? 2.009 -0.182 8.135 1.00 68.56 1070 ILE A CA 1
ATOM 8461 C C . ILE A 1 1070 ? 2.854 -0.207 6.847 1.00 68.56 1070 ILE A C 1
ATOM 8463 O O . ILE A 1 1070 ? 3.183 0.861 6.340 1.00 68.56 1070 ILE A O 1
ATOM 8467 N N . PRO A 1 1071 ? 3.145 -1.377 6.238 1.00 61.97 1071 PRO A N 1
ATOM 8468 C CA . PRO A 1 1071 ? 3.956 -1.471 5.011 1.00 61.97 1071 PRO A CA 1
ATOM 8469 C C . PRO A 1 1071 ? 3.406 -0.756 3.763 1.00 61.97 1071 PRO A C 1
ATOM 8471 O O . PRO A 1 1071 ? 4.016 -0.833 2.703 1.00 61.97 1071 PRO A O 1
ATOM 8474 N N . GLU A 1 1072 ? 2.240 -0.111 3.854 1.00 63.72 1072 GLU A N 1
ATOM 8475 C CA . GLU A 1 1072 ? 1.670 0.742 2.806 1.00 63.72 1072 GLU A CA 1
ATOM 8476 C C . GLU A 1 1072 ? 1.303 2.151 3.321 1.00 63.72 1072 GLU A C 1
ATOM 8478 O O . GLU A 1 1072 ? 0.385 2.784 2.792 1.00 63.72 1072 GLU A O 1
ATOM 8483 N N . SER A 1 1073 ? 2.007 2.638 4.353 1.00 61.19 1073 SER A N 1
ATOM 8484 C CA . SER A 1 1073 ? 1.913 3.999 4.913 1.00 61.19 1073 SER A CA 1
ATOM 8485 C C . SER A 1 1073 ? 1.964 5.090 3.834 1.00 61.19 1073 SER A C 1
ATOM 8487 O O . SER A 1 1073 ? 1.162 6.027 3.883 1.00 61.19 1073 SER A O 1
ATOM 8489 N N . ASP A 1 1074 ? 2.797 4.902 2.804 1.00 61.94 1074 ASP A N 1
ATOM 8490 C CA . ASP A 1 1074 ? 2.892 5.708 1.577 1.00 61.94 1074 ASP A CA 1
ATOM 8491 C C . ASP A 1 1074 ? 1.532 6.099 0.978 1.00 61.94 1074 ASP A C 1
ATOM 8493 O O . ASP A 1 1074 ? 1.371 7.188 0.428 1.00 61.94 1074 ASP A O 1
ATOM 8497 N N . ARG A 1 1075 ? 0.527 5.214 1.062 1.00 69.62 1075 ARG A N 1
ATOM 8498 C CA . ARG A 1 1075 ? -0.796 5.428 0.450 1.00 69.62 1075 ARG A CA 1
ATOM 8499 C C . ARG A 1 1075 ? -1.719 6.334 1.261 1.00 69.62 1075 ARG A C 1
ATOM 8501 O O . ARG A 1 1075 ? -2.675 6.861 0.686 1.00 69.62 1075 ARG A O 1
ATOM 8508 N N . LEU A 1 1076 ? -1.448 6.489 2.558 1.00 74.56 1076 LEU A N 1
ATOM 8509 C CA . LEU A 1 1076 ? -2.162 7.383 3.474 1.00 74.56 1076 LEU A CA 1
ATOM 8510 C C . LEU A 1 1076 ? -1.432 8.707 3.639 1.00 74.56 1076 LEU A C 1
ATOM 8512 O O . LEU A 1 1076 ? -2.018 9.763 3.426 1.00 74.56 1076 LEU A O 1
ATOM 8516 N N . HIS A 1 1077 ? -0.161 8.639 4.024 1.00 79.25 1077 HIS A N 1
ATOM 8517 C CA . HIS A 1 1077 ? 0.609 9.812 4.410 1.00 79.25 1077 HIS A CA 1
ATOM 8518 C C . HIS A 1 1077 ? 1.407 10.419 3.247 1.00 79.25 1077 HIS A C 1
ATOM 8520 O O . HIS A 1 1077 ? 1.829 11.566 3.359 1.00 79.25 1077 HIS A O 1
ATOM 8526 N N . GLY A 1 1078 ? 1.568 9.694 2.134 1.00 80.31 1078 GLY A N 1
ATOM 8527 C CA . GLY A 1 1078 ? 2.431 10.053 1.005 1.00 80.31 1078 GLY A CA 1
ATOM 8528 C C . GLY A 1 1078 ? 3.777 9.320 1.052 1.00 80.31 1078 GLY A C 1
ATOM 8529 O O . GLY A 1 1078 ? 4.248 8.940 2.122 1.00 80.31 1078 GLY A O 1
ATOM 8530 N N . LYS A 1 1079 ? 4.417 9.160 -0.117 1.00 80.81 1079 LYS A N 1
ATOM 8531 C CA . LYS A 1 1079 ? 5.711 8.466 -0.348 1.00 80.81 1079 LYS A CA 1
ATOM 8532 C C . LYS A 1 1079 ? 6.863 8.915 0.573 1.00 80.81 1079 LYS A C 1
ATOM 8534 O O . LYS A 1 1079 ? 7.864 8.222 0.702 1.00 80.81 1079 LYS A O 1
ATOM 8539 N N . HIS A 1 1080 ? 6.746 10.096 1.171 1.00 85.25 1080 HIS A N 1
ATOM 8540 C CA . HIS A 1 1080 ? 7.781 10.733 1.985 1.00 85.25 1080 HIS A CA 1
ATOM 8541 C C . HIS A 1 1080 ? 7.563 10.563 3.498 1.00 85.25 1080 HIS A C 1
ATOM 8543 O O . HIS A 1 1080 ? 8.112 11.330 4.280 1.00 85.25 1080 HIS A O 1
ATOM 8549 N N . TRP A 1 1081 ? 6.759 9.590 3.936 1.00 86.69 1081 TRP A N 1
ATOM 8550 C CA . TRP A 1 1081 ? 6.635 9.246 5.356 1.00 86.69 1081 TRP A CA 1
ATOM 8551 C C . TRP A 1 1081 ? 7.960 8.678 5.910 1.00 86.69 1081 TRP A C 1
ATOM 8553 O O . TRP A 1 1081 ? 8.552 7.822 5.252 1.00 86.69 1081 TRP A O 1
ATOM 8563 N N . PRO A 1 1082 ? 8.433 9.083 7.107 1.00 89.94 1082 PRO A N 1
ATOM 8564 C CA . PRO A 1 1082 ? 7.830 10.022 8.062 1.00 89.94 1082 PRO A CA 1
ATOM 8565 C C . PRO A 1 1082 ? 8.298 11.486 7.920 1.00 89.94 1082 PRO A C 1
ATOM 8567 O O . PRO A 1 1082 ? 7.897 12.314 8.725 1.00 89.94 1082 PRO A O 1
ATOM 8570 N N . TYR A 1 1083 ? 9.140 11.815 6.940 1.00 89.31 1083 TYR A N 1
ATOM 8571 C CA . TYR A 1 1083 ? 9.832 13.106 6.809 1.00 89.31 1083 TYR A CA 1
ATOM 8572 C C . TYR A 1 1083 ? 8.891 14.324 6.690 1.00 89.31 1083 TYR A C 1
ATOM 8574 O O . TYR A 1 1083 ? 7.783 14.201 6.166 1.00 89.31 1083 TYR A O 1
ATOM 8582 N N . GLY A 1 1084 ? 9.336 15.512 7.116 1.00 90.31 1084 GLY A N 1
ATOM 8583 C CA . GLY A 1 1084 ? 8.599 16.773 6.933 1.00 90.31 1084 GLY A CA 1
ATOM 8584 C C . GLY A 1 1084 ? 7.313 16.889 7.771 1.00 90.31 1084 GLY A C 1
ATOM 8585 O O . GLY A 1 1084 ? 6.301 17.399 7.279 1.00 90.31 1084 GLY A O 1
ATOM 8586 N N . ARG A 1 1085 ? 7.281 16.256 8.953 1.00 93.06 1085 ARG A N 1
ATOM 8587 C CA . ARG A 1 1085 ? 6.088 15.985 9.782 1.00 93.06 1085 ARG A CA 1
ATOM 8588 C C . ARG A 1 1085 ? 6.468 15.922 11.259 1.00 93.06 1085 ARG A C 1
ATOM 8590 O O . ARG A 1 1085 ? 7.574 15.503 11.596 1.00 93.06 1085 ARG A O 1
ATOM 8597 N N . GLY A 1 1086 ? 5.497 16.177 12.134 1.00 94.81 1086 GLY A N 1
ATOM 8598 C CA . GLY A 1 1086 ? 5.683 16.066 13.580 1.00 94.81 1086 GLY A CA 1
ATOM 8599 C C . GLY A 1 1086 ? 4.459 16.490 14.386 1.00 94.81 1086 GLY A C 1
ATOM 8600 O O . GLY A 1 1086 ? 3.329 16.493 13.885 1.00 94.81 1086 GLY A O 1
ATOM 8601 N N . VAL A 1 1087 ? 4.685 16.822 15.655 1.00 96.75 1087 VAL A N 1
ATOM 8602 C CA . VAL A 1 1087 ? 3.659 17.241 16.610 1.00 96.75 1087 VAL A CA 1
ATOM 8603 C C . VAL A 1 1087 ? 4.211 18.268 17.597 1.00 96.75 1087 VAL A C 1
ATOM 8605 O O . VAL A 1 1087 ? 5.232 18.059 18.244 1.00 96.75 1087 VAL A O 1
ATOM 8608 N N . PHE A 1 1088 ? 3.504 19.384 17.737 1.00 96.12 1088 PHE A N 1
ATOM 8609 C CA . PHE A 1 1088 ? 3.730 20.359 18.799 1.00 96.12 1088 PHE A CA 1
ATOM 8610 C C . PHE A 1 1088 ? 2.879 20.002 20.021 1.00 96.12 1088 PHE A C 1
ATOM 8612 O O . PHE A 1 1088 ? 1.695 19.697 19.865 1.00 96.12 1088 PHE A O 1
ATOM 8619 N N . ILE A 1 1089 ? 3.453 20.051 21.223 1.00 95.00 1089 ILE A N 1
ATOM 8620 C CA . ILE A 1 1089 ? 2.787 19.730 22.492 1.00 95.00 1089 ILE A CA 1
ATOM 8621 C C . ILE A 1 1089 ? 2.998 20.894 23.464 1.00 95.00 1089 ILE A C 1
ATOM 8623 O O . ILE A 1 1089 ? 4.130 21.246 23.774 1.00 95.00 1089 ILE A O 1
ATOM 8627 N N . THR A 1 1090 ? 1.917 21.478 23.986 1.00 92.06 1090 THR A N 1
ATOM 8628 C CA . THR A 1 1090 ? 2.015 22.543 25.007 1.00 92.06 1090 THR A CA 1
ATOM 8629 C C . THR A 1 1090 ? 2.599 22.026 26.320 1.00 92.06 1090 THR A C 1
ATOM 8631 O O . THR A 1 1090 ? 2.246 20.912 26.710 1.00 92.06 1090 THR A O 1
ATOM 8634 N N . ASN A 1 1091 ? 3.330 22.855 27.075 1.00 87.88 1091 ASN A N 1
ATOM 8635 C CA . ASN A 1 1091 ? 3.934 22.478 28.371 1.00 87.88 1091 ASN A CA 1
ATOM 8636 C C . ASN A 1 1091 ? 2.912 21.840 29.336 1.00 87.88 1091 ASN A C 1
ATOM 8638 O O . ASN A 1 1091 ? 3.175 20.823 29.973 1.00 87.88 1091 ASN A O 1
ATOM 8642 N N . GLY A 1 1092 ? 1.681 22.367 29.371 1.00 83.00 1092 GLY A N 1
ATOM 8643 C CA . GLY A 1 1092 ? 0.584 21.817 30.176 1.00 83.00 1092 GLY A CA 1
ATOM 8644 C C . GLY A 1 1092 ? -0.006 20.478 29.692 1.00 83.00 1092 GLY A C 1
ATOM 8645 O O . GLY A 1 1092 ? -1.049 20.075 30.210 1.00 83.00 1092 GLY A O 1
ATOM 8646 N N . SER A 1 1093 ? 0.584 19.831 28.678 1.00 89.88 1093 SER A N 1
ATOM 8647 C CA . SER A 1 1093 ? 0.220 18.517 28.112 1.00 89.88 1093 SER A CA 1
ATOM 8648 C C . SER A 1 1093 ? -1.271 18.330 27.777 1.00 89.88 1093 SER A C 1
ATOM 8650 O O . SER A 1 1093 ? -1.812 17.229 27.875 1.00 89.88 1093 SER A O 1
ATOM 8652 N N . ASN A 1 1094 ? -1.958 19.415 27.393 1.00 90.88 1094 ASN A N 1
ATOM 8653 C CA . ASN A 1 1094 ? -3.419 19.449 27.215 1.00 90.88 1094 ASN A CA 1
ATOM 8654 C C . ASN A 1 1094 ? -3.898 19.941 25.835 1.00 90.88 1094 ASN A C 1
ATOM 8656 O O . ASN A 1 1094 ? -5.103 19.951 25.556 1.00 90.88 1094 ASN A O 1
ATOM 8660 N N . LEU A 1 1095 ? -2.954 20.310 24.971 1.00 94.12 1095 LEU A N 1
ATOM 8661 C CA . LEU A 1 1095 ? -3.147 20.644 23.568 1.00 94.12 1095 LEU A CA 1
ATOM 8662 C C . LEU A 1 1095 ? -1.977 20.054 22.772 1.00 94.12 1095 LEU A C 1
ATOM 8664 O O . LEU A 1 1095 ? -0.819 20.184 23.174 1.00 94.12 1095 LEU A O 1
ATOM 8668 N N . ALA A 1 1096 ? -2.294 19.416 21.648 1.00 96.31 1096 ALA A N 1
ATOM 8669 C CA . ALA A 1 1096 ? -1.331 18.966 20.652 1.00 96.31 1096 ALA A CA 1
ATOM 8670 C C . ALA A 1 1096 ? -1.737 19.464 19.258 1.00 96.31 1096 ALA A C 1
ATOM 8672 O O . ALA A 1 1096 ? -2.925 19.499 18.927 1.00 96.31 1096 ALA A O 1
ATOM 8673 N N . VAL A 1 1097 ? -0.759 19.821 18.429 1.00 96.94 1097 VAL A N 1
ATOM 8674 C CA . VAL A 1 1097 ? -0.965 20.202 17.026 1.00 96.94 1097 VAL A CA 1
ATOM 8675 C C . VAL A 1 1097 ? -0.128 19.286 16.149 1.00 96.94 1097 VAL A C 1
ATOM 8677 O O . VAL A 1 1097 ? 1.096 19.372 16.137 1.00 96.94 1097 VAL A O 1
ATOM 8680 N N . TRP A 1 1098 ? -0.796 18.392 15.429 1.00 96.50 1098 TRP A N 1
ATOM 8681 C CA . TRP A 1 1098 ? -0.166 17.474 14.487 1.00 96.50 1098 TRP A CA 1
ATOM 8682 C C . TRP A 1 1098 ? 0.039 18.169 13.143 1.00 96.50 1098 TRP A C 1
ATOM 8684 O O . TRP A 1 1098 ? -0.900 18.777 12.621 1.00 96.50 1098 TRP A O 1
ATOM 8694 N N . ILE A 1 1099 ? 1.250 18.058 12.591 1.00 96.31 1099 ILE A N 1
ATOM 8695 C CA . ILE A 1 1099 ? 1.677 18.762 11.378 1.00 96.31 1099 ILE A CA 1
ATOM 8696 C C . ILE A 1 1099 ? 1.933 17.760 10.249 1.00 96.31 1099 ILE A C 1
ATOM 8698 O O . ILE A 1 1099 ? 2.665 16.784 10.424 1.00 96.31 1099 ILE A O 1
ATOM 8702 N N . ASN A 1 1100 ? 1.328 18.006 9.082 1.00 94.06 1100 ASN A N 1
ATOM 8703 C CA . ASN A 1 1100 ? 1.448 17.194 7.860 1.00 94.06 1100 ASN A CA 1
ATOM 8704 C C . ASN A 1 1100 ? 1.031 15.704 8.004 1.00 94.06 1100 ASN A C 1
ATOM 8706 O O . ASN A 1 1100 ? 1.371 14.857 7.164 1.00 94.06 1100 ASN A O 1
ATOM 8710 N N . VAL A 1 1101 ? 0.250 15.364 9.038 1.00 90.81 1101 VAL A N 1
ATOM 8711 C CA . VAL A 1 1101 ? -0.303 14.017 9.259 1.00 90.81 1101 VAL A CA 1
ATOM 8712 C C . VAL A 1 1101 ? -1.727 13.944 8.710 1.00 90.81 1101 VAL A C 1
ATOM 8714 O O . VAL A 1 1101 ? -2.691 14.252 9.408 1.00 90.81 1101 VAL A O 1
ATOM 8717 N N . LEU A 1 1102 ? -1.843 13.492 7.454 1.00 87.50 1102 LEU A N 1
ATOM 8718 C CA . LEU A 1 1102 ? -3.064 13.481 6.620 1.00 87.50 1102 LEU A CA 1
ATOM 8719 C C . LEU A 1 1102 ? -3.522 14.889 6.208 1.00 87.50 1102 LEU A C 1
ATOM 8721 O O . LEU A 1 1102 ? -3.667 15.151 5.019 1.00 87.50 1102 LEU A O 1
ATOM 8725 N N . ASP A 1 1103 ? -3.682 15.785 7.177 1.00 92.88 1103 ASP A N 1
ATOM 8726 C CA . ASP A 1 1103 ? -3.962 17.213 7.017 1.00 92.88 1103 ASP A CA 1
ATOM 8727 C C . ASP A 1 1103 ? -2.731 18.045 7.435 1.00 92.88 1103 ASP A C 1
ATOM 8729 O O . ASP A 1 1103 ? -1.883 17.567 8.192 1.00 92.88 1103 ASP A O 1
ATOM 8733 N N . HIS A 1 1104 ? -2.606 19.284 6.946 1.00 95.19 1104 HIS A N 1
ATOM 8734 C CA . HIS A 1 1104 ? -1.483 20.169 7.292 1.00 95.19 1104 HIS A CA 1
ATOM 8735 C C . HIS A 1 1104 ? -1.455 20.507 8.785 1.00 95.19 1104 HIS A C 1
ATOM 8737 O O . HIS A 1 1104 ? -0.387 20.487 9.387 1.00 95.19 1104 HIS A O 1
ATOM 8743 N N . ILE A 1 1105 ? -2.620 20.810 9.371 1.00 96.44 1105 ILE A N 1
ATOM 8744 C CA . ILE A 1 1105 ? -2.778 21.140 10.789 1.00 96.44 1105 ILE A CA 1
ATOM 8745 C C . ILE A 1 1105 ? -3.980 20.374 11.348 1.00 96.44 1105 ILE A C 1
ATOM 8747 O O . ILE A 1 1105 ? -5.127 20.618 10.957 1.00 96.44 1105 ILE A O 1
ATOM 8751 N N . ARG A 1 1106 ? -3.737 19.493 12.322 1.00 95.38 1106 ARG A N 1
ATOM 8752 C CA . ARG A 1 1106 ? -4.789 18.861 13.131 1.00 95.38 1106 ARG A CA 1
ATOM 8753 C C . ARG A 1 1106 ? -4.566 19.166 14.607 1.00 95.38 1106 ARG A C 1
ATOM 8755 O O . ARG A 1 1106 ? -3.688 18.597 15.254 1.00 95.38 1106 ARG A O 1
ATOM 8762 N N . ILE A 1 1107 ? -5.386 20.070 15.130 1.00 95.88 1107 ILE A N 1
ATOM 8763 C CA . ILE A 1 1107 ? -5.393 20.465 16.539 1.00 95.88 1107 ILE A CA 1
ATOM 8764 C C . ILE A 1 1107 ? -6.190 19.419 17.319 1.00 95.88 1107 ILE A C 1
ATOM 8766 O O . ILE A 1 1107 ? -7.284 19.045 16.896 1.00 95.88 1107 ILE A O 1
ATOM 8770 N N . VAL A 1 1108 ? -5.676 18.982 18.466 1.00 95.44 1108 VAL A N 1
ATOM 8771 C CA . VAL A 1 1108 ? -6.376 18.120 19.425 1.00 95.44 1108 VAL A CA 1
ATOM 8772 C C . VAL A 1 1108 ? -6.214 18.716 20.823 1.00 95.44 1108 VAL A C 1
ATOM 8774 O O . VAL A 1 1108 ? -5.094 18.976 21.256 1.00 95.44 1108 VAL A O 1
ATOM 8777 N N . THR A 1 1109 ? -7.312 18.921 21.551 1.00 95.06 1109 THR A N 1
ATOM 8778 C CA . THR A 1 1109 ? -7.294 19.338 22.966 1.00 95.06 1109 THR A CA 1
ATOM 8779 C C . THR A 1 1109 ? -7.971 18.306 23.859 1.00 95.06 1109 THR A C 1
ATOM 8781 O O . THR A 1 1109 ? -8.862 17.576 23.414 1.00 95.06 1109 THR A O 1
ATOM 8784 N N . CYS A 1 1110 ? -7.560 18.237 25.129 1.00 93.94 1110 CYS A N 1
ATOM 8785 C CA . CYS A 1 1110 ? -8.156 17.343 26.123 1.00 93.94 1110 CYS A CA 1
ATOM 8786 C C . CYS A 1 1110 ? -8.591 18.061 27.410 1.00 93.94 1110 CYS A C 1
ATOM 8788 O O . CYS A 1 1110 ? -8.037 19.084 27.827 1.00 93.94 1110 CYS A O 1
ATOM 8790 N N . SER A 1 1111 ? -9.642 17.520 28.028 1.00 91.19 1111 SER A N 1
ATOM 8791 C CA . SER A 1 1111 ? -10.193 17.977 29.303 1.00 91.19 1111 SER A CA 1
ATOM 8792 C C . SER A 1 1111 ? -9.221 17.675 30.451 1.00 91.19 1111 SER A C 1
ATOM 8794 O O . SER A 1 1111 ? -8.707 16.554 30.490 1.00 91.19 1111 SER A O 1
ATOM 8796 N N . PRO A 1 1112 ? -9.022 18.574 31.435 1.00 87.00 1112 PRO A N 1
ATOM 8797 C CA . PRO A 1 1112 ? -8.212 18.266 32.613 1.00 87.00 1112 PRO A CA 1
ATOM 8798 C C . PRO A 1 1112 ? -8.739 17.033 33.357 1.00 87.00 1112 PRO A C 1
ATOM 8800 O O . PRO A 1 1112 ? -9.939 16.941 33.616 1.00 87.00 1112 PRO A O 1
ATOM 8803 N N . HIS A 1 1113 ? -7.849 16.127 33.777 1.00 84.56 1113 HIS A N 1
ATOM 8804 C CA . HIS A 1 1113 ? -8.213 14.901 34.514 1.00 84.56 1113 HIS A CA 1
ATOM 8805 C C . HIS A 1 1113 ? -9.007 15.173 35.808 1.00 84.56 1113 HIS A C 1
ATOM 8807 O O . HIS A 1 1113 ? -9.775 14.328 36.256 1.00 84.56 1113 HIS A O 1
ATOM 8813 N N . THR A 1 1114 ? -8.860 16.367 36.394 1.00 86.06 1114 THR A N 1
ATOM 8814 C CA . THR A 1 1114 ? -9.593 16.830 37.588 1.00 86.06 1114 THR A CA 1
ATOM 8815 C C . THR A 1 1114 ? -11.012 17.337 37.304 1.00 86.06 1114 THR A C 1
ATOM 8817 O O . THR A 1 1114 ? -11.831 17.376 38.220 1.00 86.06 1114 THR A O 1
ATOM 8820 N N . LYS A 1 1115 ? -11.313 17.738 36.061 1.00 88.38 1115 LYS A N 1
ATOM 8821 C CA . LYS A 1 1115 ? -12.629 18.219 35.599 1.00 88.38 1115 LYS A CA 1
ATOM 8822 C C . LYS A 1 1115 ? -12.890 17.742 34.159 1.00 88.38 1115 LYS A C 1
ATOM 8824 O O . LYS A 1 1115 ? -12.897 18.555 33.229 1.00 88.38 1115 LYS A O 1
ATOM 8829 N N . PRO A 1 1116 ? -13.111 16.430 33.946 1.00 88.38 1116 PRO A N 1
ATOM 8830 C CA . PRO A 1 1116 ? -13.232 15.851 32.607 1.00 88.38 1116 PRO A CA 1
ATOM 8831 C C . PRO A 1 1116 ? -14.480 16.324 31.838 1.00 88.38 1116 PRO A C 1
ATOM 8833 O O . PRO A 1 1116 ? -14.549 16.161 30.621 1.00 88.38 1116 PRO A O 1
ATOM 8836 N N . GLY A 1 1117 ? -15.462 16.925 32.523 1.00 87.69 1117 GLY A N 1
ATOM 8837 C CA . GLY A 1 1117 ? -16.653 17.513 31.911 1.00 87.69 1117 GLY A CA 1
ATOM 8838 C C . GLY A 1 1117 ? -16.508 18.955 31.412 1.00 87.69 1117 GLY A C 1
ATOM 8839 O O . GLY A 1 1117 ? -17.418 19.425 30.725 1.00 87.69 1117 GLY A O 1
ATOM 8840 N N . ASN A 1 1118 ? -15.393 19.647 31.695 1.00 90.50 1118 ASN A N 1
ATOM 8841 C CA . ASN A 1 1118 ? -15.168 21.042 31.291 1.00 90.50 1118 ASN A CA 1
ATOM 8842 C C . ASN A 1 1118 ? -14.885 21.170 29.781 1.00 90.50 1118 ASN A C 1
ATOM 8844 O O . ASN A 1 1118 ? -13.743 21.295 29.331 1.00 90.50 1118 ASN A O 1
ATOM 8848 N N . ILE A 1 1119 ? -15.965 21.119 29.002 1.00 90.94 1119 ILE A N 1
ATOM 8849 C CA . ILE A 1 1119 ? -15.980 21.258 27.545 1.00 90.94 1119 ILE A CA 1
ATOM 8850 C C . ILE A 1 1119 ? -15.696 22.694 27.091 1.00 90.94 1119 ILE A C 1
ATOM 8852 O O . ILE A 1 1119 ? -15.117 22.901 26.025 1.00 90.94 1119 ILE A O 1
ATOM 8856 N N . GLY A 1 1120 ? -16.085 23.687 27.892 1.00 90.38 1120 GLY A N 1
ATOM 8857 C CA . GLY A 1 1120 ? -15.898 25.089 27.541 1.00 90.38 1120 GLY A CA 1
ATOM 8858 C C . GLY A 1 1120 ? -14.416 25.475 27.464 1.00 90.38 1120 GLY A C 1
ATOM 8859 O O . GLY A 1 1120 ? -13.992 26.069 26.476 1.00 90.38 1120 GLY A O 1
ATOM 8860 N N . LEU A 1 1121 ? -13.593 25.000 28.407 1.00 89.19 1121 LEU A N 1
ATOM 8861 C CA . LEU A 1 1121 ? -12.141 25.220 28.403 1.00 89.19 1121 LEU A CA 1
ATOM 8862 C C . LEU A 1 1121 ? -11.441 24.641 27.157 1.00 89.19 1121 LEU A C 1
ATOM 8864 O O . LEU A 1 1121 ? -10.587 25.301 26.562 1.00 89.19 1121 LEU A O 1
ATOM 8868 N N . ILE A 1 1122 ? -11.786 23.416 26.739 1.00 91.62 1122 ILE A N 1
ATOM 8869 C CA . ILE A 1 1122 ? -11.150 22.782 25.565 1.00 91.62 1122 ILE A CA 1
ATOM 8870 C C . ILE A 1 1122 ? -11.574 23.439 24.245 1.00 91.62 1122 ILE A C 1
ATOM 8872 O O . ILE A 1 1122 ? -10.777 23.500 23.307 1.00 91.62 1122 ILE A O 1
ATOM 8876 N N . TYR A 1 1123 ? -12.794 23.979 24.203 1.00 93.50 1123 TYR A N 1
ATOM 8877 C CA . TYR A 1 1123 ? -13.328 24.761 23.092 1.00 93.50 1123 TYR A CA 1
ATOM 8878 C C . TYR A 1 1123 ? -12.677 26.153 23.007 1.00 93.50 1123 TYR A C 1
ATOM 8880 O O . TYR A 1 1123 ? -12.188 26.528 21.941 1.00 93.50 1123 TYR A O 1
ATOM 8888 N N . SER A 1 1124 ? -12.566 26.885 24.122 1.00 91.31 1124 SER A N 1
ATOM 8889 C CA . SER A 1 1124 ? -11.929 28.212 24.166 1.00 91.31 1124 SER A CA 1
ATOM 8890 C C . SER A 1 1124 ? -10.440 28.177 23.799 1.00 91.31 1124 SER A C 1
ATOM 8892 O O . SER A 1 1124 ? -9.959 29.083 23.118 1.00 91.31 1124 SER A O 1
ATOM 8894 N N . ARG A 1 1125 ? -9.713 27.103 24.150 1.00 90.69 1125 ARG A N 1
ATOM 8895 C CA . ARG A 1 1125 ? -8.329 26.877 23.682 1.00 90.69 1125 ARG A CA 1
ATOM 8896 C C . ARG A 1 1125 ? -8.230 26.751 22.160 1.00 90.69 1125 ARG A C 1
ATOM 8898 O O . ARG A 1 1125 ? -7.354 27.370 21.562 1.00 90.69 1125 ARG A O 1
ATOM 8905 N N . ILE A 1 1126 ? -9.130 25.993 21.529 1.00 93.44 1126 ILE A N 1
ATOM 8906 C CA . ILE A 1 1126 ? -9.151 25.857 20.063 1.00 93.44 1126 ILE A CA 1
ATOM 8907 C C . ILE A 1 1126 ? -9.552 27.173 19.399 1.00 93.44 1126 ILE A C 1
ATOM 8909 O O . ILE A 1 1126 ? -8.904 27.564 18.435 1.00 93.44 1126 ILE A O 1
ATOM 8913 N N . ALA A 1 1127 ? -10.533 27.896 19.945 1.00 92.81 1127 ALA A N 1
ATOM 8914 C CA . ALA A 1 1127 ? -10.917 29.215 19.444 1.00 92.81 1127 ALA A CA 1
ATOM 8915 C C . ALA A 1 1127 ? -9.732 30.200 19.426 1.00 92.81 1127 ALA A C 1
ATOM 8917 O O . ALA A 1 1127 ? -9.527 30.914 18.445 1.00 92.81 1127 ALA A O 1
ATOM 8918 N N . ARG A 1 1128 ? -8.924 30.212 20.496 1.00 90.31 1128 ARG A N 1
ATOM 8919 C CA . ARG A 1 1128 ? -7.715 31.046 20.624 1.00 90.31 1128 ARG A CA 1
ATOM 8920 C C . ARG A 1 1128 ? -6.626 30.665 19.626 1.00 90.31 1128 ARG A C 1
ATOM 8922 O O . ARG A 1 1128 ? -6.129 31.542 18.924 1.00 90.31 1128 ARG A O 1
ATOM 8929 N N . LEU A 1 1129 ? -6.289 29.378 19.532 1.00 92.19 1129 LEU A N 1
ATOM 8930 C CA . LEU A 1 1129 ? -5.270 28.898 18.596 1.00 92.19 1129 LEU A CA 1
ATOM 8931 C C . LEU A 1 1129 ? -5.693 29.118 17.133 1.00 92.19 1129 LEU A C 1
ATOM 8933 O O . LEU A 1 1129 ? -4.916 29.664 16.358 1.00 92.19 1129 LEU A O 1
ATOM 8937 N N . ASP A 1 1130 ? -6.927 28.774 16.760 1.00 92.31 1130 ASP A N 1
ATOM 8938 C CA . ASP A 1 1130 ? -7.448 28.983 15.400 1.00 92.31 1130 ASP A CA 1
ATOM 8939 C C . ASP A 1 1130 ? -7.493 30.478 15.026 1.00 92.31 1130 ASP A C 1
ATOM 8941 O O . ASP A 1 1130 ? -7.192 30.840 13.893 1.00 92.31 1130 ASP A O 1
ATOM 8945 N N . SER A 1 1131 ? -7.763 31.364 15.994 1.00 90.81 1131 SER A N 1
ATOM 8946 C CA . SER A 1 1131 ? -7.699 32.824 15.818 1.00 90.81 1131 SER A CA 1
ATOM 8947 C C . SER A 1 1131 ? -6.276 33.365 15.620 1.00 90.81 1131 SER A C 1
ATOM 8949 O O . SER A 1 1131 ? -6.102 34.339 14.893 1.00 90.81 1131 SER A O 1
ATOM 8951 N N . ILE A 1 1132 ? -5.242 32.753 16.210 1.00 91.44 1132 ILE A N 1
ATOM 8952 C CA . ILE A 1 1132 ? -3.844 33.113 15.901 1.00 91.44 1132 ILE A CA 1
ATOM 8953 C C . ILE A 1 1132 ? -3.435 32.566 14.541 1.00 91.44 1132 ILE A C 1
ATOM 8955 O O . ILE A 1 1132 ? -2.881 33.306 13.732 1.00 91.44 1132 ILE A O 1
ATOM 8959 N N . LEU A 1 1133 ? -3.732 31.294 14.268 1.00 93.00 1133 LEU A N 1
ATOM 8960 C CA . LEU A 1 1133 ? -3.379 30.680 12.994 1.00 93.00 1133 LEU A CA 1
ATOM 8961 C C . LEU A 1 1133 ? -4.012 31.459 11.827 1.00 93.00 1133 LEU A C 1
ATOM 8963 O O . LEU A 1 1133 ? -3.303 31.783 10.887 1.00 93.00 1133 LEU A O 1
ATOM 8967 N N . GLN A 1 1134 ? -5.277 31.886 11.932 1.00 91.50 1134 GLN A N 1
ATOM 8968 C CA . GLN A 1 1134 ? -5.943 32.720 10.915 1.00 91.50 1134 GLN A CA 1
ATOM 8969 C C . GLN A 1 1134 ? -5.395 34.154 10.763 1.00 91.50 1134 GLN A C 1
ATOM 8971 O O . GLN A 1 1134 ? -5.757 34.823 9.798 1.00 91.50 1134 GLN A O 1
ATOM 8976 N N . LYS A 1 1135 ? -4.546 34.657 11.673 1.00 91.31 1135 LYS A N 1
ATOM 8977 C CA . LYS A 1 1135 ? -3.839 35.943 11.476 1.00 91.31 1135 LYS A CA 1
ATOM 8978 C C . LYS A 1 1135 ? -2.589 35.794 10.613 1.00 91.31 1135 LYS A C 1
ATOM 8980 O O . LYS A 1 1135 ? -2.214 36.745 9.937 1.00 91.31 1135 LYS A O 1
ATOM 8985 N N . HIS A 1 1136 ? -1.943 34.629 10.681 1.00 92.00 1136 HIS A N 1
ATOM 8986 C CA . HIS A 1 1136 ? -0.627 34.372 10.085 1.00 92.00 1136 HIS A CA 1
ATOM 8987 C C . HIS A 1 1136 ? -0.674 33.409 8.886 1.00 92.00 1136 HIS A C 1
ATOM 8989 O O . HIS A 1 1136 ? 0.292 33.337 8.133 1.00 92.00 1136 HIS A O 1
ATOM 8995 N N . LEU A 1 1137 ? -1.766 32.654 8.710 1.00 94.75 1137 LEU A N 1
ATOM 8996 C CA . LEU A 1 1137 ? -1.909 31.573 7.730 1.00 94.75 1137 LEU A CA 1
ATOM 8997 C C . LEU A 1 1137 ? -3.305 31.594 7.082 1.00 94.75 1137 LEU A C 1
ATOM 8999 O O . LEU A 1 1137 ? -4.325 31.600 7.775 1.00 94.75 1137 LEU A O 1
ATOM 9003 N N . GLU A 1 1138 ? -3.363 31.525 5.750 1.00 94.31 1138 GLU A N 1
ATOM 9004 C CA . GLU A 1 1138 ? -4.621 31.362 5.008 1.00 94.31 1138 GLU A CA 1
ATOM 9005 C C . GLU A 1 1138 ? -4.974 29.881 4.799 1.00 94.31 1138 GLU A C 1
ATOM 9007 O O . GLU A 1 1138 ? -4.100 29.022 4.655 1.00 94.31 1138 GLU A O 1
ATOM 9012 N N . PHE A 1 1139 ? -6.273 29.560 4.755 1.00 95.50 1139 PHE A N 1
ATOM 9013 C CA . PHE A 1 1139 ? -6.771 28.179 4.767 1.00 95.50 1139 PHE A CA 1
ATOM 9014 C C . PHE A 1 1139 ? -7.738 27.855 3.619 1.00 95.50 1139 PHE A C 1
ATOM 9016 O O . PHE A 1 1139 ? -8.649 28.627 3.319 1.00 95.50 1139 PHE A O 1
ATOM 9023 N N . LYS A 1 1140 ? -7.615 26.653 3.031 1.00 93.44 1140 LYS A N 1
ATOM 9024 C CA . LYS A 1 1140 ? -8.540 26.152 2.001 1.00 93.44 1140 LYS A CA 1
ATOM 9025 C C . LYS A 1 1140 ? -9.951 25.982 2.550 1.00 93.44 1140 LYS A C 1
ATOM 9027 O O . LYS A 1 1140 ? -10.206 25.159 3.436 1.00 93.44 1140 LYS A O 1
ATOM 9032 N N . ARG A 1 1141 ? -10.886 26.702 1.937 1.00 92.06 1141 ARG A N 1
ATOM 9033 C CA . ARG A 1 1141 ? -12.305 26.688 2.275 1.00 92.06 1141 ARG A CA 1
ATOM 9034 C C . ARG A 1 1141 ? -13.143 26.742 0.999 1.00 92.06 1141 ARG A C 1
ATOM 9036 O O . ARG A 1 1141 ? -12.992 27.659 0.200 1.00 92.06 1141 ARG A O 1
ATOM 9043 N N . ASP A 1 1142 ? -14.028 25.771 0.822 1.00 92.56 1142 ASP A N 1
ATOM 9044 C CA . ASP A 1 1142 ? -15.045 25.766 -0.229 1.00 92.56 1142 ASP A CA 1
ATOM 9045 C C . ASP A 1 1142 ? -16.287 26.554 0.218 1.00 92.56 1142 ASP A C 1
ATOM 9047 O O . ASP A 1 1142 ? -16.624 26.597 1.406 1.00 92.56 1142 ASP A O 1
ATOM 9051 N N . GLU A 1 1143 ? -16.997 27.165 -0.733 1.00 90.81 1143 GLU A N 1
ATOM 9052 C CA . GLU A 1 1143 ? -18.199 27.951 -0.438 1.00 90.81 1143 GLU A CA 1
ATOM 9053 C C . GLU A 1 1143 ? -19.322 27.125 0.194 1.00 90.81 1143 GLU A C 1
ATOM 9055 O O . GLU A 1 1143 ? -20.091 27.672 0.979 1.00 90.81 1143 GLU A O 1
ATOM 9060 N N . LYS A 1 1144 ? -19.437 25.831 -0.131 1.00 91.38 1144 LYS A N 1
ATOM 9061 C CA . LYS A 1 1144 ? -20.533 24.948 0.298 1.00 91.38 1144 LYS A CA 1
ATOM 9062 C C . LYS A 1 1144 ? -20.079 23.893 1.300 1.00 91.38 1144 LYS A C 1
ATOM 9064 O O . LYS A 1 1144 ? -20.801 23.615 2.254 1.00 91.38 1144 LYS A O 1
ATOM 9069 N N . LEU A 1 1145 ? -18.894 23.317 1.099 1.00 92.00 1145 LEU A N 1
ATOM 9070 C CA . LEU A 1 1145 ? -18.326 22.277 1.963 1.00 92.00 1145 LEU A CA 1
ATOM 9071 C C . LEU A 1 1145 ? -17.552 22.828 3.172 1.00 92.00 1145 LEU A C 1
ATOM 9073 O O . LEU A 1 1145 ? -17.204 22.050 4.054 1.00 92.00 1145 LEU A O 1
ATOM 9077 N N . GLY A 1 1146 ? -17.310 24.142 3.255 1.00 93.94 1146 GLY A N 1
ATOM 9078 C CA . GLY A 1 1146 ? -16.533 24.741 4.343 1.00 93.94 1146 GLY A CA 1
ATOM 9079 C C . GLY A 1 1146 ? -15.047 24.389 4.245 1.00 93.94 1146 GLY A C 1
ATOM 9080 O O . GLY A 1 1146 ? -14.506 24.267 3.146 1.00 93.94 1146 GLY A O 1
ATOM 9081 N N . TYR A 1 1147 ? -14.359 24.253 5.378 1.00 95.19 1147 TYR A N 1
ATOM 9082 C CA . TYR A 1 1147 ? -12.957 23.837 5.390 1.00 95.19 1147 TYR A CA 1
ATOM 9083 C C . TYR A 1 1147 ? -12.815 22.400 4.872 1.00 95.19 1147 TYR A C 1
ATOM 9085 O O . TYR A 1 1147 ? -13.548 21.495 5.281 1.00 95.19 1147 TYR A O 1
ATOM 9093 N N . LEU A 1 1148 ? -11.862 22.204 3.958 1.00 94.25 1148 LEU A N 1
ATOM 9094 C CA . LEU A 1 1148 ? -11.605 20.918 3.312 1.00 94.25 1148 LEU A CA 1
ATOM 9095 C C . LEU A 1 1148 ? -10.492 20.152 4.039 1.00 94.25 1148 LEU A C 1
ATOM 9097 O O . LEU A 1 1148 ? -9.519 20.742 4.509 1.00 94.25 1148 LEU A O 1
ATOM 9101 N N . SER A 1 1149 ? -10.636 18.827 4.109 1.00 92.88 1149 SER A N 1
ATOM 9102 C CA . SER A 1 1149 ? -9.734 17.915 4.826 1.00 92.88 1149 SER A CA 1
ATOM 9103 C C . SER A 1 1149 ? -9.424 16.664 4.001 1.00 92.88 1149 SER A C 1
ATOM 9105 O O . SER A 1 1149 ? -10.175 16.319 3.088 1.00 92.88 1149 SER A O 1
ATOM 9107 N N . ALA A 1 1150 ? -8.364 15.937 4.354 1.00 91.19 1150 ALA A N 1
ATOM 9108 C CA . ALA A 1 1150 ? -8.127 14.563 3.915 1.00 91.19 1150 ALA A CA 1
ATOM 9109 C C . ALA A 1 1150 ? -9.194 13.560 4.416 1.00 91.19 1150 ALA A C 1
ATOM 9111 O O . ALA A 1 1150 ? -9.263 12.435 3.914 1.00 91.19 1150 ALA A O 1
ATOM 9112 N N . ARG A 1 1151 ? -10.053 13.957 5.371 1.00 89.69 1151 ARG A N 1
ATOM 9113 C CA . ARG A 1 1151 ? -11.172 13.181 5.937 1.00 89.69 1151 ARG A CA 1
ATOM 9114 C C . ARG A 1 1151 ? -12.531 13.736 5.451 1.00 89.69 1151 ARG A C 1
ATOM 9116 O O . ARG A 1 1151 ? -13.075 14.637 6.093 1.00 89.69 1151 ARG A O 1
ATOM 9123 N N . PRO A 1 1152 ? -13.145 13.208 4.368 1.00 90.25 1152 PRO A N 1
ATOM 9124 C CA . PRO A 1 1152 ? -14.351 13.805 3.770 1.00 90.25 1152 PRO A CA 1
ATOM 9125 C C . PRO A 1 1152 ? -15.565 13.900 4.695 1.00 90.25 1152 PRO A C 1
ATOM 9127 O O . PRO A 1 1152 ? -16.381 14.806 4.557 1.00 90.25 1152 PRO A O 1
ATOM 9130 N N . THR A 1 1153 ? -15.695 12.995 5.661 1.00 86.12 1153 THR A N 1
ATOM 9131 C CA . THR A 1 1153 ? -16.790 13.014 6.642 1.00 86.12 1153 THR A CA 1
ATOM 9132 C C . THR A 1 1153 ? -16.703 14.163 7.647 1.00 86.12 1153 THR A C 1
ATOM 9134 O O . THR A 1 1153 ? -17.707 14.466 8.285 1.00 86.12 1153 THR A O 1
ATOM 9137 N N . CYS A 1 1154 ? -15.535 14.799 7.786 1.00 87.62 1154 CYS A N 1
ATOM 9138 C CA . CYS A 1 1154 ? -15.247 15.813 8.802 1.00 87.62 1154 CYS A CA 1
ATOM 9139 C C . CYS A 1 1154 ? -15.143 17.240 8.230 1.00 87.62 1154 CYS A C 1
ATOM 9141 O O . CYS A 1 1154 ? -14.675 18.133 8.928 1.00 87.62 1154 CYS A O 1
ATOM 9143 N N . VAL A 1 1155 ? -15.559 17.477 6.979 1.00 92.12 1155 VAL A N 1
ATOM 9144 C CA . VAL A 1 1155 ? -15.589 18.830 6.384 1.00 92.12 1155 VAL A CA 1
ATOM 9145 C C . VAL A 1 1155 ? -16.643 19.737 7.040 1.00 92.12 1155 VAL A C 1
ATOM 9147 O O . VAL A 1 1155 ? -17.505 19.285 7.803 1.00 92.12 1155 VAL A O 1
ATOM 9150 N N . GLY A 1 1156 ? -16.570 21.035 6.748 1.00 93.00 1156 GLY A N 1
ATOM 9151 C CA . GLY A 1 1156 ? -17.453 22.066 7.292 1.00 93.00 1156 GLY A CA 1
ATOM 9152 C C . GLY A 1 1156 ? -16.690 22.999 8.226 1.00 93.00 1156 GLY A C 1
ATOM 9153 O O . GLY A 1 1156 ? -15.728 23.636 7.804 1.00 93.00 1156 GLY A O 1
ATOM 9154 N N . ASN A 1 1157 ? -17.080 23.065 9.501 1.00 92.75 1157 ASN A N 1
ATOM 9155 C CA . ASN A 1 1157 ? -16.277 23.715 10.548 1.00 92.75 1157 ASN A CA 1
ATOM 9156 C C . ASN A 1 1157 ? -15.126 22.829 11.090 1.00 92.75 1157 ASN A C 1
ATOM 9158 O O . ASN A 1 1157 ? -14.179 23.333 11.695 1.00 92.75 1157 ASN A O 1
ATOM 9162 N N . THR A 1 1158 ? -15.164 21.520 10.806 1.00 93.44 1158 THR A N 1
ATOM 9163 C CA . THR A 1 1158 ? -14.208 20.462 11.213 1.00 93.44 1158 THR A CA 1
ATOM 9164 C C . THR A 1 1158 ? -14.109 20.131 12.704 1.00 93.44 1158 THR A C 1
ATOM 9166 O O . THR A 1 1158 ? -13.308 19.271 13.066 1.00 93.44 1158 THR A O 1
ATOM 9169 N N . LEU A 1 1159 ? -14.922 20.735 13.576 1.00 93.94 1159 LEU A N 1
ATOM 9170 C CA . LEU A 1 1159 ? -14.916 20.387 15.000 1.00 93.94 1159 LEU A CA 1
ATOM 9171 C C . LEU A 1 1159 ? -15.533 19.001 15.222 1.00 93.94 1159 LEU A C 1
ATOM 9173 O O . LEU A 1 1159 ? -16.692 18.783 14.852 1.00 93.94 1159 LEU A O 1
ATOM 9177 N N . GLN A 1 1160 ? -14.809 18.074 15.862 1.00 91.56 1160 GLN A N 1
ATOM 9178 C CA . GLN A 1 1160 ? -15.390 16.821 16.369 1.00 91.56 1160 GLN A CA 1
ATOM 9179 C C . GLN A 1 1160 ? -15.178 16.684 17.886 1.00 91.56 1160 GLN A C 1
ATOM 9181 O O . GLN A 1 1160 ? -14.090 16.360 18.376 1.00 91.56 1160 GLN A O 1
ATOM 9186 N N . PHE A 1 1161 ? -16.251 16.884 18.650 1.00 91.81 1161 PHE A N 1
ATOM 9187 C CA . PHE A 1 1161 ? -16.301 16.589 20.081 1.00 91.81 1161 PHE A CA 1
ATOM 9188 C C . PHE A 1 1161 ? -16.204 15.075 20.301 1.00 91.81 1161 PHE A C 1
ATOM 9190 O O . PHE A 1 1161 ? -16.808 14.295 19.570 1.00 91.81 1161 PHE A O 1
ATOM 9197 N N . ASN A 1 1162 ? -15.439 14.638 21.299 1.00 90.00 1162 ASN A N 1
ATOM 9198 C CA . ASN A 1 1162 ? -15.060 13.237 21.472 1.00 90.00 1162 ASN A CA 1
ATOM 9199 C C . ASN A 1 1162 ? -15.003 12.847 22.958 1.00 90.00 1162 ASN A C 1
ATOM 9201 O O . ASN A 1 1162 ? -13.945 12.783 23.580 1.00 90.00 1162 ASN A O 1
ATOM 9205 N N . PHE A 1 1163 ? -16.162 12.547 23.539 1.00 91.00 1163 PHE A N 1
ATOM 9206 C CA . PHE A 1 1163 ? -16.299 12.266 24.968 1.00 91.00 1163 PHE A CA 1
ATOM 9207 C C . PHE A 1 1163 ? -16.368 10.762 25.251 1.00 91.00 1163 PHE A C 1
ATOM 9209 O O . PHE A 1 1163 ? -17.210 10.052 24.701 1.00 91.00 1163 PHE A O 1
ATOM 9216 N N . THR A 1 1164 ? -15.489 10.270 26.129 1.00 90.06 1164 THR A N 1
ATOM 9217 C CA . THR A 1 1164 ? -15.523 8.908 26.684 1.00 90.06 1164 THR A CA 1
ATOM 9218 C C . THR A 1 1164 ? -16.301 8.918 28.000 1.00 90.06 1164 THR A C 1
ATOM 9220 O O . THR A 1 1164 ? -15.956 9.644 28.930 1.00 90.06 1164 THR A O 1
ATOM 9223 N N . LEU A 1 1165 ? -17.345 8.094 28.082 1.00 90.12 1165 LEU A N 1
ATOM 9224 C CA . LEU A 1 1165 ? -18.381 8.139 29.115 1.00 90.12 1165 LEU A CA 1
ATOM 9225 C C . LEU A 1 1165 ? -18.572 6.782 29.788 1.00 90.12 1165 LEU A C 1
ATOM 9227 O O . LEU A 1 1165 ? -18.327 5.742 29.175 1.00 90.12 1165 LEU A O 1
ATOM 9231 N N . ARG A 1 1166 ? -19.100 6.797 31.014 1.00 89.62 1166 ARG A N 1
ATOM 9232 C CA . ARG A 1 1166 ? -19.609 5.636 31.746 1.00 89.62 1166 ARG A CA 1
ATOM 9233 C C . ARG A 1 1166 ? -21.093 5.831 32.061 1.00 89.62 1166 ARG A C 1
ATOM 9235 O O . ARG A 1 1166 ? -21.449 6.675 32.879 1.00 89.62 1166 ARG A O 1
ATOM 9242 N N . PHE A 1 1167 ? -21.956 5.020 31.453 1.00 87.75 1167 PHE A N 1
ATOM 9243 C CA . PHE A 1 1167 ? -23.400 5.016 31.712 1.00 87.75 1167 PHE A CA 1
ATOM 9244 C C . PHE A 1 1167 ? -23.828 3.674 32.319 1.00 87.75 1167 PHE A C 1
ATOM 9246 O O . PHE A 1 1167 ? -23.963 2.706 31.577 1.00 87.75 1167 PHE A O 1
ATOM 9253 N N . PRO A 1 1168 ? -24.055 3.578 33.643 1.00 83.31 1168 PRO A N 1
ATOM 9254 C CA . PRO A 1 1168 ? -24.470 2.326 34.281 1.00 83.31 1168 PRO A CA 1
ATOM 9255 C C . PRO A 1 1168 ? -25.879 1.830 33.917 1.00 83.31 1168 PRO A C 1
ATOM 9257 O O . PRO A 1 1168 ? -26.201 0.680 34.227 1.00 83.31 1168 PRO A O 1
ATOM 9260 N N . ASN A 1 1169 ? -26.761 2.656 33.334 1.00 82.94 1169 ASN A N 1
ATOM 9261 C CA . ASN A 1 1169 ? -28.145 2.262 33.041 1.00 82.94 1169 ASN A CA 1
ATOM 9262 C C . ASN A 1 1169 ? -28.508 2.309 31.556 1.00 82.94 1169 ASN A C 1
ATOM 9264 O O . ASN A 1 1169 ? -29.024 1.312 31.048 1.00 82.94 1169 ASN A O 1
ATOM 9268 N N . LEU A 1 1170 ? -28.215 3.398 30.842 1.00 81.88 1170 LEU A N 1
ATOM 9269 C CA . LEU A 1 1170 ? -28.494 3.501 29.404 1.00 81.88 1170 LEU A CA 1
ATOM 9270 C C . LEU A 1 1170 ? -27.695 2.477 28.571 1.00 81.88 1170 LEU A C 1
ATOM 9272 O O . LEU A 1 1170 ? -28.190 2.007 27.545 1.00 81.88 1170 LEU A O 1
ATOM 9276 N N . SER A 1 1171 ? -26.508 2.059 29.033 1.00 80.81 1171 SER A N 1
ATOM 9277 C CA . SER A 1 1171 ? -25.680 1.026 28.381 1.00 80.81 1171 SER A CA 1
ATOM 9278 C C . SER A 1 1171 ? -26.382 -0.323 28.209 1.00 80.81 1171 SER A C 1
ATOM 9280 O O . SER A 1 1171 ? -26.089 -1.059 27.266 1.00 80.81 1171 SER A O 1
ATOM 9282 N N . LYS A 1 1172 ? -27.326 -0.645 29.105 1.00 81.56 1172 LYS A N 1
ATOM 9283 C CA . LYS A 1 1172 ? -28.034 -1.934 29.167 1.00 81.56 1172 LYS A CA 1
ATOM 9284 C C . LYS A 1 1172 ? -28.912 -2.184 27.936 1.00 81.56 1172 LYS A C 1
ATOM 9286 O O . LYS A 1 1172 ? -29.312 -3.320 27.696 1.00 81.56 1172 LYS A O 1
ATOM 9291 N N . GLN A 1 1173 ? -29.219 -1.144 27.155 1.00 80.88 1173 GLN A N 1
ATOM 9292 C CA . GLN A 1 1173 ? -29.951 -1.229 25.888 1.00 80.88 1173 GLN A CA 1
ATOM 9293 C C . GLN A 1 1173 ? -29.220 -0.415 24.802 1.00 80.88 1173 GLN A C 1
ATOM 9295 O O . GLN A 1 1173 ? -29.680 0.669 24.427 1.00 80.88 1173 GLN A O 1
ATOM 9300 N N . PRO A 1 1174 ? -28.082 -0.916 24.281 1.00 77.69 1174 PRO A N 1
ATOM 9301 C CA . PRO A 1 1174 ? -27.179 -0.128 23.443 1.00 77.69 1174 PRO A CA 1
ATOM 9302 C C . PRO A 1 1174 ? -27.818 0.318 22.122 1.00 77.69 1174 PRO A C 1
ATOM 9304 O O . PRO A 1 1174 ? -27.512 1.408 21.652 1.00 77.69 1174 PRO A O 1
ATOM 9307 N N . ASP A 1 1175 ? -28.747 -0.456 21.553 1.00 79.56 1175 ASP A N 1
ATOM 9308 C CA . ASP A 1 1175 ? -29.471 -0.072 20.332 1.00 79.56 1175 ASP A CA 1
ATOM 9309 C C . ASP A 1 1175 ? -30.404 1.128 20.560 1.00 79.56 1175 ASP A C 1
ATOM 9311 O O . ASP A 1 1175 ? -30.495 2.021 19.715 1.00 79.56 1175 ASP A O 1
ATOM 9315 N N . ASN A 1 1176 ? -31.060 1.188 21.726 1.00 82.94 1176 ASN A N 1
ATOM 9316 C CA . ASN A 1 1176 ? -31.921 2.310 22.101 1.00 82.94 1176 ASN A CA 1
ATOM 9317 C C . ASN A 1 1176 ? -31.086 3.565 22.384 1.00 82.94 1176 ASN A C 1
ATOM 9319 O O . ASN A 1 1176 ? -31.466 4.649 21.946 1.00 82.94 1176 ASN A O 1
ATOM 9323 N N . LEU A 1 1177 ? -29.933 3.422 23.050 1.00 83.75 1177 LEU A N 1
ATOM 9324 C CA . LEU A 1 1177 ? -28.986 4.522 23.256 1.00 83.75 1177 LEU A CA 1
ATOM 9325 C C . LEU A 1 1177 ? -28.411 5.024 21.920 1.00 83.75 1177 LEU A C 1
ATOM 9327 O O . LEU A 1 1177 ? -28.435 6.224 21.668 1.00 83.75 1177 LEU A O 1
ATOM 9331 N N . ARG A 1 1178 ? -27.995 4.125 21.019 1.00 84.12 1178 ARG A N 1
ATOM 9332 C CA . ARG A 1 1178 ? -27.507 4.469 19.672 1.00 84.12 1178 ARG A CA 1
ATOM 9333 C C . ARG A 1 1178 ? -28.554 5.223 18.851 1.00 84.12 1178 ARG A C 1
ATOM 9335 O O . ARG A 1 1178 ? -28.235 6.243 18.245 1.00 84.12 1178 ARG A O 1
ATOM 9342 N N . HIS A 1 1179 ? -29.801 4.746 18.844 1.00 82.75 1179 HIS A N 1
ATOM 9343 C CA . HIS A 1 1179 ? -30.913 5.434 18.184 1.00 82.75 1179 HIS A CA 1
ATOM 9344 C C . HIS A 1 1179 ? -31.193 6.799 18.831 1.00 82.75 1179 HIS A C 1
ATOM 9346 O O . HIS A 1 1179 ? -31.557 7.746 18.136 1.00 82.75 1179 HIS A O 1
ATOM 9352 N N . LEU A 1 1180 ? -31.048 6.924 20.153 1.00 84.75 1180 LEU A N 1
ATOM 9353 C CA . LEU A 1 1180 ? -31.229 8.193 20.855 1.00 84.75 1180 LEU A CA 1
ATOM 9354 C C . LEU A 1 1180 ? -30.136 9.197 20.465 1.00 84.75 1180 LEU A C 1
ATOM 9356 O O . LEU A 1 1180 ? -30.487 10.313 20.093 1.00 84.75 1180 LEU A O 1
ATOM 9360 N N . CYS A 1 1181 ? -28.860 8.796 20.451 1.00 86.12 1181 CYS A N 1
ATOM 9361 C CA . CYS A 1 1181 ? -27.755 9.628 19.964 1.00 86.12 1181 CYS A CA 1
ATOM 9362 C C . CYS A 1 1181 ? -28.002 10.112 18.526 1.00 86.12 1181 CYS A C 1
ATOM 9364 O O . CYS A 1 1181 ? -28.007 11.315 18.281 1.00 86.12 1181 CYS A O 1
ATOM 9366 N N . PHE A 1 1182 ? -28.321 9.198 17.603 1.00 83.44 1182 PHE A N 1
ATOM 9367 C CA . PHE A 1 1182 ? -28.582 9.529 16.197 1.00 83.44 1182 PHE A CA 1
ATOM 9368 C C . PHE A 1 1182 ? -29.740 10.532 16.025 1.00 83.44 1182 PHE A C 1
ATOM 9370 O O . PHE A 1 1182 ? -29.623 11.505 15.289 1.00 83.44 1182 PHE A O 1
ATOM 9377 N N . VAL A 1 1183 ? -30.841 10.366 16.772 1.00 83.12 1183 VAL A N 1
ATOM 9378 C CA . VAL A 1 1183 ? -31.980 11.312 16.772 1.00 83.12 1183 VAL A CA 1
ATOM 9379 C C . VAL A 1 1183 ? -31.632 12.681 17.383 1.00 83.12 1183 VAL A C 1
ATOM 9381 O O . VAL A 1 1183 ? -32.394 13.632 17.219 1.00 83.12 1183 VAL A O 1
ATOM 9384 N N . ARG A 1 1184 ? -30.498 12.806 18.078 1.00 83.50 1184 ARG A N 1
ATOM 9385 C CA . ARG A 1 1184 ? -29.984 14.064 18.640 1.00 83.50 1184 ARG A CA 1
ATOM 9386 C C . ARG A 1 1184 ? -28.740 14.596 17.912 1.00 83.50 1184 ARG A C 1
ATOM 9388 O O . ARG A 1 1184 ? -28.080 15.469 18.457 1.00 83.50 1184 ARG A O 1
ATOM 9395 N N . GLY A 1 1185 ? -28.414 14.088 16.719 1.00 84.06 1185 GLY A N 1
ATOM 9396 C CA . GLY A 1 1185 ? -27.243 14.543 15.955 1.00 84.06 1185 GLY A CA 1
ATOM 9397 C C . GLY A 1 1185 ? -25.903 14.156 16.591 1.00 84.06 1185 GLY A C 1
ATOM 9398 O O . GLY A 1 1185 ? -24.917 14.878 16.444 1.00 84.06 1185 GLY A O 1
ATOM 9399 N N . LEU A 1 1186 ? -25.867 13.034 17.320 1.00 88.62 1186 LEU A N 1
ATOM 9400 C CA . LEU A 1 1186 ? -24.686 12.536 18.021 1.00 88.62 1186 LEU A CA 1
ATOM 9401 C C . LEU A 1 1186 ? -24.227 11.175 17.479 1.00 88.62 1186 LEU A C 1
ATOM 9403 O O . LEU A 1 1186 ? -25.018 10.240 17.322 1.00 88.62 1186 LEU A O 1
ATOM 9407 N N . THR A 1 1187 ? -22.919 11.036 17.282 1.00 86.12 1187 THR A N 1
ATOM 9408 C CA . THR A 1 1187 ? -22.266 9.758 16.977 1.00 86.12 1187 THR A CA 1
ATOM 9409 C C . THR A 1 1187 ? -22.188 8.871 18.226 1.00 86.12 1187 THR A C 1
ATOM 9411 O O . THR A 1 1187 ? -22.180 9.349 19.362 1.00 86.12 1187 THR A O 1
ATOM 9414 N N . PHE A 1 1188 ? -22.156 7.549 18.032 1.00 84.31 1188 PHE A N 1
ATOM 9415 C CA . PHE A 1 1188 ? -22.129 6.565 19.119 1.00 84.31 1188 PHE A CA 1
ATOM 9416 C C . PHE A 1 1188 ? -21.231 5.379 18.758 1.00 84.31 1188 PHE A C 1
ATOM 9418 O O . PHE A 1 1188 ? -21.561 4.605 17.860 1.00 84.31 1188 PHE A O 1
ATOM 9425 N N . ASN A 1 1189 ? -20.136 5.211 19.503 1.00 77.94 1189 ASN A N 1
ATOM 9426 C CA . ASN A 1 1189 ? -19.163 4.131 19.336 1.00 77.94 1189 ASN A CA 1
ATOM 9427 C C . ASN A 1 1189 ? -18.885 3.449 20.687 1.00 77.94 1189 ASN A C 1
ATOM 9429 O O . ASN A 1 1189 ? -18.625 4.118 21.685 1.00 77.94 1189 ASN A O 1
ATOM 9433 N N . ARG A 1 1190 ? -18.899 2.112 20.751 1.00 72.75 1190 ARG A N 1
ATOM 9434 C CA . ARG A 1 1190 ? -18.560 1.367 21.981 1.00 72.75 1190 ARG A CA 1
ATOM 9435 C C . ARG A 1 1190 ? -17.057 1.083 22.022 1.00 72.75 1190 ARG A C 1
ATOM 9437 O O . ARG A 1 1190 ? -16.520 0.502 21.086 1.00 72.75 1190 ARG A O 1
ATOM 9444 N N . LYS A 1 1191 ? -16.382 1.507 23.096 1.00 58.50 1191 LYS A N 1
ATOM 9445 C CA . LYS A 1 1191 ? -14.906 1.552 23.171 1.00 58.50 1191 LYS A CA 1
ATOM 9446 C C . LYS A 1 1191 ? -14.269 0.229 23.630 1.00 58.50 1191 LYS A C 1
ATOM 9448 O O . LYS A 1 1191 ? -13.090 0.008 23.377 1.00 58.50 1191 LYS A O 1
ATOM 9453 N N . THR A 1 1192 ? -15.023 -0.631 24.319 1.00 55.66 1192 THR A N 1
ATOM 9454 C CA . THR A 1 1192 ? -14.506 -1.803 25.051 1.00 55.66 1192 THR A CA 1
ATOM 9455 C C . THR A 1 1192 ? -15.516 -2.959 25.121 1.00 55.66 1192 THR A C 1
ATOM 9457 O O . THR A 1 1192 ? -16.713 -2.788 24.883 1.00 55.66 1192 THR A O 1
ATOM 9460 N N . ASN A 1 1193 ? -15.039 -4.148 25.519 1.00 54.56 1193 ASN A N 1
ATOM 9461 C CA . ASN A 1 1193 ? -15.890 -5.314 25.803 1.00 54.56 1193 ASN A CA 1
ATOM 9462 C C . ASN A 1 1193 ? -16.828 -5.101 27.006 1.00 54.56 1193 ASN A C 1
ATOM 9464 O O . ASN A 1 1193 ? -17.907 -5.690 27.040 1.00 54.56 1193 ASN A O 1
ATOM 9468 N N . THR A 1 1194 ? -16.472 -4.244 27.968 1.00 59.44 1194 THR A N 1
ATOM 9469 C CA . THR A 1 1194 ? -17.385 -3.842 29.054 1.00 59.44 1194 THR A CA 1
ATOM 9470 C C . THR A 1 1194 ? -18.648 -3.184 28.485 1.00 59.44 1194 THR A C 1
ATOM 9472 O O . THR A 1 1194 ? -18.619 -2.593 27.405 1.00 59.44 1194 THR A O 1
ATOM 9475 N N . SER A 1 1195 ? -19.791 -3.337 29.157 1.00 65.44 1195 SER A N 1
ATOM 9476 C CA . SER A 1 1195 ? -21.069 -2.772 28.695 1.00 65.44 1195 SER A CA 1
ATOM 9477 C C . SER A 1 1195 ? -21.104 -1.251 28.789 1.00 65.44 1195 SER A C 1
ATOM 9479 O O . SER A 1 1195 ? -21.624 -0.592 27.894 1.00 65.44 1195 SER A O 1
ATOM 9481 N N . ASP A 1 1196 ? -20.535 -0.705 29.863 1.00 80.50 1196 ASP A N 1
ATOM 9482 C CA . ASP A 1 1196 ? -20.931 0.615 30.362 1.00 80.50 1196 ASP A CA 1
ATOM 9483 C C . ASP A 1 1196 ? -20.111 1.778 29.799 1.00 80.50 1196 ASP A C 1
ATOM 9485 O O . ASP A 1 1196 ? -20.465 2.929 30.045 1.00 80.50 1196 ASP A O 1
ATOM 9489 N N . ILE A 1 1197 ? -19.030 1.499 29.059 1.00 86.38 1197 ILE A N 1
ATOM 9490 C CA . ILE A 1 1197 ? -18.127 2.523 28.519 1.00 86.38 1197 ILE A CA 1
ATOM 9491 C C . ILE A 1 1197 ? -18.410 2.774 27.034 1.00 86.38 1197 ILE A C 1
ATOM 9493 O O . ILE A 1 1197 ? -18.231 1.903 26.177 1.00 86.38 1197 ILE A O 1
ATOM 9497 N N . VAL A 1 1198 ? -18.815 4.006 26.727 1.00 87.31 1198 VAL A N 1
ATOM 9498 C CA . VAL A 1 1198 ? -19.207 4.456 25.383 1.00 87.31 1198 VAL A CA 1
ATOM 9499 C C . VAL A 1 1198 ? -18.457 5.733 25.002 1.00 87.31 1198 VAL A C 1
ATOM 9501 O O . VAL A 1 1198 ? -18.015 6.483 25.868 1.00 87.31 1198 VAL A O 1
ATOM 9504 N N . ARG A 1 1199 ? -18.297 5.985 23.702 1.00 87.06 1199 ARG A N 1
ATOM 9505 C CA . ARG A 1 1199 ? -17.778 7.236 23.139 1.00 87.06 1199 ARG A CA 1
ATOM 9506 C C . ARG A 1 1199 ? -18.892 7.921 22.354 1.00 87.06 1199 ARG A C 1
ATOM 9508 O O . ARG A 1 1199 ? -19.539 7.276 21.526 1.00 87.06 1199 ARG A O 1
ATOM 9515 N N . ILE A 1 1200 ? -19.106 9.202 22.634 1.00 89.75 1200 ILE A N 1
ATOM 9516 C CA . ILE A 1 1200 ? -20.110 10.053 21.988 1.00 89.75 1200 ILE A CA 1
ATOM 9517 C C . ILE A 1 1200 ? -19.421 11.303 21.438 1.00 89.75 1200 ILE A C 1
ATOM 9519 O O . ILE A 1 1200 ? -18.545 11.868 22.094 1.00 89.75 1200 ILE A O 1
ATOM 9523 N N . GLY A 1 1201 ? -19.831 11.729 20.247 1.00 90.06 1201 GLY A N 1
ATOM 9524 C CA . GLY A 1 1201 ? -19.399 12.970 19.607 1.00 90.06 1201 GLY A CA 1
ATOM 9525 C C . GLY A 1 1201 ? -20.541 13.640 18.852 1.00 90.06 1201 GLY A C 1
ATOM 9526 O O . GLY A 1 1201 ? -21.636 13.080 18.784 1.00 90.06 1201 GLY A O 1
ATOM 9527 N N . ASN A 1 1202 ? -20.319 14.821 18.276 1.00 90.88 1202 ASN A N 1
ATOM 9528 C CA . ASN A 1 1202 ? -21.258 15.379 17.298 1.00 90.88 1202 ASN A CA 1
ATOM 9529 C C . ASN A 1 1202 ? -21.273 14.524 16.020 1.00 90.88 1202 ASN A C 1
ATOM 9531 O O . ASN A 1 1202 ? -20.372 13.721 15.767 1.00 90.88 1202 ASN A O 1
ATOM 9535 N N . GLN A 1 1203 ? -22.340 14.674 15.241 1.00 84.56 1203 GLN A N 1
ATOM 9536 C CA . GLN A 1 1203 ? -22.479 14.088 13.910 1.00 84.56 1203 GLN A CA 1
ATOM 9537 C C . GLN A 1 1203 ? -22.423 15.152 12.803 1.00 84.56 1203 GLN A C 1
ATOM 9539 O O . GLN A 1 1203 ? -21.936 14.864 11.714 1.00 84.56 1203 GLN A O 1
ATOM 9544 N N . GLN A 1 1204 ? -22.892 16.372 13.077 1.00 88.62 1204 GLN A N 1
ATOM 9545 C CA . GLN A 1 1204 ? -22.883 17.478 12.122 1.00 88.62 1204 GLN A CA 1
ATOM 9546 C C . GLN A 1 1204 ? -21.712 18.441 12.390 1.00 88.62 1204 GLN A C 1
ATOM 9548 O O . GLN A 1 1204 ? -21.548 18.945 13.505 1.00 88.62 1204 GLN A O 1
ATOM 9553 N N . SER A 1 1205 ? -20.929 18.704 11.344 1.00 90.25 1205 SER A N 1
ATOM 9554 C CA . SER A 1 1205 ? -19.959 19.807 11.220 1.00 90.25 1205 SER A CA 1
ATOM 9555 C C . SER A 1 1205 ? -20.203 20.660 9.967 1.00 90.25 1205 SER A C 1
ATOM 9557 O O . SER A 1 1205 ? -19.694 21.776 9.874 1.00 90.25 1205 SER A O 1
ATOM 9559 N N . LEU A 1 1206 ? -20.989 20.158 9.006 1.00 92.38 1206 LEU A N 1
ATOM 9560 C CA . LEU A 1 1206 ? -21.321 20.824 7.748 1.00 92.38 1206 LEU A CA 1
ATOM 9561 C C . LEU A 1 1206 ? -22.567 21.721 7.866 1.00 92.38 1206 LEU A C 1
ATOM 9563 O O . LEU A 1 1206 ? -23.610 21.310 8.378 1.00 92.38 1206 LEU A O 1
ATOM 9567 N N . GLY A 1 1207 ? -22.470 22.940 7.330 1.00 90.25 1207 GLY A N 1
ATOM 9568 C CA . GLY A 1 1207 ? -23.564 23.918 7.261 1.00 90.25 1207 GLY A CA 1
ATOM 9569 C C . GLY A 1 1207 ? -23.787 24.721 8.548 1.00 90.25 1207 GLY A C 1
ATOM 9570 O O . GLY A 1 1207 ? -24.729 25.505 8.615 1.00 90.25 1207 GLY A O 1
ATOM 9571 N N . VAL A 1 1208 ? -22.923 24.548 9.551 1.00 92.25 1208 VAL A N 1
ATOM 9572 C CA . VAL A 1 1208 ? -23.019 25.145 10.893 1.00 92.25 1208 VAL A CA 1
ATOM 9573 C C . VAL A 1 1208 ? -21.683 25.772 11.299 1.00 92.25 1208 VAL A C 1
ATOM 9575 O O . VAL A 1 1208 ? -20.620 25.270 10.936 1.00 92.25 1208 VAL A O 1
ATOM 9578 N N . CYS A 1 1209 ? -21.714 26.882 12.039 1.00 92.62 1209 CYS A N 1
ATOM 9579 C CA . CYS A 1 1209 ? -20.501 27.468 12.618 1.00 92.62 1209 CYS A CA 1
ATOM 9580 C C . CYS A 1 1209 ? -20.095 26.749 13.914 1.00 92.62 1209 CYS A C 1
ATOM 9582 O O . CYS A 1 1209 ? -20.861 25.971 14.484 1.00 92.62 1209 CYS A O 1
ATOM 9584 N N . GLU A 1 1210 ? -18.881 27.023 14.378 1.00 93.06 1210 GLU A N 1
ATOM 9585 C CA . GLU A 1 1210 ? -18.252 26.402 15.543 1.00 93.06 1210 GLU A CA 1
ATOM 9586 C C . GLU A 1 1210 ? -19.089 26.577 16.818 1.00 93.06 1210 GLU A C 1
ATOM 9588 O O . GLU A 1 1210 ? -19.305 25.612 17.554 1.00 93.06 1210 GLU A O 1
ATOM 9593 N N . TYR A 1 1211 ? -19.634 27.779 17.032 1.00 92.12 1211 TYR A N 1
ATOM 9594 C CA . TYR A 1 1211 ? -20.557 28.069 18.129 1.00 92.12 1211 TYR A CA 1
ATOM 9595 C C . TYR A 1 1211 ? -21.839 27.229 18.071 1.00 92.12 1211 TYR A C 1
ATOM 9597 O O . TYR A 1 1211 ? -22.248 26.691 19.098 1.00 92.12 1211 TYR A O 1
ATOM 9605 N N . GLN A 1 1212 ? -22.442 27.058 16.889 1.00 92.25 1212 GLN A N 1
ATOM 9606 C CA . GLN A 1 1212 ? -23.660 26.253 16.761 1.00 92.25 1212 GLN A CA 1
ATOM 9607 C C . GLN A 1 1212 ? -23.367 24.776 17.044 1.00 92.25 1212 GLN A C 1
ATOM 9609 O O . GLN A 1 1212 ? -24.086 24.153 17.815 1.00 92.25 1212 GLN A O 1
ATOM 9614 N N . SER A 1 1213 ? -22.258 24.227 16.530 1.00 92.75 1213 SER A N 1
ATOM 9615 C CA . SER A 1 1213 ? -21.845 22.857 16.872 1.00 92.75 1213 SER A CA 1
ATOM 9616 C C . SER A 1 1213 ? -21.570 22.670 18.371 1.00 92.75 1213 SER A C 1
ATOM 9618 O O . SER A 1 1213 ? -21.826 21.584 18.891 1.00 92.75 1213 SER A O 1
ATOM 9620 N N . PHE A 1 1214 ? -21.085 23.696 19.080 1.00 92.88 1214 PHE A N 1
ATOM 9621 C CA . PHE A 1 1214 ? -20.930 23.666 20.539 1.00 92.88 1214 PHE A CA 1
ATOM 9622 C C . PHE A 1 1214 ? -22.285 23.695 21.272 1.00 92.88 1214 PHE A C 1
ATOM 9624 O O . PHE A 1 1214 ? -22.510 22.872 22.164 1.00 92.88 1214 PHE A O 1
ATOM 9631 N N . GLU A 1 1215 ? -23.203 24.592 20.896 1.00 91.50 1215 GLU A N 1
ATOM 9632 C CA . GLU A 1 1215 ? -24.555 24.678 21.474 1.00 91.50 1215 GLU A CA 1
ATOM 9633 C C . GLU A 1 1215 ? -25.358 23.389 21.231 1.00 91.50 1215 GLU A C 1
ATOM 9635 O O . GLU A 1 1215 ? -25.918 22.814 22.169 1.00 91.50 1215 GLU A O 1
ATOM 9640 N N . ASP A 1 1216 ? -25.353 22.890 19.994 1.00 91.25 1216 ASP A N 1
ATOM 9641 C CA . ASP A 1 1216 ? -26.055 21.674 19.589 1.00 91.25 1216 ASP A CA 1
ATOM 9642 C C . ASP A 1 1216 ? -25.500 20.454 20.336 1.00 91.25 1216 ASP A C 1
ATOM 9644 O O . ASP A 1 1216 ? -26.270 19.683 20.917 1.00 91.25 1216 ASP A O 1
ATOM 9648 N N . PHE A 1 1217 ? -24.168 20.291 20.386 1.00 92.50 1217 PHE A N 1
ATOM 9649 C CA . PHE A 1 1217 ? -23.535 19.172 21.087 1.00 92.50 1217 PHE A CA 1
ATOM 9650 C C . PHE A 1 1217 ? -23.812 19.214 22.592 1.00 92.50 1217 PHE A C 1
ATOM 9652 O O . PHE A 1 1217 ? -24.262 18.214 23.153 1.00 92.50 1217 PHE A O 1
ATOM 9659 N N . THR A 1 1218 ? -23.590 20.354 23.254 1.00 91.81 1218 THR A N 1
ATOM 9660 C CA . THR A 1 1218 ? -23.824 20.489 24.704 1.00 91.81 1218 THR A CA 1
ATOM 9661 C C . THR A 1 1218 ? -25.292 20.266 25.063 1.00 91.81 1218 THR A C 1
ATOM 9663 O O . THR A 1 1218 ? -25.590 19.506 25.989 1.00 91.81 1218 THR A O 1
ATOM 9666 N N . THR A 1 1219 ? -26.223 20.827 24.288 1.00 91.44 1219 THR A N 1
ATOM 9667 C CA . THR A 1 1219 ? -27.667 20.634 24.476 1.00 91.44 1219 THR A CA 1
ATOM 9668 C C . THR A 1 1219 ? -28.072 19.177 24.260 1.00 91.44 1219 THR A C 1
ATOM 9670 O O . THR A 1 1219 ? -28.769 18.591 25.098 1.00 91.44 1219 THR A O 1
ATOM 9673 N N . ALA A 1 1220 ? -27.626 18.550 23.168 1.00 90.75 1220 ALA A N 1
ATOM 9674 C CA . ALA A 1 1220 ? -27.901 17.146 22.878 1.00 90.75 1220 ALA A CA 1
ATOM 9675 C C . ALA A 1 1220 ? -27.345 16.219 23.972 1.00 90.75 1220 ALA A C 1
ATOM 9677 O O . ALA A 1 1220 ? -28.050 15.321 24.435 1.00 90.75 1220 ALA A O 1
ATOM 9678 N N . PHE A 1 1221 ? -26.122 16.478 24.435 1.00 90.06 1221 PHE A N 1
ATOM 9679 C CA . PHE A 1 1221 ? -25.427 15.703 25.458 1.00 90.06 1221 PHE A CA 1
ATOM 9680 C C . PHE A 1 1221 ? -26.090 15.813 26.839 1.00 90.06 1221 PHE A C 1
ATOM 9682 O O . PHE A 1 1221 ? -26.359 14.789 27.474 1.00 90.06 1221 PHE A O 1
ATOM 9689 N N . LEU A 1 1222 ? -26.422 17.029 27.297 1.00 90.06 1222 LEU A N 1
ATOM 9690 C CA . LEU A 1 1222 ? -27.088 17.251 28.591 1.00 90.06 1222 LEU A CA 1
ATOM 9691 C C . LEU A 1 1222 ? -28.427 16.512 28.685 1.00 90.06 1222 LEU A C 1
ATOM 9693 O O . LEU A 1 1222 ? -28.760 15.969 29.737 1.00 90.06 1222 LEU A O 1
ATOM 9697 N N . ASN A 1 1223 ? -29.164 16.417 27.575 1.00 89.75 1223 ASN A N 1
ATOM 9698 C CA . ASN A 1 1223 ? -30.387 15.619 27.497 1.00 89.75 1223 ASN A CA 1
ATOM 9699 C C . ASN A 1 1223 ? -30.139 14.115 27.740 1.00 89.75 1223 ASN A C 1
ATOM 9701 O O . ASN A 1 1223 ? -30.966 13.464 28.376 1.00 89.75 1223 ASN A O 1
ATOM 9705 N N . ILE A 1 1224 ? -29.025 13.547 27.258 1.00 88.50 1224 ILE A N 1
ATOM 9706 C CA . ILE A 1 1224 ? -28.672 12.137 27.514 1.00 88.50 1224 ILE A CA 1
ATOM 9707 C C . ILE A 1 1224 ? -28.271 11.949 28.979 1.00 88.50 1224 ILE A C 1
ATOM 9709 O O . ILE A 1 1224 ? -28.750 11.029 29.643 1.00 88.50 1224 ILE A O 1
ATOM 9713 N N . LEU A 1 1225 ? -27.432 12.845 29.499 1.00 87.88 1225 LEU A N 1
ATOM 9714 C CA . LEU A 1 1225 ? -26.933 12.770 30.870 1.00 87.88 1225 LEU A CA 1
ATOM 9715 C C . LEU A 1 1225 ? -28.063 12.972 31.902 1.00 87.88 1225 LEU A C 1
ATOM 9717 O O . LEU A 1 1225 ? -28.056 12.328 32.952 1.00 87.88 1225 LEU A O 1
ATOM 9721 N N . GLN A 1 1226 ? -29.088 13.775 31.589 1.00 86.62 1226 GLN A N 1
ATOM 9722 C CA . GLN A 1 1226 ? -30.300 13.871 32.409 1.00 86.62 1226 GLN A CA 1
ATOM 9723 C C . GLN A 1 1226 ? -31.109 12.565 32.425 1.00 86.62 1226 GLN A C 1
ATOM 9725 O O . GLN A 1 1226 ? -31.563 12.153 33.488 1.00 86.62 1226 GLN A O 1
ATOM 9730 N N . LEU A 1 1227 ? -31.234 11.858 31.297 1.00 85.00 1227 LEU A N 1
ATOM 9731 C CA . LEU A 1 1227 ? -31.939 10.570 31.267 1.00 85.00 1227 LEU A CA 1
ATOM 9732 C C . LEU A 1 1227 ? -31.218 9.484 32.084 1.00 85.00 1227 LEU A C 1
ATOM 9734 O O . LEU A 1 1227 ? -31.879 8.673 32.730 1.00 85.00 1227 LEU A O 1
ATOM 9738 N N . GLU A 1 1228 ? -29.881 9.482 32.123 1.00 86.56 1228 GLU A N 1
ATOM 9739 C CA . GLU A 1 1228 ? -29.121 8.604 33.030 1.00 86.56 1228 GLU A CA 1
ATOM 9740 C C . GLU A 1 1228 ? -29.338 8.991 34.508 1.00 86.56 1228 GLU A C 1
ATOM 9742 O O . GLU A 1 1228 ? -29.496 8.105 35.348 1.00 86.56 1228 GLU A O 1
ATOM 9747 N N . LYS A 1 1229 ? -29.421 10.293 34.837 1.00 84.00 1229 LYS A N 1
ATOM 9748 C CA . LYS A 1 1229 ? -29.788 10.770 36.188 1.00 84.00 1229 LYS A CA 1
ATOM 9749 C C . LYS A 1 1229 ? -31.188 10.294 36.595 1.00 84.00 1229 LYS A C 1
ATOM 9751 O O . LYS A 1 1229 ? -31.340 9.725 37.675 1.00 84.00 1229 LYS A O 1
ATOM 9756 N N . ASP A 1 1230 ? -32.190 10.451 35.731 1.00 82.31 1230 ASP A N 1
ATOM 9757 C CA . ASP A 1 1230 ? -33.578 10.051 36.008 1.00 82.31 1230 ASP A CA 1
ATOM 9758 C C . ASP A 1 1230 ? -33.713 8.526 36.207 1.00 82.31 1230 ASP A C 1
ATOM 9760 O O . ASP A 1 1230 ? -34.452 8.059 37.083 1.00 82.31 1230 ASP A O 1
ATOM 9764 N N . LEU A 1 1231 ? -32.953 7.734 35.440 1.00 77.50 1231 LEU A N 1
ATOM 9765 C CA . LEU A 1 1231 ? -32.858 6.276 35.593 1.00 77.50 1231 LEU A CA 1
ATOM 9766 C C . LEU A 1 1231 ? -32.104 5.844 36.861 1.00 77.50 1231 LEU A C 1
ATOM 9768 O O . LEU A 1 1231 ? -32.390 4.770 37.387 1.00 77.50 1231 LEU A O 1
ATOM 9772 N N . ALA A 1 1232 ? -31.171 6.657 37.363 1.00 73.56 1232 ALA A N 1
ATOM 9773 C CA . ALA A 1 1232 ? -30.430 6.386 38.596 1.00 73.56 1232 ALA A CA 1
ATOM 9774 C C . ALA A 1 1232 ? -31.179 6.807 39.879 1.00 73.56 1232 ALA A C 1
ATOM 9776 O O . ALA A 1 1232 ? -30.875 6.289 40.952 1.00 73.56 1232 ALA A O 1
ATOM 9777 N N . VAL A 1 1233 ? -32.134 7.742 39.785 1.00 69.56 1233 VAL A N 1
ATOM 9778 C CA . VAL A 1 1233 ? -32.917 8.260 40.929 1.00 69.56 1233 VAL A CA 1
ATOM 9779 C C . VAL A 1 1233 ? -34.248 7.520 41.124 1.00 69.56 1233 VAL A C 1
ATOM 9781 O O . VAL A 1 1233 ? -34.765 7.464 42.240 1.00 69.56 1233 VAL A O 1
ATOM 9784 N N . SER A 1 1234 ? -34.830 6.950 40.066 1.00 55.06 1234 SER A N 1
ATOM 9785 C CA . SER A 1 1234 ? -36.161 6.330 40.114 1.00 55.06 1234 SER A CA 1
ATOM 9786 C C . SER A 1 1234 ? -36.123 4.804 40.287 1.00 55.06 1234 SER A C 1
ATOM 9788 O O . SER A 1 1234 ? -35.227 4.121 39.795 1.00 55.06 1234 SER A O 1
ATOM 9790 N N . ASN A 1 1235 ? -37.148 4.233 40.939 1.00 53.41 1235 ASN A N 1
ATOM 9791 C CA . ASN A 1 1235 ? -37.337 2.777 41.052 1.00 53.41 1235 ASN A CA 1
ATOM 9792 C C . ASN A 1 1235 ? -37.787 2.165 39.706 1.00 53.41 1235 ASN A C 1
ATOM 9794 O O . ASN A 1 1235 ? -38.957 1.826 39.522 1.00 53.41 1235 ASN A O 1
ATOM 9798 N N . SER A 1 1236 ? -36.830 2.082 38.776 1.00 59.66 1236 SER A N 1
ATOM 9799 C CA . SER A 1 1236 ? -36.691 1.286 37.541 1.00 59.66 1236 SER A CA 1
ATOM 9800 C C . SER A 1 1236 ? -37.928 0.823 36.745 1.00 59.66 1236 SER A C 1
ATOM 9802 O O . SER A 1 1236 ? -37.946 1.009 35.528 1.00 59.66 1236 SER A O 1
ATOM 9804 N N . LEU A 1 1237 ? -38.959 0.221 37.347 1.00 53.81 1237 LEU A N 1
ATOM 9805 C CA . LEU A 1 1237 ? -40.080 -0.394 36.622 1.00 53.81 1237 LEU A CA 1
ATOM 9806 C C . LEU A 1 1237 ? -40.908 0.607 35.803 1.00 53.81 1237 LEU A C 1
ATOM 9808 O O . LEU A 1 1237 ? -41.182 0.359 34.629 1.00 53.81 1237 LEU A O 1
ATOM 9812 N N . HIS A 1 1238 ? -41.346 1.718 36.402 1.00 52.06 1238 HIS A N 1
ATOM 9813 C CA . HIS A 1 1238 ? -42.400 2.538 35.788 1.00 52.06 1238 HIS A CA 1
ATOM 9814 C C . HIS A 1 1238 ? -41.897 3.388 34.604 1.00 52.06 1238 HIS A C 1
ATOM 9816 O O . HIS A 1 1238 ? -42.634 3.595 33.636 1.00 52.06 1238 HIS A O 1
ATOM 9822 N N . ILE A 1 1239 ? -40.634 3.830 34.643 1.00 56.84 1239 ILE A N 1
ATOM 9823 C CA . ILE A 1 1239 ? -39.992 4.557 33.536 1.00 56.84 1239 ILE A CA 1
ATOM 9824 C C . ILE A 1 1239 ? -39.518 3.582 32.447 1.00 56.84 1239 ILE A C 1
ATOM 9826 O O . ILE A 1 1239 ? -39.746 3.845 31.265 1.00 56.84 1239 ILE A O 1
ATOM 9830 N N . ALA A 1 1240 ? -38.984 2.405 32.804 1.00 53.41 1240 ALA A N 1
ATOM 9831 C CA . ALA A 1 1240 ? -38.673 1.367 31.817 1.00 53.41 1240 ALA A CA 1
ATOM 9832 C C . ALA A 1 1240 ? -39.932 0.896 31.063 1.00 53.41 1240 ALA A C 1
ATOM 9834 O O . ALA A 1 1240 ? -39.903 0.757 29.841 1.00 53.41 1240 ALA A O 1
ATOM 9835 N N . ALA A 1 1241 ? -41.066 0.729 31.753 1.00 53.16 1241 ALA A N 1
ATOM 9836 C CA . ALA A 1 1241 ? -42.349 0.416 31.122 1.00 53.16 1241 ALA A CA 1
ATOM 9837 C C . ALA A 1 1241 ? -42.827 1.532 30.170 1.00 53.16 1241 ALA A C 1
ATOM 9839 O O . ALA A 1 1241 ? -43.341 1.237 29.088 1.00 53.16 1241 ALA A O 1
ATOM 9840 N N . ALA A 1 1242 ? -42.622 2.806 30.524 1.00 55.22 1242 ALA A N 1
ATOM 9841 C CA . ALA A 1 1242 ? -42.934 3.938 29.651 1.00 55.22 1242 ALA A CA 1
ATOM 9842 C C . ALA A 1 1242 ? -42.060 3.947 28.381 1.00 55.22 1242 ALA A C 1
ATOM 9844 O O . ALA A 1 1242 ? -42.595 4.064 27.276 1.00 55.22 1242 ALA A O 1
ATOM 9845 N N . PHE A 1 1243 ? -40.745 3.732 28.511 1.00 59.53 1243 PHE A N 1
ATOM 9846 C CA . PHE A 1 1243 ? -39.829 3.598 27.371 1.00 59.53 1243 PHE A CA 1
ATOM 9847 C C . PHE A 1 1243 ? -40.183 2.409 26.472 1.00 59.53 1243 PHE A C 1
ATOM 9849 O O . PHE A 1 1243 ? -40.307 2.575 25.258 1.00 59.53 1243 PHE A O 1
ATOM 9856 N N . VAL A 1 1244 ? -40.423 1.225 27.047 1.00 52.09 1244 VAL A N 1
ATOM 9857 C CA . VAL A 1 1244 ? -40.841 0.030 26.292 1.00 52.09 1244 VAL A CA 1
ATOM 9858 C C . VAL A 1 1244 ? -42.139 0.289 25.523 1.00 52.09 1244 VAL A C 1
ATOM 9860 O O . VAL A 1 1244 ? -42.255 -0.134 24.374 1.00 52.09 1244 VAL A O 1
ATOM 9863 N N . ASN A 1 1245 ? -43.095 1.022 26.099 1.00 52.69 1245 ASN A N 1
ATOM 9864 C CA . ASN A 1 1245 ? -44.342 1.370 25.416 1.00 52.69 1245 ASN A CA 1
ATOM 9865 C C . ASN A 1 1245 ? -44.165 2.451 24.332 1.00 52.69 1245 ASN A C 1
ATOM 9867 O O . ASN A 1 1245 ? -44.818 2.357 23.291 1.00 52.69 1245 ASN A O 1
ATOM 9871 N N . MET A 1 1246 ? -43.266 3.428 24.508 1.00 53.19 1246 MET A N 1
ATOM 9872 C CA . MET A 1 1246 ? -42.906 4.378 23.442 1.00 53.19 1246 MET A CA 1
ATOM 9873 C C . MET A 1 1246 ? -42.227 3.678 22.259 1.00 53.19 1246 MET A C 1
ATOM 9875 O O . MET A 1 1246 ? -42.675 3.830 21.119 1.00 53.19 1246 MET A O 1
ATOM 9879 N N . PHE A 1 1247 ? -41.199 2.864 22.513 1.00 52.19 1247 PHE A N 1
ATOM 9880 C CA . PHE A 1 1247 ? -40.485 2.151 21.453 1.00 52.19 1247 PHE A CA 1
ATOM 9881 C C . PHE A 1 1247 ? -41.368 1.098 20.764 1.00 52.19 1247 PHE A C 1
ATOM 9883 O O . PHE A 1 1247 ? -41.329 0.996 19.539 1.00 52.19 1247 PHE A O 1
ATOM 9890 N N . LYS A 1 1248 ? -42.242 0.380 21.491 1.00 48.09 1248 LYS A N 1
ATOM 9891 C CA . LYS A 1 1248 ? -43.233 -0.525 20.873 1.00 48.09 1248 LYS A CA 1
ATOM 9892 C C . LYS A 1 1248 ? -44.209 0.209 19.950 1.00 48.09 1248 LYS A C 1
ATOM 9894 O O . LYS A 1 1248 ? -44.481 -0.297 18.867 1.00 48.09 1248 LYS A O 1
ATOM 9899 N N . ARG A 1 1249 ? -44.700 1.397 20.333 1.00 45.97 1249 ARG A N 1
ATOM 9900 C CA . ARG A 1 1249 ? -45.586 2.206 19.473 1.00 45.97 1249 ARG A CA 1
ATOM 9901 C C . ARG A 1 1249 ? -44.879 2.657 18.192 1.00 45.97 1249 ARG A C 1
ATOM 9903 O O . ARG A 1 1249 ? -45.411 2.429 17.110 1.00 45.97 1249 ARG A O 1
ATOM 9910 N N . LYS A 1 1250 ? -43.656 3.198 18.288 1.00 43.03 1250 LYS A N 1
ATOM 9911 C CA . LYS A 1 1250 ? -42.878 3.588 17.095 1.00 43.03 1250 LYS A CA 1
ATOM 9912 C C . LYS A 1 1250 ? -42.469 2.408 16.208 1.00 43.03 1250 LYS A C 1
ATOM 9914 O O . LYS A 1 1250 ? -42.380 2.583 15.002 1.00 43.03 1250 LYS A O 1
ATOM 9919 N N . LYS A 1 1251 ? -42.257 1.210 16.766 1.00 33.88 1251 LYS A N 1
ATOM 9920 C CA . LYS A 1 1251 ? -41.917 0.016 15.971 1.00 33.88 1251 LYS A CA 1
ATOM 9921 C C . LYS A 1 1251 ? -43.089 -0.508 15.125 1.00 33.88 1251 LYS A C 1
ATOM 9923 O O . LYS A 1 1251 ? -42.848 -1.289 14.213 1.00 33.88 1251 LYS A O 1
ATOM 9928 N N . MET A 1 1252 ? -44.325 -0.071 15.392 1.00 33.22 1252 MET A N 1
ATOM 9929 C CA . MET A 1 1252 ? -45.458 -0.299 14.485 1.00 33.22 1252 MET A CA 1
ATOM 9930 C C . MET A 1 1252 ? -45.554 0.786 13.406 1.00 33.22 1252 MET A C 1
ATOM 9932 O O . MET A 1 1252 ? -45.641 0.438 12.237 1.00 33.22 1252 MET A O 1
ATOM 9936 N N . SER A 1 1253 ? -45.380 2.070 13.744 1.00 33.47 1253 SER A N 1
ATOM 9937 C CA . SER A 1 1253 ? -45.349 3.180 12.763 1.00 33.47 1253 SER A CA 1
ATOM 9938 C C . SER A 1 1253 ? -44.023 3.307 11.975 1.00 33.47 1253 SER A C 1
ATOM 9940 O O . SER A 1 1253 ? -43.628 4.406 11.587 1.00 33.47 1253 SER A O 1
ATOM 9942 N N . LEU A 1 1254 ? -43.288 2.201 11.855 1.00 32.09 1254 LEU A N 1
ATOM 9943 C CA . LEU A 1 1254 ? -42.104 1.989 11.007 1.00 32.09 1254 LEU A CA 1
ATOM 9944 C C . LEU A 1 1254 ? -42.224 0.667 10.215 1.00 32.09 1254 LEU A C 1
ATOM 9946 O O . LEU A 1 1254 ? -41.275 0.244 9.558 1.00 32.09 1254 LEU A O 1
ATOM 9950 N N . ALA A 1 1255 ? -43.375 -0.005 10.331 1.00 29.50 1255 ALA A N 1
ATOM 9951 C CA . ALA A 1 1255 ? -43.794 -1.164 9.545 1.00 29.50 1255 ALA A CA 1
ATOM 9952 C C . ALA A 1 1255 ? -45.076 -0.870 8.727 1.00 29.50 1255 ALA A C 1
ATOM 9954 O O . ALA A 1 1255 ? -45.524 -1.732 7.971 1.00 29.50 1255 ALA A O 1
ATOM 9955 N N . GLU A 1 1256 ? -45.627 0.337 8.894 1.00 27.72 1256 GLU A N 1
ATOM 9956 C CA . GLU A 1 1256 ? -46.541 1.050 7.990 1.00 27.72 1256 GLU A CA 1
ATOM 9957 C C . GLU A 1 1256 ? -45.730 2.101 7.212 1.00 27.72 1256 GLU A C 1
ATOM 9959 O O . GLU A 1 1256 ? -46.014 2.274 6.007 1.00 27.72 1256 GLU A O 1
#

Radius of gyration: 44.26 Å; chains: 1; bounding box: 120×147×129 Å

InterPro domains:
  IPR002110 Ankyrin repeat [PF12796] (310-375)
  IPR002110 Ankyrin repeat [PF12796] (651-746)
  IPR002110 Ankyrin repeat [PS50088] (154-187)
  IPR002110 Ankyrin repeat [PS50088] (313-334)
  IPR002110 Ankyrin repeat [PS50088] (347-380)
  IPR002110 Ankyrin repeat [PS50088] (682-702)
  IPR002110 Ankyrin repeat [PS50088] (716-749)
  IPR002110 Ankyrin repeat [SM00248] (81-111)
  IPR002110 Ankyrin repeat [SM00248] (120-150)
  IPR002110 Ankyrin repeat [SM00248] (154-184)
  IPR002110 Ankyrin repeat [SM00248] (313-342)
  IPR002110 Ankyrin repeat [SM00248] (347-377)
  IPR002110 Ankyrin repeat [SM00248] (682-711)
  IPR002110 Ankyrin repeat [SM00248] (716-747)
  IPR014746 Glutamine synthetase/guanido kinase, catalytic domain [SSF55931] (965-1240)
  IPR022413 ATP:guanido phosphotransferase, N-terminal [PF02807] (863-939)
  IPR022413 ATP:guanido phosphotransferase, N-terminal [PS51509] (849-943)
  IPR022414 ATP:guanido phosphotransferase, catalytic domain [PF00217] (1040-1230)
  IPR022414 ATP:guanido phosphotransferase, catalytic domain [PS51510] (979-1231)
  IPR036770 Ankyrin repeat-containing domain superfamily [G3DSA:1.25.40.20] (33-204)

Organism: Tribolium castaneum (NCBI:txid7070)

Foldseek 3Di:
DDDDDDDDDDDDDDDDDDDDPPDPDDPPDCDLVNVVVCLAVLDLVVVLVCQQQANLVSLAPDDHPRPNSRVSSVCSVVLQVLLVQLLVCLVVLPPVSNVVSLVPDDPVVSLSSQSGDHNQQDGSLLSNLLVQSVVVNLVCCVVPLVQQCDAGPQRDGSLLSLLNHPPSVVVNVSSVVSPHDQCGATNVRDGSVVCNVVVVVDDDRDPPPPDPDDDDDDDDDPDDDPDLVVVVVCLVVVPVVVVVVCQLQANLVSLQVPAHPDPLVRLVSVCSLVLLVLLLVLLVCLLVLVPVSNVVSCPPPDALSSQSHAAPQRDGSLLLCLLVVSVVVNVVNCVRPLVQLCGATPQQDGSLLSNLLDPPVCPSNVVSVVSPHDQCRATNVRDGSVVCVVPVVVDDSVVSVDGHDHDDDDPPDPPPDRDPVSVVVPDDDDDDDDDDDDDDDDDDDDDDDDDDDDDDDDDDDDDDDDDDDDDDDDDDDDDDDDDDDDDDDDDDDDDDDDDDDDDDDDDDDDDDDYDDDDYDDDDDDDDDDDDDDDDDDDDDDDDDDDDDDDDDDDDDDDDDDDDDDDDDPDDDDPDDDDDDPDDDDDDDDDDDDPPLPVVVVVVLVVVDPVVLVVCLQLANNVSLAPDDHPDPVVRVVSVCSVVSLVLLVQLLVCLQVLPPPSNVVSCPDLSSQLGFHPLAPQRDGSLLNNLLNVNVSVVCVSLVVRVVQQCRAGNQQDGSLLSLLAQPFLSLVNLVSVLSPHDQPGATNVRDGSPRCNVVCVVPHSCVNCVSSVHDSVVSCVSQPAPDPPDDDDPPPPDPDPVVVVVVVVPPVDPSWWGSFWQPDPVQLVVLVVQLCQLLPDDPPDDDDDPPPPPPPPDPDPLSVLQNVQCPVVLCVVQQRIATSLGDGVCLFQVQVRDPDDPDPVVVLQQCVVAPSRTFDLWPSCCVSSVSRQQQSLCVLQVHPSPDDFAFFDDADDDADPVRHFDQDFDFLCQPCPWFQKKKKKFAFAFPPDIQQQSDDQVVLLVLLCLVVVLQQDLLLVCLLCVPDDPVSCVVHFWDWDAVVLCPDVVRPVVVLCVVQVNDRDDPPDPVSCSQQNPPPPHSWTKIATPVSFWIWTASRQHRTMIMGMDPSNRRRRPSSNLSSCVSSVVSCVVRGHTDQDRRQGGDGRHSNQTRRNMKMKTKTFQPPVLVPVVVVCVLQVVLQKHWDADDPDSGIIIIIGSRRGRDHSHVSVVSGSVSSSVVVVVSVVCVPDPNDPVVVVVVVVVVVVVVVVVD

Sequence (1256 aa):
MPVRTRKADSKQIQANGLYIHSSPPRVLQLTSAHIKQLIRSGDVEKLEQLVVDGHGKKLVGEYSADYKTRTFLKNVPNLMTKISLLHDAVNSGRLEELQSLLDEEPIERRKRLVTAKDDFGVGLLHKAIYYDLKNIYKYLIDKFPHLVPLKDSEGRTAFHYTPMCKDAAGVQKLLISAGADSSCLDQKQRTAKYYMTHIQELELPNSRKSATSSSKTGPQHDGLNFKKSNIRIWIHQRNLLNLQQVVWEGHGAKLLPEHSNNPKIKKFLEAVPHIMGIIKDIHSDVINDELESLKKRLEPPIPPLVLSGKDSNGLTPLHKASGLGKQQIAEFLLAEYPNCVNLVDSEGRTPLHYAALLKDDGQMMSFLLEHGADESALDNRQKTAAYYKTRASELDSKLLSVIPEAPRTAKESFLGTFDWSLLLAATPTEEIQKEESPTEESKKEGVETEENIEENGHKPEEEEKIEQQNGNDEHNEESNDNNEEEEVNDNKVEEEEKEDEENNKEEEEPNDNKVEEEETNQDNTVEDENEPEETNNNEPERPESAPKSPEPPKIATPEVPPVEPEEVIEGVVNGENEIETLNEQGQDSNSGDENTDPEITEMVESGNMEQLAALVLNGEGERLVGQTSDNPELQSFLDNVQVYMSKINRIHVAARDGSLRDLQAALDRRKFAIAKDKVSPNGASPLHVAVVFTNTSIVRYLAGRFPETAQVTDNNGRTPLHYAAVLPDNGHYYNLLIHLGADSRTEDKFGHSPEYYRSHQEDFSHRTLLREFGAEESASEEMLSDKVVFENSSACLFTTGFFAHFIAIITVVDDTCSARKDLDDEDMLNVLERCYNVLHGRRNSNTVSAASNASSATNVSYTSSIIAKHTKRYVFDAVKNRMTKLDHNLYDVIWPSVKKLPSELSFRVALEQDFPAGIVAPDVYVYKVFKEYLEPIIKEYNAIDVRHELGVHPATKFVQEENGNLVDVEFDLDPQARWIISGTLDCTRNLLDFELPKSLNVNQLETVERLVTSVLLSPELGHALYPNASEDDLSDGCGVYYTMNEVLEDPSEARVILASNGLLIPLWNIPESDRLHGKHWPYGRGVFITNGSNLAVWINVLDHIRIVTCSPHTKPGNIGLIYSRIARLDSILQKHLEFKRDEKLGYLSARPTCVGNTLQFNFTLRFPNLSKQPDNLRHLCFVRGLTFNRKTNTSDIVRIGNQQSLGVCEYQSFEDFTTAFLNILQLEKDLAVSNSLHIAAAFVNMFKRKKMSLAE

Secondary structure (DSSP, 8-state):
----------------S--------------HHHHHHHHTTT-HHHHHHHHHTT-GGGTTT---SSHHHHHHHHHHHHHHHHHHHHHHHHHTT-HHHHHHHHHTS-HHHHHHHHT-B-TTS-BHHHHHHHTT-HHHHHHHHHH-GGGTT-B-TTS-BGGGGGGGSTTHHHHHHHHHHTT--TT-B-TTS-BHHHHTT-GGG-----TT-------------------HHHHHHHHHHT-HHHHHHHHHTT-GGGTTT---SSHHHHHHHHHHHHHHHHHHHHHHHHHHT-HHHHHHHSSTTS-GGGGG---TTS--HHHHHHHHT-HHHHHHHHHH-GGGTT---TTS--HHHHHTT--STTHHHHHHHHTT--TT---TTS--HHHHTT-GGGS-GGGGG---------TTSSTTT--THHHHTTS-PPPP---------------------------------------------------------------------------------------------------------------------------------------------------------------------HHHHHHHHTT-HHHHHHHHHTT-GGGGTT---S-HHHHHHHHHHHHHHHHHHHHHHHHHHT-HHHHHHH--SGGGGS---TTSGGG--HHHHHHHTT-HHHHHHHHHH-GGGGT---TTS--HHHHHTTSSSTTHHHHHHHHTT--TT---TTS--HHHHTT-TTTS-HHHHHHHTT--HHHHHHTT--S-----SSGGGG--SHHHHHHHTT--TT--SB-SS----HHHHHHHHHHHHHHTT---S--------TTS---S-HHHHHHHHH--HHHHHHHTT-BBTT--BHHHHHHHHHS-----HHHHHHHHHHSGGG---SSSTHHHHTHHHHHHHHHHHTT--TTSPP-PPPPP---B-TTS-B-----BS-TT-SSEEEEEEEEEE-BSSS--GGG--HHHHHHHHHHHHHHHTSHHHHHHH-TTS-TGGGTT-SEEEEEHHHHHSTT-HHHHHHHHTT-PPPP--STTTHHHH-TTTTSS-EEEEETTSSEEEEEEESEEEEEEEE--TT-TTBHHHHHHHHHHHHHHHHHH--B-EETTTEE--SSGGG-BS--EEEEEEE-TTGGGSHHHHHHHHHHTTEEEEE-SSSSSEEEEEES--TTS-HHHHHHHHHHHHHHHHHHHHHHHHS-THHHHHHHHHHHHHHHHTTT-